Protein AF-0000000082846144 (afdb_homodimer)

Solvent-accessible surface area (backbone atoms only — not comparable to full-atom values): 46382 Å² total; per-residue (Å²): 136,84,80,75,79,77,77,75,76,77,73,80,76,74,81,75,67,91,67,59,71,88,57,47,41,82,61,35,36,38,36,37,28,18,27,33,41,41,39,30,77,47,83,53,80,61,52,72,78,49,59,85,71,36,60,31,34,29,24,36,62,38,24,28,23,16,66,6,35,45,33,17,24,51,48,13,37,52,48,26,40,43,32,32,76,45,82,60,51,71,46,68,79,45,75,40,56,58,28,51,46,40,38,20,42,61,42,59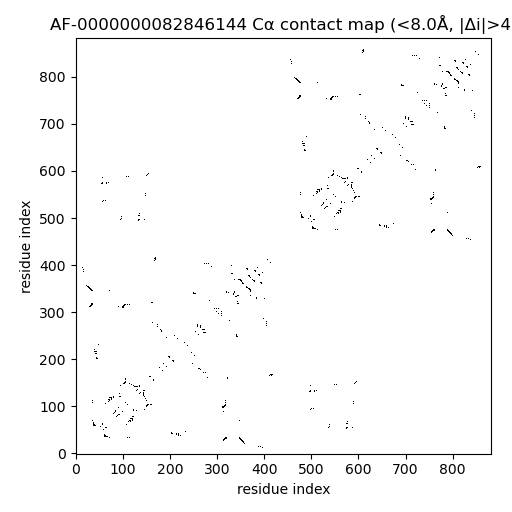,26,18,34,30,21,43,52,24,17,47,36,34,44,57,19,37,73,72,79,59,55,43,74,60,33,42,22,51,75,49,91,79,53,64,74,39,46,52,81,72,50,60,44,39,41,56,47,55,70,31,43,48,55,29,60,82,24,74,35,64,22,56,53,52,41,50,57,56,46,58,67,35,65,74,48,42,55,51,65,65,28,69,67,51,46,50,53,34,52,51,46,20,64,68,30,70,43,92,47,45,88,86,55,43,61,48,54,61,46,29,50,52,35,38,51,75,76,36,40,71,53,43,63,71,62,32,88,82,63,45,74,68,55,50,52,53,52,49,55,53,48,13,55,52,44,32,55,75,56,27,51,65,95,57,87,46,66,54,82,90,32,53,37,24,60,54,38,31,17,57,46,14,10,43,44,38,35,53,54,48,49,53,51,50,50,34,54,52,35,72,74,32,90,79,55,76,56,58,62,54,66,48,35,38,36,40,36,36,25,29,35,37,63,39,54,44,20,47,29,44,56,61,71,45,40,57,73,43,25,94,50,70,46,36,66,39,41,52,38,12,33,39,35,45,35,34,29,31,36,93,84,66,50,51,26,32,30,36,35,36,24,54,28,73,87,49,63,81,40,77,49,26,38,67,29,74,88,30,72,64,26,64,50,23,52,43,66,57,55,48,52,40,29,59,74,23,45,52,93,45,62,63,75,63,41,23,72,49,64,88,64,66,71,75,72,70,68,75,75,71,74,76,75,71,75,76,75,77,72,79,71,81,117,136,84,81,74,79,76,80,76,79,76,73,80,76,75,81,76,68,92,68,60,70,90,58,45,41,83,60,35,38,39,35,37,27,16,26,32,41,39,40,29,77,46,82,53,77,61,51,73,78,49,58,88,70,37,59,32,35,27,23,34,63,40,25,28,23,17,66,6,35,44,33,18,23,52,48,13,37,51,49,27,41,43,32,31,77,44,81,60,50,71,46,69,80,47,75,41,57,58,28,51,47,40,37,20,42,62,42,59,26,18,34,27,20,43,53,24,17,47,36,34,45,59,20,37,72,70,79,60,55,45,75,60,33,41,22,51,74,49,91,79,52,62,74,38,45,51,80,71,51,60,43,37,40,54,48,54,72,30,44,47,55,29,60,82,23,74,33,63,21,56,53,52,42,49,58,55,46,56,69,36,65,73,48,42,54,50,65,66,27,69,67,51,46,49,53,35,54,50,45,19,63,66,29,69,43,91,47,46,90,87,55,44,62,48,53,61,46,29,48,52,34,37,52,74,76,36,42,73,53,44,62,70,61,31,87,81,63,44,73,68,57,49,52,53,52,47,54,54,48,14,55,51,44,32,55,75,56,27,50,67,96,56,87,45,66,54,84,89,32,52,38,24,60,53,38,30,18,57,45,15,10,42,42,38,35,52,54,49,49,53,53,51,49,34,55,52,32,72,75,30,89,78,55,78,56,59,62,53,67,48,36,39,36,39,36,36,24,28,35,38,63,39,53,44,20,48,29,45,55,60,71,44,40,57,72,44,25,92,48,70,48,36,68,37,42,52,37,12,33,39,35,43,36,35,29,30,37,93,84,66,50,48,27,33,31,36,35,36,24,52,28,74,86,49,61,81,42,77,48,24,38,69,29,75,88,29,72,63,25,64,50,22,53,43,65,56,56,48,51,42,28,60,74,24,45,53,95,45,60,61,75,61,41,25,73,48,63,89,65,67,72,74,70,76,66,74,76,74,73,74,76,70,76,74,76,74,76,76,75,71,130

pLDDT: mean 89.88, std 17.76, range [21.3, 98.94]

Radius of gyration: 31.27 Å; Cα contacts (8 Å, |Δi|>4): 1630; chains: 2; bounding box: 77×89×92 Å

Secondary structure (DSSP, 8-state):
--------------------GGG-EEEEEEEEEE---B--S---TT-SS-GGG--GGG-STTPBPHHHHHHHHHHHHHHHHHHTSSS---S-SS--TTTEEEEEESSHHHHHHHHHHHIIIIIS--S-SPBTTTB--STTSPTT------EEE-TTT-TTT-TTS--HHHHHHHHHHTTSHHHHHHHTSHHHHHHHHHHHHHHTS---TTTTTHHHHHHHHHHHH-HHHHHHH-TT--HHHHHHHHHHHHHHHHHHTT--SS--EETTEEHHHHHHHHHTHHHHHHHHHHHHHHHHHHH-TT---HHHHH--EEEEEE-HHHHHHHHHHHT-GGGSSSSTTPPPPTT-EEEEEEEE-TT--EEEEEEEE-STTPPPEE-GGGSGGGTT-SSEEHHHHHHHHHHT--SS-HHHHTTS----GGG------------------/--------------------GGG-EEEEEEEEEE---B--S---TT-SS-GGG--GGG-STTPBPHHHHHHHHHHHHHHHHHHTSSS---S-SS--TTTEEEEEESSHHHHHHHHHHHIIIIIS--S-SPBTTTB--STTSPTT------EEE-TTT-TTT-TTS--HHHHHHHHHHTTSHHHHHHHTSHHHHHHHHHHHHHHTS---TTTTTHHHHHHHHHHHH-HHHHHHH-TT--HHHHHHHHHHHHHHHHHHTT--SS--EETTEEHHHHHHHHHTHHHHHHHHHHHHHHHHHHH-TT---HHHHH--EEEEEE-HHHHHHHHHHHT-GGGSSSSTTPPPPTT-EEEEEEEE-TT--EEEEEEEE-STTPPPEE-GGGSGGGTT-SSEEHHHHHHHHHHT--SS-HHHHTTS----GGG------------------

Foldseek 3Di:
DPPPPPPPPPPPQPDQDFDDPVQKAFFAKEKEWAQFFFAAQDAFQLDPQDQVNQPAPVGGHGAAHVRRLVFLLLVLQQCLCCDCVHDRVPDDLADDQLAAAAEEEPDNRLQSSVQSNVCNNFQPPPVPDDDPPQDDDDPPDDPRGHGDDYHYDHNQLCLQQHVNHQFQQLVLLLVLLCPDPQNVCLCPDPLNVVLQVVCCVQRVHNGGLVCLVSVLSNVVSCCVPPVVCCPVVRPPDDPVSSVSSQVSNLVSLCSSCLHDPDQRDGLNDRSSLLNLLRRQLNNLLVVLVLLVVLLVCVVDVPDPPSSSPNYHYYYYRHHQSSVLSNCVLLPRSCVQDVDRSDTQHHGKMKMWIWIAGPVRFIWIWIWIARTSPGHIDTCQLVRVSQVRHRIRGSVSSVVSSVSSHQPDDSSVSSVDHDDSPPPPVPPPVPPVVPPPPPPPD/DPPPPPPPPPPPQPDQDFDDPVQKAFFAKEKEWAFFFFAAQDAFQLDPQDQVNQPAPVGGHGAAHVRRLVFLLLVLQQCLCCDCVHDRVPDDLADDQLAAAAEEEPDNRLVSSVQSNVCNNFQPPPVPDDDPPQHDDDPPDDPRGHGDDYHYDHNQLCLQQHVNHQFQQLVLLLVQLCPDPQNVCLCPDPLNVVLQVLCCVQRVHNGGLVCLVSVLSNVVSCCVPPVVCCPVPRPSDDPVSSVSSQVSNLVSLCSSCLHDPDQRDDLNDSSSLLNLLRRQLNNLLVVLVLLVVLLVCVVDVPDPPSSSPNYHYYYYRHHQSSVLSNCVLLPRSCVQDVHHSDTQHHGKMKMWIWIAGPVRFIWIWIWIARTSPGHIDTCQLVRVSQVRHRIRGSVSSVVSSVSSHQPDDSSVSSVDHDDNPPPPPPPPVCPVVCPPPCPDD

Structure (mmCIF, N/CA/C/O backbone):
data_AF-0000000082846144-model_v1
#
loop_
_entity.id
_entity.type
_entity.pdbx_description
1 polymer 'Uncharacterized protein'
#
loop_
_atom_site.group_PDB
_atom_site.id
_atom_site.type_symbol
_atom_site.label_atom_id
_atom_site.label_alt_id
_atom_site.label_comp_id
_atom_site.label_asym_id
_atom_site.label_entity_id
_atom_site.label_seq_id
_atom_site.pdbx_PDB_ins_code
_atom_site.Cartn_x
_atom_site.Cartn_y
_atom_site.Cartn_z
_atom_site.occupancy
_atom_site.B_iso_or_equiv
_atom_site.auth_seq_id
_atom_site.auth_comp_id
_atom_site.auth_asym_id
_atom_site.auth_atom_id
_atom_site.pdbx_PDB_model_num
ATOM 1 N N . MET A 1 1 ? 34.188 -11.227 -58.031 1 31.67 1 MET A N 1
ATOM 2 C CA . MET A 1 1 ? 34.75 -11.562 -56.719 1 31.67 1 MET A CA 1
ATOM 3 C C . MET A 1 1 ? 33.781 -11.125 -55.625 1 31.67 1 MET A C 1
ATOM 5 O O . MET A 1 1 ? 33.625 -9.922 -55.375 1 31.67 1 MET A O 1
ATOM 9 N N . LEU A 1 2 ? 32.688 -11.898 -55.344 1 37.56 2 LEU A N 1
ATOM 10 C CA . LEU A 1 2 ? 31.641 -11.766 -54.344 1 37.56 2 LEU A CA 1
ATOM 11 C C . LEU A 1 2 ? 32.219 -11.805 -52.938 1 37.56 2 LEU A C 1
ATOM 13 O O . LEU A 1 2 ? 32.812 -12.805 -52.531 1 37.56 2 LEU A O 1
ATOM 17 N N . ILE A 1 3 ? 32.531 -10.672 -52.281 1 40.47 3 ILE A N 1
ATOM 18 C CA . ILE A 1 3 ? 32.938 -10.523 -50.906 1 40.47 3 ILE A CA 1
ATOM 19 C C . ILE A 1 3 ? 31.875 -11.102 -49.969 1 40.47 3 ILE A C 1
ATOM 21 O O . ILE A 1 3 ? 30.766 -10.586 -49.906 1 40.47 3 ILE A O 1
ATOM 25 N N . LEU A 1 4 ? 31.844 -12.398 -49.75 1 37.06 4 LEU A N 1
ATOM 26 C CA . LEU A 1 4 ? 31.094 -13.039 -48.688 1 37.06 4 LEU A CA 1
ATOM 27 C C . LEU A 1 4 ? 31.453 -12.445 -47.344 1 37.06 4 LEU A C 1
ATOM 29 O O . LEU A 1 4 ? 32.594 -12.562 -46.906 1 37.06 4 LEU A O 1
ATOM 33 N N . TYR A 1 5 ? 30.828 -11.383 -46.906 1 41.66 5 TYR A N 1
ATOM 34 C CA . TYR A 1 5 ? 30.875 -10.914 -45.531 1 41.66 5 TYR A CA 1
ATOM 35 C C . TYR A 1 5 ? 30.469 -12.016 -44.562 1 41.66 5 TYR A C 1
ATOM 37 O O . TYR A 1 5 ? 29.297 -12.43 -44.531 1 41.66 5 TYR A O 1
ATOM 45 N N . LEU A 1 6 ? 31.328 -12.93 -44.188 1 37.22 6 LEU A N 1
ATOM 46 C CA . LEU A 1 6 ? 31.141 -13.82 -43.062 1 37.22 6 LEU A CA 1
ATOM 47 C C . LEU A 1 6 ? 30.844 -13.039 -41.781 1 37.22 6 LEU A C 1
ATOM 49 O O . LEU A 1 6 ? 31.688 -12.289 -41.281 1 37.22 6 LEU A O 1
ATOM 53 N N . LEU A 1 7 ? 29.625 -12.711 -41.469 1 39.38 7 LEU A N 1
ATOM 54 C CA . LEU A 1 7 ? 29.203 -12.266 -40.156 1 39.38 7 LEU A CA 1
ATOM 55 C C . LEU A 1 7 ? 29.578 -13.289 -39.094 1 39.38 7 LEU A C 1
ATOM 57 O O . LEU A 1 7 ? 29.047 -14.398 -39.062 1 39.38 7 LEU A O 1
ATOM 61 N N . SER A 1 8 ? 30.781 -13.305 -38.562 1 36.5 8 SER A N 1
ATOM 62 C CA . SER A 1 8 ? 31.141 -14.07 -37.375 1 36.5 8 SER A CA 1
ATOM 63 C C . SER A 1 8 ? 30.219 -13.75 -36.188 1 36.5 8 SER A C 1
ATOM 65 O O . SER A 1 8 ? 30.141 -12.602 -35.75 1 36.5 8 SER A O 1
ATOM 67 N N . ILE A 1 9 ? 29.203 -14.461 -36.031 1 40.34 9 ILE A N 1
ATOM 68 C CA . ILE A 1 9 ? 28.469 -14.461 -34.75 1 40.34 9 ILE A CA 1
ATOM 69 C C . ILE A 1 9 ? 29.422 -14.773 -33.594 1 40.34 9 ILE A C 1
ATOM 71 O O . ILE A 1 9 ? 29.953 -15.883 -33.5 1 40.34 9 ILE A O 1
ATOM 75 N N . PHE A 1 10 ? 30.094 -13.859 -33 1 38.5 10 PHE A N 1
ATOM 76 C CA . PHE A 1 10 ? 30.812 -14 -31.75 1 38.5 10 PHE A CA 1
ATOM 77 C C . PHE A 1 10 ? 29.922 -14.562 -30.656 1 38.5 10 PHE A C 1
ATOM 79 O O . PHE A 1 10 ? 29.062 -13.852 -30.125 1 38.5 10 PHE A O 1
ATOM 86 N N . ASN A 1 11 ? 29.734 -15.828 -30.688 1 40.91 11 ASN A N 1
ATOM 87 C CA . ASN A 1 11 ? 29.219 -16.453 -29.469 1 40.91 11 ASN A CA 1
ATOM 88 C C . ASN A 1 11 ? 30.062 -16.125 -28.25 1 40.91 11 ASN A C 1
ATOM 90 O O . ASN A 1 11 ? 31.219 -16.547 -28.156 1 40.91 11 ASN A O 1
ATOM 94 N N . VAL A 1 12 ? 29.828 -15.07 -27.547 1 43.41 12 VAL A N 1
ATOM 95 C CA . VAL A 1 12 ? 30.484 -14.805 -26.281 1 43.41 12 VAL A CA 1
ATOM 96 C C . VAL A 1 12 ? 30.312 -16 -25.344 1 43.41 12 VAL A C 1
ATOM 98 O O . VAL A 1 12 ? 29.203 -16.281 -24.891 1 43.41 12 VAL A O 1
ATOM 101 N N . PHE A 1 13 ? 31.188 -16.984 -25.516 1 48.16 13 PHE A N 1
ATOM 102 C CA . PHE A 1 13 ? 31.297 -18.047 -24.531 1 48.16 13 PHE A CA 1
ATOM 103 C C . PHE A 1 13 ? 31.578 -17.484 -23.141 1 48.16 13 PHE A C 1
ATOM 105 O O . PHE A 1 13 ? 32.625 -16.875 -22.906 1 48.16 13 PHE A O 1
ATOM 112 N N . ILE A 1 14 ? 30.547 -17.234 -22.422 1 51.81 14 ILE A N 1
ATOM 113 C CA . ILE A 1 14 ? 30.734 -16.875 -21.016 1 51.81 14 ILE A CA 1
ATOM 114 C C . ILE A 1 14 ? 31.328 -18.047 -20.25 1 51.81 14 ILE A C 1
ATOM 116 O O . ILE A 1 14 ? 30.703 -19.109 -20.156 1 51.81 14 ILE A O 1
ATOM 120 N N . SER A 1 15 ? 32.594 -18.109 -20.047 1 54.03 15 SER A N 1
ATOM 121 C CA . SER A 1 15 ? 33.25 -19.109 -19.203 1 54.03 15 SER A CA 1
ATOM 122 C C . SER A 1 15 ? 32.719 -19.062 -17.781 1 54.03 15 SER A C 1
ATOM 124 O O . SER A 1 15 ? 32.781 -18 -17.141 1 54.03 15 SER A O 1
ATOM 126 N N . VAL A 1 16 ? 31.891 -20.016 -17.375 1 55.59 16 VAL A N 1
ATOM 127 C CA . VAL A 1 16 ? 31.406 -20.109 -16 1 55.59 16 VAL A CA 1
ATOM 128 C C . VAL A 1 16 ? 32.375 -20.938 -15.164 1 55.59 16 VAL A C 1
ATOM 130 O O . VAL A 1 16 ? 32.5 -22.141 -15.352 1 55.59 16 VAL A O 1
ATOM 133 N N . ASN A 1 17 ? 33.312 -20.281 -14.547 1 55.78 17 ASN A N 1
ATOM 134 C CA . ASN A 1 17 ? 34.156 -20.969 -13.586 1 55.78 17 ASN A CA 1
ATOM 135 C C . ASN A 1 17 ? 33.406 -21.281 -12.289 1 55.78 17 ASN A C 1
ATOM 137 O O . ASN A 1 17 ? 32.531 -20.531 -11.891 1 55.78 17 ASN A O 1
ATOM 141 N N . SER A 1 18 ? 33.625 -22.484 -11.688 1 57.5 18 SER A N 1
ATOM 142 C CA . SER A 1 18 ? 33.031 -22.906 -10.43 1 57.5 18 SER A CA 1
ATOM 143 C C . SER A 1 18 ? 33.469 -22.016 -9.281 1 57.5 18 SER A C 1
ATOM 145 O O . SER A 1 18 ? 34.656 -21.734 -9.125 1 57.5 18 SER A O 1
ATOM 147 N N . VAL A 1 19 ? 32.625 -21.203 -8.68 1 65.62 19 VAL A N 1
ATOM 148 C CA . VAL A 1 19 ? 32.906 -20.359 -7.523 1 65.62 19 VAL A CA 1
ATOM 149 C C . VAL A 1 19 ? 32.312 -20.984 -6.27 1 65.62 19 VAL A C 1
ATOM 151 O O . VAL A 1 19 ? 31.219 -21.578 -6.312 1 65.62 19 VAL A O 1
ATOM 154 N N . ASN A 1 20 ? 33.156 -21.078 -5.164 1 67.75 20 ASN A N 1
ATOM 155 C CA . ASN A 1 20 ? 32.719 -21.594 -3.869 1 67.75 20 ASN A CA 1
ATOM 156 C C . ASN A 1 20 ? 32.094 -20.5 -3.008 1 67.75 20 ASN A C 1
ATOM 158 O O . ASN A 1 20 ? 32.5 -19.328 -3.094 1 67.75 20 ASN A O 1
ATOM 162 N N . LEU A 1 21 ? 31.156 -20.859 -2.229 1 74.88 21 LEU A N 1
ATOM 163 C CA . LEU A 1 21 ? 30.422 -19.953 -1.359 1 74.88 21 LEU A CA 1
ATOM 164 C C . LEU A 1 21 ? 31.359 -19.172 -0.452 1 74.88 21 LEU A C 1
ATOM 166 O O . LEU A 1 21 ? 31.141 -18 -0.172 1 74.88 21 LEU A O 1
ATOM 170 N N . GLY A 1 22 ? 32.406 -19.75 -0.037 1 79.75 22 GLY A N 1
ATOM 171 C CA . GLY A 1 22 ? 33.344 -19.109 0.866 1 79.75 22 GLY A CA 1
ATOM 172 C C . GLY A 1 22 ? 34 -17.891 0.265 1 79.75 22 GLY A C 1
ATOM 173 O O . GLY A 1 22 ? 34.469 -17 0.992 1 79.75 22 GLY A O 1
ATOM 174 N N . ASP A 1 23 ? 34.031 -17.828 -1.024 1 85.81 23 ASP A N 1
ATOM 175 C CA . ASP A 1 23 ? 34.688 -16.719 -1.72 1 85.81 23 ASP A CA 1
ATOM 176 C C . ASP A 1 23 ? 33.688 -15.648 -2.121 1 85.81 23 ASP A C 1
ATOM 178 O O . ASP A 1 23 ? 34.031 -14.641 -2.734 1 85.81 23 ASP A O 1
ATOM 182 N N . LEU A 1 24 ? 32.5 -15.867 -1.7 1 94.06 24 LEU A N 1
ATOM 183 C CA . LEU A 1 24 ? 31.422 -14.977 -2.17 1 94.06 24 LEU A CA 1
ATOM 184 C C . LEU A 1 24 ? 30.812 -14.203 -1.009 1 94.06 24 LEU A C 1
ATOM 186 O O . LEU A 1 24 ? 30.719 -14.719 0.108 1 94.06 24 LEU A O 1
ATOM 190 N N . LYS A 1 25 ? 30.516 -13.023 -1.302 1 94.81 25 LYS A N 1
ATOM 191 C CA . LYS A 1 25 ? 29.797 -12.18 -0.351 1 94.81 25 LYS A CA 1
ATOM 192 C C . LYS A 1 25 ? 28.406 -11.844 -0.854 1 94.81 25 LYS A C 1
ATOM 194 O O . LYS A 1 25 ? 28.234 -11.344 -1.97 1 94.81 25 LYS A O 1
ATOM 199 N N . LEU A 1 26 ? 27.391 -12.133 -0.059 1 97.06 26 LEU A N 1
ATOM 200 C CA . LEU A 1 26 ? 26.016 -11.773 -0.378 1 97.06 26 LEU A CA 1
ATOM 201 C C . LEU A 1 26 ? 25.797 -10.273 -0.26 1 97.06 26 LEU A C 1
ATOM 203 O O . LEU A 1 26 ? 26.172 -9.664 0.749 1 97.06 26 LEU A O 1
ATOM 207 N N . VAL A 1 27 ? 25.188 -9.609 -1.326 1 97.56 27 VAL A N 1
ATOM 208 C CA . VAL A 1 27 ? 25.125 -8.156 -1.27 1 97.56 27 VAL A CA 1
ATOM 209 C C . VAL A 1 27 ? 23.672 -7.691 -1.446 1 97.56 27 VAL A C 1
ATOM 211 O O . VAL A 1 27 ? 23.328 -6.57 -1.072 1 97.56 27 VAL A O 1
ATOM 214 N N . LEU A 1 28 ? 22.797 -8.531 -1.996 1 98.75 28 LEU A N 1
ATOM 215 C CA . LEU A 1 28 ? 21.391 -8.195 -2.184 1 98.75 28 LEU A CA 1
ATOM 216 C C . LEU A 1 28 ? 20.547 -9.453 -2.344 1 98.75 28 LEU A C 1
ATOM 218 O O . LEU A 1 28 ? 20.938 -10.391 -3.041 1 98.75 28 LEU A O 1
ATOM 222 N N . VAL A 1 29 ? 19.453 -9.484 -1.709 1 98.81 29 VAL A N 1
ATOM 223 C CA . VAL A 1 29 ? 18.484 -10.555 -1.873 1 98.81 29 VAL A CA 1
ATOM 224 C C . VAL A 1 29 ? 17.141 -9.969 -2.332 1 98.81 29 VAL A C 1
ATOM 226 O O . VAL A 1 29 ? 16.641 -9.023 -1.734 1 98.81 29 VAL A O 1
ATOM 229 N N . GLN A 1 30 ? 16.656 -10.469 -3.406 1 98.88 30 GLN A N 1
ATOM 230 C CA . GLN A 1 30 ? 15.328 -10.102 -3.893 1 98.88 30 GLN A CA 1
ATOM 231 C C . GLN A 1 30 ? 14.398 -11.312 -3.92 1 98.88 30 GLN A C 1
ATOM 233 O O . GLN A 1 30 ? 14.719 -12.328 -4.543 1 98.88 30 GLN A O 1
ATOM 238 N N . ALA A 1 31 ? 13.281 -11.219 -3.266 1 98.88 31 ALA A N 1
ATOM 239 C CA . ALA A 1 31 ? 12.359 -12.344 -3.125 1 98.88 31 ALA A CA 1
ATOM 240 C C . ALA A 1 31 ? 11.047 -12.062 -3.842 1 98.88 31 ALA A C 1
ATOM 242 O O . ALA A 1 31 ? 10.586 -10.922 -3.896 1 98.88 31 ALA A O 1
ATOM 243 N N . ILE A 1 32 ? 10.453 -13.062 -4.402 1 98.94 32 ILE A N 1
ATOM 244 C CA . ILE A 1 32 ? 9.078 -13.094 -4.883 1 98.9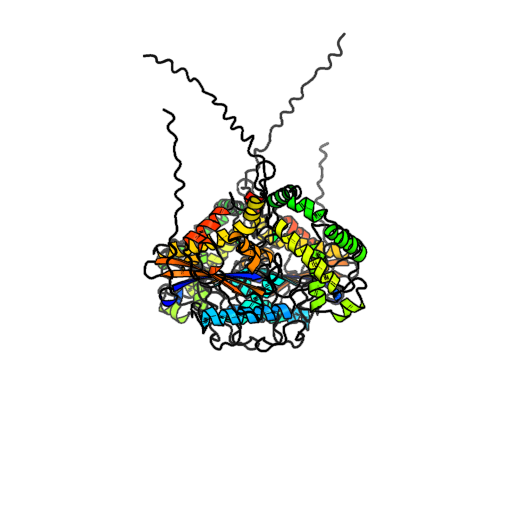4 32 ILE A CA 1
ATOM 245 C C . ILE A 1 32 ? 8.344 -14.281 -4.25 1 98.94 32 ILE A C 1
ATOM 247 O O . ILE A 1 32 ? 8.844 -15.406 -4.266 1 98.94 32 ILE A O 1
ATOM 251 N N . TRP A 1 33 ? 7.215 -14.016 -3.725 1 98.94 33 TRP A N 1
ATOM 252 C CA . TRP A 1 33 ? 6.438 -15.148 -3.234 1 98.94 33 TRP A CA 1
ATOM 253 C C . TRP A 1 33 ? 4.977 -15.031 -3.652 1 98.94 33 TRP A C 1
ATOM 255 O O . TRP A 1 33 ? 4.48 -13.922 -3.881 1 98.94 33 TRP A O 1
ATOM 265 N N . ARG A 1 34 ? 4.328 -16.203 -3.809 1 98.88 34 ARG A N 1
ATOM 266 C CA . ARG A 1 34 ? 2.879 -16.281 -3.973 1 98.88 34 ARG A CA 1
ATOM 267 C C . ARG A 1 34 ? 2.168 -16.094 -2.637 1 98.88 34 ARG A C 1
ATOM 269 O O . ARG A 1 34 ? 2.619 -16.594 -1.611 1 98.88 34 ARG A O 1
ATOM 276 N N . HIS A 1 35 ? 1.115 -15.383 -2.633 1 98.94 35 HIS A N 1
ATOM 277 C CA . HIS A 1 35 ? 0.284 -15.281 -1.438 1 98.94 35 HIS A CA 1
ATOM 278 C C . HIS A 1 35 ? -0.081 -16.656 -0.901 1 98.94 35 HIS A C 1
ATOM 280 O O . HIS A 1 35 ? 0.148 -17.672 -1.568 1 98.94 35 HIS A O 1
ATOM 286 N N . GLY A 1 36 ? -0.609 -16.672 0.334 1 98.88 36 GLY A N 1
ATOM 287 C CA . GLY A 1 36 ? -0.998 -17.922 0.985 1 98.88 36 GLY A CA 1
ATOM 288 C C . GLY A 1 36 ? -2.402 -18.359 0.626 1 98.88 36 GLY A C 1
ATOM 289 O O . GLY A 1 36 ? -3.02 -17.812 -0.289 1 98.88 36 GLY A O 1
ATOM 290 N N . ASP A 1 37 ? -2.814 -19.328 1.391 1 98.81 37 ASP A N 1
ATOM 291 C CA . ASP A 1 37 ? -4.141 -19.922 1.241 1 98.81 37 ASP A CA 1
ATOM 292 C C . ASP A 1 37 ? -5.227 -18.844 1.328 1 98.81 37 ASP A C 1
ATOM 294 O O . ASP A 1 37 ? -5.113 -17.906 2.111 1 98.81 37 ASP A O 1
ATOM 298 N N . ARG A 1 38 ? -6.258 -19.031 0.515 1 98.69 38 ARG A N 1
ATOM 299 C CA . ARG A 1 38 ? -7.32 -18.031 0.41 1 98.69 38 ARG A CA 1
ATOM 300 C C . ARG A 1 38 ? -8.648 -18.688 0.034 1 98.69 38 ARG A C 1
ATOM 302 O O . ARG A 1 38 ? -8.688 -19.859 -0.341 1 98.69 38 ARG A O 1
ATOM 309 N N . ALA A 1 39 ? -9.719 -17.938 0.197 1 98.56 39 ALA A N 1
ATOM 310 C CA . ALA A 1 39 ? -11 -18.281 -0.399 1 98.56 39 ALA A CA 1
ATOM 311 C C . ALA A 1 39 ? -10.961 -18.141 -1.917 1 98.56 39 ALA A C 1
ATOM 313 O O . ALA A 1 39 ? -10.062 -17.5 -2.461 1 98.56 39 ALA A O 1
ATOM 314 N N . PRO A 1 40 ? -11.898 -18.844 -2.602 1 98.06 40 PRO A N 1
ATOM 315 C CA . PRO A 1 40 ? -11.922 -18.703 -4.059 1 98.06 40 PRO A CA 1
ATOM 316 C C . PRO A 1 40 ? -12.133 -17.25 -4.512 1 98.06 40 PRO A C 1
ATOM 318 O O . PRO A 1 40 ? -12.789 -16.469 -3.812 1 98.06 40 PRO A O 1
ATOM 321 N N . GLN A 1 41 ? -11.562 -16.938 -5.648 1 95.56 41 GLN A N 1
ATOM 322 C CA . GLN A 1 41 ? -11.781 -15.594 -6.195 1 95.56 41 GLN A CA 1
ATOM 323 C C . GLN A 1 41 ? -13.227 -15.414 -6.652 1 95.56 41 GLN A C 1
ATOM 325 O O . GLN A 1 41 ? -13.82 -14.352 -6.445 1 95.56 41 GLN A O 1
ATOM 330 N N . THR A 1 42 ? -13.703 -16.469 -7.359 1 93.81 42 THR A N 1
ATOM 331 C CA . THR A 1 42 ? -15.07 -16.453 -7.871 1 93.81 42 THR A CA 1
ATOM 332 C C . THR A 1 42 ? -15.719 -17.828 -7.727 1 93.81 42 THR A C 1
ATOM 334 O O . THR A 1 42 ? -15.055 -18.859 -7.918 1 93.81 42 THR A O 1
ATOM 337 N N . PRO A 1 43 ? -16.969 -17.797 -7.402 1 93.19 43 PRO A N 1
ATOM 338 C CA . PRO A 1 43 ? -17.719 -19.047 -7.449 1 93.19 43 PRO A CA 1
ATOM 339 C C . PRO A 1 43 ? -18.25 -19.375 -8.844 1 93.19 43 PRO A C 1
ATOM 341 O O . PRO A 1 43 ? -18.016 -18.609 -9.789 1 93.19 43 PRO A O 1
ATOM 344 N N . PHE A 1 44 ? -18.75 -20.531 -9.031 1 95.88 44 PHE A N 1
ATOM 345 C CA . PHE A 1 44 ? -19.562 -20.812 -10.203 1 95.88 44 PHE A CA 1
ATOM 346 C C . PHE A 1 44 ? -21.031 -20.953 -9.82 1 95.88 44 PHE A C 1
ATOM 348 O O . PHE A 1 44 ? -21.359 -21.109 -8.641 1 95.88 44 PHE A O 1
ATOM 355 N N . ARG A 1 45 ? -21.938 -20.859 -10.711 1 96.38 45 ARG A N 1
ATOM 356 C CA . ARG A 1 45 ? -23.359 -20.688 -10.469 1 96.38 45 ARG A CA 1
ATOM 357 C C . ARG A 1 45 ? -23.906 -21.797 -9.578 1 96.38 45 ARG A C 1
ATOM 359 O O . ARG A 1 45 ? -24.703 -21.531 -8.664 1 96.38 45 ARG A O 1
ATOM 366 N N . THR A 1 46 ? -23.547 -23 -9.766 1 97.38 46 THR A N 1
ATOM 367 C CA . THR A 1 46 ? -24.109 -24.141 -9.047 1 97.38 46 THR A CA 1
ATOM 368 C C . THR A 1 46 ? -23.266 -24.469 -7.812 1 97.38 46 THR A C 1
ATOM 370 O O . THR A 1 46 ? -23.453 -25.516 -7.188 1 97.38 46 THR A O 1
ATOM 373 N N . ASP A 1 47 ? -22.312 -23.656 -7.484 1 97.31 47 ASP A N 1
ATOM 374 C CA . ASP A 1 47 ? -21.406 -23.922 -6.375 1 97.31 47 ASP A CA 1
ATOM 375 C C . ASP A 1 47 ? -22.172 -24.062 -5.059 1 97.31 47 ASP A C 1
ATOM 377 O O . ASP A 1 47 ? -22.875 -23.141 -4.633 1 97.31 47 ASP A O 1
ATOM 381 N N . PRO A 1 48 ? -22.031 -25.156 -4.371 1 97.5 48 PRO A N 1
ATOM 382 C CA . PRO A 1 48 ? -22.781 -25.344 -3.119 1 97.5 48 PRO A CA 1
ATOM 383 C C . PRO A 1 48 ? -22.188 -24.547 -1.961 1 97.5 48 PRO A C 1
ATOM 385 O O . PRO A 1 48 ? -22.875 -24.312 -0.957 1 97.5 48 PRO A O 1
ATOM 388 N N . ILE A 1 49 ? -20.906 -24.281 -1.978 1 97.94 49 ILE A N 1
ATOM 389 C CA . ILE A 1 49 ? -20.266 -23.469 -0.95 1 97.94 49 ILE A CA 1
ATOM 390 C C . ILE A 1 49 ? -20.406 -21.984 -1.286 1 97.94 49 ILE A C 1
ATOM 392 O O . ILE A 1 49 ? -19.891 -21.531 -2.307 1 97.94 49 ILE A O 1
ATOM 396 N N . LYS A 1 50 ? -21.047 -21.266 -0.436 1 97.25 50 LYS A N 1
ATOM 397 C CA . LYS A 1 50 ? -21.406 -19.875 -0.708 1 97.25 50 LYS A CA 1
ATOM 398 C C . LYS A 1 50 ? -20.438 -18.922 -0.001 1 97.25 50 LYS A C 1
ATOM 400 O O . LYS A 1 50 ? -19.625 -19.344 0.814 1 97.25 50 LYS A O 1
ATOM 405 N N . GLU A 1 51 ? -20.5 -17.703 -0.396 1 96.44 51 GLU A N 1
ATOM 406 C CA . GLU A 1 51 ? -19.609 -16.703 0.18 1 96.44 51 GLU A CA 1
ATOM 407 C C . GLU A 1 51 ? -19.719 -16.672 1.701 1 96.44 51 GLU A C 1
ATOM 409 O O . GLU A 1 51 ? -18.719 -16.484 2.398 1 96.44 51 GLU A O 1
ATOM 414 N N . SER A 1 52 ? -20.969 -16.828 2.219 1 96.19 52 SER A N 1
ATOM 415 C CA . SER A 1 52 ? -21.219 -16.766 3.652 1 96.19 52 SER A CA 1
ATOM 416 C C . SER A 1 52 ? -20.5 -17.891 4.395 1 96.19 52 SER A C 1
ATOM 418 O O . SER A 1 52 ? -20.344 -17.828 5.613 1 96.19 52 SER A O 1
ATOM 420 N N . ASP A 1 53 ? -20.094 -18.922 3.668 1 97.69 53 ASP A N 1
ATOM 421 C CA . ASP A 1 53 ? -19.375 -20.031 4.277 1 97.69 53 ASP A CA 1
ATOM 422 C C . ASP A 1 53 ? -17.906 -19.656 4.523 1 97.69 53 ASP A C 1
ATOM 424 O O . ASP A 1 53 ? -17.25 -20.266 5.367 1 97.69 53 ASP A O 1
ATOM 428 N N . TRP A 1 54 ? -17.422 -18.766 3.777 1 98.06 54 TRP A N 1
ATOM 429 C CA . TRP A 1 54 ? -16.031 -18.344 3.861 1 98.06 54 TRP A CA 1
ATOM 430 C C . TRP A 1 54 ? -15.844 -17.266 4.922 1 98.06 54 TRP A C 1
ATOM 432 O O . TRP A 1 54 ? -15.594 -16.109 4.594 1 98.06 54 TRP A O 1
ATOM 442 N N . ILE A 1 55 ? -15.758 -17.625 6.188 1 96.88 55 ILE A N 1
ATOM 443 C CA . ILE A 1 55 ? -15.781 -16.703 7.32 1 96.88 55 ILE A CA 1
ATOM 444 C C . ILE A 1 55 ? -14.352 -16.453 7.801 1 96.88 55 ILE A C 1
ATOM 446 O O . ILE A 1 55 ? -14.141 -15.734 8.781 1 96.88 55 ILE A O 1
ATOM 450 N N . PHE A 1 56 ? -13.352 -17 7.125 1 96.94 56 PHE A N 1
ATOM 451 C CA . PHE A 1 56 ? -11.977 -17.016 7.605 1 96.94 56 PHE A CA 1
ATOM 452 C C . PHE A 1 56 ? -11.258 -15.719 7.273 1 96.94 56 PHE A C 1
ATOM 454 O O . PHE A 1 56 ? -11.406 -15.188 6.172 1 96.94 56 PHE A O 1
ATOM 461 N N . GLY A 1 57 ? -10.414 -15.25 8.234 1 95.31 57 GLY A N 1
ATOM 462 C CA . GLY A 1 57 ? -9.516 -14.133 8.008 1 95.31 57 GLY A CA 1
ATOM 463 C C . GLY A 1 57 ? -10.234 -12.867 7.586 1 95.31 57 GLY A C 1
ATOM 464 O O . GLY A 1 57 ? -9.844 -12.211 6.621 1 95.31 57 GLY A O 1
ATOM 465 N N . GLY A 1 58 ? -11.344 -12.586 8.188 1 94.62 58 GLY A N 1
ATOM 466 C CA . GLY A 1 58 ? -12.156 -11.43 7.844 1 94.62 58 GLY A CA 1
ATOM 467 C C . GLY A 1 58 ? -13.281 -11.758 6.887 1 94.62 58 GLY A C 1
ATOM 468 O O . GLY A 1 58 ? -14.164 -10.922 6.648 1 94.62 58 GLY A O 1
ATOM 469 N N . GLY A 1 59 ? -13.234 -12.977 6.199 1 95.19 59 GLY A N 1
ATOM 470 C CA . GLY A 1 59 ? -14.328 -13.555 5.441 1 95.19 59 GLY A CA 1
ATOM 471 C C . GLY A 1 59 ? -14.445 -13 4.031 1 95.19 59 GLY A C 1
ATOM 472 O O . GLY A 1 59 ? -13.953 -11.898 3.752 1 95.19 59 GLY A O 1
ATOM 473 N N . GLY A 1 60 ? -15.102 -13.797 3.188 1 96.31 60 GLY A N 1
ATOM 474 C CA . GLY A 1 60 ? -15.414 -13.375 1.833 1 96.31 60 GLY A CA 1
ATOM 475 C C . GLY A 1 60 ? -14.547 -14.039 0.784 1 96.31 60 GLY A C 1
ATOM 476 O O . GLY A 1 60 ? -13.555 -14.688 1.114 1 96.31 60 GLY A O 1
ATOM 477 N N . TYR A 1 61 ? -14.898 -13.875 -0.451 1 97.56 61 TYR A N 1
ATOM 478 C CA . TYR A 1 61 ? -14.172 -14.445 -1.577 1 97.56 61 TYR A CA 1
ATOM 479 C C . TYR A 1 61 ? -12.812 -13.781 -1.743 1 97.56 61 TYR A C 1
ATOM 481 O O . TYR A 1 61 ? -12.688 -12.57 -1.591 1 97.56 61 TYR A O 1
ATOM 489 N N . GLY A 1 62 ? -11.82 -14.602 -1.971 1 97.81 62 GLY A N 1
ATOM 490 C CA . GLY A 1 62 ? -10.492 -14.125 -2.314 1 97.81 62 GLY A CA 1
ATOM 491 C C . GLY A 1 62 ? -9.656 -13.766 -1.101 1 97.81 62 GLY A C 1
ATOM 492 O O . GLY A 1 62 ? -8.445 -13.57 -1.213 1 97.81 62 GLY A O 1
ATOM 493 N N . GLU A 1 63 ? -10.234 -13.727 0.102 1 98.5 63 GLU A N 1
ATOM 494 C CA . GLU A 1 63 ? -9.531 -13.273 1.296 1 98.5 63 GLU A CA 1
ATOM 495 C C . GLU A 1 63 ? -8.594 -14.352 1.831 1 98.5 63 GLU A C 1
ATOM 497 O O . GLU A 1 63 ? -8.906 -15.539 1.76 1 98.5 63 GLU A O 1
ATOM 502 N N . LEU A 1 64 ? -7.477 -13.898 2.344 1 98.81 64 LEU A N 1
ATOM 503 C CA . LEU A 1 64 ? -6.5 -14.805 2.938 1 98.81 64 LEU A CA 1
ATOM 504 C C . LEU A 1 64 ? -7.074 -15.492 4.172 1 98.81 64 LEU A C 1
ATOM 506 O O . LEU A 1 64 ? -7.719 -14.844 5 1 98.81 64 LEU A O 1
ATOM 510 N N . THR A 1 65 ? -6.84 -16.766 4.293 1 98.69 65 THR A N 1
ATOM 511 C CA . THR A 1 65 ? -7.289 -17.516 5.453 1 98.69 65 THR A CA 1
ATOM 512 C C . THR A 1 65 ? -6.199 -17.578 6.52 1 98.69 65 THR A C 1
ATOM 514 O O . THR A 1 65 ? -5.039 -17.25 6.246 1 98.69 65 THR A O 1
ATOM 517 N N . PRO A 1 66 ? -6.535 -18.016 7.742 1 98.25 66 PRO A N 1
ATOM 518 C CA . PRO A 1 66 ? -5.504 -18.234 8.758 1 98.25 66 PRO A CA 1
ATOM 519 C C . PRO A 1 66 ? -4.449 -19.25 8.328 1 98.25 66 PRO A C 1
ATOM 521 O O . PRO A 1 66 ? -3.287 -19.156 8.727 1 98.25 66 PRO A O 1
ATOM 524 N N . ASP A 1 67 ? -4.871 -20.188 7.453 1 98.62 67 ASP A N 1
ATOM 525 C CA . ASP A 1 67 ? -3.887 -21.109 6.898 1 98.62 67 ASP A CA 1
ATOM 526 C C . ASP A 1 67 ? -2.857 -20.375 6.051 1 98.62 67 ASP A C 1
ATOM 528 O O . ASP A 1 67 ? -1.663 -20.672 6.105 1 98.62 67 ASP A O 1
ATOM 532 N N . GLY A 1 68 ? -3.375 -19.469 5.27 1 98.81 68 GLY A N 1
ATOM 533 C CA . GLY A 1 68 ? -2.461 -18.625 4.504 1 98.81 68 GLY A CA 1
ATOM 534 C C . GLY A 1 68 ? -1.534 -17.797 5.371 1 98.81 68 GLY A C 1
ATOM 535 O O . GLY A 1 68 ? -0.348 -17.656 5.066 1 98.81 68 GLY A O 1
ATOM 536 N N . MET A 1 69 ? -2.045 -17.266 6.461 1 98.5 69 MET A N 1
ATOM 537 C CA . MET A 1 69 ? -1.233 -16.516 7.418 1 98.5 69 MET A CA 1
ATOM 538 C C . MET A 1 69 ? -0.145 -17.406 8.016 1 98.5 69 MET A C 1
ATOM 540 O O . MET A 1 69 ? 1.019 -17 8.086 1 98.5 69 MET A O 1
ATOM 544 N N . ARG A 1 70 ? -0.545 -18.562 8.375 1 98.06 70 ARG A N 1
ATOM 545 C CA . ARG A 1 70 ? 0.393 -19.531 8.938 1 98.06 70 ARG A CA 1
ATOM 546 C C . ARG A 1 70 ? 1.499 -19.875 7.945 1 98.06 70 ARG A C 1
ATOM 548 O O . ARG A 1 70 ? 2.676 -19.922 8.312 1 98.06 70 ARG A O 1
ATOM 555 N N . GLN A 1 71 ? 1.083 -20.156 6.723 1 98.75 71 GLN A N 1
ATOM 556 C CA . GLN A 1 71 ? 2.051 -20.484 5.684 1 98.75 71 GLN A CA 1
ATOM 557 C C . GLN A 1 71 ? 3.117 -19.406 5.559 1 98.75 71 GLN A C 1
ATOM 559 O O . GLN A 1 71 ? 4.309 -19.703 5.473 1 98.75 71 GLN A O 1
ATOM 564 N N . HIS A 1 72 ? 2.711 -18.172 5.598 1 98.69 72 HIS A N 1
ATOM 565 C CA . HIS A 1 72 ? 3.656 -17.078 5.422 1 98.69 72 HIS A CA 1
ATOM 566 C C . HIS A 1 72 ? 4.426 -16.797 6.707 1 98.69 72 HIS A C 1
ATOM 568 O O . HIS A 1 72 ? 5.586 -16.391 6.664 1 98.69 72 HIS A O 1
ATOM 574 N N . PHE A 1 73 ? 3.811 -17 7.848 1 97.19 73 PHE A N 1
ATOM 575 C CA . PHE A 1 73 ? 4.562 -16.953 9.094 1 97.19 73 PHE A CA 1
ATOM 576 C C . PHE A 1 73 ? 5.73 -17.938 9.055 1 97.19 73 PHE A C 1
ATOM 578 O O . PHE A 1 73 ? 6.859 -17.578 9.398 1 97.19 73 PHE A O 1
ATOM 585 N N . LYS A 1 74 ? 5.465 -19.109 8.586 1 97.19 74 LYS A N 1
ATOM 586 C CA . LYS A 1 74 ? 6.496 -20.125 8.477 1 97.19 74 LYS A CA 1
ATOM 587 C C . LYS A 1 74 ? 7.555 -19.734 7.445 1 97.19 74 LYS A C 1
ATOM 589 O O . LYS A 1 74 ? 8.742 -19.969 7.656 1 97.19 74 LYS A O 1
ATOM 594 N N . LEU A 1 75 ? 7.086 -19.219 6.359 1 98.44 75 LEU A N 1
ATOM 595 C CA . LEU A 1 75 ? 8.047 -18.734 5.371 1 98.44 75 LEU A CA 1
ATOM 596 C C . LEU A 1 75 ? 8.93 -17.641 5.957 1 98.44 75 LEU A C 1
ATOM 598 O O . LEU A 1 75 ? 10.141 -17.625 5.734 1 98.44 75 LEU A O 1
ATOM 602 N N . GLY A 1 76 ? 8.32 -16.703 6.703 1 96.94 76 GLY A N 1
ATOM 603 C CA . GLY A 1 76 ? 9.102 -15.688 7.379 1 96.94 76 GLY A CA 1
ATOM 604 C C . GLY A 1 76 ? 10.164 -16.25 8.289 1 96.94 76 GLY A C 1
ATOM 605 O O . GLY A 1 76 ? 11.305 -15.789 8.289 1 96.94 76 GLY A O 1
ATOM 606 N N . ARG A 1 77 ? 9.828 -17.25 8.984 1 95.25 77 ARG A N 1
ATOM 607 C CA . ARG A 1 77 ? 10.781 -17.906 9.875 1 95.25 77 ARG A CA 1
ATOM 608 C C . ARG A 1 77 ? 11.906 -18.562 9.086 1 95.25 77 ARG A C 1
ATOM 610 O O . ARG A 1 77 ? 13.07 -18.531 9.5 1 95.25 77 ARG A O 1
ATOM 617 N N . ALA A 1 78 ? 11.531 -19.172 8.008 1 96.69 78 ALA A N 1
ATOM 618 C CA . ALA A 1 78 ? 12.539 -19.812 7.164 1 96.69 78 ALA A CA 1
ATOM 619 C C . ALA A 1 78 ? 13.516 -18.781 6.609 1 96.69 78 ALA A C 1
ATOM 621 O O . ALA A 1 78 ? 14.719 -19.031 6.516 1 96.69 78 ALA A O 1
ATOM 622 N N . ILE A 1 79 ? 12.977 -17.641 6.23 1 97 79 ILE A N 1
ATOM 623 C CA . ILE A 1 79 ? 13.812 -16.562 5.723 1 97 79 ILE A CA 1
ATOM 624 C C . ILE A 1 79 ? 14.75 -16.062 6.824 1 97 79 ILE A C 1
ATOM 626 O O . ILE A 1 79 ? 15.938 -15.828 6.578 1 97 79 ILE A O 1
ATOM 630 N N . ARG A 1 80 ? 14.258 -15.883 7.996 1 95.06 80 ARG A N 1
ATOM 631 C CA . ARG A 1 80 ? 15.078 -15.5 9.133 1 95.06 80 ARG A CA 1
ATOM 632 C C . ARG A 1 80 ? 16.219 -16.484 9.352 1 95.06 80 ARG A C 1
ATOM 634 O O . ARG A 1 80 ? 17.375 -16.094 9.523 1 95.06 80 ARG A O 1
ATOM 641 N N . ASP A 1 81 ? 15.898 -17.75 9.297 1 94.12 81 ASP A N 1
ATOM 642 C CA . ASP A 1 81 ? 16.906 -18.781 9.516 1 94.12 81 ASP A CA 1
ATOM 643 C C . ASP A 1 81 ? 17.984 -18.734 8.445 1 94.12 81 ASP A C 1
ATOM 645 O O . ASP A 1 81 ? 19.172 -18.953 8.742 1 94.12 81 ASP A O 1
ATOM 649 N N . ARG A 1 82 ? 17.625 -18.438 7.297 1 95.62 82 ARG A N 1
ATOM 650 C CA . ARG A 1 82 ? 18.578 -18.453 6.195 1 95.62 82 ARG A CA 1
ATOM 651 C C . ARG A 1 82 ? 19.422 -17.188 6.172 1 95.62 82 ARG A C 1
ATOM 653 O O . ARG A 1 82 ? 20.641 -17.25 5.992 1 95.62 82 ARG A O 1
ATOM 660 N N . TYR A 1 83 ? 18.781 -16.031 6.41 1 96.31 83 TYR A N 1
ATOM 661 C CA . TYR A 1 83 ? 19.469 -14.789 6.074 1 96.31 83 TYR A CA 1
ATOM 662 C C . TYR A 1 83 ? 19.812 -14 7.332 1 96.31 83 TYR A C 1
ATOM 664 O O . TYR A 1 83 ? 20.609 -13.062 7.285 1 96.31 83 TYR A O 1
ATOM 672 N N . ILE A 1 84 ? 19.25 -14.234 8.453 1 93 84 ILE A N 1
ATOM 673 C CA . ILE A 1 84 ? 19.453 -13.422 9.648 1 93 84 ILE A CA 1
ATOM 674 C C . ILE A 1 84 ? 20.219 -14.227 10.695 1 93 84 ILE A C 1
ATOM 676 O O . ILE A 1 84 ? 21.328 -13.844 11.078 1 93 84 ILE A O 1
ATOM 680 N N . SER A 1 85 ? 19.797 -15.414 11.07 1 88.75 85 SER A N 1
ATOM 681 C CA . SER A 1 85 ? 20.359 -16.125 12.219 1 88.75 85 SER A CA 1
ATOM 682 C C . SER A 1 85 ? 21.156 -17.344 11.773 1 88.75 85 SER A C 1
ATOM 684 O O . SER A 1 85 ? 21.906 -17.922 12.555 1 88.75 85 SER A O 1
ATOM 686 N N . GLY A 1 86 ? 21.016 -17.719 10.641 1 84.56 86 GLY A N 1
ATOM 687 C CA . GLY A 1 86 ? 21.594 -18.984 10.219 1 84.56 86 GLY A CA 1
ATOM 688 C C . GLY A 1 86 ? 22.75 -18.828 9.258 1 84.56 86 GLY A C 1
ATOM 689 O O . GLY A 1 86 ? 23.703 -18.094 9.539 1 84.56 86 GLY A O 1
ATOM 690 N N . THR A 1 87 ? 22.5 -19.266 8.023 1 77.31 87 THR A N 1
ATOM 691 C CA . THR A 1 87 ? 23.516 -19.562 7.02 1 77.31 87 THR A CA 1
ATOM 692 C C . THR A 1 87 ? 24.297 -18.312 6.664 1 77.31 87 THR A C 1
ATOM 694 O O . THR A 1 87 ? 25.531 -18.328 6.656 1 77.31 87 THR A O 1
ATOM 697 N N . PHE A 1 88 ? 23.594 -17.172 6.398 1 90.12 88 PHE A N 1
ATOM 698 C CA . PHE A 1 88 ? 24.281 -16.062 5.766 1 90.12 88 PHE A CA 1
ATOM 699 C C . PHE A 1 88 ? 24.547 -14.945 6.777 1 90.12 88 PHE A C 1
ATOM 701 O O . PHE A 1 88 ? 25.5 -14.18 6.629 1 90.12 88 PHE A O 1
ATOM 708 N N . LYS A 1 89 ? 23.656 -14.742 7.82 1 92.62 89 LYS A N 1
ATOM 709 C CA . LYS A 1 89 ? 23.734 -13.625 8.75 1 92.62 89 LYS A CA 1
ATOM 710 C C . LYS A 1 89 ? 23.891 -12.297 8.008 1 92.62 89 LYS A C 1
ATOM 712 O O . LYS A 1 89 ? 24.766 -11.484 8.352 1 92.62 89 LYS A O 1
ATOM 717 N N . PHE A 1 90 ? 23.25 -12.172 6.984 1 96.12 90 PHE A N 1
ATOM 718 C CA . PHE A 1 90 ? 23.328 -11.086 6.016 1 96.12 90 PHE A CA 1
ATOM 719 C C . PHE A 1 90 ? 22.406 -9.938 6.418 1 96.12 90 PHE A C 1
ATOM 721 O O . PHE A 1 90 ? 22.812 -8.773 6.391 1 96.12 90 PHE A O 1
ATOM 728 N N . LEU A 1 91 ? 21.234 -10.227 6.828 1 96 91 LEU A N 1
ATOM 729 C CA . LEU A 1 91 ? 20.25 -9.227 7.25 1 96 91 LEU A CA 1
ATOM 730 C C . LEU A 1 91 ? 20.375 -8.953 8.742 1 96 91 LEU A C 1
ATOM 732 O O . LEU A 1 91 ? 20.797 -9.828 9.508 1 96 91 LEU A O 1
ATOM 736 N N . PRO A 1 92 ? 20.016 -7.703 9.141 1 93.44 92 PRO A N 1
ATOM 737 C CA . PRO A 1 92 ? 20.125 -7.371 10.562 1 93.44 92 PRO A CA 1
ATOM 738 C C . PRO A 1 92 ? 19.156 -8.172 11.43 1 93.44 92 PRO A C 1
ATOM 740 O O . PRO A 1 92 ? 18.078 -8.555 10.961 1 93.44 92 PRO A O 1
ATOM 743 N N . GLU A 1 93 ? 19.5 -8.312 12.633 1 91.31 93 GLU A N 1
ATOM 744 C CA . GLU A 1 93 ? 18.688 -9.062 13.578 1 91.31 93 GLU A CA 1
ATOM 745 C C . GLU A 1 93 ? 17.422 -8.289 13.953 1 91.31 93 GLU A C 1
ATOM 747 O O . GLU A 1 93 ? 16.406 -8.883 14.336 1 91.31 93 GLU A O 1
ATOM 752 N N . THR A 1 94 ? 17.562 -6.977 13.906 1 91.5 94 THR A N 1
ATOM 753 C CA . THR A 1 94 ? 16.406 -6.102 14.109 1 91.5 94 THR A CA 1
ATOM 754 C C . THR A 1 94 ? 16.094 -5.324 12.836 1 91.5 94 THR A C 1
ATOM 756 O O . THR A 1 94 ? 16.984 -5.062 12.023 1 91.5 94 THR A O 1
ATOM 759 N N . TYR A 1 95 ? 14.867 -4.992 12.742 1 93.56 95 TYR A N 1
ATOM 760 C CA . TYR A 1 95 ? 14.414 -4.309 11.531 1 93.56 95 TYR A CA 1
ATOM 761 C C . TYR A 1 95 ? 15.195 -3.02 11.312 1 93.56 95 TYR A C 1
ATOM 763 O O . TYR A 1 95 ? 15.445 -2.266 12.25 1 93.56 95 TYR A O 1
ATOM 771 N N . ASP A 1 96 ? 15.656 -2.807 10.133 1 95.88 96 ASP A N 1
ATOM 772 C CA . ASP A 1 96 ? 16.297 -1.591 9.641 1 95.88 96 ASP A CA 1
ATOM 773 C C . ASP A 1 96 ? 15.578 -1.057 8.398 1 95.88 96 ASP A C 1
ATOM 775 O O . ASP A 1 96 ? 15.609 -1.687 7.34 1 95.88 96 ASP A O 1
ATOM 779 N N . SER A 1 97 ? 15.047 0.151 8.5 1 96.81 97 SER A N 1
ATOM 780 C CA . SER A 1 97 ? 14.172 0.701 7.469 1 96.81 97 SER A CA 1
ATOM 781 C C . SER A 1 97 ? 14.93 0.955 6.172 1 96.81 97 SER A C 1
ATOM 783 O O . SER A 1 97 ? 14.328 1.031 5.098 1 96.81 97 SER A O 1
ATOM 785 N N . LYS A 1 98 ? 16.203 1.1 6.203 1 97.38 98 LYS A N 1
ATOM 786 C CA . LYS A 1 98 ? 17 1.419 5.02 1 97.38 98 LYS A CA 1
ATOM 787 C C . LYS A 1 98 ? 17.391 0.155 4.258 1 97.38 98 LYS A C 1
ATOM 789 O O . LYS A 1 98 ? 17.766 0.221 3.09 1 97.38 98 LYS A O 1
ATOM 794 N N . LYS A 1 99 ? 17.281 -0.983 4.914 1 98.06 99 LYS A N 1
ATOM 795 C CA . LYS A 1 99 ? 17.859 -2.201 4.348 1 98.06 99 LYS A CA 1
ATOM 796 C C . LYS A 1 99 ? 16.766 -3.115 3.795 1 98.06 99 LYS A C 1
ATOM 798 O O . LYS A 1 99 ? 17.047 -4.012 2.996 1 98.06 99 LYS A O 1
ATOM 803 N N . ILE A 1 100 ? 15.562 -2.922 4.262 1 97.62 100 ILE A N 1
ATOM 804 C CA . ILE A 1 100 ? 14.469 -3.844 3.949 1 97.62 100 ILE A CA 1
ATOM 805 C C . ILE A 1 100 ? 13.336 -3.084 3.27 1 97.62 100 ILE A C 1
ATOM 807 O O . ILE A 1 100 ? 12.867 -2.062 3.779 1 97.62 100 ILE A O 1
ATOM 811 N N . HIS A 1 101 ? 12.93 -3.535 2.139 1 98.38 101 HIS A N 1
ATOM 812 C CA . HIS A 1 101 ? 11.781 -2.973 1.435 1 98.38 101 HIS A CA 1
ATOM 813 C C . HIS A 1 101 ? 10.844 -4.07 0.943 1 98.38 101 HIS A C 1
ATOM 815 O O . HIS A 1 101 ? 11.289 -5.035 0.311 1 98.38 101 HIS A O 1
ATOM 821 N N . ILE A 1 102 ? 9.586 -3.938 1.233 1 98.5 102 ILE A N 1
ATOM 822 C CA . ILE A 1 102 ? 8.594 -4.922 0.824 1 98.5 102 ILE A CA 1
ATOM 823 C C . ILE A 1 102 ? 7.5 -4.246 -0 1 98.5 102 ILE A C 1
ATOM 825 O O . ILE A 1 102 ? 6.93 -3.238 0.424 1 98.5 102 ILE A O 1
ATOM 829 N N . ARG A 1 103 ? 7.25 -4.809 -1.095 1 98.12 103 ARG A N 1
ATOM 830 C CA . ARG A 1 103 ? 6.188 -4.359 -1.988 1 98.12 103 ARG A CA 1
ATOM 831 C C . ARG A 1 103 ? 5.199 -5.488 -2.275 1 98.12 103 ARG A C 1
ATOM 833 O O . ARG A 1 103 ? 5.602 -6.637 -2.455 1 98.12 103 ARG A O 1
ATOM 840 N N . SER A 1 104 ? 3.938 -5.168 -2.27 1 98.69 104 SER A N 1
ATOM 841 C CA . SER A 1 104 ? 2.889 -6.137 -2.564 1 98.69 104 SER A CA 1
ATOM 842 C C . SER A 1 104 ? 2.008 -5.668 -3.717 1 98.69 104 SER A C 1
ATOM 844 O O . SER A 1 104 ? 1.896 -4.465 -3.969 1 98.69 104 SER A O 1
ATOM 846 N N . THR A 1 105 ? 1.503 -6.641 -4.461 1 98.62 105 THR A N 1
ATOM 847 C CA . THR A 1 105 ? 0.345 -6.25 -5.262 1 98.62 105 THR A CA 1
ATOM 848 C C . THR A 1 105 ? -0.794 -5.777 -4.363 1 98.62 105 THR A C 1
ATOM 850 O O . THR A 1 105 ? -0.839 -6.109 -3.178 1 98.62 105 THR A O 1
ATOM 853 N N . ASP A 1 106 ? -1.66 -5.004 -4.91 1 98.25 106 ASP A N 1
ATOM 854 C CA . ASP A 1 106 ? -2.645 -4.305 -4.09 1 98.25 106 ASP A CA 1
ATOM 855 C C . ASP A 1 106 ? -3.914 -5.141 -3.924 1 98.25 106 ASP A C 1
ATOM 857 O O . ASP A 1 106 ? -4.992 -4.73 -4.355 1 98.25 106 ASP A O 1
ATOM 861 N N . ARG A 1 107 ? -3.803 -6.238 -3.266 1 98.06 107 ARG A N 1
ATOM 862 C CA . ARG A 1 107 ? -4.887 -7.113 -2.832 1 98.06 107 ARG A CA 1
ATOM 863 C C . ARG A 1 107 ? -4.754 -7.457 -1.351 1 98.06 107 ARG A C 1
ATOM 865 O O . ARG A 1 107 ? -3.643 -7.621 -0.843 1 98.06 107 ARG A O 1
ATOM 872 N N . ASN A 1 108 ? -5.891 -7.633 -0.678 1 98.38 108 ASN A N 1
ATOM 873 C CA . ASN A 1 108 ? -5.848 -7.98 0.738 1 98.38 108 ASN A CA 1
ATOM 874 C C . ASN A 1 108 ? -4.977 -9.211 0.985 1 98.38 108 ASN A C 1
ATOM 876 O O . ASN A 1 108 ? -4.102 -9.195 1.854 1 98.38 108 ASN A O 1
ATOM 880 N N . ARG A 1 109 ? -5.168 -10.211 0.207 1 98.69 109 ARG A N 1
ATOM 881 C CA . ARG A 1 109 ? -4.512 -11.492 0.458 1 98.69 109 ARG A CA 1
ATOM 882 C C . ARG A 1 109 ? -3.002 -11.375 0.292 1 98.69 109 ARG A C 1
ATOM 884 O O . ARG A 1 109 ? -2.24 -12.016 1.023 1 98.69 109 ARG A O 1
ATOM 891 N N . THR A 1 110 ? -2.531 -10.578 -0.67 1 98.88 110 THR A N 1
ATOM 892 C CA . THR A 1 110 ? -1.093 -10.445 -0.874 1 98.88 110 THR A CA 1
ATOM 893 C C . THR A 1 110 ? -0.479 -9.539 0.192 1 98.88 110 THR A C 1
ATOM 895 O O . THR A 1 110 ? 0.621 -9.812 0.681 1 98.88 110 THR A O 1
ATOM 898 N N . ILE A 1 111 ? -1.184 -8.5 0.595 1 98.88 111 ILE A N 1
ATOM 899 C CA . ILE A 1 111 ? -0.701 -7.598 1.635 1 98.88 111 ILE A CA 1
ATOM 900 C C . ILE A 1 111 ? -0.635 -8.336 2.969 1 98.88 111 ILE A C 1
ATOM 902 O O . ILE A 1 111 ? 0.378 -8.273 3.67 1 98.88 111 ILE A O 1
ATOM 906 N N . ILE A 1 112 ? -1.666 -9.062 3.299 1 98.75 112 ILE A N 1
ATOM 907 C CA . ILE A 1 112 ? -1.723 -9.781 4.566 1 98.75 112 ILE A CA 1
ATOM 908 C C . ILE A 1 112 ? -0.686 -10.906 4.574 1 98.75 112 ILE A C 1
ATOM 910 O O . ILE A 1 112 ? -0.079 -11.188 5.609 1 98.75 112 ILE A O 1
ATOM 914 N N . SER A 1 113 ? -0.466 -11.531 3.395 1 98.94 113 SER A N 1
ATOM 915 C CA . SER A 1 113 ? 0.625 -12.492 3.277 1 98.94 113 SER A CA 1
ATOM 916 C C . SER A 1 113 ? 1.966 -11.852 3.623 1 98.94 113 SER A C 1
ATOM 918 O O . SER A 1 113 ? 2.758 -12.43 4.371 1 98.94 113 SER A O 1
ATOM 920 N N . ALA A 1 114 ? 2.189 -10.703 3.107 1 98.88 114 ALA A N 1
ATOM 921 C CA . ALA A 1 114 ? 3.43 -9.992 3.402 1 98.88 114 ALA A CA 1
ATOM 922 C C . ALA A 1 114 ? 3.537 -9.672 4.891 1 98.88 114 ALA A C 1
ATOM 924 O O . ALA A 1 114 ? 4.594 -9.852 5.496 1 98.88 114 ALA A O 1
ATOM 925 N N . LEU A 1 115 ? 2.471 -9.164 5.469 1 97.94 115 LEU A N 1
ATOM 926 C CA . LEU A 1 115 ? 2.463 -8.82 6.887 1 97.94 115 LEU A CA 1
ATOM 927 C C . LEU A 1 115 ? 2.729 -10.055 7.746 1 97.94 115 LEU A C 1
ATOM 929 O O . LEU A 1 115 ? 3.455 -9.977 8.742 1 97.94 115 LEU A O 1
ATOM 933 N N . SER A 1 116 ? 2.162 -11.18 7.359 1 97.75 116 SER A N 1
ATOM 934 C CA . SER A 1 116 ? 2.365 -12.438 8.086 1 97.75 116 SER A CA 1
ATOM 935 C C . SER A 1 116 ? 3.803 -12.93 7.941 1 97.75 116 SER A C 1
ATOM 937 O O . SER A 1 116 ? 4.375 -13.461 8.891 1 97.75 116 SER A O 1
ATOM 939 N N . ASN A 1 117 ? 4.301 -12.742 6.742 1 98 117 ASN A N 1
ATOM 940 C CA . ASN A 1 117 ? 5.688 -13.117 6.48 1 98 117 ASN A CA 1
ATOM 941 C C . ASN A 1 117 ? 6.656 -12.32 7.352 1 98 117 ASN A C 1
ATOM 943 O O . ASN A 1 117 ? 7.523 -12.898 8.008 1 98 117 ASN A O 1
ATOM 947 N N . ILE A 1 118 ? 6.445 -11.023 7.406 1 95.88 118 ILE A N 1
ATOM 948 C CA . ILE A 1 118 ? 7.285 -10.109 8.172 1 95.88 118 ILE A CA 1
ATOM 949 C C . ILE A 1 118 ? 7.168 -10.422 9.664 1 95.88 118 ILE A C 1
ATOM 951 O O . ILE A 1 118 ? 8.148 -10.312 10.406 1 95.88 118 ILE A O 1
ATOM 955 N N . TYR A 1 119 ? 5.973 -10.766 10.031 1 94.44 119 TYR A N 1
ATOM 956 C CA . TYR A 1 119 ? 5.734 -11.141 11.422 1 94.44 119 TYR A CA 1
ATOM 957 C C . TYR A 1 119 ? 6.625 -12.305 11.836 1 94.44 119 TYR A C 1
ATOM 959 O O . TYR A 1 119 ? 7.199 -12.305 12.922 1 94.44 119 TYR A O 1
ATOM 967 N N . GLY A 1 120 ? 6.758 -13.305 10.969 1 94.44 120 GLY A N 1
ATOM 968 C CA . GLY A 1 120 ? 7.633 -14.438 11.227 1 94.44 120 GLY A CA 1
ATOM 969 C C . GLY A 1 120 ? 9.109 -14.078 11.148 1 94.44 120 GLY A C 1
ATOM 970 O O . GLY A 1 120 ? 9.922 -14.633 11.883 1 94.44 120 GLY A O 1
ATOM 971 N N . MET A 1 121 ? 9.398 -13.133 10.344 1 94.06 121 MET A N 1
ATOM 972 C CA . MET A 1 121 ? 10.789 -12.766 10.086 1 94.06 121 MET A CA 1
ATOM 973 C C . MET A 1 121 ? 11.359 -11.953 11.242 1 94.06 121 MET A C 1
ATOM 975 O O . MET A 1 121 ? 12.5 -12.164 11.656 1 94.06 121 MET A O 1
ATOM 979 N N . TYR A 1 122 ? 10.562 -10.93 11.758 1 90.75 122 TYR A N 1
ATOM 980 C CA . TYR A 1 122 ? 11.117 -9.938 12.672 1 90.75 122 TYR A CA 1
ATOM 981 C C . TYR A 1 122 ? 10.289 -9.836 13.945 1 90.75 122 TYR A C 1
ATOM 983 O O . TYR A 1 122 ? 10.75 -9.289 14.953 1 90.75 122 TYR A O 1
ATOM 991 N N . SER A 1 123 ? 9.086 -10.141 14 1 73.69 123 SER A N 1
ATOM 992 C CA . SER A 1 123 ? 8.188 -9.68 15.047 1 73.69 123 SER A CA 1
ATOM 993 C C . SER A 1 123 ? 7.895 -10.789 16.062 1 73.69 123 SER A C 1
ATOM 995 O O . SER A 1 123 ? 7.262 -10.547 17.078 1 73.69 123 SER A O 1
ATOM 997 N N . VAL A 1 124 ? 8.266 -12.031 15.836 1 69 124 VAL A N 1
ATOM 998 C CA . VAL A 1 124 ? 8.094 -13.031 16.891 1 69 124 VAL A CA 1
ATOM 999 C C . VAL A 1 124 ? 9.227 -12.906 17.906 1 69 124 VAL A C 1
ATOM 1001 O O . VAL A 1 124 ? 10.32 -12.445 17.578 1 69 124 VAL A O 1
ATOM 1004 N N . ASN A 1 125 ? 8.688 -12.852 19.172 1 64.69 125 ASN A N 1
ATOM 1005 C CA . ASN A 1 125 ? 9.633 -12.625 20.25 1 64.69 125 ASN A CA 1
ATOM 1006 C C . ASN A 1 125 ? 10.922 -13.414 20.047 1 64.69 125 ASN A C 1
ATOM 1008 O O . ASN A 1 125 ? 10.992 -14.602 20.359 1 64.69 125 ASN A O 1
ATOM 1012 N N . ASN A 1 126 ? 11.727 -12.797 19.172 1 65.44 126 ASN A N 1
ATOM 1013 C CA . ASN A 1 126 ? 13.039 -13.406 18.953 1 65.44 126 ASN A CA 1
ATOM 1014 C C . ASN A 1 126 ? 14.078 -12.867 19.922 1 65.44 126 ASN A C 1
ATOM 1016 O O . ASN A 1 126 ? 15.273 -13.141 19.781 1 65.44 126 ASN A O 1
ATOM 1020 N N . SER A 1 127 ? 13.609 -12.117 20.797 1 66.81 127 SER A N 1
ATOM 1021 C CA . SER A 1 127 ? 14.406 -11.586 21.906 1 66.81 127 SER A CA 1
ATOM 1022 C C . SER A 1 127 ? 15.422 -10.562 21.422 1 66.81 127 SER A C 1
ATOM 1024 O O . SER A 1 127 ? 16.266 -10.109 22.188 1 66.81 127 SER A O 1
ATOM 1026 N N . LYS A 1 128 ? 15.305 -10.141 20.203 1 83.88 128 LYS A N 1
ATOM 1027 C CA . LYS A 1 128 ? 16.328 -9.227 19.703 1 83.88 128 LYS A CA 1
ATOM 1028 C C . LYS A 1 128 ? 15.773 -7.816 19.562 1 83.88 128 LYS A C 1
ATOM 1030 O O . LYS A 1 128 ? 16.516 -6.836 19.688 1 83.88 128 LYS A O 1
ATOM 1035 N N . SER A 1 129 ? 14.539 -7.668 19.359 1 89.25 129 SER A N 1
ATOM 1036 C CA . SER A 1 129 ? 13.93 -6.344 19.281 1 89.25 129 SER A CA 1
ATOM 1037 C C . SER A 1 129 ? 13.906 -5.656 20.641 1 89.25 129 SER A C 1
ATOM 1039 O O . SER A 1 129 ? 13.664 -6.297 21.656 1 89.25 129 SER A O 1
ATOM 1041 N N . ARG A 1 130 ? 14.258 -4.363 20.641 1 93.81 130 ARG A N 1
ATOM 1042 C CA . ARG A 1 130 ? 14.453 -3.631 21.891 1 93.81 130 ARG A CA 1
ATOM 1043 C C . ARG A 1 130 ? 13.203 -2.832 22.266 1 93.81 130 ARG A C 1
ATOM 1045 O O . ARG A 1 130 ? 12.742 -1.998 21.484 1 93.81 130 ARG A O 1
ATOM 1052 N N . SER A 1 131 ? 12.734 -3.021 23.438 1 93.56 131 SER A N 1
ATOM 1053 C CA . SER A 1 131 ? 11.594 -2.275 23.969 1 93.56 131 SER A CA 1
ATOM 1054 C C . SER A 1 131 ? 11.906 -0.786 24.062 1 93.56 131 SER A C 1
ATOM 1056 O O . SER A 1 131 ? 12.977 -0.4 24.531 1 93.56 131 SER A O 1
ATOM 1058 N N . GLY A 1 132 ? 10.961 0.064 23.641 1 95.62 132 GLY A N 1
ATOM 1059 C CA . GLY A 1 132 ? 11.141 1.506 23.719 1 95.62 132 GLY A CA 1
ATOM 1060 C C . GLY A 1 132 ? 12.008 2.062 22.609 1 95.62 132 GLY A C 1
ATOM 1061 O O . GLY A 1 132 ? 12.117 3.279 22.438 1 95.62 132 GLY A O 1
ATOM 1062 N N . ILE A 1 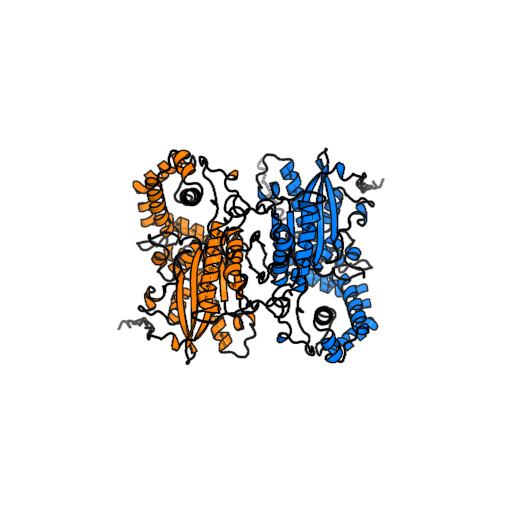133 ? 12.609 1.188 21.812 1 96.19 133 ILE A N 1
ATOM 1063 C CA . ILE A 1 133 ? 13.492 1.615 20.734 1 96.19 133 ILE A CA 1
ATOM 1064 C C . ILE A 1 133 ? 12.93 1.147 19.391 1 96.19 133 ILE A C 1
ATOM 1066 O O . ILE A 1 133 ? 12.719 1.955 18.484 1 96.19 133 ILE A O 1
ATOM 1070 N N . ASP A 1 134 ? 12.633 -0.155 19.312 1 95.38 134 ASP A N 1
ATOM 1071 C CA . ASP A 1 134 ? 12.117 -0.729 18.078 1 95.38 134 ASP A CA 1
ATOM 1072 C C . ASP A 1 134 ? 10.586 -0.769 18.078 1 95.38 134 ASP A C 1
ATOM 1074 O O . ASP A 1 134 ? 9.953 -0.728 17.031 1 95.38 134 ASP A O 1
ATOM 1078 N N . TYR A 1 135 ? 10 -0.924 19.219 1 94.94 135 TYR A N 1
ATOM 1079 C CA . TYR A 1 135 ? 8.562 -0.951 19.438 1 94.94 135 TYR A CA 1
ATOM 1080 C C . TYR A 1 135 ? 8.203 -0.311 20.766 1 94.94 135 TYR A C 1
ATOM 1082 O O . TYR A 1 135 ? 9.07 -0.116 21.625 1 94.94 135 TYR A O 1
ATOM 1090 N N . PRO A 1 136 ? 6.938 0.096 20.969 1 95.81 136 PRO A N 1
ATOM 1091 C CA . PRO A 1 136 ? 6.59 0.794 22.203 1 95.81 136 PRO A CA 1
ATOM 1092 C C . PRO A 1 136 ? 6.648 -0.116 23.438 1 95.81 136 PRO A C 1
ATOM 1094 O O . PRO A 1 136 ? 6.32 -1.302 23.344 1 95.81 136 PRO A O 1
ATOM 1097 N N . ASP A 1 137 ? 7.062 0.451 24.531 1 94.69 137 ASP A N 1
ATOM 1098 C CA . ASP A 1 137 ? 7.039 -0.218 25.828 1 94.69 137 ASP A CA 1
ATOM 1099 C C . ASP A 1 137 ? 5.781 0.154 26.609 1 94.69 137 ASP A C 1
ATOM 1101 O O . ASP A 1 137 ? 5.848 0.929 27.562 1 94.69 137 ASP A O 1
ATOM 1105 N N . ILE A 1 138 ? 4.691 -0.375 26.25 1 93.81 138 ILE A N 1
ATOM 1106 C CA . ILE A 1 138 ? 3.422 -0.02 26.875 1 93.81 138 ILE A CA 1
ATOM 1107 C C . ILE A 1 138 ? 2.574 -1.274 27.078 1 93.81 138 ILE A C 1
ATOM 1109 O O . ILE A 1 138 ? 2.773 -2.279 26.391 1 93.81 138 ILE A O 1
ATOM 1113 N N . ALA A 1 139 ? 1.617 -1.104 27.984 1 91.12 139 ALA A N 1
ATOM 1114 C CA . ALA A 1 139 ? 0.659 -2.186 28.203 1 91.12 139 ALA A CA 1
ATOM 1115 C C . ALA A 1 139 ? -0.216 -2.391 26.969 1 91.12 139 ALA A C 1
ATOM 1117 O O . ALA A 1 139 ? -0.663 -1.422 26.344 1 91.12 139 ALA A O 1
ATOM 1118 N N . GLY A 1 140 ? -0.331 -3.621 26.594 1 88.56 140 GLY A N 1
ATOM 1119 C CA . GLY A 1 140 ? -1.206 -3.943 25.484 1 88.56 140 GLY A CA 1
ATOM 1120 C C . GLY A 1 140 ? -0.455 -4.203 24.188 1 88.56 140 GLY A C 1
ATOM 1121 O O . GLY A 1 140 ? -0.975 -4.859 23.281 1 88.56 140 GLY A O 1
ATOM 1122 N N . TRP A 1 141 ? 0.709 -3.635 24.109 1 91.5 141 TRP A N 1
ATOM 1123 C CA . TRP A 1 141 ? 1.536 -3.926 22.938 1 91.5 141 TRP A CA 1
ATOM 1124 C C . TRP A 1 141 ? 2.289 -5.242 23.125 1 91.5 141 TRP A C 1
ATOM 1126 O O . TRP A 1 141 ? 2.916 -5.465 24.156 1 91.5 141 TRP A O 1
ATOM 1136 N N . THR A 1 142 ? 2.193 -6.121 22.156 1 88.75 142 THR A N 1
ATOM 1137 C CA . THR A 1 142 ? 2.916 -7.387 22.234 1 88.75 142 THR A CA 1
ATOM 1138 C C . THR A 1 142 ? 4.422 -7.156 22.172 1 88.75 142 THR A C 1
ATOM 1140 O O . THR A 1 142 ? 4.934 -6.582 21.203 1 88.75 142 THR A O 1
ATOM 1143 N N . PRO A 1 143 ? 5.098 -7.648 23.203 1 88.75 143 PRO A N 1
ATOM 1144 C CA . PRO A 1 143 ? 6.551 -7.477 23.172 1 88.75 143 PRO A CA 1
ATOM 1145 C C . PRO A 1 143 ? 7.191 -8.094 21.922 1 88.75 143 PRO A C 1
ATOM 1147 O O . PRO A 1 143 ? 6.887 -9.242 21.578 1 88.75 143 PRO A O 1
ATOM 1150 N N . GLY A 1 144 ? 8.008 -7.246 21.297 1 88.5 144 GLY A N 1
ATOM 1151 C CA . GLY A 1 144 ? 8.742 -7.734 20.141 1 88.5 144 GLY A CA 1
ATOM 1152 C C . GLY A 1 144 ? 8.039 -7.453 18.812 1 88.5 144 GLY A C 1
ATOM 1153 O O . GLY A 1 144 ? 8.656 -7.531 17.75 1 88.5 144 GLY A O 1
ATOM 1154 N N . PHE A 1 145 ? 6.777 -7.098 18.844 1 90.69 145 PHE A N 1
ATOM 1155 C CA . PHE A 1 145 ? 6.047 -6.852 17.609 1 90.69 145 PHE A CA 1
ATOM 1156 C C . PHE A 1 145 ? 6.473 -5.527 16.984 1 90.69 145 PHE A C 1
ATOM 1158 O O . PHE A 1 145 ? 6.363 -4.473 17.609 1 90.69 145 PHE A O 1
ATOM 1165 N N . ILE A 1 146 ? 6.941 -5.582 15.797 1 92.25 146 ILE A N 1
ATOM 1166 C CA . ILE A 1 146 ? 7.359 -4.41 15.031 1 92.25 146 ILE A CA 1
ATOM 1167 C C . ILE A 1 146 ? 6.551 -4.324 13.734 1 92.25 146 ILE A C 1
ATOM 1169 O O . ILE A 1 146 ? 6.766 -5.109 12.812 1 92.25 146 ILE A O 1
ATOM 1173 N N . PRO A 1 147 ? 5.641 -3.371 13.625 1 95.06 147 PRO A N 1
ATOM 1174 C CA . PRO A 1 147 ? 4.98 -3.195 12.328 1 95.06 147 PRO A CA 1
ATOM 1175 C C . PRO A 1 147 ? 5.926 -2.682 11.25 1 95.06 147 PRO A C 1
ATOM 1177 O O . PRO A 1 147 ? 6.672 -1.726 11.477 1 95.06 147 PRO A O 1
ATOM 1180 N N . ILE A 1 148 ? 5.984 -3.309 10.156 1 96.88 148 ILE A N 1
ATOM 1181 C CA . ILE A 1 148 ? 6.832 -2.934 9.023 1 96.88 148 ILE A CA 1
ATOM 1182 C C . ILE A 1 148 ? 5.961 -2.613 7.812 1 96.88 148 ILE A C 1
ATOM 1184 O O . ILE A 1 148 ? 4.992 -3.318 7.531 1 96.88 148 ILE A O 1
ATOM 1188 N N . ALA A 1 149 ? 6.293 -1.573 7.121 1 98.44 149 ALA A N 1
ATOM 1189 C CA . ALA A 1 149 ? 5.484 -1.07 6.012 1 98.44 149 ALA A CA 1
ATOM 1190 C C . ALA A 1 149 ? 5.516 -2.033 4.828 1 98.44 149 ALA A C 1
ATOM 1192 O O . ALA A 1 149 ? 6.578 -2.557 4.473 1 98.44 149 ALA A O 1
ATOM 1193 N N . VAL A 1 150 ? 4.379 -2.291 4.281 1 98.69 150 VAL A N 1
ATOM 1194 C CA . VAL A 1 150 ? 4.215 -2.955 2.994 1 98.69 150 VAL A CA 1
ATOM 1195 C C . VAL A 1 150 ? 3.67 -1.964 1.968 1 98.69 150 VAL A C 1
ATOM 1197 O O . VAL A 1 150 ? 2.553 -1.461 2.115 1 98.69 150 VAL A O 1
ATOM 1200 N N . HIS A 1 151 ? 4.445 -1.682 0.983 1 98.56 151 HIS A N 1
ATOM 1201 C CA . HIS A 1 151 ? 4.059 -0.729 -0.051 1 98.56 151 HIS A CA 1
ATOM 1202 C C . HIS A 1 151 ? 3.303 -1.42 -1.182 1 98.56 151 HIS A C 1
ATOM 1204 O O . HIS A 1 151 ? 3.451 -2.627 -1.386 1 98.56 151 HIS A O 1
ATOM 1210 N N . THR A 1 152 ? 2.432 -0.715 -1.863 1 98.19 152 THR A N 1
ATOM 1211 C CA . THR A 1 152 ? 1.7 -1.301 -2.982 1 98.19 152 THR A CA 1
ATOM 1212 C C . THR A 1 152 ? 1.694 -0.354 -4.18 1 98.19 152 THR A C 1
ATOM 1214 O O . THR A 1 152 ? 2.072 0.813 -4.055 1 98.19 152 THR A O 1
ATOM 1217 N N . ARG A 1 153 ? 1.377 -0.868 -5.273 1 95.06 153 ARG A N 1
ATOM 1218 C CA . ARG A 1 153 ? 1.023 -0.136 -6.484 1 95.06 153 ARG A CA 1
ATOM 1219 C C . ARG A 1 153 ? -0.374 -0.515 -6.965 1 95.06 153 ARG A C 1
ATOM 1221 O O . ARG A 1 153 ? -0.881 -1.588 -6.633 1 95.06 153 ARG A O 1
ATOM 1228 N N . ASP A 1 154 ? -0.919 0.421 -7.711 1 93.69 154 ASP A N 1
ATOM 1229 C CA . ASP A 1 154 ? -2.246 0.137 -8.25 1 93.69 154 ASP A CA 1
ATOM 1230 C C . ASP A 1 154 ? -2.277 -1.22 -8.945 1 93.69 154 ASP A C 1
ATOM 1232 O O . ASP A 1 154 ? -1.431 -1.505 -9.797 1 93.69 154 ASP A O 1
ATOM 1236 N N . TYR A 1 155 ? -3.215 -2.004 -8.617 1 95.25 155 TYR A N 1
ATOM 1237 C CA . TYR A 1 155 ? -3.254 -3.404 -9.023 1 95.25 155 TYR A CA 1
ATOM 1238 C C . TYR A 1 155 ? -3.307 -3.529 -10.539 1 95.25 155 TYR A C 1
ATOM 1240 O O . TYR A 1 155 ? -2.572 -4.324 -11.133 1 95.25 155 TYR A O 1
ATOM 1248 N N . ASP A 1 156 ? -4.141 -2.742 -11.211 1 94.88 156 ASP A N 1
ATOM 1249 C CA . ASP A 1 156 ? -4.402 -2.918 -12.633 1 94.88 156 ASP A CA 1
ATOM 1250 C C . ASP A 1 156 ? -3.275 -2.326 -13.477 1 94.88 156 ASP A C 1
ATOM 1252 O O . ASP A 1 156 ? -3.113 -2.686 -14.648 1 94.88 156 ASP A O 1
ATOM 1256 N N . SER A 1 157 ? -2.457 -1.503 -12.852 1 93.44 157 SER A N 1
ATOM 1257 C CA . SER A 1 157 ? -1.398 -0.863 -13.625 1 93.44 157 SER A CA 1
ATOM 1258 C C . SER A 1 157 ? -0.027 -1.406 -13.242 1 93.44 157 SER A C 1
ATOM 1260 O O . SER A 1 157 ? 0.979 -1.072 -13.867 1 93.44 157 SER A O 1
ATOM 1262 N N . ASP A 1 158 ? 0.078 -2.211 -12.219 1 95.75 158 ASP A N 1
ATOM 1263 C CA . ASP A 1 158 ? 1.338 -2.816 -11.805 1 95.75 158 ASP A CA 1
ATOM 1264 C C . ASP A 1 158 ? 1.69 -4.012 -12.688 1 95.75 158 ASP A C 1
ATOM 1266 O O . ASP A 1 158 ? 1.613 -5.16 -12.242 1 95.75 158 ASP A O 1
ATOM 1270 N N . CYS A 1 159 ? 2.25 -3.795 -13.812 1 96.38 159 CYS A N 1
ATOM 1271 C CA . CYS A 1 159 ? 2.523 -4.867 -14.758 1 96.38 159 CYS A CA 1
ATOM 1272 C C . CYS A 1 159 ? 3.824 -5.582 -14.414 1 96.38 159 CYS A C 1
ATOM 1274 O O . CYS A 1 159 ? 4.238 -6.5 -15.125 1 96.38 159 CYS A O 1
ATOM 1276 N N . VAL A 1 160 ? 4.422 -5.188 -13.312 1 96.81 160 VAL A N 1
ATOM 1277 C CA . VAL A 1 160 ? 5.641 -5.859 -12.875 1 96.81 160 VAL A CA 1
ATOM 1278 C C . VAL A 1 160 ? 5.277 -7.043 -11.977 1 96.81 160 VAL A C 1
ATOM 1280 O O . VAL A 1 160 ? 5.688 -8.18 -12.242 1 96.81 160 VAL A O 1
ATOM 1283 N N . ALA A 1 161 ? 4.488 -6.781 -10.945 1 97.62 161 ALA A N 1
ATOM 1284 C CA . ALA A 1 161 ? 4.168 -7.828 -9.977 1 97.62 161 ALA A CA 1
ATOM 1285 C C . ALA A 1 161 ? 2.865 -8.531 -10.344 1 97.62 161 ALA A C 1
ATOM 1287 O O . ALA A 1 161 ? 2.623 -9.664 -9.914 1 97.62 161 ALA A O 1
ATOM 1288 N N . ASN A 1 162 ? 1.997 -7.848 -11.07 1 97.56 162 ASN A N 1
ATOM 1289 C CA . ASN A 1 162 ? 0.732 -8.414 -11.523 1 97.56 162 ASN A CA 1
ATOM 1290 C C . ASN A 1 162 ? 0.759 -8.703 -13.023 1 97.56 162 ASN A C 1
ATOM 1292 O O . ASN A 1 162 ? 0.505 -7.812 -13.836 1 97.56 162 ASN A O 1
ATOM 1296 N N . VAL A 1 163 ? 0.881 -9.922 -13.312 1 95.06 163 VAL A N 1
ATOM 1297 C CA . VAL A 1 163 ? 0.993 -10.344 -14.703 1 95.06 163 VAL A CA 1
ATOM 1298 C C . VAL A 1 163 ? -0.342 -10.141 -15.414 1 95.06 163 VAL A C 1
ATOM 1300 O O . VAL A 1 163 ? -0.388 -10.047 -16.641 1 95.06 163 VAL A O 1
ATOM 1303 N N . GLU A 1 164 ? -1.399 -10.016 -14.703 1 94.5 164 GLU A N 1
ATOM 1304 C CA . GLU A 1 164 ? -2.732 -9.844 -15.273 1 94.5 164 GLU A CA 1
ATOM 1305 C C . GLU A 1 164 ? -3.131 -8.367 -15.305 1 94.5 164 GLU A C 1
ATOM 1307 O O . GLU A 1 164 ? -4.32 -8.047 -15.336 1 94.5 164 GLU A O 1
ATOM 1312 N N . CYS A 1 165 ? -2.193 -7.48 -15.242 1 96.75 165 CYS A N 1
ATOM 1313 C CA . CYS A 1 165 ? -2.461 -6.051 -15.32 1 96.75 165 CYS A CA 1
ATOM 1314 C C . CYS A 1 165 ? -3.225 -5.711 -16.594 1 96.75 165 CYS A C 1
ATOM 1316 O O . CYS A 1 165 ? -3.332 -6.543 -17.5 1 96.75 165 CYS A O 1
ATOM 1318 N N . ASP A 1 166 ? -3.805 -4.555 -16.641 1 96.69 166 ASP A N 1
ATOM 1319 C CA . ASP A 1 166 ? -4.461 -4.098 -17.859 1 96.69 166 ASP A CA 1
ATOM 1320 C C . ASP A 1 166 ? -3.441 -3.859 -18.969 1 96.69 166 ASP A C 1
ATOM 1322 O O . ASP A 1 166 ? -2.615 -2.949 -18.891 1 96.69 166 ASP A O 1
ATOM 1326 N N . CYS A 1 167 ? -3.49 -4.691 -19.969 1 97.5 167 CYS A N 1
ATOM 1327 C CA . CYS A 1 167 ? -2.533 -4.594 -21.078 1 97.5 167 CYS A CA 1
ATOM 1328 C C . CYS A 1 167 ? -3.162 -5.043 -22.391 1 97.5 167 CYS A C 1
ATOM 1330 O O . CYS A 1 167 ? -3.084 -6.219 -22.75 1 97.5 167 CYS A O 1
ATOM 1332 N N . PRO A 1 168 ? -3.689 -4.074 -23.141 1 97.31 168 PRO A N 1
ATOM 1333 C CA . PRO A 1 168 ? -4.309 -4.379 -24.422 1 97.31 168 PRO A CA 1
ATOM 1334 C C . PRO A 1 168 ? -3.35 -5.082 -25.391 1 97.31 168 PRO A C 1
ATOM 1336 O O . PRO A 1 168 ? -3.771 -5.938 -26.172 1 97.31 168 PRO A O 1
ATOM 1339 N N . ARG A 1 169 ? -2.109 -4.742 -25.344 1 97 169 ARG A N 1
ATOM 1340 C CA . ARG A 1 169 ? -1.131 -5.406 -26.203 1 97 169 ARG A CA 1
ATOM 1341 C C . ARG A 1 169 ? -1.08 -6.906 -25.922 1 97 169 ARG A C 1
ATOM 1343 O O . ARG A 1 169 ? -1.069 -7.719 -26.844 1 97 169 ARG A O 1
ATOM 1350 N N . ARG A 1 170 ? -0.998 -7.27 -24.688 1 96.69 170 ARG A N 1
ATOM 1351 C CA . ARG A 1 170 ? -0.988 -8.68 -24.297 1 96.69 170 ARG A CA 1
ATOM 1352 C C . ARG A 1 170 ? -2.238 -9.391 -24.812 1 96.69 170 ARG A C 1
ATOM 1354 O O . ARG A 1 170 ? -2.154 -10.5 -25.328 1 96.69 170 ARG A O 1
ATOM 1361 N N . ASP A 1 171 ? -3.385 -8.742 -24.672 1 96.62 171 ASP A N 1
ATOM 1362 C CA . ASP A 1 171 ? -4.648 -9.336 -25.094 1 96.62 171 ASP A CA 1
ATOM 1363 C C . ASP A 1 171 ? -4.656 -9.594 -26.594 1 96.62 171 ASP A C 1
ATOM 1365 O O . ASP A 1 171 ? -5.098 -10.656 -27.047 1 96.62 171 ASP A O 1
ATOM 1369 N N . ALA A 1 172 ? -4.152 -8.641 -27.281 1 96.81 172 ALA A N 1
ATOM 1370 C CA . ALA A 1 172 ? -4.066 -8.797 -28.719 1 96.81 172 ALA A CA 1
ATOM 1371 C C . ALA A 1 172 ? -3.137 -9.945 -29.109 1 96.81 172 ALA A C 1
ATOM 1373 O O . ALA A 1 172 ? -3.436 -10.719 -30.016 1 96.81 172 ALA A O 1
ATOM 1374 N N . LEU A 1 173 ? -2.035 -10.023 -28.453 1 96.69 173 LEU A N 1
ATOM 1375 C CA . LEU A 1 173 ? -1.078 -11.094 -28.719 1 96.69 173 LEU A CA 1
ATOM 1376 C C . LEU A 1 173 ? -1.68 -12.453 -28.391 1 96.69 173 LEU A C 1
ATOM 1378 O O . LEU A 1 173 ? -1.447 -13.438 -29.094 1 96.69 173 LEU A O 1
ATOM 1382 N N . GLN A 1 174 ? -2.42 -12.484 -27.328 1 95.44 174 GLN A N 1
ATOM 1383 C CA . GLN A 1 174 ? -3.1 -13.719 -26.969 1 95.44 174 GLN A CA 1
ATOM 1384 C C . GLN A 1 174 ? -4.121 -14.125 -28.016 1 95.44 174 GLN A C 1
ATOM 1386 O O . GLN A 1 174 ? -4.246 -15.312 -28.359 1 95.44 174 GLN A O 1
ATOM 1391 N N . ASP A 1 175 ? -4.844 -13.172 -28.5 1 95.81 175 ASP A N 1
ATOM 1392 C CA . ASP A 1 175 ? -5.793 -13.438 -29.562 1 95.81 175 ASP A CA 1
ATOM 1393 C C . ASP A 1 175 ? -5.09 -14.016 -30.797 1 95.81 175 ASP A C 1
ATOM 1395 O O . ASP A 1 175 ? -5.578 -14.961 -31.422 1 95.81 175 ASP A O 1
ATOM 1399 N N . MET A 1 176 ? -3.994 -13.43 -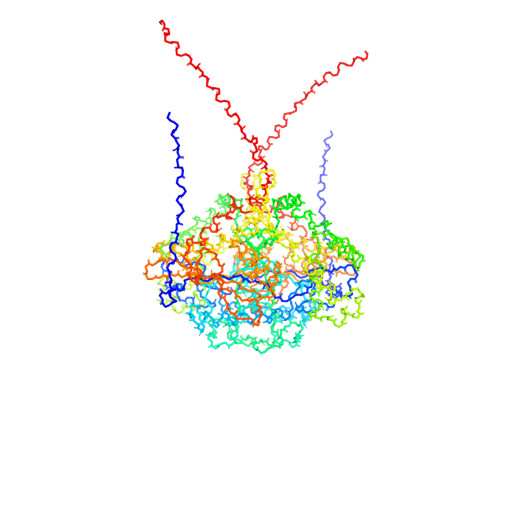31.141 1 95.81 176 MET A N 1
ATOM 1400 C CA . MET A 1 176 ? -3.197 -13.945 -32.25 1 95.81 176 MET A CA 1
ATOM 1401 C C . MET A 1 176 ? -2.734 -15.367 -31.969 1 95.81 176 MET A C 1
ATOM 1403 O O . MET A 1 176 ? -2.793 -16.234 -32.844 1 95.81 176 MET A O 1
ATOM 1407 N N . ALA A 1 177 ? -2.318 -15.594 -30.781 1 95.19 177 ALA A N 1
ATOM 1408 C CA . ALA A 1 177 ? -1.796 -16.906 -30.391 1 95.19 177 ALA A CA 1
ATOM 1409 C C . ALA A 1 177 ? -2.877 -17.969 -30.484 1 95.19 177 ALA A C 1
ATOM 1411 O O . ALA A 1 177 ? -2.574 -19.156 -30.703 1 95.19 177 ALA A O 1
ATOM 1412 N N . HIS A 1 178 ? -4.105 -17.578 -30.406 1 95.25 178 HIS A N 1
ATOM 1413 C CA . HIS A 1 178 ? -5.227 -18.5 -30.469 1 95.25 178 HIS A CA 1
ATOM 1414 C C . HIS A 1 178 ? -5.402 -19.062 -31.875 1 95.25 178 HIS A C 1
ATOM 1416 O O . HIS A 1 178 ? -6.168 -20 -32.094 1 95.25 178 HIS A O 1
ATOM 1422 N N . THR A 1 179 ? -4.66 -18.531 -32.812 1 95.25 179 THR A N 1
ATOM 1423 C CA . THR A 1 179 ? -4.73 -19.031 -34.156 1 95.25 179 THR A CA 1
ATOM 1424 C C . THR A 1 179 ? -3.605 -20.031 -34.438 1 95.25 179 THR A C 1
ATOM 1426 O O . THR A 1 179 ? -3.588 -20.688 -35.469 1 95.25 179 THR A O 1
ATOM 1429 N N . LEU A 1 180 ? -2.67 -20.156 -33.562 1 95.38 180 LEU A N 1
ATOM 1430 C CA . LEU A 1 180 ? -1.546 -21.062 -33.75 1 95.38 180 LEU A CA 1
ATOM 1431 C C . LEU A 1 180 ? -2.02 -22.516 -33.75 1 95.38 180 LEU A C 1
ATOM 1433 O O . LEU A 1 180 ? -2.918 -22.891 -32.969 1 95.38 180 LEU A O 1
ATOM 1437 N N . PRO A 1 181 ? -1.386 -23.328 -34.562 1 93.94 181 PRO A N 1
ATOM 1438 C CA . PRO A 1 181 ? -1.811 -24.734 -34.656 1 93.94 181 PRO A CA 1
ATOM 1439 C C . PRO A 1 181 ? -1.778 -25.453 -33.312 1 93.94 181 PRO A C 1
ATOM 1441 O O . PRO A 1 181 ? -2.676 -26.25 -33 1 93.94 181 PRO A O 1
ATOM 1444 N N . ASP A 1 182 ? -0.758 -25.219 -32.5 1 93.69 182 ASP A N 1
ATOM 1445 C CA . ASP A 1 182 ? -0.641 -25.891 -31.203 1 93.69 182 ASP A CA 1
ATOM 1446 C C . ASP A 1 182 ? -1.86 -25.594 -30.328 1 93.69 182 ASP A C 1
ATOM 1448 O O . ASP A 1 182 ? -2.396 -26.5 -29.688 1 93.69 182 ASP A O 1
ATOM 1452 N N . TYR A 1 183 ? -2.305 -24.406 -30.281 1 95.12 183 TYR A N 1
ATOM 1453 C CA . TYR A 1 183 ? -3.447 -24 -29.469 1 95.12 183 TYR A CA 1
ATOM 1454 C C . TYR A 1 183 ? -4.746 -24.562 -30.047 1 95.12 183 TYR A C 1
ATOM 1456 O O . TYR A 1 183 ? -5.559 -25.125 -29.312 1 95.12 183 TYR A O 1
ATOM 1464 N N . VAL A 1 184 ? -4.926 -24.375 -31.375 1 95.94 184 VAL A N 1
ATOM 1465 C CA . VAL A 1 184 ? -6.145 -24.828 -32.031 1 95.94 184 VAL A CA 1
ATOM 1466 C C . VAL A 1 184 ? -6.293 -26.328 -31.891 1 95.94 184 VAL A C 1
ATOM 1468 O O . VAL A 1 184 ? -7.367 -26.828 -31.531 1 95.94 184 VAL A O 1
ATOM 1471 N N . ASN A 1 185 ? -5.191 -27.047 -32.125 1 95.81 185 ASN A N 1
ATOM 1472 C CA . ASN A 1 185 ? -5.23 -28.5 -32 1 95.81 185 ASN A CA 1
ATOM 1473 C C . ASN A 1 185 ? -5.605 -28.953 -30.594 1 95.81 185 ASN A C 1
ATOM 1475 O O . ASN A 1 185 ? -6.371 -29.906 -30.422 1 95.81 185 ASN A O 1
ATOM 1479 N N . TYR A 1 186 ? -5.059 -28.297 -29.656 1 95.5 186 TYR A N 1
ATOM 1480 C CA . TYR A 1 186 ? -5.344 -28.688 -28.281 1 95.5 186 TYR A CA 1
ATOM 1481 C C . TYR A 1 186 ? -6.781 -28.344 -27.906 1 95.5 186 TYR A C 1
ATOM 1483 O O . TYR A 1 186 ? -7.492 -29.188 -27.328 1 95.5 186 TYR A O 1
ATOM 1491 N N . THR A 1 187 ? -7.301 -27.172 -28.25 1 96.44 187 THR A N 1
ATOM 1492 C CA . THR A 1 187 ? -8.594 -26.672 -27.797 1 96.44 187 THR A CA 1
ATOM 1493 C C . THR A 1 187 ? -9.727 -27.266 -28.641 1 96.44 187 THR A C 1
ATOM 1495 O O . THR A 1 187 ? -10.898 -27.094 -28.312 1 96.44 187 THR A O 1
ATOM 1498 N N . THR A 1 188 ? -9.391 -27.938 -29.688 1 97.19 188 THR A N 1
ATOM 1499 C CA . THR A 1 188 ? -10.406 -28.656 -30.469 1 97.19 188 THR A CA 1
ATOM 1500 C C . THR A 1 188 ? -10.281 -30.156 -30.25 1 97.19 188 THR A C 1
ATOM 1502 O O . THR A 1 188 ? -11 -30.938 -30.875 1 97.19 188 THR A O 1
ATOM 1505 N N . SER A 1 189 ? -9.344 -30.547 -29.438 1 97.44 189 SER A N 1
ATOM 1506 C CA . SER A 1 189 ? -9.195 -31.969 -29.156 1 97.44 189 SER A CA 1
ATOM 1507 C C . SER A 1 189 ? -10.422 -32.531 -28.438 1 97.44 189 SER A C 1
ATOM 1509 O O . SER A 1 189 ? -11.102 -31.797 -27.703 1 97.44 189 SER A O 1
ATOM 1511 N N . PRO A 1 190 ? -10.695 -33.812 -28.594 1 97.5 190 PRO A N 1
ATOM 1512 C CA . PRO A 1 190 ? -11.883 -34.406 -27.969 1 97.5 190 PRO A CA 1
ATOM 1513 C C . PRO A 1 190 ? -11.859 -34.312 -26.438 1 97.5 190 PRO A C 1
ATOM 1515 O O . PRO A 1 190 ? -12.883 -34 -25.828 1 97.5 190 PRO A O 1
ATOM 1518 N N . GLU A 1 191 ? -10.766 -34.531 -25.891 1 96.19 191 GLU A N 1
ATOM 1519 C CA . GLU A 1 191 ? -10.656 -34.469 -24.438 1 96.19 191 GLU A CA 1
ATOM 1520 C C . GLU A 1 191 ? -10.961 -33.094 -23.891 1 96.19 191 GLU A C 1
ATOM 1522 O O . GLU A 1 191 ? -11.695 -32.938 -22.922 1 96.19 191 GLU A O 1
ATOM 1527 N N . PHE A 1 192 ? -10.344 -32.094 -24.5 1 97.38 192 PHE A N 1
ATOM 1528 C CA . PHE A 1 192 ? -10.539 -30.703 -24.078 1 97.38 192 PHE A CA 1
ATOM 1529 C C . PHE A 1 192 ? -12.008 -30.312 -24.188 1 97.38 192 PHE A C 1
ATOM 1531 O O . PHE A 1 192 ? -12.586 -29.781 -23.234 1 97.38 192 PHE A O 1
ATOM 1538 N N . LEU A 1 193 ? -12.602 -30.625 -25.312 1 97.81 193 LEU A N 1
ATOM 1539 C CA . LEU A 1 193 ? -13.984 -30.25 -25.578 1 97.81 193 LEU A CA 1
ATOM 1540 C C . LEU A 1 193 ? -14.938 -30.984 -24.641 1 97.81 193 LEU A C 1
ATOM 1542 O O . LEU A 1 193 ? -15.93 -30.422 -24.188 1 97.81 193 LEU A O 1
ATOM 1546 N N . GLU A 1 194 ? -14.617 -32.219 -24.359 1 97.56 194 GLU A N 1
ATOM 1547 C CA . GLU A 1 194 ? -15.445 -33 -23.453 1 97.56 194 GLU A CA 1
ATOM 1548 C C . GLU A 1 194 ? -15.438 -32.406 -22.047 1 97.56 194 GLU A C 1
ATOM 1550 O O . GLU A 1 194 ? -16.5 -32.25 -21.422 1 97.56 194 GLU A O 1
ATOM 1555 N N . VAL A 1 195 ? -14.32 -32.094 -21.547 1 97.75 195 VAL A N 1
ATOM 1556 C CA . VAL A 1 195 ? -14.211 -31.516 -20.203 1 97.75 195 VAL A CA 1
ATOM 1557 C C . VAL A 1 195 ? -14.938 -30.172 -20.141 1 97.75 195 VAL A C 1
ATOM 1559 O O . VAL A 1 195 ? -15.664 -29.906 -19.188 1 97.75 195 VAL A O 1
ATOM 1562 N N . LEU A 1 196 ? -14.812 -29.297 -21.141 1 98.06 196 LEU A N 1
ATOM 1563 C CA . LEU A 1 196 ? -15.445 -27.984 -21.141 1 98.06 196 LEU A CA 1
ATOM 1564 C C . LEU A 1 196 ? -16.969 -28.109 -21.188 1 98.06 196 LEU A C 1
ATOM 1566 O O . LEU A 1 196 ? -17.672 -27.359 -20.516 1 98.06 196 LEU A O 1
ATOM 1570 N N . GLN A 1 197 ? -17.375 -29.047 -22.016 1 98.06 197 GLN A N 1
ATOM 1571 C CA . GLN A 1 197 ? -18.812 -29.266 -22.094 1 98.06 197 GLN A CA 1
ATOM 1572 C C . GLN A 1 197 ? -19.375 -29.75 -20.75 1 98.06 197 GLN A C 1
ATOM 1574 O O . GLN A 1 197 ? -20.422 -29.281 -20.312 1 98.06 197 GLN A O 1
ATOM 1579 N N . ASN A 1 198 ? -18.688 -30.672 -20.188 1 98.06 198 ASN A N 1
ATOM 1580 C CA . ASN A 1 198 ? -19.094 -31.172 -18.875 1 98.06 198 ASN A CA 1
ATOM 1581 C C . ASN A 1 198 ? -19.109 -30.047 -17.844 1 98.06 198 ASN A C 1
ATOM 1583 O O . ASN A 1 198 ? -20.047 -29.938 -17.062 1 98.06 198 ASN A O 1
ATOM 1587 N N . LEU A 1 199 ? -18.109 -29.234 -17.828 1 98.44 199 LEU A N 1
ATOM 1588 C CA . LEU A 1 199 ? -18.031 -28.141 -16.875 1 98.44 199 LEU A CA 1
ATOM 1589 C C . LEU A 1 199 ? -19.125 -27.109 -17.125 1 98.44 199 LEU A C 1
ATOM 1591 O O . LEU A 1 199 ? -19.719 -26.578 -16.172 1 98.44 199 LEU A O 1
ATOM 1595 N N . THR A 1 200 ? -19.328 -26.812 -18.406 1 98.56 200 THR A N 1
ATOM 1596 C CA . THR A 1 200 ? -20.391 -25.891 -18.75 1 98.56 200 THR A CA 1
ATOM 1597 C C . THR A 1 200 ? -21.734 -26.375 -18.219 1 98.56 200 THR A C 1
ATOM 1599 O O . THR A 1 200 ? -22.484 -25.609 -17.594 1 98.56 200 THR A O 1
ATOM 1602 N N . THR A 1 201 ? -22 -27.609 -18.375 1 98.31 201 THR A N 1
ATOM 1603 C CA . THR A 1 201 ? -23.25 -28.203 -17.906 1 98.31 201 THR A CA 1
ATOM 1604 C C . THR A 1 201 ? -23.312 -28.234 -16.391 1 98.31 201 THR A C 1
ATOM 1606 O O . THR A 1 201 ? -24.297 -27.812 -15.797 1 98.31 201 THR A O 1
ATOM 1609 N N . ASN A 1 202 ? -22.281 -28.672 -15.797 1 97.94 202 ASN A N 1
ATOM 1610 C CA . ASN A 1 202 ? -22.266 -28.938 -14.359 1 97.94 202 ASN A CA 1
ATOM 1611 C C . ASN A 1 202 ? -22.234 -27.641 -13.555 1 97.94 202 ASN A C 1
ATOM 1613 O O . ASN A 1 202 ? -22.812 -27.562 -12.469 1 97.94 202 ASN A O 1
ATOM 1617 N N . THR A 1 203 ? -21.562 -26.594 -14.031 1 98 203 THR A N 1
ATOM 1618 C CA . THR A 1 203 ? -21.406 -25.359 -13.289 1 98 203 THR A CA 1
ATOM 1619 C C . THR A 1 203 ? -22.562 -24.406 -13.594 1 98 203 THR A C 1
ATOM 1621 O O . THR A 1 203 ? -22.781 -23.422 -12.867 1 98 203 THR A O 1
ATOM 1624 N N . GLY A 1 204 ? -23.219 -24.641 -14.742 1 97.31 204 GLY A N 1
ATOM 1625 C CA . GLY A 1 204 ? -24.281 -23.75 -15.172 1 97.31 204 GLY A CA 1
ATOM 1626 C C . GLY A 1 204 ? -23.781 -22.469 -15.805 1 97.31 204 GLY A C 1
ATOM 1627 O O . GLY A 1 204 ? -24.516 -21.484 -15.898 1 97.31 204 GLY A O 1
ATOM 1628 N N . GLU A 1 205 ? -22.516 -22.391 -16.109 1 96.31 205 GLU A N 1
ATOM 1629 C CA . GLU A 1 205 ? -21.875 -21.266 -16.766 1 96.31 205 GLU A CA 1
ATOM 1630 C C . GLU A 1 205 ? -21.172 -21.688 -18.047 1 96.31 205 GLU A C 1
ATOM 1632 O O . GLU A 1 205 ? -20.766 -22.844 -18.188 1 96.31 205 GLU A O 1
ATOM 1637 N N . ASN A 1 206 ? -21.125 -20.781 -18.969 1 97.38 206 ASN A N 1
ATOM 1638 C CA . ASN A 1 206 ? -20.391 -21.078 -20.188 1 97.38 206 ASN A CA 1
ATOM 1639 C C . ASN A 1 206 ? -18.875 -21.094 -19.938 1 97.38 206 ASN A C 1
ATOM 1641 O O . ASN A 1 206 ? -18.25 -20.047 -19.828 1 97.38 206 ASN A O 1
ATOM 1645 N N . ILE A 1 207 ? -18.328 -22.281 -19.828 1 97.62 207 ILE A N 1
ATOM 1646 C CA . ILE A 1 207 ? -16.906 -22.438 -19.562 1 97.62 207 ILE A CA 1
ATOM 1647 C C . ILE A 1 207 ? -16.156 -22.547 -20.891 1 97.62 207 ILE A C 1
ATOM 1649 O O . ILE A 1 207 ? -16.453 -23.438 -21.703 1 97.62 207 ILE A O 1
ATOM 1653 N N . THR A 1 208 ? -15.227 -21.641 -21.125 1 95.06 208 THR A N 1
ATOM 1654 C CA . THR A 1 208 ? -14.352 -21.609 -22.281 1 95.06 208 THR A CA 1
ATOM 1655 C C . THR A 1 208 ? -12.891 -21.719 -21.859 1 95.06 208 THR A C 1
ATOM 1657 O O . THR A 1 208 ? -12.586 -21.844 -20.672 1 95.06 208 THR A O 1
ATOM 1660 N N . ALA A 1 209 ? -11.984 -21.719 -22.812 1 93.69 209 ALA A N 1
ATOM 1661 C CA . ALA A 1 209 ? -10.562 -21.766 -22.5 1 93.69 209 ALA A CA 1
ATOM 1662 C C . ALA A 1 209 ? -10.133 -20.562 -21.672 1 93.69 209 ALA A C 1
ATOM 1664 O O . ALA A 1 209 ? -9.227 -20.672 -20.844 1 93.69 209 ALA A O 1
ATOM 1665 N N . ASP A 1 210 ? -10.836 -19.469 -21.781 1 90.38 210 ASP A N 1
ATOM 1666 C CA . ASP A 1 210 ? -10.445 -18.203 -21.172 1 90.38 210 ASP A CA 1
ATOM 1667 C C . ASP A 1 210 ? -10.82 -18.172 -19.688 1 90.38 210 ASP A C 1
ATOM 1669 O O . ASP A 1 210 ? -10.133 -17.547 -18.875 1 90.38 210 ASP A O 1
ATOM 1673 N N . ASN A 1 211 ? -11.914 -18.797 -19.328 1 94.31 211 ASN A N 1
ATOM 1674 C CA . ASN A 1 211 ? -12.367 -18.703 -17.953 1 94.31 211 ASN A CA 1
ATOM 1675 C C . ASN A 1 211 ? -12.336 -20.078 -17.266 1 94.31 211 ASN A C 1
ATOM 1677 O O . ASN A 1 211 ? -12.797 -20.203 -16.125 1 94.31 211 ASN A O 1
ATOM 1681 N N . LEU A 1 212 ? -11.75 -21.031 -17.922 1 96.06 212 LEU A N 1
ATOM 1682 C CA . LEU A 1 212 ? -11.648 -22.391 -17.391 1 96.06 212 LEU A CA 1
ATOM 1683 C C . LEU A 1 212 ? -11.023 -22.391 -16 1 96.06 212 LEU A C 1
ATOM 1685 O O . LEU A 1 212 ? -11.469 -23.125 -15.117 1 96.06 212 LEU A O 1
ATOM 1689 N N . TRP A 1 213 ? -10.062 -21.547 -15.734 1 94.75 213 TRP A N 1
ATOM 1690 C CA . TRP A 1 213 ? -9.266 -21.516 -14.508 1 94.75 213 TRP A CA 1
ATOM 1691 C C . TRP A 1 213 ? -10.141 -21.266 -13.289 1 94.75 213 TRP A C 1
ATOM 1693 O O . TRP A 1 213 ? -9.781 -21.625 -12.172 1 94.75 213 TRP A O 1
ATOM 1703 N N . THR A 1 214 ? -11.297 -20.656 -13.422 1 96.44 214 THR A N 1
ATOM 1704 C CA . THR A 1 214 ? -12.148 -20.266 -12.305 1 96.44 214 THR A CA 1
ATOM 1705 C C . THR A 1 214 ? -12.664 -21.5 -11.57 1 96.44 214 THR A C 1
ATOM 1707 O O . THR A 1 214 ? -12.875 -21.469 -10.352 1 96.44 214 THR A O 1
ATOM 1710 N N . VAL A 1 215 ? -12.844 -22.578 -12.344 1 97.5 215 VAL A N 1
ATOM 1711 C CA . VAL A 1 215 ? -13.453 -23.766 -11.766 1 97.5 215 VAL A CA 1
ATOM 1712 C C . VAL A 1 215 ? -12.43 -24.484 -10.891 1 97.5 215 VAL A C 1
ATOM 1714 O O . VAL A 1 215 ? -12.68 -24.719 -9.703 1 97.5 215 VAL A O 1
ATOM 1717 N N . PRO A 1 216 ? -11.266 -24.844 -11.453 1 96.44 216 PRO A N 1
ATOM 1718 C CA . PRO A 1 216 ? -10.312 -25.5 -10.562 1 96.44 216 PRO A CA 1
ATOM 1719 C C . PRO A 1 216 ? -9.852 -24.594 -9.414 1 96.44 216 PRO A C 1
ATOM 1721 O O . PRO A 1 216 ? -9.461 -25.078 -8.352 1 96.44 216 PRO A O 1
ATOM 1724 N N . ASP A 1 217 ? -9.859 -23.312 -9.562 1 96.5 217 ASP A N 1
ATOM 1725 C CA . ASP A 1 217 ? -9.547 -22.391 -8.469 1 96.5 217 ASP A CA 1
ATOM 1726 C C . ASP A 1 217 ? -10.531 -22.562 -7.312 1 96.5 217 ASP A C 1
ATOM 1728 O O . ASP A 1 217 ? -10.117 -22.688 -6.16 1 96.5 217 ASP A O 1
ATOM 1732 N N . ALA A 1 218 ? -11.797 -22.484 -7.629 1 97.94 218 ALA A N 1
ATOM 1733 C CA . ALA A 1 218 ? -12.836 -22.656 -6.613 1 97.94 218 ALA A CA 1
ATOM 1734 C C . ALA A 1 218 ? -12.742 -24.031 -5.957 1 97.94 218 ALA A C 1
ATOM 1736 O O . ALA A 1 218 ? -12.773 -24.141 -4.727 1 97.94 218 ALA A O 1
ATOM 1737 N N . LEU A 1 219 ? -12.57 -25.031 -6.758 1 98.12 219 LEU A N 1
ATOM 1738 C CA . LEU A 1 219 ? -12.547 -26.406 -6.254 1 98.12 219 LEU A CA 1
ATOM 1739 C C . LEU A 1 219 ? -11.344 -26.625 -5.348 1 98.12 219 LEU A C 1
ATOM 1741 O O . LEU A 1 219 ? -11.438 -27.344 -4.348 1 98.12 219 LEU A O 1
ATOM 1745 N N . LEU A 1 220 ? -10.203 -26.062 -5.684 1 97.5 220 LEU A N 1
ATOM 1746 C CA . LEU A 1 220 ? -9.016 -26.203 -4.848 1 97.5 220 LEU A CA 1
ATOM 1747 C C . LEU A 1 220 ? -9.273 -25.656 -3.447 1 97.5 220 LEU A C 1
ATOM 1749 O O . LEU A 1 220 ? -8.984 -26.328 -2.451 1 97.5 220 LEU A O 1
ATOM 1753 N N . CYS A 1 221 ? -9.789 -24.469 -3.375 1 98.44 221 CYS A N 1
ATOM 1754 C CA . CYS A 1 221 ? -10.086 -23.828 -2.094 1 98.44 221 CYS A CA 1
ATOM 1755 C C . CYS A 1 221 ? -11.086 -24.672 -1.297 1 98.44 221 CYS A C 1
ATOM 1757 O O . CYS A 1 221 ? -10.906 -24.875 -0.097 1 98.44 221 CYS A O 1
ATOM 1759 N N . GLU A 1 222 ? -12.117 -25.156 -1.965 1 98.5 222 GLU A N 1
ATOM 1760 C CA . GLU A 1 222 ? -13.18 -25.922 -1.319 1 98.5 222 GLU A CA 1
ATOM 1761 C C . GLU A 1 222 ? -12.664 -27.297 -0.863 1 98.5 222 GLU A C 1
ATOM 1763 O O . GLU A 1 222 ? -13.102 -27.812 0.167 1 98.5 222 GLU A O 1
ATOM 1768 N N . ARG A 1 223 ? -11.781 -27.859 -1.634 1 97.88 223 ARG A N 1
ATOM 1769 C CA . ARG A 1 223 ? -11.156 -29.109 -1.236 1 97.88 223 ARG A CA 1
ATOM 1770 C C . ARG A 1 223 ? -10.375 -28.953 0.063 1 97.88 223 ARG A C 1
ATOM 1772 O O . ARG A 1 223 ? -10.375 -29.844 0.908 1 97.88 223 ARG A O 1
ATOM 1779 N N . ILE A 1 224 ? -9.742 -27.844 0.249 1 97.88 224 ILE A N 1
ATOM 1780 C CA . ILE A 1 224 ? -8.898 -27.578 1.409 1 97.88 224 ILE A CA 1
ATOM 1781 C C . ILE A 1 224 ? -9.766 -27.328 2.637 1 97.88 224 ILE A C 1
ATOM 1783 O O . ILE A 1 224 ? -9.477 -27.828 3.729 1 97.88 224 ILE A O 1
ATOM 1787 N N . HIS A 1 225 ? -10.906 -26.703 2.506 1 98 225 HIS A N 1
ATOM 1788 C CA . HIS A 1 225 ? -11.602 -26.188 3.68 1 98 225 HIS A CA 1
ATOM 1789 C C . HIS A 1 225 ? -12.945 -26.875 3.875 1 98 225 HIS A C 1
ATOM 1791 O O . HIS A 1 225 ? -13.492 -26.875 4.98 1 98 225 HIS A O 1
ATOM 1797 N N . PHE A 1 226 ? -13.469 -27.375 2.809 1 98.25 226 PHE A N 1
ATOM 1798 C CA . PHE A 1 226 ? -14.828 -27.906 2.865 1 98.25 226 PHE A CA 1
ATOM 1799 C C . PHE A 1 226 ? -14.93 -29.234 2.125 1 98.25 226 PHE A C 1
ATOM 1801 O O . PHE A 1 226 ? -15.898 -29.484 1.407 1 98.25 226 PHE A O 1
ATOM 1808 N N . TYR A 1 227 ? -13.984 -30.094 2.234 1 97.88 227 TYR A N 1
ATOM 1809 C CA . TYR A 1 227 ? -13.898 -31.312 1.444 1 97.88 227 TYR A CA 1
ATOM 1810 C C . TYR A 1 227 ? -15.141 -32.188 1.624 1 97.88 227 TYR A C 1
ATOM 1812 O O . TYR A 1 227 ? -15.719 -32.656 0.645 1 97.88 227 TYR A O 1
ATOM 1820 N N . ASP A 1 228 ? -15.594 -32.406 2.891 1 97.75 228 ASP A N 1
ATOM 1821 C CA . ASP A 1 228 ? -16.75 -33.25 3.16 1 97.75 228 ASP A CA 1
ATOM 1822 C C . ASP A 1 228 ? -18.016 -32.688 2.498 1 97.75 228 ASP A C 1
ATOM 1824 O O . ASP A 1 228 ? -18.797 -33.438 1.9 1 97.75 228 ASP A O 1
ATOM 1828 N N . ARG A 1 229 ? -18.125 -31.406 2.58 1 97.81 229 ARG A N 1
ATOM 1829 C CA . ARG A 1 229 ? -19.297 -30.766 1.962 1 97.81 229 ARG A CA 1
ATOM 1830 C C . ARG A 1 229 ? -19.188 -30.797 0.441 1 97.81 229 ARG A C 1
ATOM 1832 O O . ARG A 1 229 ? -20.188 -30.984 -0.251 1 97.81 229 ARG A O 1
ATOM 1839 N N . LEU A 1 230 ? -17.969 -30.578 -0.048 1 97.62 230 LEU A N 1
ATOM 1840 C CA . LEU A 1 230 ? -17.75 -30.625 -1.489 1 97.62 230 LEU A CA 1
ATOM 1841 C C . LEU A 1 230 ? -18.188 -31.984 -2.059 1 97.62 230 LEU A C 1
ATOM 1843 O O . LEU A 1 230 ? -18.906 -32.031 -3.053 1 97.62 230 LEU A O 1
ATOM 1847 N N . ILE A 1 231 ? -17.859 -33.031 -1.4 1 96.5 231 ILE A N 1
ATOM 1848 C CA . ILE A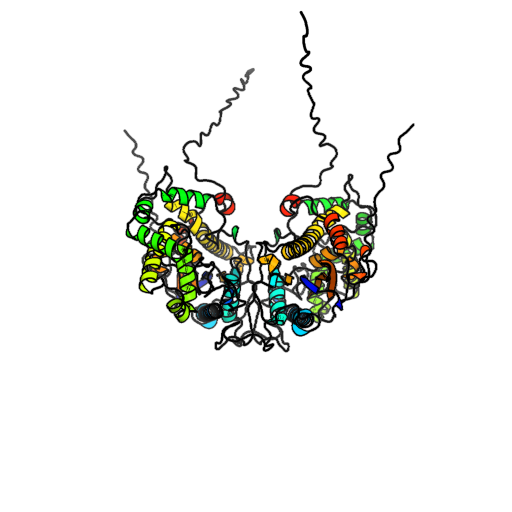 1 231 ? -18.141 -34.375 -1.872 1 96.5 231 ILE A CA 1
ATOM 1849 C C . ILE A 1 231 ? -19.625 -34.688 -1.726 1 96.5 231 ILE A C 1
ATOM 1851 O O . ILE A 1 231 ? -20.219 -35.375 -2.572 1 96.5 231 ILE A O 1
ATOM 1855 N N . SER A 1 232 ? -20.234 -34.156 -0.701 1 97.44 232 SER A N 1
ATOM 1856 C CA . SER A 1 232 ? -21.609 -34.531 -0.404 1 97.44 232 SER A CA 1
ATOM 1857 C C . SER A 1 232 ? -22.594 -33.594 -1.128 1 97.44 232 SER A C 1
ATOM 1859 O O . SER A 1 232 ? -23.672 -34.031 -1.531 1 97.44 232 SER A O 1
ATOM 1861 N N . GLU A 1 233 ? -22.172 -32.344 -1.314 1 97.56 233 GLU A N 1
ATOM 1862 C CA . GLU A 1 233 ? -23.141 -31.359 -1.798 1 97.56 233 GLU A CA 1
ATOM 1863 C C . GLU A 1 233 ? -22.922 -31.062 -3.277 1 97.56 233 GLU A C 1
ATOM 1865 O O . GLU A 1 233 ? -23.844 -30.594 -3.963 1 97.56 233 GLU A O 1
ATOM 1870 N N . ASN A 1 234 ? -21.797 -31.219 -3.793 1 96.94 234 ASN A N 1
ATOM 1871 C CA . ASN A 1 234 ? -21.516 -31.062 -5.215 1 96.94 234 ASN A CA 1
ATOM 1872 C C . ASN A 1 234 ? -21.641 -32.375 -5.961 1 96.94 234 ASN A C 1
ATOM 1874 O O . ASN A 1 234 ? -20.719 -33.188 -5.973 1 96.94 234 ASN A O 1
ATOM 1878 N N . THR A 1 235 ? -22.625 -32.562 -6.727 1 95 235 THR A N 1
ATOM 1879 C CA . THR A 1 235 ? -23.016 -33.875 -7.234 1 95 235 THR A CA 1
ATOM 1880 C C . THR A 1 235 ? -22.156 -34.281 -8.422 1 95 235 THR A C 1
ATOM 1882 O O . THR A 1 235 ? -22.141 -35.438 -8.812 1 95 235 THR A O 1
ATOM 1885 N N . TRP A 1 236 ? -21.453 -33.312 -8.953 1 97.12 236 TRP A N 1
ATOM 1886 C CA . TRP A 1 236 ? -20.656 -33.656 -10.141 1 97.12 236 TRP A CA 1
ATOM 1887 C C . TRP A 1 236 ? -19.172 -33.688 -9.812 1 97.12 236 TRP A C 1
ATOM 1889 O O . TRP A 1 236 ? -18.344 -34.031 -10.664 1 97.12 236 TRP A O 1
ATOM 1899 N N . TYR A 1 237 ? -18.812 -33.312 -8.594 1 97.31 237 TYR A N 1
ATOM 1900 C CA . TYR A 1 237 ? -17.406 -33.344 -8.195 1 97.31 237 TYR A CA 1
ATOM 1901 C C . TYR A 1 237 ? -16.922 -34.75 -7.941 1 97.31 237 TYR A C 1
ATOM 1903 O O . TYR A 1 237 ? -17.625 -35.562 -7.332 1 97.31 237 TYR A O 1
ATOM 1911 N N . SER A 1 238 ? -15.711 -35.125 -8.352 1 97.31 238 SER A N 1
ATOM 1912 C CA . SER A 1 238 ? -14.898 -36.25 -7.953 1 97.31 238 SER A CA 1
ATOM 1913 C C . SER A 1 238 ? -13.414 -35.938 -8.047 1 97.31 238 SER A C 1
ATOM 1915 O O . SER A 1 238 ? -13 -35.094 -8.836 1 97.31 238 SER A O 1
ATOM 1917 N N . ASP A 1 239 ? -12.711 -36.625 -7.262 1 97.25 239 ASP A N 1
ATOM 1918 C CA . ASP A 1 239 ? -11.266 -36.438 -7.305 1 97.25 239 ASP A CA 1
ATOM 1919 C C . ASP A 1 239 ? -10.711 -36.719 -8.695 1 97.25 239 ASP A C 1
ATOM 1921 O O . ASP A 1 239 ? -9.781 -36.062 -9.148 1 97.25 239 ASP A O 1
ATOM 1925 N N . GLU A 1 240 ? -11.242 -37.688 -9.32 1 96.75 240 GLU A N 1
ATOM 1926 C CA . GLU A 1 240 ? -10.812 -38.062 -10.664 1 96.75 240 GLU A CA 1
ATOM 1927 C C . GLU A 1 240 ? -11.109 -36.969 -11.664 1 96.75 240 GLU A C 1
ATOM 1929 O O . GLU A 1 240 ? -10.25 -36.594 -12.484 1 96.75 240 GLU A O 1
ATOM 1934 N N . PHE A 1 241 ? -12.273 -36.438 -11.602 1 97.31 241 PHE A N 1
ATOM 1935 C CA . PHE A 1 241 ? -12.648 -35.375 -12.523 1 97.31 241 PHE A CA 1
ATOM 1936 C C . PHE A 1 241 ? -11.836 -34.125 -12.25 1 97.31 241 PHE A C 1
ATOM 1938 O O . PHE A 1 241 ? -11.406 -33.438 -13.18 1 97.31 241 PHE A O 1
ATOM 1945 N N . TYR A 1 242 ? -11.648 -33.844 -11 1 97.12 242 TYR A N 1
ATOM 1946 C CA . TYR A 1 242 ? -10.82 -32.688 -10.617 1 97.12 242 TYR A CA 1
ATOM 1947 C C . TYR A 1 242 ? -9.422 -32.812 -11.203 1 97.12 242 TYR A C 1
ATOM 1949 O O . TYR A 1 242 ? -8.867 -31.844 -11.719 1 97.12 242 TYR A O 1
ATOM 1957 N N . THR A 1 243 ? -8.859 -33.969 -11.102 1 96 243 THR A N 1
ATOM 1958 C CA . THR A 1 243 ? -7.535 -34.219 -11.656 1 96 243 THR A CA 1
ATOM 1959 C C . THR A 1 243 ? -7.523 -33.969 -13.156 1 96 243 THR A C 1
ATOM 1961 O O . THR A 1 243 ? -6.562 -33.406 -13.695 1 96 243 THR A O 1
ATOM 1964 N N . LYS A 1 244 ? -8.547 -34.375 -13.844 1 96.06 244 LYS A N 1
ATOM 1965 C CA . LYS A 1 244 ? -8.672 -34.125 -15.281 1 96.06 244 LYS A CA 1
ATOM 1966 C C . LYS A 1 244 ? -8.758 -32.656 -15.586 1 96.06 244 LYS A C 1
ATOM 1968 O O . LYS A 1 244 ? -8.125 -32.156 -16.531 1 96.06 244 LYS A O 1
ATOM 1973 N N . ILE A 1 245 ? -9.547 -31.938 -14.797 1 97.31 245 ILE A N 1
ATOM 1974 C CA . ILE A 1 245 ? -9.688 -30.5 -14.961 1 97.31 245 ILE A CA 1
ATOM 1975 C C . ILE A 1 245 ? -8.32 -29.828 -14.789 1 97.31 245 ILE A C 1
ATOM 1977 O O . ILE A 1 245 ? -7.938 -28.969 -15.594 1 97.31 245 ILE A O 1
ATOM 1981 N N . GLN A 1 246 ? -7.602 -30.25 -13.781 1 95.5 246 GLN A N 1
ATOM 1982 C CA . GLN A 1 246 ? -6.293 -29.672 -13.492 1 95.5 246 GLN A CA 1
ATOM 1983 C C . GLN A 1 246 ? -5.324 -29.891 -14.648 1 95.5 246 GLN A C 1
ATOM 1985 O O . GLN A 1 246 ? -4.578 -28.984 -15.023 1 95.5 246 GLN A O 1
ATOM 1990 N N . ARG A 1 247 ? -5.324 -31.031 -15.164 1 94.44 247 ARG A N 1
ATOM 1991 C CA . ARG A 1 247 ? -4.426 -31.359 -16.266 1 94.44 247 ARG A CA 1
ATOM 1992 C C . ARG A 1 247 ? -4.676 -30.453 -17.469 1 94.44 247 ARG A C 1
ATOM 1994 O O . ARG A 1 247 ? -3.729 -29.938 -18.062 1 94.44 247 ARG A O 1
ATOM 2001 N N . ILE A 1 248 ? -5.883 -30.25 -17.797 1 95.25 248 ILE A N 1
ATOM 2002 C CA . ILE A 1 248 ? -6.234 -29.422 -18.938 1 95.25 248 ILE A CA 1
ATOM 2003 C C . ILE A 1 248 ? -5.895 -27.953 -18.625 1 95.25 248 ILE A C 1
ATOM 2005 O O . ILE A 1 248 ? -5.391 -27.234 -19.5 1 95.25 248 ILE A O 1
ATOM 2009 N N . ASN A 1 249 ? -6.184 -27.562 -17.422 1 94.31 249 ASN A N 1
ATOM 2010 C CA . ASN A 1 249 ? -5.875 -26.203 -17 1 94.31 249 ASN A CA 1
ATOM 2011 C C . ASN A 1 249 ? -4.375 -25.922 -17.047 1 94.31 249 ASN A C 1
ATOM 2013 O O . ASN A 1 249 ? -3.953 -24.844 -17.469 1 94.31 249 ASN A O 1
ATOM 2017 N N . HIS A 1 250 ? -3.566 -26.875 -16.625 1 92.44 250 HIS A N 1
ATOM 2018 C CA . HIS A 1 250 ? -2.113 -26.75 -16.656 1 92.44 250 HIS A CA 1
ATOM 2019 C C . HIS A 1 250 ? -1.615 -26.547 -18.094 1 92.44 250 HIS A C 1
ATOM 2021 O O . HIS A 1 250 ? -0.749 -25.703 -18.328 1 92.44 250 HIS A O 1
ATOM 2027 N N . ARG A 1 251 ? -2.129 -27.281 -18.953 1 91.5 251 ARG A N 1
ATOM 2028 C CA . ARG A 1 251 ? -1.713 -27.156 -20.344 1 91.5 251 ARG A CA 1
ATOM 2029 C C . ARG A 1 251 ? -2.096 -25.797 -20.922 1 91.5 251 ARG A C 1
ATOM 2031 O O . ARG A 1 251 ? -1.336 -25.203 -21.688 1 91.5 251 ARG A O 1
ATOM 2038 N N . THR A 1 252 ? -3.244 -25.344 -20.594 1 92.31 252 THR A N 1
ATOM 2039 C CA . THR A 1 252 ? -3.695 -24.047 -21.078 1 92.31 252 THR A CA 1
ATOM 2040 C C . THR A 1 252 ? -2.809 -22.938 -20.547 1 92.31 252 THR A C 1
ATOM 2042 O O . THR A 1 252 ? -2.605 -21.922 -21.203 1 92.31 252 THR A O 1
ATOM 2045 N N . SER A 1 253 ? -2.223 -23.141 -19.359 1 90.12 253 SER A N 1
ATOM 2046 C CA . SER A 1 253 ? -1.337 -22.156 -18.75 1 90.12 253 SER A CA 1
ATOM 2047 C C . SER A 1 253 ? -0.077 -21.953 -19.594 1 90.12 253 SER A C 1
ATOM 2049 O O . SER A 1 253 ? 0.463 -20.844 -19.656 1 90.12 253 SER A O 1
ATOM 2051 N N . TYR A 1 254 ? 0.378 -22.969 -20.266 1 92.31 254 TYR A N 1
ATOM 2052 C CA . TYR A 1 254 ? 1.521 -22.844 -21.156 1 92.31 254 TYR A CA 1
ATOM 2053 C C . TYR A 1 254 ? 1.243 -21.828 -22.266 1 92.31 254 TYR A C 1
ATOM 2055 O O . TYR A 1 254 ? 2.051 -20.922 -22.516 1 92.31 254 TYR A O 1
ATOM 2063 N N . PHE A 1 255 ? 0.088 -22.016 -22.828 1 93.19 255 PHE A N 1
ATOM 2064 C CA . PHE A 1 255 ? -0.271 -21.125 -23.922 1 93.19 255 PHE A CA 1
ATOM 2065 C C . PHE A 1 255 ? -0.409 -19.688 -23.422 1 93.19 255 PHE A C 1
ATOM 2067 O O . PHE A 1 255 ? 0.068 -18.75 -24.062 1 93.19 255 PHE A O 1
ATOM 2074 N N . THR A 1 256 ? -1.014 -19.562 -22.234 1 93.12 256 THR A N 1
ATOM 2075 C CA . THR A 1 256 ? -1.211 -18.25 -21.641 1 93.12 256 THR A CA 1
ATOM 2076 C C . THR A 1 256 ? 0.129 -17.562 -21.375 1 93.12 256 THR A C 1
ATOM 2078 O O . THR A 1 256 ? 0.24 -16.344 -21.5 1 93.12 256 THR A O 1
ATOM 2081 N N . CYS A 1 257 ? 1.153 -18.344 -21.141 1 94.31 257 CYS A N 1
ATOM 2082 C CA . CYS A 1 257 ? 2.457 -17.797 -20.75 1 94.31 257 CYS A CA 1
ATOM 2083 C C . CYS A 1 257 ? 3.373 -17.688 -21.969 1 94.31 257 CYS A C 1
ATOM 2085 O O . CYS A 1 257 ? 4.555 -17.359 -21.828 1 94.31 257 CYS A O 1
ATOM 2087 N N . GLY A 1 258 ? 2.861 -17.969 -23.141 1 94.44 258 GLY A N 1
ATOM 2088 C CA . GLY A 1 258 ? 3.627 -17.781 -24.359 1 94.44 258 GLY A CA 1
ATOM 2089 C C . GLY A 1 258 ? 4.512 -18.969 -24.688 1 94.44 258 GLY A C 1
ATOM 2090 O O . GLY A 1 258 ? 5.477 -18.844 -25.438 1 94.44 258 GLY A O 1
ATOM 2091 N N . ILE A 1 259 ? 4.234 -20.125 -24.141 1 94.25 259 ILE A N 1
ATOM 2092 C CA . ILE A 1 259 ? 5.051 -21.312 -24.359 1 94.25 259 ILE A CA 1
ATOM 2093 C C . ILE A 1 259 ? 4.355 -22.25 -25.328 1 94.25 259 ILE A C 1
ATOM 2095 O O . ILE A 1 259 ? 3.26 -22.75 -25.062 1 94.25 259 ILE A O 1
ATOM 2099 N N . TYR A 1 260 ? 4.988 -22.469 -26.453 1 92.5 260 TYR A N 1
ATOM 2100 C CA . TYR A 1 260 ? 4.461 -23.312 -27.516 1 92.5 260 TYR A CA 1
ATOM 2101 C C . TYR A 1 260 ? 5.508 -24.328 -27.969 1 92.5 260 TYR A C 1
ATOM 2103 O O . TYR A 1 260 ? 6.711 -24.078 -27.859 1 92.5 260 TYR A O 1
ATOM 2111 N N . ALA A 1 261 ? 5.094 -25.406 -28.422 1 85.06 261 ALA A N 1
ATOM 2112 C CA . ALA A 1 261 ? 5.988 -26.469 -28.875 1 85.06 261 ALA A CA 1
ATOM 2113 C C . ALA A 1 261 ? 6.621 -26.125 -30.219 1 85.06 261 ALA A C 1
ATOM 2115 O O . ALA A 1 261 ? 7.734 -26.562 -30.531 1 85.06 261 ALA A O 1
ATOM 2116 N N . LYS A 1 262 ? 5.918 -25.375 -31.109 1 83.19 262 LYS A N 1
ATOM 2117 C CA . LYS A 1 262 ? 6.367 -24.984 -32.438 1 83.19 262 LYS A CA 1
ATOM 2118 C C . LYS A 1 262 ? 6.594 -23.469 -32.531 1 83.19 262 LYS A C 1
ATOM 2120 O O . LYS A 1 262 ? 6.18 -22.734 -31.625 1 83.19 262 LYS A O 1
ATOM 2125 N N . PRO A 1 263 ? 7.258 -23.172 -33.562 1 78.19 263 PRO A N 1
ATOM 2126 C CA . PRO A 1 263 ? 7.441 -21.734 -33.719 1 78.19 263 PRO A CA 1
ATOM 2127 C C . PRO A 1 263 ? 6.133 -20.953 -33.625 1 78.19 263 PRO A C 1
ATOM 2129 O O . PRO A 1 263 ? 5.129 -21.344 -34.219 1 78.19 263 PRO A O 1
ATOM 2132 N N . SER A 1 264 ? 6.082 -20 -32.875 1 91.31 264 SER A N 1
ATOM 2133 C CA . SER A 1 264 ? 4.879 -19.234 -32.562 1 91.31 264 SER A CA 1
ATOM 2134 C C . SER A 1 264 ? 4.816 -17.938 -33.375 1 91.31 264 SER A C 1
ATOM 2136 O O . SER A 1 264 ? 4.641 -16.859 -32.812 1 91.31 264 SER A O 1
ATOM 2138 N N . ILE A 1 265 ? 4.883 -18.156 -34.719 1 93.56 265 ILE A N 1
ATOM 2139 C CA . ILE A 1 265 ? 4.906 -17 -35.594 1 93.56 265 ILE A CA 1
ATOM 2140 C C . ILE A 1 265 ? 3.514 -16.766 -36.188 1 93.56 265 ILE A C 1
ATOM 2142 O O . ILE A 1 265 ? 2.906 -17.672 -36.75 1 93.56 265 ILE A O 1
ATOM 2146 N N . VAL A 1 266 ? 3.014 -15.625 -36 1 94.31 266 VAL A N 1
ATOM 2147 C CA . VAL A 1 266 ? 1.78 -15.141 -36.594 1 94.31 266 VAL A CA 1
ATOM 2148 C C . VAL A 1 266 ? 2.02 -13.781 -37.25 1 94.31 266 VAL A C 1
ATOM 2150 O O . VAL A 1 266 ? 2.43 -12.828 -36.562 1 94.31 266 VAL A O 1
ATOM 2153 N N . ASN A 1 267 ? 1.805 -13.648 -38.531 1 92.12 267 ASN A N 1
ATOM 2154 C CA . ASN A 1 267 ? 1.999 -12.398 -39.281 1 92.12 267 ASN A CA 1
ATOM 2155 C C . ASN A 1 267 ? 3.396 -11.828 -39.031 1 92.12 267 ASN A C 1
ATOM 2157 O O . ASN A 1 267 ? 3.545 -10.656 -38.688 1 92.12 267 ASN A O 1
ATOM 2161 N N . SER A 1 268 ? 4.352 -12.648 -39 1 91.75 268 SER A N 1
ATOM 2162 C CA . SER A 1 268 ? 5.77 -12.312 -38.906 1 91.75 268 SER A CA 1
ATOM 2163 C C . SER A 1 268 ? 6.148 -11.859 -37.5 1 91.75 268 SER A C 1
ATOM 2165 O O . SER A 1 268 ? 7.184 -11.219 -37.312 1 91.75 268 SER A O 1
ATOM 2167 N N . ILE A 1 269 ? 5.262 -12.086 -36.594 1 94.31 269 ILE A N 1
ATOM 2168 C CA . ILE A 1 269 ? 5.523 -11.773 -35.219 1 94.31 269 ILE A CA 1
ATOM 2169 C C . ILE A 1 269 ? 5.688 -13.062 -34.406 1 94.31 269 ILE A C 1
ATOM 2171 O O . ILE A 1 269 ? 4.863 -13.977 -34.5 1 94.31 269 ILE A O 1
ATOM 2175 N N . ASP A 1 270 ? 6.773 -13.164 -33.75 1 95.19 270 ASP A N 1
ATOM 2176 C CA . ASP A 1 270 ? 6.91 -14.25 -32.781 1 95.19 270 ASP A CA 1
ATOM 2177 C C . ASP A 1 270 ? 6.043 -14.008 -31.547 1 95.19 270 ASP A C 1
ATOM 2179 O O . ASP A 1 270 ? 6.527 -13.492 -30.531 1 95.19 270 ASP A O 1
ATOM 2183 N N . VAL A 1 271 ? 4.828 -14.461 -31.578 1 96.06 271 VAL A N 1
ATOM 2184 C CA . VAL A 1 271 ? 3.828 -14.094 -30.578 1 96.06 271 VAL A CA 1
ATOM 2185 C C . VAL A 1 271 ? 4.191 -14.695 -29.234 1 96.06 271 VAL A C 1
ATOM 2187 O O . VAL A 1 271 ? 3.936 -14.094 -28.188 1 96.06 271 VAL A O 1
ATOM 2190 N N . GLY A 1 272 ? 4.738 -15.875 -29.25 1 95.69 272 GLY A N 1
ATOM 2191 C CA . GLY A 1 272 ? 5.191 -16.469 -28 1 95.69 272 GLY A CA 1
ATOM 2192 C C . GLY A 1 272 ? 6.227 -15.617 -27.281 1 95.69 272 GLY A C 1
ATOM 2193 O O . GLY A 1 272 ? 6.074 -15.32 -26.094 1 95.69 272 GLY A O 1
ATOM 2194 N N . LYS A 1 273 ? 7.207 -15.211 -28.016 1 95.62 273 LYS A N 1
ATOM 2195 C CA . LYS A 1 273 ? 8.258 -14.375 -27.438 1 95.62 273 LYS A CA 1
ATOM 2196 C C . LYS A 1 273 ? 7.703 -13.039 -26.953 1 95.62 273 LYS A C 1
ATOM 2198 O O . LYS A 1 273 ? 8.078 -12.555 -25.891 1 95.62 273 LYS A O 1
ATOM 2203 N N . GLU A 1 274 ? 6.828 -12.484 -27.75 1 96.44 274 GLU A N 1
ATOM 2204 C CA . GLU A 1 274 ? 6.246 -11.188 -27.391 1 96.44 274 GLU A CA 1
ATOM 2205 C C . GLU A 1 274 ? 5.398 -11.289 -26.125 1 96.44 274 GLU A C 1
ATOM 2207 O O . GLU A 1 274 ? 5.375 -10.367 -25.312 1 96.44 274 GLU A O 1
ATOM 2212 N N . ILE A 1 275 ? 4.738 -12.414 -26 1 96.81 275 ILE A N 1
ATOM 2213 C CA . ILE A 1 275 ? 3.949 -12.641 -24.797 1 96.81 275 ILE A CA 1
ATOM 2214 C C . ILE A 1 275 ? 4.879 -12.742 -23.578 1 96.81 275 ILE A C 1
ATOM 2216 O O . ILE A 1 275 ? 4.621 -12.133 -22.547 1 96.81 275 ILE A O 1
ATOM 2220 N N . ILE A 1 276 ? 5.949 -13.445 -23.719 1 97.31 276 ILE A N 1
ATOM 2221 C CA . ILE A 1 276 ? 6.91 -13.586 -22.641 1 97.31 276 ILE A CA 1
ATOM 2222 C C . ILE A 1 276 ? 7.527 -12.227 -22.312 1 97.31 276 ILE A C 1
ATOM 2224 O O . ILE A 1 276 ? 7.742 -11.898 -21.141 1 97.31 276 ILE A O 1
ATOM 2228 N N . LYS A 1 277 ? 7.773 -11.375 -23.297 1 97.06 277 LYS A N 1
ATOM 2229 C CA . LYS A 1 277 ? 8.312 -10.039 -23.094 1 97.06 277 LYS A CA 1
ATOM 2230 C C . LYS A 1 277 ? 7.391 -9.203 -22.203 1 97.06 277 LYS A C 1
ATOM 2232 O O . LYS A 1 277 ? 7.859 -8.383 -21.406 1 97.06 277 LYS A O 1
ATOM 2237 N N . ILE A 1 278 ? 6.129 -9.461 -22.344 1 97 278 ILE A N 1
ATOM 2238 C CA . ILE A 1 278 ? 5.16 -8.664 -21.594 1 97 278 ILE A CA 1
ATOM 2239 C C . ILE A 1 278 ? 4.949 -9.266 -20.203 1 97 278 ILE A C 1
ATOM 2241 O O . ILE A 1 278 ? 4.891 -8.547 -19.219 1 97 278 ILE A O 1
ATOM 2245 N N . ARG A 1 279 ? 4.832 -10.57 -20.141 1 96.88 279 ARG A N 1
ATOM 2246 C CA . ARG A 1 279 ? 4.461 -11.234 -18.891 1 96.88 279 ARG A CA 1
ATOM 2247 C C . ARG A 1 279 ? 5.668 -11.391 -17.969 1 96.88 279 ARG A C 1
ATOM 2249 O O . ARG A 1 279 ? 5.555 -11.234 -16.766 1 96.88 279 ARG A O 1
ATOM 2256 N N . SER A 1 280 ? 6.832 -11.68 -18.562 1 97.75 280 SER A N 1
ATOM 2257 C CA . SER A 1 280 ? 8.008 -12.047 -17.781 1 97.75 280 SER A CA 1
ATOM 2258 C C . SER A 1 280 ? 9.047 -10.938 -17.781 1 97.75 280 SER A C 1
ATOM 2260 O O . SER A 1 280 ? 9.852 -10.828 -16.859 1 97.75 280 SER A O 1
ATOM 2262 N N . GLY A 1 281 ? 9.062 -10.188 -18.828 1 98.06 281 GLY A N 1
ATOM 2263 C CA . GLY A 1 281 ? 10.086 -9.18 -19.047 1 98.06 281 GLY A CA 1
ATOM 2264 C C . GLY A 1 281 ? 10.156 -8.156 -17.922 1 98.06 281 GLY A C 1
ATOM 2265 O O . GLY A 1 281 ? 11.234 -7.895 -17.391 1 98.06 281 GLY A O 1
ATOM 2266 N N . PRO A 1 282 ? 9.031 -7.613 -17.562 1 98.19 282 PRO A N 1
ATOM 2267 C CA . PRO A 1 282 ? 9.055 -6.531 -16.578 1 98.19 282 PRO A CA 1
ATOM 2268 C C . PRO A 1 282 ? 9.672 -6.957 -15.25 1 98.19 282 PRO A C 1
ATOM 2270 O O . PRO A 1 282 ? 10.57 -6.281 -14.742 1 98.19 282 PRO A O 1
ATOM 2273 N N . ILE A 1 283 ? 9.273 -8.078 -14.656 1 98.62 283 ILE A N 1
ATOM 2274 C CA . ILE A 1 283 ? 9.781 -8.508 -13.359 1 98.62 283 ILE A CA 1
ATOM 2275 C C . ILE A 1 283 ? 11.25 -8.891 -13.484 1 98.62 283 ILE A C 1
ATOM 2277 O O . ILE A 1 283 ? 12.062 -8.578 -12.609 1 98.62 283 ILE A O 1
ATOM 2281 N N . THR A 1 284 ? 11.617 -9.555 -14.547 1 98.75 284 THR A N 1
ATOM 2282 C CA . THR A 1 284 ? 13 -9.977 -14.766 1 98.75 284 THR A CA 1
ATOM 2283 C C . THR A 1 284 ? 13.922 -8.766 -14.875 1 98.75 284 THR A C 1
ATOM 2285 O O . THR A 1 284 ? 14.992 -8.734 -14.258 1 98.75 284 THR A O 1
ATOM 2288 N N . ASN A 1 285 ? 13.508 -7.801 -15.617 1 98.62 285 ASN A N 1
ATOM 2289 C CA . ASN A 1 285 ? 14.352 -6.629 -15.844 1 98.62 285 ASN A CA 1
ATOM 2290 C C . ASN A 1 285 ? 14.391 -5.727 -14.609 1 98.62 285 ASN A C 1
ATOM 2292 O O . ASN A 1 285 ? 15.406 -5.094 -14.336 1 98.62 285 ASN A O 1
ATOM 2296 N N . GLU A 1 286 ? 13.305 -5.621 -13.867 1 98.31 286 GLU A N 1
ATOM 2297 C CA . GLU A 1 286 ? 13.352 -4.84 -12.633 1 98.31 286 GLU A CA 1
ATOM 2298 C C . GLU A 1 286 ? 14.359 -5.434 -11.648 1 98.31 286 GLU A C 1
ATOM 2300 O O . GLU A 1 286 ? 15.109 -4.699 -11.008 1 98.31 286 GLU A O 1
ATOM 2305 N N . ILE A 1 287 ? 14.344 -6.73 -11.516 1 98.81 287 ILE A N 1
ATOM 2306 C CA . ILE A 1 287 ? 15.273 -7.418 -10.625 1 98.81 287 ILE A CA 1
ATOM 2307 C C . ILE A 1 287 ? 16.703 -7.203 -11.109 1 98.81 287 ILE A C 1
ATOM 2309 O O . ILE A 1 287 ? 17.578 -6.855 -10.32 1 98.81 287 ILE A O 1
ATOM 2313 N N . TYR A 1 288 ? 16.906 -7.348 -12.383 1 98.81 288 TYR A N 1
ATOM 2314 C CA . TYR A 1 288 ? 18.234 -7.156 -12.961 1 98.81 288 TYR A CA 1
ATOM 2315 C C . TYR A 1 288 ? 18.719 -5.719 -12.766 1 98.81 288 TYR A C 1
ATOM 2317 O O . TYR A 1 288 ? 19.859 -5.484 -12.406 1 98.81 288 TYR A O 1
ATOM 2325 N N . ASP A 1 289 ? 17.828 -4.793 -13.055 1 98.38 289 ASP A N 1
ATOM 2326 C CA . ASP A 1 289 ? 18.172 -3.381 -12.922 1 98.38 289 ASP A CA 1
ATOM 2327 C C . ASP A 1 289 ? 18.594 -3.045 -11.5 1 98.38 289 ASP A C 1
ATOM 2329 O O . ASP A 1 289 ? 19.562 -2.307 -11.289 1 98.38 289 ASP A O 1
ATOM 2333 N N . ARG A 1 290 ? 17.891 -3.531 -10.539 1 98.75 290 ARG A N 1
ATOM 2334 C CA . ARG A 1 290 ? 18.234 -3.258 -9.148 1 98.75 290 ARG A CA 1
ATOM 2335 C C . ARG A 1 290 ? 19.594 -3.85 -8.789 1 98.75 290 ARG A C 1
ATOM 2337 O O . ARG A 1 290 ? 20.375 -3.244 -8.047 1 98.75 290 ARG A O 1
ATOM 2344 N N . MET A 1 291 ? 19.906 -5.047 -9.305 1 98.81 291 MET A N 1
ATOM 2345 C CA . MET A 1 291 ? 21.219 -5.641 -9.078 1 98.81 291 MET A CA 1
ATOM 2346 C C . MET A 1 291 ? 22.312 -4.766 -9.672 1 98.81 291 MET A C 1
ATOM 2348 O O . MET A 1 291 ? 23.328 -4.512 -9.023 1 98.81 291 MET A O 1
ATOM 2352 N N . THR A 1 292 ? 22.047 -4.312 -10.859 1 98.19 292 THR A N 1
ATOM 2353 C CA . THR A 1 292 ? 23.047 -3.506 -11.539 1 98.19 292 THR A CA 1
ATOM 2354 C C . THR A 1 292 ? 23.234 -2.168 -10.836 1 98.19 292 THR A C 1
ATOM 2356 O O . THR A 1 292 ? 24.359 -1.681 -10.703 1 98.19 292 THR A O 1
ATOM 2359 N N . GLN A 1 293 ? 22.156 -1.595 -10.43 1 98.31 293 GLN A N 1
ATOM 2360 C CA . GLN A 1 293 ? 22.25 -0.35 -9.672 1 98.31 293 GLN A CA 1
ATOM 2361 C C . GLN A 1 293 ? 23.031 -0.548 -8.375 1 98.31 293 GLN A C 1
ATOM 2363 O O . GLN A 1 293 ? 23.812 0.312 -7.98 1 98.31 293 GLN A O 1
ATOM 2368 N N . LYS A 1 294 ? 22.766 -1.629 -7.711 1 98.25 294 LYS A N 1
ATOM 2369 C CA . LYS A 1 294 ? 23.469 -1.961 -6.477 1 98.25 294 LYS A CA 1
ATOM 2370 C C . LYS A 1 294 ? 24.969 -2.074 -6.715 1 98.25 294 LYS A C 1
ATOM 2372 O O . LYS A 1 294 ? 25.766 -1.538 -5.945 1 98.25 294 LYS A O 1
ATOM 2377 N N . LEU A 1 295 ? 25.391 -2.746 -7.715 1 97.81 295 LEU A N 1
ATOM 2378 C CA . LEU A 1 295 ? 26.797 -2.941 -8.055 1 97.81 295 LEU A CA 1
ATOM 2379 C C . LEU A 1 295 ? 27.453 -1.617 -8.43 1 97.81 295 LEU A C 1
ATOM 2381 O O . LEU A 1 295 ? 28.562 -1.33 -8 1 97.81 295 LEU A O 1
ATOM 2385 N N . ASP A 1 296 ? 26.719 -0.84 -9.211 1 96.81 296 ASP A N 1
ATOM 2386 C CA . ASP A 1 296 ? 27.25 0.454 -9.641 1 96.81 296 ASP A CA 1
ATOM 2387 C C . ASP A 1 296 ? 27.438 1.387 -8.445 1 96.81 296 ASP A C 1
ATOM 2389 O O . ASP A 1 296 ? 28.453 2.1 -8.367 1 96.81 296 ASP A O 1
ATOM 2393 N N . CYS A 1 297 ? 26.484 1.355 -7.617 1 96.19 297 CYS A N 1
ATOM 2394 C CA . CYS A 1 297 ? 26.578 2.205 -6.438 1 96.19 297 CYS A CA 1
ATOM 2395 C C . CYS A 1 297 ? 27.719 1.752 -5.531 1 96.19 297 CYS A C 1
ATOM 2397 O O . CYS A 1 297 ? 28.375 2.576 -4.902 1 96.19 297 CYS A O 1
ATOM 2399 N N . ALA A 1 298 ? 27.984 0.508 -5.43 1 93.69 298 ALA A N 1
ATOM 2400 C CA . ALA A 1 298 ? 29.062 -0.03 -4.602 1 93.69 298 ALA A CA 1
ATOM 2401 C C . ALA A 1 298 ? 30.422 0.403 -5.129 1 93.69 298 ALA A C 1
ATOM 2403 O O . ALA A 1 298 ? 31.359 0.626 -4.348 1 93.69 298 ALA A O 1
ATOM 2404 N N . LYS A 1 299 ? 30.531 0.628 -6.387 1 92.44 299 LYS A N 1
ATOM 2405 C CA . LYS A 1 299 ? 31.797 0.985 -7.027 1 92.44 299 LYS A CA 1
ATOM 2406 C C . LYS A 1 299 ? 32 2.496 -7.016 1 92.44 299 LYS A C 1
ATOM 2408 O O . LYS A 1 299 ? 33.125 2.973 -7.254 1 92.44 299 LYS A O 1
ATOM 2413 N N . ASN A 1 300 ? 30.922 3.174 -6.734 1 93.12 300 ASN A N 1
ATOM 2414 C CA . ASN A 1 300 ? 30.984 4.629 -6.793 1 93.12 300 ASN A CA 1
ATOM 2415 C C . ASN A 1 300 ? 30.781 5.258 -5.414 1 93.12 300 ASN A C 1
ATOM 2417 O O . ASN A 1 300 ? 29.656 5.414 -4.949 1 93.12 300 ASN A O 1
ATOM 2421 N N . PRO A 1 301 ? 31.703 5.75 -4.922 1 89.12 301 PRO A N 1
ATOM 2422 C CA . PRO A 1 301 ? 31.594 6.363 -3.598 1 89.12 301 PRO A CA 1
ATOM 2423 C C . PRO A 1 301 ? 30.688 7.594 -3.594 1 89.12 301 PRO A C 1
ATOM 2425 O O . PRO A 1 301 ? 30.188 7.996 -2.541 1 89.12 301 PRO A O 1
ATOM 2428 N N . LYS A 1 302 ? 30.453 8.156 -4.734 1 91.44 302 LYS A N 1
ATOM 2429 C CA . LYS A 1 302 ? 29.656 9.367 -4.816 1 91.44 302 LYS A CA 1
ATOM 2430 C C . LYS A 1 302 ? 28.188 9.047 -5.145 1 91.44 302 LYS A C 1
ATOM 2432 O O . LYS A 1 302 ? 27.406 9.945 -5.453 1 91.44 302 LYS A O 1
ATOM 2437 N N . CYS A 1 303 ? 27.906 7.773 -5.105 1 93.31 303 CYS A N 1
ATOM 2438 C CA . CYS A 1 303 ? 26.531 7.387 -5.367 1 93.31 303 CYS A CA 1
ATOM 2439 C C . CYS A 1 303 ? 25.578 8.078 -4.398 1 93.31 303 CYS A C 1
ATOM 2441 O O . CYS A 1 303 ? 25.734 7.969 -3.18 1 93.31 303 CYS A O 1
ATOM 2443 N N . THR A 1 304 ? 24.547 8.766 -4.973 1 91.62 304 THR A N 1
ATOM 2444 C CA . THR A 1 304 ? 23.641 9.562 -4.152 1 91.62 304 THR A CA 1
ATOM 2445 C C . THR A 1 304 ? 22.344 8.812 -3.904 1 91.62 304 THR A C 1
ATOM 2447 O O . THR A 1 304 ? 21.516 9.234 -3.084 1 91.62 304 THR A O 1
ATOM 2450 N N . ASN A 1 305 ? 22.156 7.703 -4.578 1 94.94 305 ASN A N 1
ATOM 2451 C CA . ASN A 1 305 ? 20.953 6.898 -4.34 1 94.94 305 ASN A CA 1
ATOM 2452 C C . ASN A 1 305 ? 21.078 6.082 -3.055 1 94.94 305 ASN A C 1
ATOM 2454 O O . ASN A 1 305 ? 21.438 4.906 -3.094 1 94.94 305 ASN A O 1
ATOM 2458 N N . GLN A 1 306 ? 20.656 6.699 -2.002 1 92.56 306 GLN A N 1
ATOM 2459 C CA . GLN A 1 306 ? 20.828 6.09 -0.687 1 92.56 306 GLN A CA 1
ATOM 2460 C C . GLN A 1 306 ? 19.953 4.859 -0.529 1 92.56 306 GLN A C 1
ATOM 2462 O O . GLN A 1 306 ? 20.297 3.916 0.183 1 92.56 306 GLN A O 1
ATOM 2467 N N . PHE A 1 307 ? 18.875 4.859 -1.249 1 95.75 307 PHE A N 1
ATOM 2468 C CA . PHE A 1 307 ? 17.984 3.709 -1.197 1 95.75 307 PHE A CA 1
ATOM 2469 C C . PHE A 1 307 ? 18.688 2.453 -1.689 1 95.75 307 PHE A C 1
ATOM 2471 O O . PHE A 1 307 ? 18.719 1.438 -0.989 1 95.75 307 PHE A O 1
ATOM 2478 N N . ILE A 1 308 ? 19.281 2.529 -2.842 1 97.75 308 ILE A N 1
ATOM 2479 C CA . ILE A 1 308 ? 19.969 1.4 -3.461 1 97.75 308 ILE A CA 1
ATOM 2480 C C . ILE A 1 308 ? 21.219 1.053 -2.656 1 97.75 308 ILE A C 1
ATOM 2482 O O . ILE A 1 308 ? 21.531 -0.124 -2.455 1 97.75 308 ILE A O 1
ATOM 2486 N N . ARG A 1 309 ? 21.922 2.061 -2.217 1 96.19 309 ARG A N 1
ATOM 2487 C CA . ARG A 1 309 ? 23.172 1.863 -1.501 1 96.19 309 ARG A CA 1
ATOM 2488 C C . ARG A 1 309 ? 22.953 1.03 -0.241 1 96.19 309 ARG A C 1
ATOM 2490 O O . ARG A 1 309 ? 23.75 0.136 0.06 1 96.19 309 ARG A O 1
ATOM 2497 N N . ASN A 1 310 ? 21.891 1.294 0.454 1 96.56 310 ASN A N 1
ATOM 2498 C CA . ASN A 1 310 ? 21.672 0.678 1.759 1 96.56 310 ASN A CA 1
ATOM 2499 C C . ASN A 1 310 ? 20.828 -0.597 1.645 1 96.56 310 ASN A C 1
ATOM 2501 O O . ASN A 1 310 ? 20.859 -1.438 2.545 1 96.56 310 ASN A O 1
ATOM 2505 N N . LEU A 1 311 ? 20.141 -0.781 0.546 1 98.5 311 LEU A N 1
ATOM 2506 C CA . LEU A 1 311 ? 19.172 -1.864 0.382 1 98.5 311 LEU A CA 1
ATOM 2507 C C . LEU A 1 311 ? 19.859 -3.223 0.448 1 98.5 311 LEU A C 1
ATOM 2509 O O . LEU A 1 311 ? 20.891 -3.438 -0.215 1 98.5 311 LEU A O 1
ATOM 2513 N N . GLN A 1 312 ? 19.297 -4.152 1.263 1 98.5 312 GLN A N 1
ATOM 2514 C CA . GLN A 1 312 ? 19.812 -5.512 1.353 1 98.5 312 GLN A CA 1
ATOM 2515 C C . GLN A 1 312 ? 18.75 -6.539 0.985 1 98.5 312 GLN A C 1
ATOM 2517 O O . GLN A 1 312 ? 19.078 -7.645 0.547 1 98.5 312 GLN A O 1
ATOM 2522 N N . TYR A 1 313 ? 17.516 -6.211 1.187 1 98.69 313 TYR A N 1
ATOM 2523 C CA . TYR A 1 313 ? 16.422 -7.152 0.982 1 98.69 313 TYR A CA 1
ATOM 2524 C C . TYR A 1 313 ? 15.227 -6.461 0.349 1 98.69 313 TYR A C 1
ATOM 2526 O O . TYR A 1 313 ? 14.727 -5.461 0.875 1 98.69 313 TYR A O 1
ATOM 2534 N N . TYR A 1 314 ? 14.797 -6.914 -0.789 1 98.88 314 TYR A N 1
ATOM 2535 C CA . TYR A 1 314 ? 13.609 -6.445 -1.499 1 98.88 314 TYR A CA 1
ATOM 2536 C C . TYR A 1 314 ? 12.656 -7.598 -1.792 1 98.88 314 TYR A C 1
ATOM 2538 O O . TYR A 1 314 ? 13.031 -8.57 -2.451 1 98.88 314 TYR A O 1
ATOM 2546 N N . ALA A 1 315 ? 11.422 -7.477 -1.373 1 98.81 315 ALA A N 1
ATOM 2547 C CA . ALA A 1 315 ? 10.5 -8.586 -1.586 1 98.81 315 ALA A CA 1
ATOM 2548 C C . ALA A 1 315 ? 9.25 -8.133 -2.344 1 98.81 315 ALA A C 1
ATOM 2550 O O . ALA A 1 315 ? 8.781 -7.012 -2.158 1 98.81 315 ALA A O 1
ATOM 2551 N N . TYR A 1 316 ? 8.773 -9.039 -3.174 1 98.81 316 TYR A N 1
ATOM 2552 C CA . TYR A 1 316 ? 7.48 -8.914 -3.832 1 98.81 316 TYR A CA 1
ATOM 2553 C C . TYR A 1 316 ? 6.488 -9.93 -3.279 1 98.81 316 TYR A C 1
ATOM 2555 O O . TYR A 1 316 ? 6.691 -11.133 -3.404 1 98.81 316 TYR A O 1
ATOM 2563 N N . SER A 1 317 ? 5.477 -9.453 -2.631 1 98.94 317 SER A N 1
ATOM 2564 C CA . SER A 1 317 ? 4.324 -10.289 -2.314 1 98.94 317 SER A CA 1
ATOM 2565 C C . SER A 1 317 ? 3.314 -10.297 -3.457 1 98.94 317 SER A C 1
ATOM 2567 O O . SER A 1 317 ? 2.654 -9.289 -3.715 1 98.94 317 SER A O 1
ATOM 2569 N N . ALA A 1 318 ? 3.199 -11.43 -4.074 1 98.88 318 ALA A N 1
ATOM 2570 C CA . ALA A 1 318 ? 2.52 -11.422 -5.367 1 98.88 318 ALA A CA 1
ATOM 2571 C C . ALA A 1 318 ? 1.771 -12.734 -5.598 1 98.88 318 ALA A C 1
ATOM 2573 O O . ALA A 1 318 ? 1.031 -13.195 -4.723 1 98.88 318 ALA A O 1
ATOM 2574 N N . HIS A 1 319 ? 1.894 -13.258 -6.801 1 98.56 319 HIS A N 1
ATOM 2575 C CA . HIS A 1 319 ? 1.031 -14.359 -7.219 1 98.56 319 HIS A CA 1
ATOM 2576 C C . HIS A 1 319 ? 1.846 -15.508 -7.812 1 98.56 319 HIS A C 1
ATOM 2578 O O . HIS A 1 319 ? 3.061 -15.383 -7.988 1 98.56 319 HIS A O 1
ATOM 2584 N N . ASP A 1 320 ? 1.164 -16.609 -8.016 1 97.62 320 ASP A N 1
ATOM 2585 C CA . ASP A 1 320 ? 1.773 -17.766 -8.664 1 97.62 320 ASP A CA 1
ATOM 2586 C C . ASP A 1 320 ? 2.322 -17.406 -10.039 1 97.62 320 ASP A C 1
ATOM 2588 O O . ASP A 1 320 ? 3.459 -17.75 -10.375 1 97.62 320 ASP A O 1
ATOM 2592 N N . GLU A 1 321 ? 1.572 -16.594 -10.727 1 97 321 GLU A N 1
ATOM 2593 C CA . GLU A 1 321 ? 1.961 -16.219 -12.086 1 97 321 GLU A CA 1
ATOM 2594 C C . GLU A 1 321 ? 3.232 -15.375 -12.086 1 97 321 GLU A C 1
ATOM 2596 O O . GLU A 1 321 ? 4.02 -15.43 -13.031 1 97 321 GLU A O 1
ATOM 2601 N N . THR A 1 322 ? 3.477 -14.609 -11.016 1 98.44 322 THR A N 1
ATOM 2602 C CA . THR A 1 322 ? 4.664 -13.766 -10.945 1 98.44 322 THR A CA 1
ATOM 2603 C C . THR A 1 322 ? 5.926 -14.617 -10.828 1 98.44 322 THR A C 1
ATOM 2605 O O . THR A 1 322 ? 6.91 -14.383 -11.531 1 98.44 322 THR A O 1
ATOM 2608 N N . ILE A 1 323 ? 5.871 -15.609 -9.969 1 98.5 323 ILE A N 1
ATOM 2609 C CA . ILE A 1 323 ? 6.98 -16.547 -9.828 1 98.5 323 ILE A CA 1
ATOM 2610 C C . ILE A 1 323 ? 7.211 -17.281 -11.148 1 98.5 323 ILE A C 1
ATOM 2612 O O . ILE A 1 323 ? 8.344 -17.375 -11.617 1 98.5 323 ILE A O 1
ATOM 2616 N N . TYR A 1 324 ? 6.094 -17.75 -11.68 1 97.44 324 TYR A N 1
ATOM 2617 C CA . TYR A 1 324 ? 6.141 -18.5 -12.93 1 97.44 324 TYR A CA 1
ATOM 2618 C C . TYR A 1 324 ? 6.766 -17.672 -14.047 1 97.44 324 TYR A C 1
ATOM 2620 O O . TYR A 1 324 ? 7.531 -18.188 -14.859 1 97.44 324 TYR A O 1
ATOM 2628 N N . SER A 1 325 ? 6.434 -16.422 -14.055 1 96.88 325 SER A N 1
ATOM 2629 C CA . SER A 1 325 ? 6.957 -15.508 -15.07 1 96.88 325 SER A CA 1
ATOM 2630 C C . SER A 1 325 ? 8.477 -15.375 -14.969 1 96.88 325 SER A C 1
ATOM 2632 O O . SER A 1 325 ? 9.18 -15.414 -15.977 1 96.88 325 SER A O 1
ATOM 2634 N N . LEU A 1 326 ? 8.984 -15.195 -13.805 1 98.31 326 LEU A N 1
ATOM 2635 C CA . LEU A 1 326 ? 10.43 -15.125 -13.656 1 98.31 326 LEU A CA 1
ATOM 2636 C C . LEU A 1 326 ? 11.102 -16.406 -14.141 1 98.31 326 LEU A C 1
ATOM 2638 O O . LEU A 1 326 ? 12.094 -16.359 -14.867 1 98.31 326 LEU A O 1
ATOM 2642 N N . MET A 1 327 ? 10.562 -17.531 -13.812 1 97.88 327 MET A N 1
ATOM 2643 C CA . MET A 1 327 ? 11.117 -18.812 -14.219 1 97.88 327 MET A CA 1
ATOM 2644 C C . MET A 1 327 ? 11.07 -18.969 -15.734 1 97.88 327 MET A C 1
ATOM 2646 O O . MET A 1 327 ? 12.008 -19.5 -16.344 1 97.88 327 MET A O 1
ATOM 2650 N N . THR A 1 328 ? 9.977 -18.5 -16.281 1 97 328 THR A N 1
ATOM 2651 C CA . THR A 1 328 ? 9.797 -18.594 -17.734 1 97 328 THR A CA 1
ATOM 2652 C C . THR A 1 328 ? 10.883 -17.812 -18.469 1 97 328 THR A C 1
ATOM 2654 O O . THR A 1 328 ? 11.352 -18.219 -19.531 1 97 328 THR A O 1
ATOM 2657 N N . SER A 1 329 ? 11.281 -16.688 -17.922 1 97.19 329 SER A N 1
ATOM 2658 C CA . SER A 1 329 ? 12.336 -15.891 -18.547 1 97.19 329 SER A CA 1
ATOM 2659 C C . SER A 1 329 ? 13.625 -16.688 -18.688 1 97.19 329 SER A C 1
ATOM 2661 O O . SER A 1 329 ? 14.391 -16.469 -19.625 1 97.19 329 SER A O 1
ATOM 2663 N N . PHE A 1 330 ? 13.836 -17.641 -17.812 1 97.69 330 PHE A N 1
ATOM 2664 C CA . PHE A 1 330 ? 15.055 -18.438 -17.844 1 97.69 330 PHE A CA 1
ATOM 2665 C C . PHE A 1 330 ? 14.828 -19.766 -18.531 1 97.69 330 PHE A C 1
ATOM 2667 O O . PHE A 1 330 ? 15.758 -20.562 -18.703 1 97.69 330 PHE A O 1
ATOM 2674 N N . GLY A 1 331 ? 13.57 -20.047 -18.859 1 95.12 331 GLY A N 1
ATOM 2675 C CA . GLY A 1 331 ? 13.234 -21.312 -19.484 1 95.12 331 GLY A CA 1
ATOM 2676 C C . GLY A 1 331 ? 13.203 -22.484 -18.531 1 95.12 331 GLY A C 1
ATOM 2677 O O . GLY A 1 331 ? 13.5 -23.609 -18.906 1 95.12 331 GLY A O 1
ATOM 2678 N N . ILE A 1 332 ? 12.883 -22.188 -17.25 1 96.75 332 ILE A N 1
ATOM 2679 C CA . ILE A 1 332 ? 12.93 -23.25 -16.25 1 96.75 332 ILE A CA 1
ATOM 2680 C C . ILE A 1 332 ? 11.586 -23.344 -15.523 1 96.75 332 ILE A C 1
ATOM 2682 O O . ILE A 1 332 ? 11.539 -23.703 -14.352 1 96.75 332 ILE A O 1
ATOM 2686 N N . GLU A 1 333 ? 10.469 -22.906 -16.125 1 95.12 333 GLU A N 1
ATOM 2687 C CA . GLU A 1 333 ? 9.148 -22.812 -15.508 1 95.12 333 GLU A CA 1
ATOM 2688 C C . GLU A 1 333 ? 8.672 -24.188 -15.039 1 95.12 333 GLU A C 1
ATOM 2690 O O . GLU A 1 333 ? 7.883 -24.281 -14.094 1 95.12 333 GLU A O 1
ATOM 2695 N N . ASP A 1 334 ? 9.18 -25.25 -15.562 1 93.69 334 ASP A N 1
ATOM 2696 C CA . ASP A 1 334 ? 8.734 -26.594 -15.203 1 93.69 334 ASP A CA 1
ATOM 2697 C C . ASP A 1 334 ? 9.234 -26.984 -13.812 1 93.69 334 ASP A C 1
ATOM 2699 O O . ASP A 1 334 ? 8.789 -27.969 -13.234 1 93.69 334 ASP A O 1
ATOM 2703 N N . ASN A 1 335 ? 10.125 -26.172 -13.227 1 93.06 335 ASN A N 1
ATOM 2704 C CA . ASN A 1 335 ? 10.586 -26.375 -11.852 1 93.06 335 ASN A CA 1
ATOM 2705 C C . ASN A 1 335 ? 9.594 -25.812 -10.844 1 93.06 335 ASN A C 1
ATOM 2707 O O . ASN A 1 335 ? 9.734 -26.031 -9.641 1 93.06 335 ASN A O 1
ATOM 2711 N N . ALA A 1 336 ? 8.594 -25.109 -11.289 1 91.19 336 ALA A N 1
ATOM 2712 C CA . ALA A 1 336 ? 7.699 -24.359 -10.414 1 91.19 336 ALA A CA 1
ATOM 2713 C C . ALA A 1 336 ? 6.875 -25.297 -9.539 1 91.19 336 ALA A C 1
ATOM 2715 O O . ALA A 1 336 ? 6.566 -24.984 -8.391 1 91.19 336 ALA A O 1
ATOM 2716 N N . ALA A 1 337 ? 6.473 -26.391 -10.094 1 88.75 337 ALA A N 1
ATOM 2717 C CA . ALA A 1 337 ? 5.633 -27.406 -9.469 1 88.75 337 ALA A CA 1
ATOM 2718 C C . ALA A 1 337 ? 5.898 -28.781 -10.055 1 88.75 337 ALA A C 1
ATOM 2720 O O . ALA A 1 337 ? 6.598 -28.906 -11.062 1 88.75 337 ALA A O 1
ATOM 2721 N N . PRO A 1 338 ? 5.434 -29.781 -9.367 1 85.12 338 PRO A N 1
ATOM 2722 C CA . PRO A 1 338 ? 5.758 -31.141 -9.82 1 85.12 338 PRO A CA 1
ATOM 2723 C C . PRO A 1 338 ? 5.227 -31.438 -11.227 1 85.12 338 PRO A C 1
ATOM 2725 O O . PRO A 1 338 ? 5.918 -32.062 -12.031 1 85.12 338 PRO A O 1
ATOM 2728 N N . ASP A 1 339 ? 4.016 -30.969 -11.484 1 85.06 339 ASP A N 1
ATOM 2729 C CA . ASP A 1 339 ? 3.451 -31.203 -12.805 1 85.06 339 ASP A CA 1
ATOM 2730 C C . ASP A 1 339 ? 3.752 -30.047 -13.75 1 85.06 339 ASP A C 1
ATOM 2732 O O . ASP A 1 339 ? 3.635 -28.875 -13.359 1 85.06 339 ASP A O 1
ATOM 2736 N N . PRO A 1 340 ? 4.117 -30.453 -14.992 1 83.69 340 PRO A N 1
ATOM 2737 C CA . PRO A 1 340 ? 4.344 -29.391 -15.969 1 83.69 340 PRO A CA 1
ATOM 2738 C C . PRO A 1 340 ? 3.119 -28.484 -16.156 1 83.69 340 PRO A C 1
ATOM 2740 O O . PRO A 1 340 ? 1.998 -28.984 -16.281 1 83.69 340 PRO A O 1
ATOM 2743 N N . GLY A 1 341 ? 3.373 -27.25 -16.125 1 83.69 341 GLY A N 1
ATOM 2744 C CA . GLY A 1 341 ? 2.297 -26.297 -16.328 1 83.69 341 GLY A CA 1
ATOM 2745 C C . GLY A 1 341 ? 1.542 -25.969 -15.055 1 83.69 341 GLY A C 1
ATOM 2746 O O . GLY A 1 341 ? 0.708 -25.062 -15.031 1 83.69 341 GLY A O 1
ATOM 2747 N N . GLU A 1 342 ? 1.848 -26.734 -14.078 1 91.44 342 GLU A N 1
ATOM 2748 C CA . GLU A 1 342 ? 1.221 -26.453 -12.789 1 91.44 342 GLU A CA 1
ATOM 2749 C C . GLU A 1 342 ? 1.778 -25.188 -12.156 1 91.44 342 GLU A C 1
ATOM 2751 O O . GLU A 1 342 ? 2.984 -24.938 -12.211 1 91.44 342 GLU A O 1
ATOM 2756 N N . TRP A 1 343 ? 0.848 -24.375 -11.594 1 95.06 343 TRP A N 1
ATOM 2757 C CA . TRP A 1 343 ? 1.251 -23.141 -10.93 1 95.06 343 TRP A CA 1
ATOM 2758 C C . TRP A 1 343 ? 1.946 -23.422 -9.609 1 95.06 343 TRP A C 1
ATOM 2760 O O . TRP A 1 343 ? 1.699 -24.453 -8.984 1 95.06 343 TRP A O 1
ATOM 2770 N N . PRO A 1 344 ? 2.855 -22.5 -9.195 1 97.5 344 PRO A N 1
ATOM 2771 C CA . PRO A 1 344 ? 3.438 -22.625 -7.859 1 97.5 344 PRO A CA 1
ATOM 2772 C C . PRO A 1 344 ? 2.379 -22.719 -6.762 1 97.5 344 PRO A C 1
ATOM 2774 O O . PRO A 1 344 ? 1.335 -22.062 -6.855 1 97.5 344 PRO A O 1
ATOM 2777 N N . ALA A 1 345 ? 2.701 -23.453 -5.695 1 97.94 345 ALA A N 1
ATOM 2778 C CA . ALA A 1 345 ? 1.781 -23.625 -4.578 1 97.94 345 ALA A CA 1
ATOM 2779 C C . ALA A 1 345 ? 1.685 -22.359 -3.732 1 97.94 345 ALA A C 1
ATOM 2781 O O . ALA A 1 345 ? 2.449 -21.422 -3.934 1 97.94 345 ALA A O 1
ATOM 2782 N N . TYR A 1 346 ? 0.683 -22.344 -2.83 1 98.56 346 TYR A N 1
ATOM 2783 C CA . TYR A 1 346 ? 0.577 -21.266 -1.866 1 98.56 346 TYR A CA 1
ATOM 2784 C C . TYR A 1 346 ? 1.866 -21.109 -1.068 1 98.56 346 TYR A C 1
ATOM 2786 O O . TYR A 1 346 ? 2.447 -22.094 -0.622 1 98.56 346 TYR A O 1
ATOM 2794 N N . SER A 1 347 ? 2.352 -19.844 -0.935 1 98.75 347 SER A N 1
ATOM 2795 C CA . SER A 1 347 ? 3.527 -19.406 -0.184 1 98.75 347 SER A CA 1
ATOM 2796 C C . SER A 1 347 ? 4.812 -19.891 -0.846 1 98.75 347 SER A C 1
ATOM 2798 O O . SER A 1 347 ? 5.887 -19.828 -0.244 1 98.75 347 SER A O 1
ATOM 2800 N N . ALA A 1 348 ? 4.676 -20.516 -2.064 1 98.81 348 ALA A N 1
ATOM 2801 C CA . ALA A 1 348 ? 5.898 -20.734 -2.836 1 98.81 348 ALA A CA 1
ATOM 2802 C C . ALA A 1 348 ? 6.688 -19.438 -2.984 1 98.81 348 ALA A C 1
ATOM 2804 O O . ALA A 1 348 ? 6.105 -18.344 -3.031 1 98.81 348 ALA A O 1
ATOM 2805 N N . SER A 1 349 ? 8.008 -19.547 -3.041 1 98.81 349 SER A N 1
ATOM 2806 C CA . SER A 1 349 ? 8.852 -18.359 -3.068 1 98.81 349 SER A CA 1
ATOM 2807 C C . SER A 1 349 ? 10.148 -18.609 -3.826 1 98.81 349 SER A C 1
ATOM 2809 O O . SER A 1 349 ? 10.688 -19.719 -3.789 1 98.81 349 SER A O 1
ATOM 2811 N N . ILE A 1 350 ? 10.555 -17.625 -4.523 1 98.88 350 ILE A N 1
ATOM 2812 C CA . ILE A 1 350 ? 11.82 -17.672 -5.258 1 98.88 350 ILE A CA 1
ATOM 2813 C C . ILE A 1 350 ? 12.68 -16.469 -4.859 1 98.88 350 ILE A C 1
ATOM 2815 O O . ILE A 1 350 ? 12.172 -15.367 -4.664 1 98.88 350 ILE A O 1
ATOM 2819 N N . PHE A 1 351 ? 13.977 -16.703 -4.664 1 98.81 351 PHE A N 1
ATOM 2820 C CA . PHE A 1 351 ? 14.938 -15.703 -4.211 1 98.81 351 PHE A CA 1
ATOM 2821 C C . PHE A 1 351 ? 16.062 -15.539 -5.219 1 98.81 351 PHE A C 1
ATOM 2823 O O . PHE A 1 351 ? 16.688 -16.531 -5.637 1 98.81 351 PHE A O 1
ATOM 2830 N N . VAL A 1 352 ? 16.266 -14.312 -5.617 1 98.88 352 VAL A N 1
ATOM 2831 C CA . VAL A 1 352 ? 17.453 -13.953 -6.387 1 98.88 352 VAL A CA 1
ATOM 2832 C C . VAL A 1 352 ? 18.516 -13.359 -5.465 1 98.88 352 VAL A C 1
ATOM 2834 O O . VAL A 1 352 ? 18.328 -12.258 -4.93 1 98.88 352 VAL A O 1
ATOM 2837 N N . GLU A 1 353 ? 19.578 -14.055 -5.332 1 98.62 353 GLU A N 1
ATOM 2838 C CA . GLU A 1 353 ? 20.688 -13.625 -4.48 1 98.62 353 GLU A CA 1
ATOM 2839 C C . GLU A 1 353 ? 21.844 -13.078 -5.312 1 98.62 353 GLU A C 1
ATOM 2841 O O . GLU A 1 353 ? 22.344 -13.758 -6.219 1 98.62 353 GLU A O 1
ATOM 2846 N N . LEU A 1 354 ? 22.203 -11.883 -5.016 1 98.75 354 LEU A N 1
ATOM 2847 C CA . LEU A 1 354 ? 23.344 -11.266 -5.676 1 98.75 354 LEU A CA 1
ATOM 2848 C C . LEU A 1 354 ? 24.594 -11.383 -4.812 1 98.75 354 LEU A C 1
ATOM 2850 O O . LEU A 1 354 ? 24.594 -10.969 -3.65 1 98.75 354 LEU A O 1
ATOM 2854 N N . PHE A 1 355 ? 25.688 -11.93 -5.434 1 97.94 355 PHE A N 1
ATOM 2855 C CA . PHE A 1 355 ? 26.969 -12.117 -4.758 1 97.94 355 PHE A CA 1
ATOM 2856 C C . PHE A 1 355 ? 28.078 -11.383 -5.496 1 97.94 355 PHE A C 1
ATOM 2858 O O . PHE A 1 355 ? 27.984 -11.148 -6.699 1 97.94 355 PHE A O 1
ATOM 2865 N N . THR A 1 356 ? 29.094 -11.031 -4.754 1 97 356 THR A N 1
ATOM 2866 C CA . THR A 1 356 ? 30.344 -10.555 -5.332 1 97 356 THR A CA 1
ATOM 2867 C C . THR A 1 356 ? 31.531 -11.32 -4.75 1 97 356 THR A C 1
ATOM 2869 O O . THR A 1 356 ? 31.453 -11.844 -3.637 1 97 356 THR A O 1
ATOM 2872 N N . ASP A 1 357 ? 32.594 -11.438 -5.523 1 95 357 ASP A N 1
ATOM 2873 C CA . ASP A 1 357 ? 33.812 -12.047 -5.016 1 95 357 ASP A CA 1
ATOM 2874 C C . ASP A 1 357 ? 34.875 -10.984 -4.688 1 95 357 ASP A C 1
ATOM 2876 O O . ASP A 1 357 ? 34.562 -9.789 -4.645 1 95 357 ASP A O 1
ATOM 2880 N N . ASN A 1 358 ? 36.031 -11.43 -4.402 1 91.81 358 ASN A N 1
ATOM 2881 C CA . ASN A 1 358 ? 37.094 -10.531 -3.969 1 91.81 358 ASN A CA 1
ATOM 2882 C C . ASN A 1 358 ? 37.562 -9.617 -5.102 1 91.81 358 ASN A C 1
ATOM 2884 O O . ASN A 1 358 ? 38.188 -8.586 -4.859 1 91.81 358 ASN A O 1
ATOM 2888 N N . LYS A 1 359 ? 37.312 -10.039 -6.344 1 92 359 LYS A N 1
ATOM 2889 C CA . LYS A 1 359 ? 37.688 -9.227 -7.504 1 92 359 LYS A CA 1
ATOM 2890 C C . LYS A 1 359 ? 36.531 -8.352 -7.949 1 92 359 LYS A C 1
ATOM 2892 O O . LYS A 1 359 ? 36.594 -7.719 -9.008 1 92 359 LYS A O 1
ATOM 2897 N N . ASN A 1 360 ? 35.406 -8.398 -7.289 1 90.06 360 ASN A N 1
ATOM 2898 C CA . ASN A 1 360 ? 34.188 -7.609 -7.523 1 90.06 360 ASN A CA 1
ATOM 2899 C C . ASN A 1 360 ? 33.406 -8.133 -8.727 1 90.06 360 ASN A C 1
ATOM 2901 O O . ASN A 1 360 ? 32.625 -7.402 -9.312 1 90.06 360 ASN A O 1
ATOM 2905 N N . ASP A 1 361 ? 33.781 -9.359 -9.086 1 95.31 361 ASP A N 1
ATOM 2906 C CA . ASP A 1 361 ? 32.906 -10.008 -10.055 1 95.31 361 ASP A CA 1
ATOM 2907 C C . ASP A 1 361 ? 31.578 -10.406 -9.422 1 95.31 361 ASP A C 1
ATOM 2909 O O . ASP A 1 361 ? 31.531 -10.805 -8.258 1 95.31 361 ASP A O 1
ATOM 2913 N N . ALA A 1 362 ? 30.547 -10.273 -10.242 1 97.69 362 ALA A N 1
ATOM 2914 C CA . ALA A 1 362 ? 29.219 -10.469 -9.695 1 97.69 362 ALA A CA 1
ATOM 2915 C C . ALA A 1 362 ? 28.625 -11.805 -10.148 1 97.69 362 ALA A C 1
ATOM 2917 O O . ALA A 1 362 ? 28.812 -12.211 -11.297 1 97.69 362 ALA A O 1
ATOM 2918 N N . TYR A 1 363 ? 27.938 -12.469 -9.242 1 97.75 363 TYR A N 1
ATOM 2919 C CA . TYR A 1 363 ? 27.25 -13.734 -9.461 1 97.75 363 TYR A CA 1
ATOM 2920 C C . TYR A 1 363 ? 25.844 -13.695 -8.898 1 97.75 363 TYR A C 1
ATOM 2922 O O . TYR A 1 363 ? 25.531 -12.859 -8.047 1 97.75 363 TYR A O 1
ATOM 2930 N N . PHE A 1 364 ? 24.984 -14.516 -9.461 1 98.38 364 PHE A N 1
ATOM 2931 C CA . PHE A 1 364 ? 23.656 -14.648 -8.875 1 98.38 364 PHE A CA 1
ATOM 2932 C C . PHE A 1 364 ? 23.344 -16.109 -8.586 1 98.38 364 PHE A C 1
ATOM 2934 O O . PHE A 1 364 ? 23.953 -17.016 -9.164 1 98.38 364 PHE A O 1
ATOM 2941 N N . SER A 1 365 ? 22.5 -16.297 -7.629 1 97.94 365 SER A N 1
ATOM 2942 C CA . SER A 1 365 ? 21.875 -17.594 -7.328 1 97.94 365 SER A CA 1
ATOM 2943 C C . SER A 1 365 ? 20.359 -17.469 -7.285 1 97.94 365 SER A C 1
ATOM 2945 O O . SER A 1 365 ? 19.812 -16.469 -6.824 1 97.94 365 SER A O 1
ATOM 2947 N N . LEU A 1 366 ? 19.703 -18.484 -7.879 1 98.31 366 LEU A N 1
ATOM 2948 C CA . LEU A 1 366 ? 18.25 -18.625 -7.805 1 98.31 366 LEU A CA 1
ATOM 2949 C C . LEU A 1 366 ? 17.859 -19.75 -6.844 1 98.31 366 LEU A C 1
ATOM 2951 O O . LEU A 1 366 ? 18.203 -20.906 -7.07 1 98.31 366 LEU A O 1
ATOM 2955 N N . VAL A 1 367 ? 17.141 -19.359 -5.797 1 97.94 367 VAL A N 1
ATOM 2956 C CA . VAL A 1 367 ? 16.734 -20.312 -4.77 1 97.94 367 VAL A CA 1
ATOM 2957 C C . VAL A 1 367 ? 15.219 -20.375 -4.68 1 97.94 367 VAL A C 1
ATOM 2959 O O . VAL A 1 367 ? 14.547 -19.344 -4.77 1 97.94 367 VAL A O 1
ATOM 2962 N N . TYR A 1 368 ? 14.711 -21.578 -4.559 1 98.44 368 TYR A N 1
ATOM 2963 C CA . TYR A 1 368 ? 13.266 -21.781 -4.617 1 98.44 368 TYR A CA 1
ATOM 2964 C C . TYR A 1 368 ? 12.781 -22.609 -3.426 1 98.44 368 TYR A C 1
ATOM 2966 O O . TYR A 1 368 ? 13.438 -23.562 -3.008 1 98.44 368 TYR A O 1
ATOM 2974 N N . ARG A 1 369 ? 11.75 -22.188 -2.783 1 98.44 369 ARG A N 1
ATOM 2975 C CA . ARG A 1 369 ? 10.984 -22.922 -1.774 1 98.44 369 ARG A CA 1
ATOM 2976 C C . ARG A 1 369 ? 9.555 -23.172 -2.244 1 98.44 369 ARG A C 1
ATOM 2978 O O . ARG A 1 369 ? 8.742 -22.25 -2.301 1 98.44 369 ARG A O 1
ATOM 2985 N N . ALA A 1 370 ? 9.188 -24.406 -2.432 1 97.88 370 ALA A N 1
ATOM 2986 C CA . ALA A 1 370 ? 8.023 -24.781 -3.232 1 97.88 370 ALA A CA 1
ATOM 2987 C C . ALA A 1 370 ? 6.734 -24.609 -2.432 1 97.88 370 ALA A C 1
ATOM 2989 O O . ALA A 1 370 ? 5.66 -24.438 -3.006 1 97.88 370 ALA A O 1
ATOM 2990 N N . ASN A 1 371 ? 6.754 -24.766 -1.181 1 96.94 371 ASN A N 1
ATOM 2991 C CA . ASN A 1 371 ? 5.598 -24.656 -0.299 1 96.94 371 ASN A CA 1
ATOM 2992 C C . ASN A 1 371 ? 6.016 -24.578 1.168 1 96.94 371 ASN A C 1
ATOM 2994 O O . ASN A 1 371 ? 7.203 -24.484 1.475 1 96.94 371 ASN A O 1
ATOM 2998 N N . GLU A 1 372 ? 5.102 -24.609 2.117 1 95.75 372 GLU A N 1
ATOM 2999 C CA . GLU A 1 372 ? 5.367 -24.391 3.533 1 95.75 372 GLU A CA 1
ATOM 3000 C C . GLU A 1 372 ? 6.219 -25.5 4.125 1 95.75 372 GLU A C 1
ATOM 3002 O O . GLU A 1 372 ? 6.906 -25.312 5.129 1 95.75 372 GLU A O 1
ATOM 3007 N N . ASN A 1 373 ? 6.191 -26.641 3.516 1 95.56 373 ASN A N 1
ATOM 3008 C CA . ASN A 1 373 ? 6.902 -27.797 4.062 1 95.56 373 ASN A CA 1
ATOM 3009 C C . ASN A 1 373 ? 8.195 -28.062 3.301 1 95.56 373 ASN A C 1
ATOM 3011 O O . ASN A 1 373 ? 8.922 -29.016 3.623 1 95.56 373 ASN A O 1
ATOM 3015 N N . ALA A 1 374 ? 8.469 -27.297 2.357 1 96.31 374 ALA A N 1
ATOM 3016 C CA . ALA A 1 374 ? 9.656 -27.484 1.528 1 96.31 374 ALA A CA 1
ATOM 3017 C C . ALA A 1 374 ? 10.867 -26.781 2.131 1 96.31 374 ALA A C 1
ATOM 3019 O O . ALA A 1 374 ? 10.719 -25.906 2.982 1 96.31 374 ALA A O 1
ATOM 3020 N N . THR A 1 375 ? 12.039 -27.219 1.747 1 96.38 375 THR A N 1
ATOM 3021 C CA . THR A 1 375 ? 13.289 -26.516 2.035 1 96.38 375 THR A CA 1
ATOM 3022 C C . THR A 1 375 ? 13.711 -25.656 0.851 1 96.38 375 THR A C 1
ATOM 3024 O O . THR A 1 375 ? 13.102 -25.719 -0.22 1 96.38 375 THR A O 1
ATOM 3027 N N . PHE A 1 376 ? 14.695 -24.812 1.086 1 96.69 376 PHE A N 1
ATOM 3028 C CA . PHE A 1 376 ? 15.258 -24.016 -0 1 96.69 376 PHE A CA 1
ATOM 3029 C C . PHE A 1 376 ? 16.109 -24.875 -0.916 1 96.69 376 PHE A C 1
ATOM 3031 O O . PHE A 1 376 ? 16.984 -25.625 -0.445 1 96.69 376 PHE A O 1
ATOM 3038 N N . VAL A 1 377 ? 15.898 -24.781 -2.24 1 96.56 377 VAL A N 1
ATOM 3039 C CA . VAL A 1 377 ? 16.672 -25.547 -3.215 1 96.56 377 VAL A CA 1
ATOM 3040 C C . VAL A 1 377 ? 17.203 -24.609 -4.305 1 96.56 377 VAL A C 1
ATOM 3042 O O . VAL A 1 377 ? 16.5 -23.688 -4.73 1 96.56 377 VAL A O 1
ATOM 3045 N N . SER A 1 378 ? 18.375 -24.844 -4.785 1 96.06 378 SER A N 1
ATOM 3046 C CA . SER A 1 378 ? 18.953 -24.031 -5.859 1 96.06 378 SER A CA 1
ATOM 3047 C C . SER A 1 378 ? 18.328 -24.391 -7.207 1 96.06 378 SER A C 1
ATOM 3049 O O . SER A 1 378 ? 18.266 -25.562 -7.574 1 96.06 378 SER A O 1
ATOM 3051 N N . LEU A 1 379 ? 17.875 -23.375 -7.891 1 97.38 379 LEU A N 1
ATOM 3052 C CA . LEU A 1 379 ? 17.406 -23.562 -9.258 1 97.38 379 LEU A CA 1
ATOM 3053 C C . LEU A 1 379 ? 18.438 -23.078 -10.266 1 97.38 379 LEU A C 1
ATOM 3055 O O . LEU A 1 379 ? 18.281 -23.281 -11.477 1 97.38 379 LEU A O 1
ATOM 3059 N N . THR A 1 380 ? 19.5 -22.531 -9.82 1 97.56 380 THR A N 1
ATOM 3060 C CA . THR A 1 380 ? 20.516 -21.938 -10.703 1 97.56 380 THR A CA 1
ATOM 3061 C C . THR A 1 380 ? 21.078 -23 -11.656 1 97.56 380 THR A C 1
ATOM 3063 O O . THR A 1 380 ? 21.234 -22.734 -12.852 1 97.56 380 THR A O 1
ATOM 3066 N N . LYS A 1 381 ? 21.297 -24.141 -11.148 1 95.56 381 LYS A N 1
ATOM 3067 C CA . LYS A 1 381 ? 21.922 -25.219 -11.906 1 95.56 381 LYS A CA 1
ATOM 3068 C C . LYS A 1 381 ? 21.031 -25.688 -13.055 1 95.56 381 LYS A C 1
ATOM 3070 O O . LYS A 1 381 ? 21.5 -26.344 -13.984 1 95.56 381 LYS A O 1
ATOM 3075 N N . THR A 1 382 ? 19.766 -25.359 -12.953 1 96.75 382 THR A N 1
ATOM 3076 C CA . THR A 1 382 ? 18.828 -25.812 -13.977 1 96.75 382 THR A CA 1
ATOM 3077 C C . THR A 1 382 ? 18.781 -24.828 -15.141 1 96.75 382 THR A C 1
ATOM 3079 O O . THR A 1 382 ? 18.203 -25.109 -16.188 1 96.75 382 THR A O 1
ATOM 3082 N N . ILE A 1 383 ? 19.359 -23.688 -15 1 97.5 383 ILE A N 1
ATOM 3083 C CA . ILE A 1 383 ? 19.469 -22.719 -16.094 1 97.5 383 ILE A CA 1
ATOM 3084 C C . ILE A 1 383 ? 20.547 -23.188 -17.062 1 97.5 383 ILE A C 1
ATOM 3086 O O . ILE A 1 383 ? 21.719 -23.328 -16.688 1 97.5 383 ILE A O 1
ATOM 3090 N N . PRO A 1 384 ? 20.266 -23.344 -18.312 1 95.75 384 PRO A N 1
ATOM 3091 C CA . PRO A 1 384 ? 21.219 -23.938 -19.25 1 95.75 384 PRO A CA 1
ATOM 3092 C C . PRO A 1 384 ? 22.531 -23.156 -19.344 1 95.75 384 PRO A C 1
ATOM 3094 O O . PRO A 1 384 ? 23.609 -23.75 -19.328 1 95.75 384 PRO A O 1
ATOM 3097 N N . ASP A 1 385 ? 22.516 -21.875 -19.312 1 96.88 385 ASP A N 1
ATOM 3098 C CA . ASP A 1 385 ? 23.703 -21.047 -19.516 1 96.88 385 ASP A CA 1
ATOM 3099 C C . ASP A 1 385 ? 24.562 -21 -18.25 1 96.88 385 ASP A C 1
ATOM 3101 O O . ASP A 1 385 ? 25.672 -20.484 -18.281 1 96.88 385 ASP A O 1
ATOM 3105 N N . CYS A 1 386 ? 24.078 -21.578 -17.156 1 96.88 386 CYS A N 1
ATOM 3106 C CA . CYS A 1 386 ? 24.828 -21.578 -15.898 1 96.88 386 CYS A CA 1
ATOM 3107 C C . CYS A 1 386 ? 25.656 -22.844 -15.766 1 96.88 386 CYS A C 1
ATOM 3109 O O . CYS A 1 386 ? 26.422 -22.984 -14.805 1 96.88 386 CYS A O 1
ATOM 3111 N N . LYS A 1 387 ? 25.562 -23.75 -16.688 1 93.81 387 LYS A N 1
ATOM 3112 C CA . LYS A 1 387 ? 26.406 -24.938 -16.812 1 93.81 387 LYS A CA 1
ATOM 3113 C C . LYS A 1 387 ? 26.469 -25.719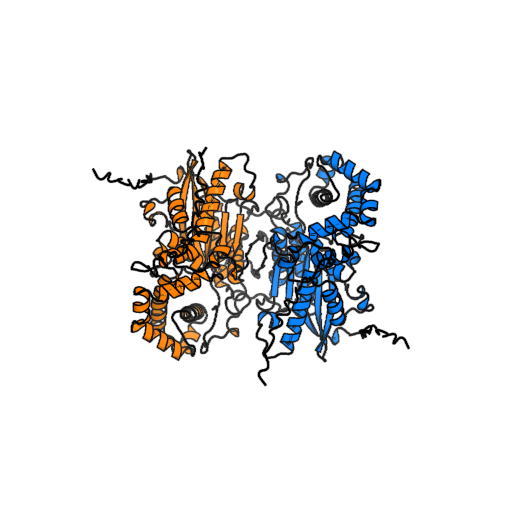 -15.5 1 93.81 387 LYS A C 1
ATOM 3115 O O . LYS A 1 387 ? 27.562 -26.031 -15.008 1 93.81 387 LYS A O 1
ATOM 3120 N N . SER A 1 388 ? 25.391 -25.875 -14.828 1 90.69 388 SER A N 1
ATOM 3121 C CA . SER A 1 388 ? 25.172 -26.703 -13.648 1 90.69 388 SER A CA 1
ATOM 3122 C C . SER A 1 388 ? 25.875 -26.125 -12.43 1 90.69 388 SER A C 1
ATOM 3124 O O . SER A 1 388 ? 26.219 -26.844 -11.492 1 90.69 388 SER A O 1
ATOM 3126 N N . GLN A 1 389 ? 26.156 -24.844 -12.5 1 91.75 389 GLN A N 1
ATOM 3127 C CA . GLN A 1 389 ? 26.75 -24.172 -11.344 1 91.75 389 GLN A CA 1
ATOM 3128 C C . GLN A 1 389 ? 25.688 -23.547 -10.453 1 91.75 389 GLN A C 1
ATOM 3130 O O . GLN A 1 389 ? 24.641 -23.125 -10.938 1 91.75 389 GLN A O 1
ATOM 3135 N N . ASP A 1 390 ? 26 -23.469 -9.18 1 92.5 390 ASP A N 1
ATOM 3136 C CA . ASP A 1 390 ? 25.062 -22.906 -8.211 1 92.5 390 ASP A CA 1
ATOM 3137 C C . ASP A 1 390 ? 25.141 -21.375 -8.172 1 92.5 390 ASP A C 1
ATOM 3139 O O . ASP A 1 390 ? 24.188 -20.719 -7.789 1 92.5 390 ASP A O 1
ATOM 3143 N N . TYR A 1 391 ? 26.25 -20.891 -8.477 1 96.31 391 TYR A N 1
ATOM 3144 C CA . TYR A 1 391 ? 26.484 -19.453 -8.594 1 96.31 391 TYR A CA 1
ATOM 3145 C C . TYR A 1 391 ? 26.922 -19.078 -10.008 1 96.31 391 TYR A C 1
ATOM 3147 O O . TYR A 1 391 ? 27.984 -19.5 -10.477 1 96.31 391 TYR A O 1
ATOM 3155 N N . CYS A 1 392 ? 26.062 -18.359 -10.625 1 97.44 392 CYS A N 1
ATOM 3156 C CA . CYS A 1 392 ? 26.188 -18.078 -12.055 1 97.44 392 CYS A CA 1
ATOM 3157 C C . CYS A 1 392 ? 26.578 -16.641 -12.297 1 97.44 392 CYS A C 1
ATOM 3159 O O . CYS A 1 392 ? 26.078 -15.727 -11.625 1 97.44 392 CYS A O 1
ATOM 3161 N N . PRO A 1 393 ? 27.531 -16.406 -13.266 1 97.56 393 PRO A N 1
ATOM 3162 C CA . PRO A 1 393 ? 27.891 -15.016 -13.562 1 97.56 393 PRO A CA 1
ATOM 3163 C C . PRO A 1 393 ? 26.688 -14.141 -13.906 1 97.56 393 PRO A C 1
ATOM 3165 O O . PRO A 1 393 ? 25.781 -14.594 -14.602 1 97.56 393 PRO A O 1
ATOM 3168 N N . ILE A 1 394 ? 26.703 -12.906 -13.484 1 98 394 ILE A N 1
ATOM 3169 C CA . ILE A 1 394 ? 25.578 -11.984 -13.641 1 98 394 ILE A CA 1
ATOM 3170 C C . ILE A 1 394 ? 25.312 -11.742 -15.125 1 98 394 ILE A C 1
ATOM 3172 O O . ILE A 1 394 ? 24.203 -11.383 -15.516 1 98 394 ILE A O 1
ATOM 3176 N N . GLU A 1 395 ? 26.344 -11.961 -15.992 1 98.12 395 GLU A N 1
ATOM 3177 C CA . GLU A 1 395 ? 26.203 -11.789 -17.438 1 98.12 395 GLU A CA 1
ATOM 3178 C C . GLU A 1 395 ? 25.141 -12.734 -18.016 1 98.12 395 GLU A C 1
ATOM 3180 O O . GLU A 1 395 ? 24.469 -12.398 -18.984 1 98.12 395 GLU A O 1
ATOM 3185 N N . VAL A 1 396 ? 25.016 -13.867 -17.375 1 98.38 396 VAL A N 1
ATOM 3186 C CA . VAL A 1 396 ? 23.984 -14.797 -17.812 1 98.38 396 VAL A CA 1
ATOM 3187 C C . VAL A 1 396 ? 22.594 -14.211 -17.516 1 98.38 396 VAL A C 1
ATOM 3189 O O . VAL A 1 396 ? 21.688 -14.297 -18.359 1 98.38 396 VAL A O 1
ATOM 3192 N N . PHE A 1 397 ? 22.406 -13.656 -16.312 1 98.69 397 PHE A N 1
ATOM 3193 C CA . PHE A 1 397 ? 21.156 -12.984 -16 1 98.69 397 PHE A CA 1
ATOM 3194 C C . PHE A 1 397 ? 20.859 -11.883 -17.016 1 98.69 397 PHE A C 1
ATOM 3196 O O . PHE A 1 397 ? 19.734 -11.75 -17.5 1 98.69 397 PHE A O 1
ATOM 3203 N N . LYS A 1 398 ? 21.875 -11.109 -17.312 1 98.69 398 LYS A N 1
ATOM 3204 C CA . LYS A 1 398 ? 21.766 -10.023 -18.281 1 98.69 398 LYS A CA 1
ATOM 3205 C C . LYS A 1 398 ? 21.234 -10.539 -19.625 1 98.69 398 LYS A C 1
ATOM 3207 O O . LYS A 1 398 ? 20.359 -9.906 -20.234 1 98.69 398 LYS A O 1
ATOM 3212 N N . LYS A 1 399 ? 21.781 -11.594 -20.031 1 98.44 399 LYS A N 1
ATOM 3213 C CA . LYS A 1 399 ? 21.391 -12.188 -21.312 1 98.44 399 LYS A CA 1
ATOM 3214 C C . LYS A 1 399 ? 19.891 -12.43 -21.359 1 98.44 399 LYS A C 1
ATOM 3216 O O . LYS A 1 399 ? 19.219 -12.031 -22.312 1 98.44 399 LYS A O 1
ATOM 3221 N N . TYR A 1 400 ? 19.328 -13.031 -20.359 1 98.25 400 TYR A N 1
ATOM 3222 C CA . TYR A 1 400 ? 17.906 -13.359 -20.328 1 98.25 400 TYR A CA 1
ATOM 3223 C C . TYR A 1 400 ? 17.062 -12.102 -20.125 1 98.25 400 TYR A C 1
ATOM 3225 O O . TYR A 1 400 ? 15.992 -11.969 -20.703 1 98.25 400 TYR A O 1
ATOM 3233 N N . ALA A 1 401 ? 17.531 -11.203 -19.266 1 98.62 401 ALA A N 1
ATOM 3234 C CA . ALA A 1 401 ? 16.828 -9.938 -19.062 1 98.62 401 ALA A CA 1
ATOM 3235 C C . ALA A 1 401 ? 16.703 -9.164 -20.375 1 98.62 401 ALA A C 1
ATOM 3237 O O . ALA A 1 401 ? 15.625 -8.664 -20.703 1 98.62 401 ALA A O 1
ATOM 3238 N N . GLU A 1 402 ? 17.766 -9.148 -21.109 1 98.31 402 GLU A N 1
ATOM 3239 C CA . GLU A 1 402 ? 17.781 -8.406 -22.375 1 98.31 402 GLU A CA 1
ATOM 3240 C C . GLU A 1 402 ? 16.906 -9.094 -23.422 1 98.31 402 GLU A C 1
ATOM 3242 O O . GLU A 1 402 ? 16.219 -8.422 -24.203 1 98.31 402 GLU A O 1
ATOM 3247 N N . MET A 1 403 ? 16.984 -10.344 -23.422 1 97.44 403 MET A N 1
ATOM 3248 C CA . MET A 1 403 ? 16.219 -11.125 -24.391 1 97.44 403 MET A CA 1
ATOM 3249 C C . MET A 1 403 ? 14.734 -10.797 -24.297 1 97.44 403 MET A C 1
ATOM 3251 O O . MET A 1 403 ? 14.047 -10.719 -25.328 1 97.44 403 MET A O 1
ATOM 3255 N N . TYR A 1 404 ? 14.242 -10.531 -23.094 1 97.44 404 TYR A N 1
ATOM 3256 C CA . TYR A 1 404 ? 12.805 -10.359 -22.906 1 97.44 404 TYR A CA 1
ATOM 3257 C C . TYR A 1 404 ? 12.492 -8.953 -22.391 1 97.44 404 TYR A C 1
ATOM 3259 O O . TYR A 1 404 ? 11.438 -8.719 -21.797 1 97.44 404 TYR A O 1
ATOM 3267 N N . LYS A 1 405 ? 13.375 -8.055 -22.562 1 97.5 405 LYS A N 1
ATOM 3268 C CA . LYS A 1 405 ? 13.125 -6.668 -22.172 1 97.5 405 LYS A CA 1
ATOM 3269 C C . LYS A 1 405 ? 12.008 -6.055 -23 1 97.5 405 LYS A C 1
ATOM 3271 O O . LYS A 1 405 ? 12.023 -6.129 -24.234 1 97.5 405 LYS A O 1
ATOM 3276 N N . PRO A 1 406 ? 11.031 -5.473 -22.297 1 94.81 406 PRO A N 1
ATOM 3277 C CA . PRO A 1 406 ? 10.047 -4.711 -23.062 1 94.81 406 PRO A CA 1
ATOM 3278 C C . PRO A 1 406 ? 10.688 -3.615 -23.922 1 94.81 406 PRO A C 1
ATOM 3280 O O . PRO A 1 406 ? 11.68 -3.01 -23.5 1 94.81 406 PRO A O 1
ATOM 3283 N N . ASP A 1 407 ? 10.117 -3.285 -24.984 1 90.12 407 ASP A N 1
ATOM 3284 C CA . ASP A 1 407 ? 10.703 -2.328 -25.922 1 90.12 407 ASP A CA 1
ATOM 3285 C C . ASP A 1 407 ? 10.609 -0.904 -25.391 1 90.12 407 ASP A C 1
ATOM 3287 O O . ASP A 1 407 ? 11.391 -0.033 -25.781 1 90.12 407 ASP A O 1
ATOM 3291 N N . GLN A 1 408 ? 9.633 -0.686 -24.625 1 92 408 GLN A N 1
ATOM 3292 C CA . GLN A 1 408 ? 9.43 0.563 -23.906 1 92 408 GLN A CA 1
ATOM 3293 C C . GLN A 1 408 ? 8.938 0.3 -22.484 1 92 408 GLN A C 1
ATOM 3295 O O . GLN A 1 408 ? 8.812 -0.854 -22.062 1 92 408 GLN A O 1
ATOM 3300 N N . ASP A 1 409 ? 8.789 1.38 -21.75 1 92.62 409 ASP A N 1
ATOM 3301 C CA . ASP A 1 409 ? 8.164 1.206 -20.453 1 92.62 409 ASP A CA 1
ATOM 3302 C C . ASP A 1 409 ? 6.875 0.394 -20.562 1 92.62 409 ASP A C 1
ATOM 3304 O O . ASP A 1 409 ? 6.07 0.616 -21.469 1 92.62 409 ASP A O 1
ATOM 3308 N N . ILE A 1 410 ? 6.723 -0.518 -19.703 1 95.31 410 ILE A N 1
ATOM 3309 C CA . ILE A 1 410 ? 5.691 -1.539 -19.859 1 95.31 410 ILE A CA 1
ATOM 3310 C C . ILE A 1 410 ? 4.316 -0.878 -19.906 1 95.31 410 ILE A C 1
ATOM 3312 O O . ILE A 1 410 ? 3.426 -1.339 -20.625 1 95.31 410 ILE A O 1
ATOM 3316 N N . THR A 1 411 ? 4.113 0.197 -19.109 1 90.94 411 THR A N 1
ATOM 3317 C CA . THR A 1 411 ? 2.826 0.883 -19.109 1 90.94 411 THR A CA 1
ATOM 3318 C C . THR A 1 411 ? 2.52 1.47 -20.484 1 90.94 411 THR A C 1
ATOM 3320 O O . THR A 1 411 ? 1.397 1.35 -20.984 1 90.94 411 THR A O 1
ATOM 3323 N N . SER A 1 412 ? 3.482 2.064 -21.062 1 92.56 412 SER A N 1
ATOM 3324 C CA . SER A 1 412 ? 3.34 2.631 -22.406 1 92.56 412 SER A CA 1
ATOM 3325 C C . SER A 1 412 ? 3.254 1.536 -23.469 1 92.56 412 SER A C 1
ATOM 3327 O O . SER A 1 412 ? 2.457 1.633 -24.406 1 92.56 412 SER A O 1
ATOM 3329 N N . TRP A 1 413 ? 4.094 0.52 -23.266 1 94.69 413 TRP A N 1
ATOM 3330 C CA . TRP A 1 413 ? 4.16 -0.557 -24.25 1 94.69 413 TRP A CA 1
ATOM 3331 C C . TRP A 1 413 ? 2.828 -1.295 -24.344 1 94.69 413 TRP A C 1
ATOM 3333 O O . TRP A 1 413 ? 2.438 -1.757 -25.422 1 94.69 413 TRP A O 1
ATOM 3343 N N . CYS A 1 414 ? 2.156 -1.445 -23.219 1 95.94 414 CYS A N 1
ATOM 3344 C CA . CYS A 1 414 ? 0.874 -2.137 -23.156 1 95.94 414 CYS A CA 1
ATOM 3345 C C . CYS A 1 414 ? -0.163 -1.447 -24.031 1 95.94 414 CYS A C 1
ATOM 3347 O O . CYS A 1 414 ? -1.145 -2.066 -24.453 1 95.94 414 CYS A O 1
ATOM 3349 N N . GLN A 1 415 ? 0.082 -0.182 -24.422 1 94.25 415 GLN A N 1
ATOM 3350 C CA . GLN A 1 415 ? -0.884 0.572 -25.219 1 94.25 415 GLN A CA 1
ATOM 3351 C C . GLN A 1 415 ? -0.565 0.48 -26.703 1 94.25 415 GLN A C 1
ATOM 3353 O O . GLN A 1 415 ? -1.34 0.95 -27.547 1 94.25 415 GLN A O 1
ATOM 3358 N N . VAL A 1 416 ? 0.513 -0.157 -27.078 1 93.75 416 VAL A N 1
ATOM 3359 C CA . VAL A 1 416 ? 0.939 -0.296 -28.469 1 93.75 416 VAL A CA 1
ATOM 3360 C C . VAL A 1 416 ? 0.507 -1.657 -29 1 93.75 416 VAL A C 1
ATOM 3362 O O . VAL A 1 416 ? 1.11 -2.682 -28.672 1 93.75 416 VAL A O 1
ATOM 3365 N N . LEU A 1 417 ? -0.43 -1.679 -29.906 1 93.12 417 LEU A N 1
ATOM 3366 C CA . LEU A 1 417 ? -0.912 -2.936 -30.469 1 93.12 417 LEU A CA 1
ATOM 3367 C C . LEU A 1 417 ? 0.123 -3.541 -31.406 1 93.12 417 LEU A C 1
ATOM 3369 O O . LEU A 1 417 ? 0.878 -2.812 -32.062 1 93.12 417 LEU A O 1
ATOM 3373 N N . PRO A 1 418 ? 0.138 -4.82 -31.406 1 90.69 418 PRO A N 1
ATOM 3374 C CA . PRO A 1 418 ? 1.095 -5.453 -32.312 1 90.69 418 PRO A CA 1
ATOM 3375 C C . PRO A 1 418 ? 0.777 -5.188 -33.781 1 90.69 418 PRO A C 1
ATOM 3377 O O . PRO A 1 418 ? -0.394 -5.168 -34.188 1 90.69 418 PRO A O 1
ATOM 3380 N N . SER A 1 419 ? 1.607 -4.359 -34.469 1 79.12 419 SER A N 1
ATOM 3381 C CA . SER A 1 419 ? 1.382 -4.078 -35.875 1 79.12 419 SER A CA 1
ATOM 3382 C C . SER A 1 419 ? 2.361 -4.852 -36.75 1 79.12 419 SER A C 1
ATOM 3384 O O . SER A 1 419 ? 3.449 -5.219 -36.312 1 79.12 419 SER A O 1
ATOM 3386 N N . ASN A 1 420 ? 1.878 -5.297 -37.812 1 61.62 420 ASN A N 1
ATOM 3387 C CA . ASN A 1 420 ? 2.736 -5.883 -38.844 1 61.62 420 ASN A CA 1
ATOM 3388 C C . ASN A 1 420 ? 3.756 -4.875 -39.375 1 61.62 420 ASN A C 1
ATOM 3390 O O . ASN A 1 420 ? 3.42 -3.717 -39.625 1 61.62 420 ASN A O 1
ATOM 3394 N N . SER A 1 421 ? 4.883 -4.816 -38.781 1 49.5 421 SER A N 1
ATOM 3395 C CA . SER A 1 421 ? 5.969 -3.938 -39.188 1 49.5 421 SER A CA 1
ATOM 3396 C C . SER A 1 421 ? 5.91 -3.664 -40.688 1 49.5 421 SER A C 1
ATOM 3398 O O . SER A 1 421 ? 6.762 -2.953 -41.25 1 49.5 421 SER A O 1
ATOM 3400 N N . SER A 1 422 ? 5.176 -4.23 -41.625 1 38.88 422 SER A N 1
ATOM 3401 C CA . SER A 1 422 ? 5.633 -3.783 -42.938 1 38.88 422 SER A CA 1
ATOM 3402 C C . SER A 1 422 ? 5.539 -2.266 -43.094 1 38.88 422 SER A C 1
ATOM 3404 O O . SER A 1 422 ? 6.223 -1.665 -43.906 1 38.88 422 SER A O 1
ATOM 3406 N N . ARG A 1 423 ? 4.43 -1.68 -42.781 1 37.97 423 ARG A N 1
ATOM 3407 C CA . ARG A 1 423 ? 4.25 -0.387 -43.438 1 37.97 423 ARG A CA 1
ATOM 3408 C C . ARG A 1 423 ? 5.02 0.708 -42.688 1 37.97 423 ARG A C 1
ATOM 3410 O O . ARG A 1 423 ? 4.422 1.551 -42.031 1 37.97 423 ARG A O 1
ATOM 3417 N N . GLN A 1 424 ? 5.934 0.414 -41.812 1 37.28 424 GLN A N 1
ATOM 3418 C CA . GLN A 1 424 ? 6.531 1.704 -41.469 1 37.28 424 GLN A CA 1
ATOM 3419 C C . GLN A 1 424 ? 7.035 2.414 -42.719 1 37.28 424 GLN A C 1
ATOM 3421 O O . GLN A 1 424 ? 8.117 2.1 -43.219 1 37.28 424 GLN A O 1
ATOM 3426 N N . PHE A 1 425 ? 6.211 2.627 -43.719 1 31.03 425 PHE A N 1
ATOM 3427 C CA . PHE A 1 425 ? 6.613 3.559 -44.781 1 31.03 425 PHE A CA 1
ATOM 3428 C C . PHE A 1 425 ? 7.07 4.883 -44.188 1 31.03 425 PHE A C 1
ATOM 3430 O O . PHE A 1 425 ? 6.289 5.574 -43.531 1 31.03 425 PHE A O 1
ATOM 3437 N N . PHE A 1 426 ? 8.328 4.93 -43.844 1 34.25 426 PHE A N 1
ATOM 3438 C CA . PHE A 1 426 ? 8.992 6.215 -43.656 1 34.25 426 PHE A CA 1
ATOM 3439 C C . PHE A 1 426 ? 8.703 7.148 -44.812 1 34.25 426 PHE A C 1
ATOM 3441 O O . PHE A 1 426 ? 9.25 6.969 -45.906 1 34.25 426 PHE A O 1
ATOM 3448 N N . GLY A 1 427 ? 7.473 7.465 -45.156 1 29.28 427 GLY A N 1
ATOM 3449 C CA . GLY A 1 427 ? 7.336 8.5 -46.188 1 29.28 427 GLY A CA 1
ATOM 3450 C C . GLY A 1 427 ? 8.062 9.781 -45.844 1 29.28 427 GLY A C 1
ATOM 3451 O O . GLY A 1 427 ? 7.523 10.641 -45.125 1 29.28 427 GLY A O 1
ATOM 3452 N N . PHE A 1 428 ? 9.312 9.672 -45.312 1 33.28 428 PHE A N 1
ATOM 3453 C CA . PHE A 1 428 ? 10.062 10.922 -45.281 1 33.28 428 PHE A CA 1
ATOM 3454 C C . PHE A 1 428 ? 10.094 11.562 -46.656 1 33.28 428 PHE A C 1
ATOM 3456 O O . PHE A 1 428 ? 10.672 11 -47.594 1 33.28 428 PHE A O 1
ATOM 3463 N N . SER A 1 429 ? 9.016 12.211 -47.031 1 28.09 429 SER A N 1
ATOM 3464 C CA . SER A 1 429 ? 9.078 13.086 -48.188 1 28.09 429 SER A CA 1
ATOM 3465 C C . SER A 1 429 ? 10.289 14.016 -48.125 1 28.09 429 SER A C 1
ATOM 3467 O O . SER A 1 429 ? 10.445 14.758 -47.156 1 28.09 429 SER A O 1
ATOM 3469 N N . ALA A 1 430 ? 11.43 13.602 -48.656 1 28.09 430 ALA A N 1
ATOM 3470 C CA . ALA A 1 430 ? 12.602 14.398 -49.031 1 28.09 430 ALA A CA 1
ATOM 3471 C C . ALA A 1 430 ? 12.18 15.711 -49.688 1 28.09 430 ALA A C 1
ATOM 3473 O O . ALA A 1 430 ? 11.703 15.727 -50.812 1 28.09 430 ALA A O 1
ATOM 3474 N N . VAL A 1 431 ? 11.398 16.641 -49 1 25.97 431 VAL A N 1
ATOM 3475 C CA . VAL A 1 431 ? 11.289 17.984 -49.594 1 25.97 431 VAL A CA 1
ATOM 3476 C C . VAL A 1 431 ? 12.68 18.562 -49.812 1 25.97 431 VAL A C 1
ATOM 3478 O O . VAL A 1 431 ? 13.422 18.812 -48.875 1 25.97 431 VAL A O 1
ATOM 3481 N N . VAL A 1 432 ? 13.414 17.953 -50.781 1 27 432 VAL A N 1
ATOM 3482 C CA . VAL A 1 432 ? 14.625 18.562 -51.312 1 27 432 VAL A CA 1
ATOM 3483 C C . VAL A 1 432 ? 14.359 20 -51.719 1 27 432 VAL A C 1
ATOM 3485 O O . VAL A 1 432 ? 13.586 20.266 -52.625 1 27 432 VAL A O 1
ATOM 3488 N N . VAL A 1 433 ? 14.133 20.875 -50.688 1 24.61 433 VAL A N 1
ATOM 3489 C CA . VAL A 1 433 ? 14.117 22.297 -51.031 1 24.61 433 VAL A CA 1
ATOM 3490 C C . VAL A 1 433 ? 15.398 22.641 -51.812 1 24.61 433 VAL A C 1
ATOM 3492 O O . VAL A 1 433 ? 16.5 22.469 -51.281 1 24.61 433 VAL A O 1
ATOM 3495 N N . ALA A 1 434 ? 15.422 22.438 -53.094 1 26.66 434 ALA A N 1
ATOM 3496 C CA . ALA A 1 434 ? 16.375 22.938 -54.062 1 26.66 434 ALA A CA 1
ATOM 3497 C C . ALA A 1 434 ? 16.641 24.438 -53.875 1 26.66 434 ALA A C 1
ATOM 3499 O O . ALA A 1 434 ? 15.781 25.266 -54.188 1 26.66 434 ALA A O 1
ATOM 3500 N N . ILE A 1 435 ? 17.047 24.859 -52.656 1 26.23 435 ILE A N 1
ATOM 3501 C CA . ILE A 1 435 ? 17.406 26.266 -52.562 1 26.23 435 ILE A CA 1
ATOM 3502 C C . ILE A 1 435 ? 18.547 26.562 -53.562 1 26.23 435 ILE A C 1
ATOM 3504 O O . ILE A 1 435 ? 19.625 25.953 -53.469 1 26.23 435 ILE A O 1
ATOM 3508 N N . PHE A 1 436 ? 18.188 26.828 -54.875 1 25.55 436 PHE A N 1
ATOM 3509 C CA . PHE A 1 436 ? 18.953 27.375 -55.969 1 25.55 436 PHE A CA 1
ATOM 3510 C C . PHE A 1 436 ? 19.797 28.562 -55.531 1 25.55 436 PHE A C 1
ATOM 3512 O O . PHE A 1 436 ? 19.25 29.609 -55.125 1 25.55 436 PHE A O 1
ATOM 3519 N N . SER A 1 437 ? 20.812 28.266 -54.688 1 23.33 437 SER A N 1
ATOM 3520 C CA . SER A 1 437 ? 21.797 29.328 -54.438 1 23.33 437 SER A CA 1
ATOM 3521 C C . SER A 1 437 ? 22.344 29.906 -55.719 1 23.33 437 SER A C 1
ATOM 3523 O O . SER A 1 437 ? 22.844 29.172 -56.562 1 23.33 437 SER A O 1
ATOM 3525 N N . ILE A 1 438 ? 21.672 30.875 -56.312 1 26.25 438 ILE A N 1
ATOM 3526 C CA . ILE A 1 438 ? 22.188 31.797 -57.312 1 26.25 438 ILE A CA 1
ATOM 3527 C C . ILE A 1 438 ? 23.547 32.344 -56.875 1 26.25 438 ILE A C 1
ATOM 3529 O O . ILE A 1 438 ? 23.656 33.031 -55.844 1 26.25 438 ILE A O 1
ATOM 3533 N N . PHE A 1 439 ? 24.625 31.484 -56.938 1 23.48 439 PHE A N 1
ATOM 3534 C CA . PHE A 1 439 ? 26.016 31.859 -56.75 1 23.48 439 PHE A CA 1
ATOM 3535 C C . PHE A 1 439 ? 26.375 33.062 -57.625 1 23.48 439 PHE A C 1
ATOM 3537 O O . PHE A 1 439 ? 26.312 33 -58.844 1 23.48 439 PHE A O 1
ATOM 3544 N N . ARG A 1 440 ? 25.922 34.25 -57.25 1 22.31 440 ARG A N 1
ATOM 3545 C CA . ARG A 1 440 ? 26.609 35.406 -57.781 1 22.31 440 ARG A CA 1
ATOM 3546 C C . ARG A 1 440 ? 28.109 35.344 -57.531 1 22.31 440 ARG A C 1
ATOM 3548 O O . ARG A 1 440 ? 28.547 35.5 -56.375 1 22.31 440 ARG A O 1
ATOM 3555 N N . ILE A 1 441 ? 28.781 34.188 -57.875 1 21.3 441 ILE A N 1
ATOM 3556 C CA . ILE A 1 441 ? 30.125 34.656 -58.156 1 21.3 441 ILE A CA 1
ATOM 3557 C C . ILE A 1 441 ? 30.141 35.531 -59.375 1 21.3 441 ILE A C 1
ATOM 3559 O O . ILE A 1 441 ? 29.562 35.188 -60.406 1 21.3 441 ILE A O 1
ATOM 3563 N N . MET B 1 1 ? -38.969 51.469 -21.547 1 31.41 1 MET B N 1
ATOM 3564 C CA . MET B 1 1 ? -39.375 50.562 -20.484 1 31.41 1 MET B CA 1
ATOM 3565 C C . MET B 1 1 ? -38.344 49.438 -20.297 1 31.41 1 MET B C 1
ATOM 3567 O O . MET B 1 1 ? -38.188 48.594 -21.172 1 31.41 1 MET B O 1
ATOM 3571 N N . LEU B 1 2 ? -37.219 49.719 -19.594 1 37.81 2 LEU B N 1
ATOM 3572 C CA . LEU B 1 2 ? -36.062 48.875 -19.234 1 37.81 2 LEU B CA 1
ATOM 3573 C C . LEU B 1 2 ? -36.5 47.719 -18.344 1 37.81 2 LEU B C 1
ATOM 3575 O O . LEU B 1 2 ? -37.031 47.938 -17.25 1 37.81 2 LEU B O 1
ATOM 3579 N N . ILE B 1 3 ? -36.781 46.531 -18.875 1 41 3 ILE B N 1
ATOM 3580 C CA . ILE B 1 3 ? -37.062 45.312 -18.172 1 41 3 ILE B CA 1
ATOM 3581 C C . ILE B 1 3 ? -35.906 44.938 -17.266 1 41 3 ILE B C 1
ATOM 3583 O O . ILE B 1 3 ? -34.812 44.656 -17.75 1 41 3 ILE B O 1
ATOM 3587 N N . LEU B 1 4 ? -35.812 45.469 -16.094 1 36.69 4 LEU B N 1
ATOM 3588 C CA . LEU B 1 4 ? -34.938 45 -15.023 1 36.69 4 LEU B CA 1
ATOM 3589 C C . LEU B 1 4 ? -35.188 43.562 -14.695 1 36.69 4 LEU B C 1
ATOM 3591 O O . LEU B 1 4 ? -36.281 43.188 -14.25 1 36.69 4 LEU B O 1
ATOM 3595 N N . TYR B 1 5 ? -34.531 42.625 -15.367 1 41.94 5 TYR B N 1
ATOM 3596 C CA . TYR B 1 5 ? -34.469 41.219 -14.953 1 41.94 5 TYR B CA 1
ATOM 3597 C C . TYR B 1 5 ? -33.938 41.094 -13.539 1 41.94 5 TYR B C 1
ATOM 3599 O O . TYR B 1 5 ? -32.75 41.375 -13.289 1 41.94 5 TYR B O 1
ATOM 3607 N N . LEU B 1 6 ? -34.719 41.25 -12.508 1 36.44 6 LEU B N 1
ATOM 3608 C CA . LEU B 1 6 ? -34.406 40.875 -11.141 1 36.44 6 LEU B CA 1
ATOM 3609 C C . LEU B 1 6 ? -33.969 39.406 -11.07 1 36.44 6 LEU B C 1
ATOM 3611 O O . LEU B 1 6 ? -34.812 38.531 -11.312 1 36.44 6 LEU B O 1
ATOM 3615 N N . LEU B 1 7 ? -32.75 39.062 -11.234 1 39.22 7 LEU B N 1
ATOM 3616 C CA . LEU B 1 7 ? -32.188 37.75 -10.867 1 39.22 7 LEU B CA 1
ATOM 3617 C C . LEU B 1 7 ? -32.438 37.469 -9.391 1 39.22 7 LEU B C 1
ATOM 3619 O O . LEU B 1 7 ? -31.891 38.125 -8.516 1 39.22 7 LEU B O 1
ATOM 3623 N N . SER B 1 8 ? -33.562 36.938 -8.984 1 36.38 8 SER B N 1
ATOM 3624 C CA . SER B 1 8 ? -33.781 36.406 -7.648 1 36.38 8 SER B CA 1
ATOM 3625 C C . SER B 1 8 ? -32.75 35.344 -7.293 1 36.38 8 SER B C 1
ATOM 3627 O O . SER B 1 8 ? -32.656 34.312 -7.961 1 36.38 8 SER B O 1
ATOM 3629 N N . ILE B 1 9 ? -31.703 35.688 -6.691 1 39.59 9 ILE B N 1
ATOM 3630 C CA . ILE B 1 9 ? -30.828 34.719 -6.016 1 39.59 9 ILE B CA 1
ATOM 3631 C C . ILE B 1 9 ? -31.625 33.906 -5 1 39.59 9 ILE B C 1
ATOM 3633 O O . ILE B 1 9 ? -32.125 34.469 -4.008 1 39.59 9 ILE B O 1
ATOM 3637 N N . PHE B 1 10 ? -32.281 32.844 -5.324 1 38.53 10 PHE B N 1
ATOM 3638 C CA . PHE B 1 10 ? -32.844 31.875 -4.406 1 38.53 10 PHE B CA 1
ATOM 3639 C C . PHE B 1 10 ? -31.812 31.375 -3.41 1 38.53 10 PHE B C 1
ATOM 3641 O O . PHE B 1 10 ? -30.938 30.578 -3.766 1 38.53 10 PHE B O 1
ATOM 3648 N N . ASN B 1 11 ? -31.562 32.125 -2.418 1 40.5 11 ASN B N 1
ATOM 3649 C CA . ASN B 1 11 ? -30.859 31.562 -1.266 1 40.5 11 ASN B CA 1
ATOM 3650 C C . ASN B 1 11 ? -31.594 30.344 -0.715 1 40.5 11 ASN B C 1
ATOM 3652 O O . ASN B 1 11 ? -32.719 30.453 -0.198 1 40.5 11 ASN B O 1
ATOM 3656 N N . VAL B 1 12 ? -31.344 29.172 -1.19 1 42.06 12 VAL B N 1
ATOM 3657 C CA . VAL B 1 12 ? -31.875 27.953 -0.576 1 42.06 12 VAL B CA 1
ATOM 3658 C C . VAL B 1 12 ? -31.531 27.938 0.911 1 42.06 12 VAL B C 1
ATOM 3660 O O . VAL B 1 12 ? -30.359 27.797 1.28 1 42.06 12 VAL B O 1
ATOM 3663 N N . PHE B 1 13 ? -32.344 28.594 1.702 1 47.22 13 PHE B N 1
ATOM 3664 C CA . PHE B 1 13 ? -32.312 28.438 3.15 1 47.22 13 PHE B CA 1
ATOM 3665 C C . PHE B 1 13 ? -32.469 26.969 3.537 1 47.22 13 PHE B C 1
ATOM 3667 O O . PHE B 1 13 ? -33.531 26.375 3.312 1 47.22 13 PHE B O 1
ATOM 3674 N N . ILE B 1 14 ? -31.375 26.297 3.639 1 51.12 14 ILE B N 1
ATOM 3675 C CA . ILE B 1 14 ? -31.453 24.938 4.195 1 51.12 14 ILE B CA 1
ATOM 3676 C C . ILE B 1 14 ? -31.891 25 5.652 1 51.12 14 ILE B C 1
ATOM 3678 O O . ILE B 1 14 ? -31.203 25.594 6.496 1 51.12 14 ILE B O 1
ATOM 3682 N N . SER B 1 15 ? -33.125 24.781 5.961 1 53.44 15 SER B N 1
ATOM 3683 C CA . SER B 1 15 ? -33.625 24.688 7.332 1 53.44 15 SER B CA 1
ATOM 3684 C C . SER B 1 15 ? -32.938 23.531 8.078 1 53.44 15 SER B C 1
ATOM 3686 O O . SER B 1 15 ? -32.969 22.391 7.625 1 53.44 15 SER B O 1
ATOM 3688 N N . VAL B 1 16 ? -32.031 23.844 8.984 1 55 16 VAL B N 1
ATOM 3689 C CA . VAL B 1 16 ? -31.406 22.828 9.82 1 55 16 VAL B CA 1
ATOM 3690 C C . VAL B 1 16 ? -32.219 22.609 11.078 1 55 16 VAL B C 1
ATOM 3692 O O . VAL B 1 16 ? -32.312 23.484 11.945 1 55 16 VAL B O 1
ATOM 3695 N N . ASN B 1 17 ? -33.125 21.672 11.031 1 55.84 17 ASN B N 1
ATOM 3696 C CA . ASN B 1 17 ? -33.844 21.266 12.242 1 55.84 17 ASN B CA 1
ATOM 3697 C C . ASN B 1 17 ? -32.938 20.453 13.172 1 55.84 17 ASN B C 1
ATOM 3699 O O . ASN B 1 17 ? -32.062 19.734 12.719 1 55.84 17 ASN B O 1
ATOM 3703 N N . SER B 1 18 ? -33.031 20.703 14.539 1 57.53 18 SER B N 1
ATOM 3704 C CA . SER B 1 18 ? -32.281 19.969 15.555 1 57.53 18 SER B CA 1
ATOM 3705 C C . SER B 1 18 ? -32.625 18.5 15.555 1 57.53 18 SER B C 1
ATOM 3707 O O . SER B 1 18 ? -33.812 18.125 15.547 1 57.53 18 SER B O 1
ATOM 3709 N N . VAL B 1 19 ? -31.766 17.578 15.148 1 65.19 19 VAL B N 1
ATOM 3710 C CA . VAL B 1 19 ? -31.969 16.125 15.172 1 65.19 19 VAL B CA 1
ATOM 3711 C C . VAL B 1 19 ? -31.219 15.523 16.359 1 65.19 19 VAL B C 1
ATOM 3713 O O . VAL B 1 19 ? -30.125 15.969 16.703 1 65.19 19 VAL B O 1
ATOM 3716 N N . ASN B 1 20 ? -31.938 14.641 17.172 1 67.31 20 ASN B N 1
ATOM 3717 C CA . ASN B 1 20 ? -31.344 13.93 18.297 1 67.31 20 ASN B CA 1
ATOM 3718 C C . ASN B 1 20 ? -30.703 12.617 17.859 1 67.31 20 ASN B C 1
ATOM 3720 O O . ASN B 1 20 ? -31.172 11.977 16.922 1 67.31 20 ASN B O 1
ATOM 3724 N N . LEU B 1 21 ? -29.641 12.234 18.5 1 74.62 21 LEU B N 1
ATOM 3725 C CA . LEU B 1 21 ? -28.875 11.039 18.203 1 74.62 21 LEU B CA 1
ATOM 3726 C C . LEU B 1 21 ? -29.766 9.797 18.219 1 74.62 21 LEU B C 1
ATOM 3728 O O . LEU B 1 21 ? -29.578 8.883 17.406 1 74.62 21 LEU B O 1
ATOM 3732 N N . GLY B 1 22 ? -30.719 9.758 19.031 1 79.31 22 GLY B N 1
ATOM 3733 C CA . GLY B 1 22 ? -31.594 8.602 19.141 1 79.31 22 GLY B CA 1
ATOM 3734 C C . GLY B 1 22 ? -32.375 8.328 17.875 1 79.31 22 GLY B C 1
ATOM 3735 O O . GLY B 1 22 ? -32.781 7.191 17.625 1 79.31 22 GLY B O 1
ATOM 3736 N N . ASP B 1 23 ? -32.531 9.32 17.062 1 85.69 23 ASP B N 1
ATOM 3737 C CA . ASP B 1 23 ? -33.312 9.195 15.844 1 85.69 23 ASP B CA 1
ATOM 3738 C C . ASP B 1 23 ? -32.438 8.93 14.641 1 85.69 23 ASP B C 1
ATOM 3740 O O . ASP B 1 23 ? -32.906 8.805 13.508 1 85.69 23 ASP B O 1
ATOM 3744 N N . LEU B 1 24 ? -31.188 8.773 14.938 1 94 24 LEU B N 1
ATOM 3745 C CA . LEU B 1 24 ? -30.234 8.68 13.836 1 94 24 LEU B CA 1
ATOM 3746 C C . LEU B 1 24 ? -29.531 7.316 13.828 1 94 24 LEU B C 1
ATOM 3748 O O . LEU B 1 24 ? -29.297 6.73 14.891 1 94 24 LEU B O 1
ATOM 3752 N N . LYS B 1 25 ? -29.328 6.875 12.695 1 94.81 25 LYS B N 1
ATOM 3753 C CA . LYS B 1 25 ? -28.578 5.645 12.492 1 94.81 25 LYS B CA 1
ATOM 3754 C C . LYS B 1 25 ? -27.25 5.926 11.781 1 94.81 25 LYS B C 1
ATOM 3756 O O . LYS B 1 25 ? -27.234 6.535 10.711 1 94.81 25 LYS B O 1
ATOM 3761 N N . LEU B 1 26 ? -26.156 5.512 12.375 1 97.06 26 LEU B N 1
ATOM 3762 C CA . LEU B 1 26 ? -24.844 5.633 11.758 1 97.06 26 LEU B CA 1
ATOM 3763 C C . LEU B 1 26 ? -24.688 4.652 10.602 1 97.06 26 LEU B C 1
ATOM 3765 O O . LEU B 1 26 ? -24.969 3.461 10.75 1 97.06 26 LEU B O 1
ATOM 3769 N N . VAL B 1 27 ? -24.234 5.141 9.375 1 97.56 27 VAL B N 1
ATOM 3770 C CA . VAL B 1 27 ? -24.234 4.227 8.234 1 97.56 27 VAL B CA 1
ATOM 3771 C C . VAL B 1 27 ? -22.844 4.176 7.605 1 97.56 27 VAL B C 1
ATOM 3773 O O . VAL B 1 27 ? -22.516 3.227 6.891 1 97.56 27 VAL B O 1
ATOM 3776 N N . LEU B 1 28 ? -21.984 5.176 7.863 1 98.75 28 LEU B N 1
ATOM 3777 C CA . LEU B 1 28 ? -20.625 5.199 7.336 1 98.75 28 LEU B CA 1
ATOM 3778 C C . LEU B 1 28 ? -19.734 6.125 8.156 1 98.75 28 LEU B C 1
ATOM 3780 O O . LEU B 1 28 ? -20.156 7.223 8.539 1 98.75 28 LEU B O 1
ATOM 3784 N N . VAL B 1 29 ? -18.594 5.691 8.445 1 98.81 29 VAL B N 1
ATOM 3785 C CA . VAL B 1 29 ? -17.578 6.516 9.109 1 98.81 29 VAL B CA 1
ATOM 3786 C C . VAL B 1 29 ? -16.328 6.605 8.227 1 98.81 29 VAL B C 1
ATOM 3788 O O . VAL B 1 29 ? -15.82 5.586 7.766 1 98.81 29 VAL B O 1
ATOM 3791 N N . GLN B 1 30 ? -15.938 7.793 7.941 1 98.88 30 GLN B N 1
ATOM 3792 C CA . GLN B 1 30 ? -14.688 8.039 7.219 1 98.88 30 GLN B CA 1
ATOM 3793 C C . GLN B 1 30 ? -13.703 8.828 8.078 1 98.88 30 GLN B C 1
ATOM 3795 O O . GLN B 1 30 ? -14.031 9.914 8.555 1 98.88 30 GLN B O 1
ATOM 3800 N N . ALA B 1 31 ? -12.531 8.297 8.273 1 98.88 31 ALA B N 1
ATOM 3801 C CA . ALA B 1 31 ? -11.547 8.906 9.156 1 98.88 31 ALA B CA 1
ATOM 3802 C C . ALA B 1 31 ? -10.32 9.383 8.375 1 98.88 31 ALA B C 1
ATOM 3804 O O . ALA B 1 31 ? -9.938 8.766 7.379 1 98.88 31 ALA B O 1
ATOM 3805 N N . ILE B 1 32 ? -9.742 10.461 8.781 1 98.94 32 ILE B N 1
ATOM 3806 C CA . ILE B 1 32 ? -8.422 10.938 8.383 1 98.94 32 ILE B CA 1
ATOM 3807 C C . ILE B 1 32 ? -7.562 11.18 9.625 1 98.94 32 ILE B C 1
ATOM 3809 O O . ILE B 1 32 ? -8 11.844 10.57 1 98.94 32 ILE B O 1
ATOM 3813 N N . TRP B 1 33 ? -6.406 10.656 9.594 1 98.94 33 TRP B N 1
ATOM 3814 C CA . TRP B 1 33 ? -5.523 10.984 10.711 1 98.94 33 TRP B CA 1
ATOM 3815 C C . TRP B 1 33 ? -4.121 11.32 10.211 1 98.94 33 TRP B C 1
ATOM 3817 O O . TRP B 1 33 ? -3.713 10.875 9.133 1 98.94 33 TRP B O 1
ATOM 3827 N N . ARG B 1 34 ? -3.434 12.172 10.992 1 98.88 34 ARG B N 1
ATOM 3828 C CA . ARG B 1 34 ? -2.008 12.422 10.805 1 98.88 34 ARG B CA 1
ATOM 3829 C C . ARG B 1 34 ? -1.171 11.281 11.367 1 98.88 34 ARG B C 1
ATOM 3831 O O . ARG B 1 34 ? -1.483 10.742 12.43 1 98.88 34 ARG B O 1
ATOM 3838 N N . HIS B 1 35 ? -0.161 10.914 10.695 1 98.94 35 HIS B N 1
ATOM 3839 C CA . HIS B 1 35 ? 0.785 9.945 11.227 1 98.94 35 HIS B CA 1
ATOM 3840 C C . HIS B 1 35 ? 1.275 10.352 12.617 1 98.94 35 HIS B C 1
ATOM 3842 O O . HIS B 1 35 ? 1.03 11.477 13.055 1 98.94 35 HIS B O 1
ATOM 3848 N N . GLY B 1 36 ? 1.934 9.406 13.297 1 98.88 36 GLY B N 1
ATOM 3849 C CA . GLY B 1 36 ? 2.453 9.648 14.633 1 98.88 36 GLY B CA 1
ATOM 3850 C C . GLY B 1 36 ? 3.836 10.273 14.633 1 98.88 36 GLY B C 1
ATOM 3851 O O . GLY B 1 36 ? 4.328 10.703 13.586 1 98.88 36 GLY B O 1
ATOM 3852 N N . ASP B 1 37 ? 4.375 10.258 15.828 1 98.81 37 ASP B N 1
ATOM 3853 C CA . ASP B 1 37 ? 5.711 10.797 16.062 1 98.81 37 ASP B CA 1
ATOM 3854 C C . ASP B 1 37 ? 6.738 10.148 15.148 1 98.81 37 ASP B C 1
ATOM 3856 O O . ASP B 1 37 ? 6.656 8.953 14.867 1 98.81 37 ASP B O 1
ATOM 3860 N N . ARG B 1 38 ? 7.676 10.969 14.711 1 98.75 38 ARG B N 1
ATOM 3861 C CA . ARG B 1 38 ? 8.664 10.516 13.734 1 98.75 38 ARG B CA 1
ATOM 3862 C C . ARG B 1 38 ? 9.977 11.273 13.898 1 98.75 38 ARG B C 1
ATOM 3864 O O . ARG B 1 38 ? 10.039 12.273 14.617 1 98.75 38 ARG B O 1
ATOM 3871 N N . ALA B 1 39 ? 11.023 10.75 13.281 1 98.56 39 ALA B N 1
ATOM 3872 C CA . ALA B 1 39 ? 12.258 11.508 13.07 1 98.56 39 ALA B CA 1
ATOM 3873 C C . ALA B 1 39 ? 12.047 12.633 12.062 1 98.56 39 ALA B C 1
ATOM 3875 O O . ALA B 1 39 ? 11.062 12.633 11.32 1 98.56 39 ALA B O 1
ATOM 3876 N N . PRO B 1 40 ? 12.938 13.656 12.125 1 98 40 PRO B N 1
ATOM 3877 C CA . PRO B 1 40 ? 12.797 14.742 11.148 1 98 40 PRO B CA 1
ATOM 3878 C C . PRO B 1 40 ? 12.883 14.25 9.711 1 98 40 PRO B C 1
ATOM 3880 O O . PRO B 1 40 ? 13.555 13.258 9.43 1 98 40 PRO B O 1
ATOM 3883 N N . GLN B 1 41 ? 12.188 14.938 8.836 1 95.56 41 GLN B N 1
ATOM 3884 C CA . GLN B 1 41 ? 12.273 14.594 7.426 1 95.56 41 GLN B CA 1
ATOM 3885 C C . GLN B 1 41 ? 13.648 14.93 6.859 1 95.56 41 GLN B C 1
ATOM 3887 O O . GLN B 1 41 ? 14.203 14.164 6.066 1 95.56 41 GLN B O 1
ATOM 3892 N N . THR B 1 42 ? 14.102 16.141 7.23 1 93.62 42 THR B N 1
ATOM 3893 C CA . THR B 1 42 ? 15.406 16.609 6.777 1 93.62 42 THR B CA 1
ATOM 3894 C C . THR B 1 42 ? 16.125 17.359 7.898 1 93.62 42 THR B C 1
ATOM 3896 O O . THR B 1 42 ? 15.508 18.078 8.68 1 93.62 42 THR B O 1
ATOM 3899 N N . PRO B 1 43 ? 17.406 17.141 7.918 1 93 43 PRO B N 1
ATOM 3900 C CA . PRO B 1 43 ? 18.219 17.969 8.82 1 93 43 PRO B CA 1
ATOM 3901 C C . PRO B 1 43 ? 18.609 19.312 8.203 1 93 43 PRO B C 1
ATOM 3903 O O . PRO B 1 43 ? 18.234 19.594 7.059 1 93 43 PRO B O 1
ATOM 3906 N N . PHE B 1 44 ? 19.141 20.172 8.969 1 95.69 44 PHE B N 1
ATOM 3907 C CA . PHE B 1 44 ? 19.859 21.328 8.414 1 95.69 44 PHE B CA 1
ATOM 3908 C C . PHE B 1 44 ? 21.359 21.172 8.602 1 95.69 44 PHE B C 1
ATOM 3910 O O . PHE B 1 44 ? 21.812 20.344 9.391 1 95.69 44 PHE B O 1
ATOM 3917 N N . ARG B 1 45 ? 22.156 21.875 7.922 1 96.25 45 ARG B N 1
ATOM 3918 C CA . ARG B 1 45 ? 23.594 21.656 7.77 1 96.25 45 ARG B CA 1
ATOM 3919 C C . ARG B 1 45 ? 24.281 21.625 9.125 1 96.25 45 ARG B C 1
ATOM 3921 O O . ARG B 1 45 ? 25.141 20.781 9.375 1 96.25 45 ARG B O 1
ATOM 3928 N N . THR B 1 46 ? 23.969 22.484 10.016 1 97.25 46 THR B N 1
ATOM 3929 C CA . THR B 1 46 ? 24.672 22.625 11.289 1 97.25 46 THR B CA 1
ATOM 3930 C C . THR B 1 46 ? 23.984 21.797 12.367 1 97.25 46 THR B C 1
ATOM 3932 O O . THR B 1 46 ? 24.297 21.922 13.555 1 97.25 46 THR B O 1
ATOM 3935 N N . ASP B 1 47 ? 23.016 21 12.008 1 97.25 47 ASP B N 1
ATOM 3936 C CA . ASP B 1 47 ? 22.25 20.219 12.961 1 97.25 47 ASP B CA 1
ATOM 3937 C C . ASP B 1 47 ? 23.156 19.297 13.781 1 97.25 47 ASP B C 1
ATOM 3939 O O . ASP B 1 47 ? 23.844 18.438 13.219 1 97.25 47 ASP B O 1
ATOM 3943 N N . PRO B 1 48 ? 23.156 19.391 15.086 1 97.44 48 PRO B N 1
ATOM 3944 C CA . PRO B 1 48 ? 24.031 18.531 15.891 1 97.44 48 PRO B CA 1
ATOM 3945 C C . PRO B 1 48 ? 23.531 17.094 15.984 1 97.44 48 PRO B C 1
ATOM 3947 O O . PRO B 1 48 ? 24.297 16.188 16.328 1 97.44 48 PRO B O 1
ATOM 3950 N N . ILE B 1 49 ? 22.25 16.875 15.906 1 97.94 49 ILE B N 1
ATOM 3951 C CA . ILE B 1 49 ? 21.672 15.539 15.938 1 97.94 49 ILE B CA 1
ATOM 3952 C C . ILE B 1 49 ? 21.703 14.93 14.531 1 97.94 49 ILE B C 1
ATOM 3954 O O . ILE B 1 49 ? 21.062 15.453 13.617 1 97.94 49 ILE B O 1
ATOM 3958 N N . LYS B 1 50 ? 22.391 13.852 14.391 1 97.25 50 LYS B N 1
ATOM 3959 C CA . LYS B 1 50 ? 22.625 13.266 13.078 1 97.25 50 LYS B CA 1
ATOM 3960 C C . LYS B 1 50 ? 21.703 12.078 12.828 1 97.25 50 LYS B C 1
ATOM 3962 O O . LYS B 1 50 ? 21 11.633 13.742 1 97.25 50 LYS B O 1
ATOM 3967 N N . GLU B 1 51 ? 21.656 11.672 11.609 1 96.44 51 GLU B N 1
ATOM 3968 C CA . GLU B 1 51 ? 20.766 10.57 11.25 1 96.44 51 GLU B CA 1
ATOM 3969 C C . GLU B 1 51 ? 21.047 9.336 12.109 1 96.44 51 GLU B C 1
ATOM 3971 O O . GLU B 1 51 ? 20.109 8.617 12.477 1 96.44 51 GLU B O 1
ATOM 3976 N N . SER B 1 52 ? 22.344 9.078 12.406 1 96.25 52 SER B N 1
ATOM 3977 C CA . SER B 1 52 ? 22.75 7.906 13.172 1 96.25 52 SER B CA 1
ATOM 3978 C C . SER B 1 52 ? 22.172 7.938 14.578 1 96.25 52 SER B C 1
ATOM 3980 O O . SER B 1 52 ? 22.125 6.914 15.266 1 96.25 52 SER B O 1
ATOM 3982 N N . ASP B 1 53 ? 21.766 9.125 15.016 1 97.75 53 ASP B N 1
ATOM 3983 C CA . ASP B 1 53 ? 21.156 9.258 16.344 1 97.75 53 ASP B CA 1
ATOM 3984 C C . ASP B 1 53 ? 19.719 8.766 16.328 1 97.75 53 ASP B C 1
ATOM 3986 O O . ASP B 1 53 ? 19.172 8.406 17.391 1 97.75 53 ASP B O 1
ATOM 3990 N N . TRP B 1 54 ? 19.094 8.789 15.242 1 98.06 54 TRP B N 1
ATOM 3991 C CA . TRP B 1 54 ? 17.703 8.406 15.109 1 98.06 54 TRP B CA 1
ATOM 3992 C C . TRP B 1 54 ? 17.562 6.902 14.883 1 98.06 54 TRP B C 1
ATOM 3994 O O . TRP B 1 54 ? 17.234 6.461 13.781 1 98.06 54 TRP B O 1
ATOM 4004 N N . ILE B 1 55 ? 17.641 6.102 15.922 1 97 55 ILE B N 1
ATOM 4005 C CA . ILE B 1 55 ? 17.734 4.645 15.852 1 97 55 ILE B CA 1
ATOM 4006 C C . ILE B 1 55 ? 16.359 4.027 16.078 1 97 55 ILE B C 1
ATOM 4008 O O . ILE B 1 55 ? 16.203 2.805 16.094 1 97 55 ILE B O 1
ATOM 4012 N N . PHE B 1 56 ? 15.312 4.832 16.234 1 97 56 PHE B N 1
ATOM 4013 C CA . PHE B 1 56 ? 14 4.387 16.688 1 97 56 PHE B CA 1
ATOM 4014 C C . PHE B 1 56 ? 13.188 3.834 15.523 1 97 56 PHE B C 1
ATOM 4016 O O . PHE B 1 56 ? 13.188 4.41 14.43 1 97 56 PHE B O 1
ATOM 4023 N N . GLY B 1 57 ? 12.422 2.744 15.805 1 95.38 57 GLY B N 1
ATOM 4024 C CA . GLY B 1 57 ? 11.445 2.209 14.875 1 95.38 57 GLY B CA 1
ATOM 4025 C C . GLY B 1 57 ? 12.047 1.824 13.531 1 95.38 57 GLY B C 1
ATOM 4026 O O . GLY B 1 57 ? 11.477 2.119 12.484 1 95.38 57 GLY B O 1
ATOM 4027 N N . GLY B 1 58 ? 13.203 1.247 13.539 1 94.75 58 GLY B N 1
ATOM 4028 C CA . GLY B 1 58 ? 13.906 0.876 12.328 1 94.75 58 GLY B CA 1
ATOM 4029 C C . GLY B 1 58 ? 14.945 1.898 11.898 1 94.75 58 GLY B C 1
ATOM 4030 O O . GLY B 1 58 ? 15.742 1.642 11 1 94.75 58 GLY B O 1
ATOM 4031 N N . GLY B 1 59 ? 14.883 3.172 12.477 1 95.31 59 GLY B N 1
ATOM 4032 C CA . GLY B 1 59 ? 15.922 4.184 12.375 1 95.31 59 GLY B CA 1
ATOM 4033 C C . GLY B 1 59 ? 15.852 4.984 11.086 1 95.31 59 GLY B C 1
ATOM 4034 O O . GLY B 1 59 ? 15.281 4.527 10.102 1 95.31 59 GLY B O 1
ATOM 4035 N N . GLY B 1 60 ? 16.453 6.172 11.164 1 96.31 60 GLY B N 1
ATOM 4036 C CA . GLY B 1 60 ? 16.609 7.02 9.984 1 96.31 60 GLY B CA 1
ATOM 4037 C C . GLY B 1 60 ? 15.672 8.211 9.992 1 96.31 60 GLY B C 1
ATOM 4038 O O . GLY B 1 60 ? 14.758 8.289 10.82 1 96.31 60 GLY B O 1
ATOM 4039 N N . TYR B 1 61 ? 15.883 9.125 9.094 1 97.56 61 TYR B N 1
ATOM 4040 C CA . TYR B 1 61 ? 15.078 10.336 8.969 1 97.56 61 TYR B CA 1
ATOM 4041 C C . TYR B 1 61 ? 13.672 10 8.484 1 97.56 61 TYR B C 1
ATOM 4043 O O . TYR B 1 61 ? 13.492 9.148 7.609 1 97.56 61 TYR B O 1
ATOM 4051 N N . GLY B 1 62 ? 12.711 10.617 9.109 1 97.81 62 GLY B N 1
ATOM 4052 C CA . GLY B 1 62 ? 11.328 10.539 8.664 1 97.81 62 GLY B CA 1
ATOM 4053 C C . GLY B 1 62 ? 10.609 9.305 9.188 1 97.81 62 GLY B C 1
ATOM 4054 O O . GLY B 1 62 ? 9.383 9.219 9.094 1 97.81 62 GLY B O 1
ATOM 4055 N N . GLU B 1 63 ? 11.312 8.359 9.797 1 98.44 63 GLU B N 1
ATOM 4056 C CA . GLU B 1 63 ? 10.719 7.09 10.211 1 98.44 63 GLU B CA 1
ATOM 4057 C C . GLU B 1 63 ? 9.898 7.25 11.492 1 98.44 63 GLU B C 1
ATOM 4059 O O . GLU B 1 63 ? 10.273 8.031 12.375 1 98.44 63 GLU B O 1
ATOM 4064 N N . LEU B 1 64 ? 8.812 6.504 11.539 1 98.81 64 LEU B N 1
ATOM 4065 C CA . LEU B 1 64 ? 7.957 6.516 12.719 1 98.81 64 LEU B CA 1
ATOM 4066 C C . LEU B 1 64 ? 8.695 5.965 13.93 1 98.81 64 LEU B C 1
ATOM 4068 O O . LEU B 1 64 ? 9.383 4.949 13.836 1 98.81 64 LEU B O 1
ATOM 4072 N N . THR B 1 65 ? 8.539 6.617 15.055 1 98.69 65 THR B N 1
ATOM 4073 C CA . THR B 1 65 ? 9.148 6.16 16.297 1 98.69 65 THR B CA 1
ATOM 4074 C C . THR B 1 65 ? 8.18 5.281 17.078 1 98.69 65 THR B C 1
ATOM 4076 O O . THR B 1 65 ? 6.988 5.246 16.781 1 98.69 65 THR B O 1
ATOM 4079 N N . PRO B 1 66 ? 8.672 4.578 18.125 1 98.25 66 PRO B N 1
ATOM 4080 C CA . PRO B 1 66 ? 7.766 3.84 19 1 98.25 66 PRO B CA 1
ATOM 4081 C C . PRO B 1 66 ? 6.73 4.742 19.672 1 98.25 66 PRO B C 1
ATOM 4083 O O . PRO B 1 66 ? 5.613 4.297 19.953 1 98.25 66 PRO B O 1
ATOM 4086 N N . ASP B 1 67 ? 7.098 6.027 19.875 1 98.62 67 ASP B N 1
ATOM 4087 C CA . ASP B 1 67 ? 6.109 6.969 20.391 1 98.62 67 ASP B CA 1
ATOM 4088 C C . ASP B 1 67 ? 4.957 7.152 19.406 1 98.62 67 ASP B C 1
ATOM 4090 O O . ASP B 1 67 ? 3.795 7.223 19.797 1 98.62 67 ASP B O 1
ATOM 4094 N N . GLY B 1 68 ? 5.34 7.25 18.156 1 98.81 68 GLY B N 1
ATOM 4095 C CA . GLY B 1 68 ? 4.309 7.324 17.141 1 98.81 68 GLY B CA 1
ATOM 4096 C C . GLY B 1 68 ? 3.436 6.086 17.078 1 98.81 68 GLY B C 1
ATOM 4097 O O . GLY B 1 68 ? 2.217 6.184 16.922 1 98.81 68 GLY B O 1
ATOM 4098 N N . MET B 1 69 ? 4.039 4.918 17.234 1 98.44 69 MET B N 1
ATOM 4099 C CA . MET B 1 69 ? 3.293 3.664 17.281 1 98.44 69 MET B CA 1
ATOM 4100 C C . MET B 1 69 ? 2.322 3.662 18.469 1 98.44 69 MET B C 1
ATOM 4102 O O . MET B 1 69 ? 1.151 3.309 18.312 1 98.44 69 MET B O 1
ATOM 4106 N N . ARG B 1 70 ? 2.814 4.094 19.562 1 98 70 ARG B N 1
ATOM 4107 C CA . ARG B 1 70 ? 1.993 4.164 20.766 1 98 70 ARG B CA 1
ATOM 4108 C C . ARG B 1 70 ? 0.806 5.102 20.562 1 98 70 ARG B C 1
ATOM 4110 O O . ARG B 1 70 ? -0.322 4.773 20.938 1 98 70 ARG B O 1
ATOM 4117 N N . GLN B 1 71 ? 1.103 6.273 20.031 1 98.75 71 GLN B N 1
ATOM 4118 C CA . GLN B 1 71 ? 0.05 7.254 19.797 1 98.75 71 GLN B CA 1
ATOM 4119 C C . GLN B 1 71 ? -1.079 6.652 18.953 1 98.75 71 GLN B C 1
ATOM 4121 O O . GLN B 1 71 ? -2.256 6.832 19.281 1 98.75 71 GLN B O 1
ATOM 4126 N N . HIS B 1 72 ? -0.74 5.902 17.953 1 98.69 72 HIS B N 1
ATOM 4127 C CA . HIS B 1 72 ? -1.754 5.344 17.062 1 98.69 72 HIS B CA 1
ATOM 4128 C C . HIS B 1 72 ? -2.396 4.102 17.688 1 98.69 72 HIS B C 1
ATOM 4130 O O . HIS B 1 72 ? -3.576 3.83 17.453 1 98.69 72 HIS B O 1
ATOM 4136 N N . PHE B 1 73 ? -1.648 3.344 18.453 1 97.25 73 PHE B N 1
ATOM 4137 C CA . PHE B 1 73 ? -2.268 2.279 19.234 1 97.25 73 PHE B CA 1
ATOM 4138 C C . PHE B 1 73 ? -3.381 2.832 20.109 1 97.25 73 PHE B C 1
ATOM 4140 O O . PHE B 1 73 ? -4.484 2.289 20.141 1 97.25 73 PHE B O 1
ATOM 4147 N N . LYS B 1 74 ? -3.1 3.914 20.75 1 97.12 74 LYS B N 1
ATOM 4148 C CA . LYS B 1 74 ? -4.082 4.566 21.609 1 97.12 74 LYS B CA 1
ATOM 4149 C C . LYS B 1 74 ? -5.262 5.094 20.797 1 97.12 74 LYS B C 1
ATOM 4151 O O . LYS B 1 74 ? -6.41 5.004 21.234 1 97.12 74 LYS B O 1
ATOM 4156 N N . LEU B 1 75 ? -4.953 5.68 19.703 1 98.38 75 LEU B N 1
ATOM 4157 C CA . LEU B 1 75 ? -6.035 6.133 18.828 1 98.38 75 LEU B CA 1
ATOM 4158 C C . LEU B 1 75 ? -6.91 4.961 18.391 1 98.38 75 LEU B C 1
ATOM 4160 O O . LEU B 1 75 ? -8.141 5.07 18.375 1 98.38 75 LEU B O 1
ATOM 4164 N N . GLY B 1 76 ? -6.258 3.848 18.016 1 96.88 76 GLY B N 1
ATOM 4165 C CA . GLY B 1 76 ? -7.02 2.654 17.688 1 96.88 76 GLY B CA 1
ATOM 4166 C C . GLY B 1 76 ? -7.953 2.207 18.797 1 96.88 76 GLY B C 1
ATOM 4167 O O . GLY B 1 76 ? -9.109 1.872 18.531 1 96.88 76 GLY B O 1
ATOM 4168 N N . ARG B 1 77 ? -7.492 2.26 19.953 1 95.19 77 ARG B N 1
ATOM 4169 C CA . ARG B 1 77 ? -8.305 1.892 21.109 1 95.19 77 ARG B CA 1
ATOM 4170 C C . ARG B 1 77 ? -9.477 2.857 21.281 1 95.19 77 ARG B C 1
ATOM 4172 O O . ARG B 1 77 ? -10.586 2.443 21.625 1 95.19 77 ARG B O 1
ATOM 4179 N N . ALA B 1 78 ? -9.188 4.102 21.109 1 96.62 78 ALA B N 1
ATOM 4180 C CA . ALA B 1 78 ? -10.25 5.105 21.219 1 96.62 78 ALA B CA 1
ATOM 4181 C C . ALA B 1 78 ? -11.328 4.875 20.156 1 96.62 78 ALA B C 1
ATOM 4183 O O . ALA B 1 78 ? -12.516 5.031 20.438 1 96.62 78 ALA B O 1
ATOM 4184 N N . ILE B 1 79 ? -10.898 4.539 18.969 1 97 79 ILE B N 1
ATOM 4185 C CA . ILE B 1 79 ? -11.836 4.254 17.891 1 97 79 ILE B CA 1
ATOM 4186 C C . ILE B 1 79 ? -12.672 3.027 18.25 1 97 79 ILE B C 1
ATOM 4188 O O . ILE B 1 79 ? -13.883 3.016 18.031 1 97 79 ILE B O 1
ATOM 4192 N N . ARG B 1 80 ? -12.062 2.004 18.75 1 95 80 ARG B N 1
ATOM 4193 C CA . ARG B 1 80 ? -12.781 0.816 19.188 1 95 80 ARG B CA 1
ATOM 4194 C C . ARG B 1 80 ? -13.836 1.175 20.234 1 95 80 ARG B C 1
ATOM 4196 O O . ARG B 1 80 ? -14.984 0.737 20.141 1 95 80 ARG B O 1
ATOM 4203 N N . ASP B 1 81 ? -13.469 1.978 21.172 1 94 81 ASP B N 1
ATOM 4204 C CA . ASP B 1 81 ? -14.383 2.375 22.234 1 94 81 ASP B CA 1
ATOM 4205 C C . ASP B 1 81 ? -15.578 3.139 21.672 1 94 81 ASP B C 1
ATOM 4207 O O . ASP B 1 81 ? -16.703 2.965 22.141 1 94 81 ASP B O 1
ATOM 4211 N N . ARG B 1 82 ? -15.359 3.902 20.734 1 95.62 82 ARG B N 1
ATOM 4212 C CA . ARG B 1 82 ? -16.422 4.75 20.203 1 95.62 82 ARG B CA 1
ATOM 4213 C C . ARG B 1 82 ? -17.328 3.965 19.266 1 95.62 82 ARG B C 1
ATOM 4215 O O . ARG B 1 82 ? -18.562 4.078 19.328 1 95.62 82 ARG B O 1
ATOM 4222 N N . TYR B 1 83 ? -16.734 3.119 18.422 1 96.19 83 TYR B N 1
ATOM 4223 C CA . TYR B 1 83 ? -17.516 2.609 17.297 1 96.19 83 TYR B CA 1
ATOM 4224 C C . TYR B 1 83 ? -17.766 1.112 17.438 1 96.19 83 TYR B C 1
ATOM 4226 O O . TYR B 1 83 ? -18.609 0.549 16.734 1 96.19 83 TYR B O 1
ATOM 4234 N N . ILE B 1 84 ? -17.062 0.383 18.219 1 93 84 ILE B N 1
ATOM 4235 C CA . ILE B 1 84 ? -17.172 -1.069 18.297 1 93 84 ILE B CA 1
ATOM 4236 C C . ILE B 1 84 ? -17.797 -1.471 19.641 1 93 84 ILE B C 1
ATOM 4238 O O . ILE B 1 84 ? -18.875 -2.068 19.672 1 93 84 ILE B O 1
ATOM 4242 N N . SER B 1 85 ? -17.266 -1.045 20.766 1 88.5 85 SER B N 1
ATOM 4243 C CA . SER B 1 85 ? -17.656 -1.569 22.078 1 88.5 85 SER B CA 1
ATOM 4244 C C . SER B 1 85 ? -18.422 -0.526 22.875 1 88.5 85 SER B C 1
ATOM 4246 O O . SER B 1 85 ? -19.047 -0.852 23.891 1 88.5 85 SER B O 1
ATOM 4248 N N . GLY B 1 86 ? -18.406 0.624 22.484 1 84.38 86 GLY B N 1
ATOM 4249 C CA . GLY B 1 86 ? -18.953 1.687 23.312 1 84.38 86 GLY B CA 1
ATOM 4250 C C . GLY B 1 86 ? -20.219 2.297 22.734 1 84.38 86 GLY B C 1
ATOM 4251 O O . GLY B 1 86 ? -21.172 1.583 22.422 1 84.38 86 GLY B O 1
ATOM 4252 N N . THR B 1 87 ? -20.078 3.557 22.344 1 77.25 87 THR B N 1
ATOM 4253 C CA . THR B 1 87 ? -21.172 4.484 22.094 1 77.25 87 THR B CA 1
ATOM 4254 C C . THR B 1 87 ? -22.062 3.98 20.953 1 77.25 87 THR B C 1
ATOM 4256 O O . THR B 1 87 ? -23.281 3.932 21.094 1 77.25 87 THR B O 1
ATOM 4259 N N . PHE B 1 88 ? -21.453 3.555 19.812 1 89.94 88 PHE B N 1
ATOM 4260 C CA . PHE B 1 88 ? -22.266 3.355 18.625 1 89.94 88 PHE B CA 1
ATOM 4261 C C . PHE B 1 88 ? -22.469 1.869 18.344 1 89.94 88 PHE B C 1
ATOM 4263 O O . PHE B 1 88 ? -23.469 1.476 17.734 1 89.94 88 PHE B O 1
ATOM 4270 N N . LYS B 1 89 ? -21.484 0.959 18.703 1 92.44 89 LYS B N 1
ATOM 4271 C CA . LYS B 1 89 ? -21.516 -0.46 18.359 1 92.44 89 LYS B CA 1
ATOM 4272 C C . LYS B 1 89 ? -21.812 -0.662 16.875 1 92.44 89 LYS B C 1
ATOM 4274 O O . LYS B 1 89 ? -22.688 -1.462 16.516 1 92.44 89 LYS B O 1
ATOM 4279 N N . PHE B 1 90 ? -21.297 0.122 16.109 1 96.19 90 PHE B N 1
ATOM 4280 C CA . PHE B 1 90 ? -21.531 0.247 14.68 1 96.19 90 PHE B CA 1
ATOM 4281 C C . PHE B 1 90 ? -20.641 -0.712 13.898 1 96.19 90 PHE B C 1
ATOM 4283 O O . PHE B 1 90 ? -21.109 -1.405 12.992 1 96.19 90 PHE B O 1
ATOM 4290 N N . LEU B 1 91 ? -19.406 -0.806 14.25 1 96.06 91 LEU B N 1
ATOM 4291 C CA . LEU B 1 91 ? -18.438 -1.688 13.602 1 96.06 91 LEU B CA 1
ATOM 4292 C C . LEU B 1 91 ? -18.422 -3.057 14.273 1 96.06 91 LEU B C 1
ATOM 4294 O O . LEU B 1 91 ? -18.719 -3.176 15.461 1 96.06 91 LEU B O 1
ATOM 4298 N N . PRO B 1 92 ? -18.078 -4.094 13.469 1 93.38 92 PRO B N 1
ATOM 4299 C CA . PRO B 1 92 ? -18.062 -5.438 14.047 1 93.38 92 PRO B CA 1
ATOM 4300 C C . PRO B 1 92 ? -16.969 -5.602 15.109 1 93.38 92 PRO B C 1
ATOM 4302 O O . PRO B 1 92 ? -15.922 -4.945 15.031 1 93.38 92 PRO B O 1
ATOM 4305 N N . GLU B 1 93 ? -17.188 -6.496 15.953 1 91.19 93 GLU B N 1
ATOM 4306 C CA . GLU B 1 93 ? -16.234 -6.762 17.031 1 91.19 93 GLU B CA 1
ATOM 4307 C C . GLU B 1 93 ? -14.984 -7.461 16.5 1 91.19 93 GLU B C 1
ATOM 4309 O O . GLU B 1 93 ? -13.914 -7.359 17.109 1 91.19 93 GLU B O 1
ATOM 4314 N N . THR B 1 94 ? -15.195 -8.211 15.438 1 91.44 94 THR B N 1
ATOM 4315 C CA . THR B 1 94 ? -14.078 -8.828 14.734 1 91.44 94 THR B CA 1
ATOM 4316 C C . THR B 1 94 ? -13.938 -8.258 13.328 1 91.44 94 THR B C 1
ATOM 4318 O O . THR B 1 94 ? -14.922 -7.816 12.727 1 91.44 94 THR B O 1
ATOM 4321 N N . TYR B 1 95 ? -12.742 -8.312 12.883 1 93.56 95 TYR B N 1
ATOM 4322 C CA . TYR B 1 95 ? -12.453 -7.73 11.578 1 93.56 95 TYR B CA 1
ATOM 4323 C C . TYR B 1 95 ? -13.32 -8.359 10.492 1 93.56 95 TYR B C 1
ATOM 4325 O O . TYR B 1 95 ? -13.516 -9.578 10.469 1 93.56 95 TYR B O 1
ATOM 4333 N N . ASP B 1 96 ? -13.906 -7.57 9.68 1 95.88 96 ASP B N 1
ATOM 4334 C CA . ASP B 1 96 ? -14.664 -7.934 8.484 1 95.88 96 ASP B CA 1
ATOM 4335 C C . ASP B 1 96 ? -14.117 -7.227 7.246 1 95.88 96 ASP B C 1
ATOM 4337 O O . ASP B 1 96 ? -14.219 -6.004 7.129 1 95.88 96 ASP B O 1
ATOM 4341 N N . SER B 1 97 ? -13.641 -8 6.277 1 96.81 97 SER B N 1
ATOM 4342 C CA . SER B 1 97 ? -12.906 -7.461 5.137 1 96.81 97 SER B CA 1
ATOM 4343 C C . SER B 1 97 ? -13.812 -6.613 4.246 1 96.81 97 SER B C 1
ATOM 4345 O O . SER B 1 97 ? -13.336 -5.77 3.488 1 96.81 97 SER B O 1
ATOM 4347 N N . LYS B 1 98 ? -15.078 -6.785 4.297 1 97.44 98 LYS B N 1
ATOM 4348 C CA . LYS B 1 98 ? -16.016 -6.074 3.428 1 97.44 98 LYS B CA 1
ATOM 4349 C C . LYS B 1 98 ? -16.422 -4.734 4.035 1 97.44 98 LYS B C 1
ATOM 4351 O O . LYS B 1 98 ? -16.922 -3.857 3.332 1 97.44 98 LYS B O 1
ATOM 4356 N N . LYS B 1 99 ? -16.172 -4.57 5.316 1 98.06 99 LYS B N 1
ATOM 4357 C CA . LYS B 1 99 ? -16.734 -3.42 6.02 1 98.06 99 LYS B CA 1
ATOM 4358 C C . LYS B 1 99 ? -15.672 -2.373 6.312 1 98.06 99 LYS B C 1
ATOM 4360 O O . LYS B 1 99 ? -15.984 -1.216 6.594 1 98.06 99 LYS B O 1
ATOM 4365 N N . ILE B 1 100 ? -14.43 -2.801 6.309 1 97.62 100 ILE B N 1
ATOM 4366 C CA . ILE B 1 100 ? -13.328 -1.944 6.746 1 97.62 100 ILE B CA 1
ATOM 4367 C C . ILE B 1 100 ? -12.312 -1.791 5.617 1 97.62 100 ILE B C 1
ATOM 4369 O O . ILE B 1 100 ? -11.852 -2.783 5.051 1 97.62 100 ILE B O 1
ATOM 4373 N N . HIS B 1 101 ? -12.008 -0.592 5.27 1 98.44 101 HIS B N 1
ATOM 4374 C CA . HIS B 1 101 ? -10.977 -0.302 4.281 1 98.44 101 HIS B CA 1
ATOM 4375 C C . HIS B 1 101 ? -10.039 0.796 4.77 1 98.44 101 HIS B C 1
ATOM 4377 O O . HIS B 1 101 ? -10.492 1.855 5.211 1 98.44 101 HIS B O 1
ATOM 4383 N N . ILE B 1 102 ? -8.766 0.543 4.703 1 98.5 102 ILE B N 1
ATOM 4384 C CA . ILE B 1 102 ? -7.766 1.513 5.148 1 98.5 102 ILE B CA 1
ATOM 4385 C C . ILE B 1 102 ? -6.805 1.828 4.004 1 98.5 102 ILE B C 1
ATOM 4387 O O . ILE B 1 102 ? -6.25 0.919 3.385 1 98.5 102 ILE B O 1
ATOM 4391 N N . ARG B 1 103 ? -6.641 3.047 3.783 1 98.12 103 ARG B N 1
ATOM 4392 C CA . ARG B 1 103 ? -5.699 3.555 2.787 1 98.12 103 ARG B CA 1
ATOM 4393 C C . ARG B 1 103 ? -4.691 4.504 3.42 1 98.12 103 ARG B C 1
ATOM 4395 O O . ARG B 1 103 ? -5.047 5.312 4.285 1 98.12 103 ARG B O 1
ATOM 4402 N N . SER B 1 104 ? -3.459 4.375 3.035 1 98.69 104 SER B N 1
ATOM 4403 C CA . SER B 1 104 ? -2.395 5.242 3.527 1 98.69 104 SER B CA 1
ATOM 4404 C C . SER B 1 104 ? -1.666 5.934 2.379 1 98.69 104 SER B C 1
ATOM 4406 O O . SER B 1 104 ? -1.638 5.418 1.258 1 98.69 104 SER B O 1
ATOM 4408 N N . THR B 1 105 ? -1.202 7.145 2.664 1 98.62 105 THR B N 1
ATOM 4409 C CA . THR B 1 105 ? -0.156 7.609 1.763 1 98.62 105 THR B CA 1
ATOM 4410 C C . THR B 1 105 ? 1.045 6.672 1.793 1 98.62 105 THR B C 1
ATOM 4412 O O . THR B 1 105 ? 1.233 5.926 2.758 1 98.62 105 THR B O 1
ATOM 4415 N N . ASP B 1 106 ? 1.812 6.695 0.763 1 98.25 106 ASP B N 1
ATOM 4416 C CA . ASP B 1 106 ? 2.838 5.672 0.584 1 98.25 106 ASP B CA 1
ATOM 4417 C C . ASP B 1 106 ? 4.16 6.102 1.215 1 98.25 106 ASP B C 1
ATOM 4419 O O . ASP B 1 106 ? 5.164 6.262 0.517 1 98.25 106 ASP B O 1
ATOM 4423 N N . ARG B 1 107 ? 4.184 6.223 2.492 1 98.06 107 ARG B N 1
ATOM 4424 C CA . ARG B 1 107 ? 5.352 6.457 3.336 1 98.06 107 ARG B CA 1
ATOM 4425 C C . ARG B 1 107 ? 5.395 5.469 4.496 1 98.06 107 ARG B C 1
ATOM 4427 O O . ARG B 1 107 ? 4.352 5.102 5.043 1 98.06 107 ARG B O 1
ATOM 4434 N N . ASN B 1 108 ? 6.602 5.086 4.91 1 98.38 108 ASN B N 1
ATOM 4435 C CA . ASN B 1 108 ? 6.727 4.16 6.031 1 98.38 108 ASN B CA 1
ATOM 4436 C C . ASN B 1 108 ? 5.957 4.652 7.25 1 98.38 108 ASN B C 1
ATOM 4438 O O . ASN B 1 108 ? 5.18 3.902 7.844 1 98.38 108 ASN B O 1
ATOM 4442 N N . ARG B 1 109 ? 6.113 5.895 7.566 1 98.69 109 ARG B N 1
ATOM 4443 C CA . ARG B 1 109 ? 5.559 6.422 8.812 1 98.69 109 ARG B CA 1
ATOM 4444 C C . ARG B 1 109 ? 4.035 6.406 8.781 1 98.69 109 ARG B C 1
ATOM 4446 O O . ARG B 1 109 ? 3.391 6.156 9.805 1 98.69 109 ARG B O 1
ATOM 4453 N N . THR B 1 110 ? 3.428 6.668 7.629 1 98.88 110 THR B N 1
ATOM 4454 C CA . THR B 1 110 ? 1.972 6.672 7.551 1 98.88 110 THR B CA 1
ATOM 4455 C C . THR B 1 110 ? 1.426 5.25 7.523 1 98.88 110 THR B C 1
ATOM 4457 O O . THR B 1 110 ? 0.401 4.957 8.141 1 98.88 110 THR B O 1
ATOM 4460 N N . ILE B 1 111 ? 2.104 4.348 6.852 1 98.88 111 ILE B N 1
ATOM 4461 C CA . ILE B 1 111 ? 1.684 2.951 6.793 1 98.88 111 ILE B CA 1
ATOM 4462 C C . ILE B 1 111 ? 1.797 2.322 8.18 1 98.88 111 ILE B C 1
ATOM 4464 O O . ILE B 1 111 ? 0.863 1.669 8.648 1 98.88 111 ILE B O 1
ATOM 4468 N N . ILE B 1 112 ? 2.9 2.539 8.844 1 98.75 112 ILE B N 1
ATOM 4469 C CA . ILE B 1 112 ? 3.127 1.955 10.164 1 98.75 112 ILE B CA 1
ATOM 4470 C C . ILE B 1 112 ? 2.154 2.564 11.172 1 98.75 112 ILE B C 1
ATOM 4472 O O . ILE B 1 112 ? 1.675 1.875 12.078 1 98.75 112 ILE B O 1
ATOM 4476 N N . SER B 1 113 ? 1.846 3.877 11.008 1 98.94 113 SER B N 1
ATOM 4477 C CA . SER B 1 113 ? 0.8 4.488 11.82 1 98.94 113 SER B CA 1
ATOM 4478 C C . SER B 1 113 ? -0.529 3.76 11.648 1 98.94 113 SER B C 1
ATOM 4480 O O . SER B 1 113 ? -1.208 3.457 12.633 1 98.94 113 SER B O 1
ATOM 4482 N N . ALA B 1 114 ? -0.863 3.471 10.453 1 98.88 114 ALA B N 1
ATOM 4483 C CA . ALA B 1 114 ? -2.102 2.742 10.18 1 98.88 114 ALA B CA 1
ATOM 4484 C C . ALA B 1 114 ? -2.07 1.354 10.812 1 98.88 114 ALA B C 1
ATOM 4486 O O . ALA B 1 114 ? -3.047 0.923 11.43 1 98.88 114 ALA B O 1
ATOM 4487 N N . LEU B 1 115 ? -0.976 0.645 10.641 1 97.88 115 LEU B N 1
ATOM 4488 C CA . LEU B 1 115 ? -0.84 -0.695 11.203 1 97.88 115 LEU B CA 1
ATOM 4489 C C . LEU B 1 115 ? -0.949 -0.663 12.719 1 97.88 115 LEU B C 1
ATOM 4491 O O . LEU B 1 115 ? -1.567 -1.544 13.32 1 97.88 115 LEU B O 1
ATOM 4495 N N . SER B 1 116 ? -0.367 0.348 13.328 1 97.62 116 SER B N 1
ATOM 4496 C CA . SER B 1 116 ? -0.429 0.504 14.781 1 97.62 116 SER B CA 1
ATOM 4497 C C . SER B 1 116 ? -1.845 0.833 15.242 1 97.62 116 SER B C 1
ATOM 4499 O O . SER B 1 116 ? -2.287 0.359 16.281 1 97.62 116 SER B O 1
ATOM 4501 N N . ASN B 1 117 ? -2.477 1.663 14.445 1 97.94 117 ASN B N 1
ATOM 4502 C CA . ASN B 1 117 ? -3.861 2.023 14.734 1 97.94 117 ASN B CA 1
ATOM 4503 C C . ASN B 1 117 ? -4.773 0.801 14.711 1 97.94 117 ASN B C 1
ATOM 4505 O O . ASN B 1 117 ? -5.535 0.571 15.648 1 97.94 117 ASN B O 1
ATOM 4509 N N . ILE B 1 118 ? -4.637 -0.006 13.688 1 95.88 118 ILE B N 1
ATOM 4510 C CA . ILE B 1 118 ? -5.441 -1.207 13.492 1 95.88 118 ILE B CA 1
ATOM 4511 C C . ILE B 1 118 ? -5.148 -2.209 14.609 1 95.88 118 ILE B C 1
ATOM 4513 O O . ILE B 1 118 ? -6.047 -2.922 15.062 1 95.88 118 ILE B O 1
ATOM 4517 N N . TYR B 1 119 ? -3.904 -2.238 14.969 1 94.31 119 TYR B N 1
ATOM 4518 C CA . TYR B 1 119 ? -3.502 -3.113 16.062 1 94.31 119 TYR B CA 1
ATOM 4519 C C . TYR B 1 119 ? -4.285 -2.793 17.328 1 94.31 119 TYR B C 1
ATOM 4521 O O . TYR B 1 119 ? -4.742 -3.701 18.031 1 94.31 119 TYR B O 1
ATOM 4529 N N . GLY B 1 120 ? -4.453 -1.518 17.641 1 94.38 120 GLY B N 1
ATOM 4530 C CA . GLY B 1 120 ? -5.234 -1.093 18.781 1 94.38 120 GLY B CA 1
ATOM 4531 C C . GLY B 1 120 ? -6.727 -1.324 18.609 1 94.38 120 GLY B C 1
ATOM 4532 O O . GLY B 1 120 ? -7.43 -1.616 19.578 1 94.38 120 GLY B O 1
ATOM 4533 N N . MET B 1 121 ? -7.156 -1.263 17.406 1 94.06 121 MET B N 1
ATOM 4534 C CA . MET B 1 121 ? -8.578 -1.359 17.109 1 94.06 121 MET B CA 1
ATOM 4535 C C . MET B 1 121 ? -9.062 -2.805 17.203 1 94.06 121 MET B C 1
ATOM 4537 O O . MET B 1 121 ? -10.141 -3.072 17.734 1 94.06 121 MET B O 1
ATOM 4541 N N . TYR B 1 122 ? -8.258 -3.773 16.609 1 90.75 122 TYR B N 1
ATOM 4542 C CA . TYR B 1 122 ? -8.766 -5.125 16.406 1 90.75 122 TYR B CA 1
ATOM 4543 C C . TYR B 1 122 ? -7.809 -6.16 16.984 1 90.75 122 TYR B C 1
ATOM 4545 O O . TYR B 1 122 ? -8.188 -7.32 17.188 1 90.75 122 TYR B O 1
ATOM 4553 N N . SER B 1 123 ? -6.586 -5.934 17.141 1 73.94 123 SER B N 1
ATOM 4554 C CA . SER B 1 123 ? -5.598 -7.004 17.266 1 73.94 123 SER B CA 1
ATOM 4555 C C . SER B 1 123 ? -5.117 -7.145 18.703 1 73.94 123 SER B C 1
ATOM 4557 O O . SER B 1 123 ? -4.348 -8.055 19.016 1 73.94 123 SER B O 1
ATOM 4559 N N . VAL B 1 124 ? -5.48 -6.27 19.625 1 69.69 124 VAL B N 1
ATOM 4560 C CA . VAL B 1 124 ? -5.125 -6.52 21.016 1 69.69 124 VAL B CA 1
ATOM 4561 C C . VAL B 1 124 ? -6.137 -7.477 21.641 1 69.69 124 VAL B C 1
ATOM 4563 O O . VAL B 1 124 ? -7.297 -7.527 21.219 1 69.69 124 VAL B O 1
ATOM 4566 N N . ASN B 1 125 ? -5.457 -8.477 22.25 1 65 125 ASN B N 1
ATOM 4567 C CA . ASN B 1 125 ? -6.285 -9.539 22.812 1 65 125 ASN B CA 1
ATOM 4568 C C . ASN B 1 125 ? -7.531 -8.977 23.484 1 65 125 ASN B C 1
ATOM 4570 O O . ASN B 1 125 ? -7.477 -8.539 24.625 1 65 125 ASN B O 1
ATOM 4574 N N . ASN B 1 126 ? -8.516 -8.719 22.594 1 65.31 126 ASN B N 1
ATOM 4575 C CA . ASN B 1 126 ? -9.789 -8.25 23.125 1 65.31 126 ASN B CA 1
ATOM 4576 C C . ASN B 1 126 ? -10.758 -9.406 23.359 1 65.31 126 ASN B C 1
ATOM 4578 O O . ASN B 1 126 ? -11.945 -9.188 23.609 1 65.31 126 ASN B O 1
ATOM 4582 N N . SER B 1 127 ? -10.242 -10.5 23.172 1 65.88 127 SER B N 1
ATOM 4583 C CA . SER B 1 127 ? -10.945 -11.742 23.469 1 65.88 127 SER B CA 1
ATOM 4584 C C . SER B 1 127 ? -12.078 -11.992 22.469 1 65.88 127 SER B C 1
ATOM 4586 O O . SER B 1 127 ? -12.906 -12.875 22.688 1 65.88 127 SER B O 1
ATOM 4588 N N . LYS B 1 128 ? -12.117 -11.273 21.422 1 83.25 128 LYS B N 1
ATOM 4589 C CA . LYS B 1 128 ? -13.234 -11.461 20.5 1 83.25 128 LYS B CA 1
ATOM 4590 C C . LYS B 1 128 ? -12.781 -12.148 19.219 1 83.25 128 LYS B C 1
ATOM 4592 O O . LYS B 1 128 ? -13.562 -12.844 18.578 1 83.25 128 LYS B O 1
ATOM 4597 N N . SER B 1 129 ? -11.57 -12 18.891 1 89.25 129 SER B N 1
ATOM 4598 C CA . SER B 1 129 ? -11.039 -12.688 17.719 1 89.25 129 SER B CA 1
ATOM 4599 C C . SER B 1 129 ? -10.906 -14.18 17.969 1 89.25 129 SER B C 1
ATOM 4601 O O . SER B 1 129 ? -10.516 -14.609 19.062 1 89.25 129 SER B O 1
ATOM 4603 N N . ARG B 1 130 ? -11.367 -15.031 17 1 93.31 130 ARG B N 1
ATOM 4604 C CA . ARG B 1 130 ? -11.469 -16.484 17.172 1 93.31 130 ARG B CA 1
ATOM 4605 C C . ARG B 1 130 ? -10.234 -17.172 16.609 1 93.31 130 ARG B C 1
ATOM 4607 O O . ARG B 1 130 ? -9.906 -17.016 15.422 1 93.31 130 ARG B O 1
ATOM 4614 N N . SER B 1 131 ? -9.586 -17.938 17.391 1 93.5 131 SER B N 1
ATOM 4615 C CA . SER B 1 131 ? -8.438 -18.734 16.984 1 93.5 131 SER B CA 1
ATOM 4616 C C . SER B 1 131 ? -8.82 -19.719 15.883 1 93.5 131 SER B C 1
ATOM 4618 O O . SER B 1 131 ? -9.852 -20.391 15.977 1 93.5 131 SER B O 1
ATOM 4620 N N . GLY B 1 132 ? -7.988 -19.828 14.836 1 95.62 132 GLY B N 1
ATOM 4621 C CA . GLY B 1 132 ? -8.234 -20.75 13.75 1 95.62 132 GLY B CA 1
ATOM 4622 C C . GLY B 1 132 ? -9.242 -20.25 12.734 1 95.62 132 GLY B C 1
ATOM 4623 O O . GLY B 1 132 ? -9.438 -20.844 11.68 1 95.62 132 GLY B O 1
ATOM 4624 N N . ILE B 1 133 ? -9.875 -19.141 13.023 1 96.19 133 ILE B N 1
ATOM 4625 C CA . ILE B 1 133 ? -10.891 -18.578 12.148 1 96.19 133 ILE B CA 1
ATOM 4626 C C . ILE B 1 133 ? -10.453 -17.203 11.672 1 96.19 133 ILE B C 1
ATOM 4628 O O . ILE B 1 133 ? -10.383 -16.938 10.469 1 96.19 133 ILE B O 1
ATOM 4632 N N . ASP B 1 134 ? -10.102 -16.344 12.648 1 95.31 134 ASP B N 1
ATOM 4633 C CA . ASP B 1 134 ? -9.688 -14.984 12.32 1 95.31 134 ASP B CA 1
ATOM 4634 C C . ASP B 1 134 ? -8.172 -14.883 12.195 1 95.31 134 ASP B C 1
ATOM 4636 O O . ASP B 1 134 ? -7.652 -14.031 11.469 1 95.31 134 ASP B O 1
ATOM 4640 N N . TYR B 1 135 ? -7.457 -15.672 12.93 1 95 135 TYR B N 1
ATOM 4641 C CA . TYR B 1 135 ? -6 -15.758 12.93 1 95 135 TYR B CA 1
ATOM 4642 C C . TYR B 1 135 ? -5.539 -17.188 13.172 1 95 135 TYR B C 1
ATOM 4644 O O . TYR B 1 135 ? -6.324 -18.031 13.602 1 95 135 TYR B O 1
ATOM 4652 N N . PRO B 1 136 ? -4.289 -17.516 12.836 1 95.88 136 PRO B N 1
ATOM 4653 C CA . PRO B 1 136 ? -3.854 -18.906 12.977 1 95.88 136 PRO B CA 1
ATOM 4654 C C . PRO B 1 136 ? -3.738 -19.344 14.43 1 95.88 136 PRO B C 1
ATOM 4656 O O . PRO B 1 136 ? -3.367 -18.547 15.297 1 95.88 136 PRO B O 1
ATOM 4659 N N . ASP B 1 137 ? -4.043 -20.594 14.664 1 94.75 137 ASP B N 1
ATOM 4660 C CA . ASP B 1 137 ? -3.844 -21.234 15.961 1 94.75 137 ASP B CA 1
ATOM 4661 C C . ASP B 1 137 ? -2.533 -22.016 15.992 1 94.75 137 ASP B C 1
ATOM 4663 O O . ASP B 1 137 ? -2.541 -23.25 15.945 1 94.75 137 ASP B O 1
ATOM 4667 N N . ILE B 1 138 ? -1.472 -21.359 16.078 1 93.94 138 ILE B N 1
ATOM 4668 C CA . ILE B 1 138 ? -0.164 -22 16.031 1 93.94 138 ILE B CA 1
ATOM 4669 C C . ILE B 1 138 ? 0.762 -21.375 17.078 1 93.94 138 ILE B C 1
ATOM 4671 O O . ILE B 1 138 ? 0.546 -20.234 17.5 1 93.94 138 ILE B O 1
ATOM 4675 N N . ALA B 1 139 ? 1.799 -22.156 17.375 1 91.31 139 ALA B N 1
ATOM 4676 C CA . ALA B 1 139 ? 2.826 -21.625 18.266 1 91.31 139 ALA B CA 1
ATOM 4677 C C . ALA B 1 139 ? 3.58 -20.469 17.609 1 91.31 139 ALA B C 1
ATOM 4679 O O . ALA B 1 139 ? 3.91 -20.531 16.422 1 91.31 139 ALA B O 1
ATOM 4680 N N . GLY B 1 140 ? 3.717 -19.438 18.375 1 88.75 140 GLY B N 1
ATOM 4681 C CA . GLY B 1 140 ? 4.484 -18.297 17.875 1 88.75 140 GLY B CA 1
ATOM 4682 C C . GLY B 1 140 ? 3.617 -17.156 17.406 1 88.75 140 GLY B C 1
ATOM 4683 O O . GLY B 1 140 ? 4.074 -16.016 17.328 1 88.75 140 GLY B O 1
ATOM 4684 N N . TRP B 1 141 ? 2.42 -17.484 17.016 1 91.62 141 TRP B N 1
ATOM 4685 C CA . TRP B 1 141 ? 1.492 -16.422 16.656 1 91.62 141 TRP B CA 1
ATOM 4686 C C . TRP B 1 141 ? 0.833 -15.828 17.891 1 91.62 141 TRP B C 1
ATOM 4688 O O . TRP B 1 141 ? 0.331 -16.562 18.75 1 91.62 141 TRP B O 1
ATOM 4698 N N . THR B 1 142 ? 0.87 -14.508 18.016 1 88.81 142 THR B N 1
ATOM 4699 C CA . THR B 1 142 ? 0.229 -13.852 19.141 1 88.81 142 THR B CA 1
ATOM 4700 C C . THR B 1 142 ? -1.286 -14.031 19.078 1 88.81 142 THR B C 1
ATOM 4702 O O . THR B 1 142 ? -1.926 -13.633 18.109 1 88.81 142 THR B O 1
ATOM 4705 N N . PRO B 1 143 ? -1.824 -14.594 20.156 1 88.81 143 PRO B N 1
ATOM 4706 C CA . PRO B 1 143 ? -3.281 -14.75 20.156 1 88.81 143 PRO B CA 1
ATOM 4707 C C . PRO B 1 143 ? -4.012 -13.414 19.984 1 88.81 143 PRO B C 1
ATOM 4709 O O . PRO B 1 143 ? -3.691 -12.438 20.656 1 88.81 143 PRO B O 1
ATOM 4712 N N . GLY B 1 144 ? -4.941 -13.445 19.016 1 88.38 144 GLY B N 1
ATOM 4713 C CA . GLY B 1 144 ? -5.762 -12.273 18.797 1 88.38 144 GLY B CA 1
ATOM 4714 C C . GLY B 1 144 ? -5.219 -11.352 17.719 1 88.38 144 GLY B C 1
ATOM 4715 O O . GLY B 1 144 ? -5.938 -10.492 17.203 1 88.38 144 GLY B O 1
ATOM 4716 N N . PHE B 1 145 ? -3.971 -11.523 17.312 1 90.75 145 PHE B N 1
ATOM 4717 C CA . PHE B 1 145 ? -3.387 -10.641 16.312 1 90.75 145 PHE B CA 1
ATOM 4718 C C . PHE B 1 145 ? -3.943 -10.953 14.922 1 90.75 145 PHE B C 1
ATOM 4720 O O . PHE B 1 145 ? -3.814 -12.07 14.43 1 90.75 145 PHE B O 1
ATOM 4727 N N . ILE B 1 146 ? -4.531 -10.008 14.312 1 92.38 146 ILE B N 1
ATOM 4728 C CA . ILE B 1 146 ? -5.086 -10.109 12.961 1 92.38 146 ILE B CA 1
ATOM 4729 C C . ILE B 1 146 ? -4.422 -9.086 12.047 1 92.38 146 ILE B C 1
ATOM 4731 O O . ILE B 1 146 ? -4.688 -7.883 12.156 1 92.38 146 ILE B O 1
ATOM 4735 N N . PRO B 1 147 ? -3.58 -9.508 11.133 1 95.06 147 PRO B N 1
ATOM 4736 C CA . PRO B 1 147 ? -3.064 -8.539 10.156 1 95.06 147 PRO B CA 1
ATOM 4737 C C . PRO B 1 147 ? -4.145 -8.031 9.203 1 95.06 147 PRO B C 1
ATOM 4739 O O . PRO B 1 147 ? -4.91 -8.82 8.656 1 95.06 147 PRO B O 1
ATOM 4742 N N . ILE B 1 148 ? -4.277 -6.777 9.078 1 96.88 148 ILE B N 1
ATOM 4743 C CA . ILE B 1 148 ? -5.258 -6.145 8.203 1 96.88 148 ILE B CA 1
ATOM 4744 C C . ILE B 1 148 ? -4.543 -5.316 7.137 1 96.88 148 ILE B C 1
ATOM 4746 O O . ILE B 1 148 ? -3.57 -4.621 7.43 1 96.88 148 ILE B O 1
ATOM 4750 N N . ALA B 1 149 ? -5.008 -5.398 5.93 1 98.44 149 ALA B N 1
ATOM 4751 C CA . ALA B 1 149 ? -4.352 -4.77 4.785 1 98.44 149 ALA B CA 1
ATOM 4752 C C . ALA B 1 149 ? -4.457 -3.25 4.859 1 98.44 149 ALA B C 1
ATOM 4754 O O . ALA B 1 149 ? -5.52 -2.711 5.176 1 98.44 149 ALA B O 1
ATOM 4755 N N . VAL B 1 150 ? -3.373 -2.596 4.637 1 98.69 150 VAL B N 1
ATOM 4756 C CA . VAL B 1 150 ? -3.312 -1.159 4.391 1 98.69 150 VAL B CA 1
ATOM 4757 C C . VAL B 1 150 ? -2.93 -0.899 2.934 1 98.69 150 VAL B C 1
ATOM 4759 O O . VAL B 1 150 ? -1.83 -1.255 2.502 1 98.69 150 VAL B O 1
ATOM 4762 N N . HIS B 1 151 ? -3.812 -0.321 2.205 1 98.56 151 HIS B N 1
ATOM 4763 C CA . HIS B 1 151 ? -3.586 -0.044 0.792 1 98.56 151 HIS B CA 1
ATOM 4764 C C . HIS B 1 151 ? -2.92 1.313 0.596 1 98.56 151 HIS B C 1
ATOM 4766 O O . HIS B 1 151 ? -3.033 2.195 1.451 1 98.56 151 HIS B O 1
ATOM 4772 N N . THR B 1 152 ? -2.148 1.476 -0.458 1 98.19 152 THR B N 1
ATOM 4773 C CA . THR B 1 152 ? -1.509 2.758 -0.727 1 98.19 152 THR B CA 1
ATOM 4774 C C . THR B 1 152 ? -1.676 3.148 -2.191 1 98.19 152 THR B C 1
ATOM 4776 O O . THR B 1 152 ? -2.088 2.33 -3.016 1 98.19 152 THR B O 1
ATOM 4779 N N . ARG B 1 153 ? -1.456 4.352 -2.461 1 95.06 153 ARG B N 1
ATOM 4780 C CA . ARG B 1 153 ? -1.271 4.902 -3.799 1 95.06 153 ARG B CA 1
ATOM 4781 C C . ARG B 1 153 ? 0.086 5.586 -3.928 1 95.06 153 ARG B C 1
ATOM 4783 O O . ARG B 1 153 ? 0.688 5.977 -2.926 1 95.06 153 ARG B O 1
ATOM 4790 N N . ASP B 1 154 ? 0.499 5.672 -5.172 1 93.81 154 ASP B N 1
ATOM 4791 C CA . ASP B 1 154 ? 1.773 6.344 -5.402 1 93.81 154 ASP B CA 1
ATOM 4792 C C . ASP B 1 154 ? 1.799 7.715 -4.727 1 93.81 154 ASP B C 1
ATOM 4794 O O . ASP B 1 154 ? 0.884 8.523 -4.91 1 93.81 154 ASP B O 1
ATOM 4798 N N . TYR B 1 155 ? 2.809 7.953 -4.004 1 95.31 155 TYR B N 1
ATOM 4799 C CA . TYR B 1 155 ? 2.877 9.117 -3.125 1 95.31 155 TYR B CA 1
ATOM 4800 C C . TYR B 1 155 ? 2.771 10.406 -3.926 1 95.31 155 TYR B C 1
ATOM 4802 O O . TYR B 1 155 ? 2.021 11.32 -3.557 1 95.31 155 TYR B O 1
ATOM 4810 N N . ASP B 1 156 ? 3.494 10.523 -5.039 1 94.94 156 ASP B N 1
ATOM 4811 C CA . ASP B 1 156 ? 3.609 11.781 -5.766 1 94.94 156 ASP B CA 1
ATOM 4812 C C . ASP B 1 156 ? 2.369 12.039 -6.617 1 94.94 156 ASP B C 1
ATOM 4814 O O . ASP B 1 156 ? 2.1 13.18 -7 1 94.94 156 ASP B O 1
ATOM 4818 N N . SER B 1 157 ? 1.573 11.008 -6.832 1 93.44 157 SER B N 1
ATOM 4819 C CA . SER B 1 157 ? 0.404 11.188 -7.688 1 93.44 157 SER B CA 1
ATOM 4820 C C . SER B 1 157 ? -0.887 11.133 -6.879 1 93.44 157 SER B C 1
ATOM 4822 O O . SER B 1 157 ? -1.971 11.383 -7.41 1 93.44 157 SER B O 1
ATOM 4824 N N . ASP B 1 158 ? -0.836 10.789 -5.617 1 95.75 158 ASP B N 1
ATOM 4825 C CA . ASP B 1 158 ? -2.01 10.75 -4.75 1 95.75 158 ASP B CA 1
ATOM 4826 C C . ASP B 1 158 ? -2.391 12.156 -4.277 1 95.75 158 ASP B C 1
ATOM 4828 O O . ASP B 1 158 ? -2.205 12.492 -3.107 1 95.75 158 ASP B O 1
ATOM 4832 N N . CYS B 1 159 ? -3.076 12.898 -5.051 1 96.31 159 CYS B N 1
ATOM 4833 C CA . CYS B 1 159 ? -3.393 14.281 -4.727 1 96.31 159 CYS B CA 1
ATOM 4834 C C . CYS B 1 159 ? -4.609 14.367 -3.811 1 96.31 159 CYS B C 1
ATOM 4836 O O . CYS B 1 159 ? -5.051 15.461 -3.455 1 96.31 159 CYS B O 1
ATOM 4838 N N . VAL B 1 160 ? -5.113 13.211 -3.416 1 96.81 160 VAL B N 1
ATOM 4839 C CA . VAL B 1 160 ? -6.238 13.195 -2.488 1 96.81 160 VAL B CA 1
ATOM 4840 C C . VAL B 1 160 ? -5.723 13.195 -1.051 1 96.81 160 VAL B C 1
ATOM 4842 O O . VAL B 1 160 ? -6.098 14.062 -0.255 1 96.81 160 VAL B O 1
ATOM 4845 N N . ALA B 1 161 ? -4.84 12.242 -0.743 1 97.62 161 ALA B N 1
ATOM 4846 C CA . ALA B 1 161 ? -4.363 12.117 0.633 1 97.62 161 ALA B CA 1
ATOM 4847 C C . ALA B 1 161 ? -3.074 12.906 0.845 1 97.62 161 ALA B C 1
ATOM 4849 O O . ALA B 1 161 ? -2.73 13.25 1.977 1 97.62 161 ALA B O 1
ATOM 4850 N N . ASN B 1 162 ? -2.326 13.125 -0.217 1 97.56 162 ASN B N 1
ATOM 4851 C CA . ASN B 1 162 ? -1.09 13.898 -0.17 1 97.56 162 ASN B CA 1
ATOM 4852 C C . ASN B 1 162 ? -1.26 15.273 -0.82 1 97.56 162 ASN B C 1
ATOM 4854 O O . ASN B 1 162 ? -1.146 15.398 -2.039 1 97.56 162 ASN B O 1
ATOM 4858 N N . VAL B 1 163 ? -1.348 16.234 0.012 1 95 163 VAL B N 1
ATOM 4859 C CA . VAL B 1 163 ? -1.583 17.594 -0.453 1 95 163 VAL B CA 1
ATOM 4860 C C . VAL B 1 163 ? -0.344 18.109 -1.176 1 95 163 VAL B C 1
ATOM 4862 O O . VAL B 1 163 ? -0.43 19.047 -1.974 1 95 163 VAL B O 1
ATOM 4865 N N . GLU B 1 164 ? 0.777 17.531 -0.976 1 94.5 164 GLU B N 1
ATOM 4866 C CA . GLU B 1 164 ? 2.033 17.953 -1.589 1 94.5 164 GLU B CA 1
ATOM 4867 C C . GLU B 1 164 ? 2.35 17.109 -2.826 1 94.5 164 GLU B C 1
ATOM 4869 O O . GLU B 1 164 ? 3.512 17 -3.229 1 94.5 164 GLU B O 1
ATOM 4874 N N . CYS B 1 165 ? 1.376 16.484 -3.404 1 96.69 165 CYS B N 1
ATOM 4875 C CA . CYS B 1 165 ? 1.56 15.703 -4.629 1 96.69 165 CYS B CA 1
ATOM 4876 C C . CYS B 1 165 ? 2.166 16.562 -5.73 1 96.69 165 CYS B C 1
ATOM 4878 O O . CYS B 1 165 ? 2.219 17.797 -5.609 1 96.69 165 CYS B O 1
ATOM 4880 N N . ASP B 1 166 ? 2.684 15.945 -6.734 1 96.69 166 ASP B N 1
ATOM 4881 C CA . ASP B 1 166 ? 3.184 16.688 -7.891 1 96.69 166 ASP B CA 1
ATOM 4882 C C . ASP B 1 166 ? 2.045 17.375 -8.633 1 96.69 166 ASP B C 1
ATOM 4884 O O . ASP B 1 166 ? 1.188 16.719 -9.219 1 96.69 166 ASP B O 1
ATOM 4888 N N . CYS B 1 167 ? 2.02 18.672 -8.555 1 97.5 167 CYS B N 1
ATOM 4889 C CA . CYS B 1 167 ? 0.952 19.438 -9.18 1 97.5 167 CYS B CA 1
ATOM 4890 C C . CYS B 1 167 ? 1.463 20.797 -9.664 1 97.5 167 CYS B C 1
ATOM 4892 O O . CYS B 1 167 ? 1.403 21.781 -8.93 1 97.5 167 CYS B O 1
ATOM 4894 N N . PRO B 1 168 ? 1.866 20.844 -10.93 1 97.31 168 PRO B N 1
ATOM 4895 C CA . PRO B 1 168 ? 2.365 22.094 -11.508 1 97.31 168 PRO B CA 1
ATOM 4896 C C . PRO B 1 168 ? 1.352 23.234 -11.422 1 97.31 168 PRO B C 1
ATOM 4898 O O . PRO B 1 168 ? 1.734 24.391 -11.242 1 97.31 168 PRO B O 1
ATOM 4901 N N . ARG B 1 169 ? 0.106 22.938 -11.547 1 97 169 ARG B N 1
ATOM 4902 C CA . ARG B 1 169 ? -0.919 23.969 -11.422 1 97 169 ARG B CA 1
ATOM 4903 C C . ARG B 1 169 ? -0.865 24.625 -10.047 1 97 169 ARG B C 1
ATOM 4905 O O . ARG B 1 169 ? -0.933 25.859 -9.938 1 97 169 ARG B O 1
ATOM 4912 N N . ARG B 1 170 ? -0.803 23.844 -9.016 1 96.69 170 ARG B N 1
ATOM 4913 C CA . ARG B 1 170 ? -0.701 24.375 -7.664 1 96.69 170 ARG B CA 1
ATOM 4914 C C . ARG B 1 170 ? 0.523 25.281 -7.52 1 96.69 170 ARG B C 1
ATOM 4916 O O . ARG B 1 170 ? 0.441 26.359 -6.93 1 96.69 170 ARG B O 1
ATOM 4923 N N . ASP B 1 171 ? 1.641 24.844 -8.062 1 96.62 171 ASP B N 1
ATOM 4924 C CA . ASP B 1 171 ? 2.881 25.609 -7.961 1 96.62 171 ASP B CA 1
ATOM 4925 C C . ASP B 1 171 ? 2.75 26.969 -8.648 1 96.62 171 ASP B C 1
ATOM 4927 O O . ASP B 1 171 ? 3.197 27.984 -8.117 1 96.62 171 ASP B O 1
ATOM 4931 N N . ALA B 1 172 ? 2.139 26.906 -9.766 1 96.81 172 ALA B N 1
ATOM 4932 C CA . ALA B 1 172 ? 1.913 28.156 -10.484 1 96.81 172 ALA B CA 1
ATOM 4933 C C . ALA B 1 172 ? 1.008 29.094 -9.695 1 96.81 172 ALA B C 1
ATOM 4935 O O . ALA B 1 172 ? 1.25 30.297 -9.641 1 96.81 172 ALA B O 1
ATOM 4936 N N . LEU B 1 173 ? -0.023 28.562 -9.141 1 96.75 173 LEU B N 1
ATOM 4937 C CA . LEU B 1 173 ? -0.946 29.375 -8.344 1 96.75 173 LEU B CA 1
ATOM 4938 C C . LEU B 1 173 ? -0.245 29.938 -7.113 1 96.75 173 LEU B C 1
ATOM 4940 O O . LEU B 1 173 ? -0.501 31.094 -6.727 1 96.75 173 LEU B O 1
ATOM 4944 N N . GLN B 1 174 ? 0.603 29.156 -6.555 1 95.44 174 GLN B N 1
ATOM 4945 C CA . GLN B 1 174 ? 1.379 29.641 -5.414 1 95.44 174 GLN B CA 1
ATOM 4946 C C . GLN B 1 174 ? 2.305 30.781 -5.82 1 95.44 174 GLN B C 1
ATOM 4948 O O . GLN B 1 174 ? 2.451 31.766 -5.082 1 95.44 174 GLN B O 1
ATOM 4953 N N . ASP B 1 175 ? 2.924 30.641 -6.934 1 95.81 175 ASP B N 1
ATOM 4954 C CA . ASP B 1 175 ? 3.771 31.703 -7.445 1 95.81 175 ASP B CA 1
ATOM 4955 C C . ASP B 1 175 ? 2.973 33 -7.645 1 95.81 175 ASP B C 1
ATOM 4957 O O . ASP B 1 175 ? 3.441 34.094 -7.305 1 95.81 175 ASP B O 1
ATOM 4961 N N . MET B 1 176 ? 1.824 32.844 -8.195 1 95.81 176 MET B N 1
ATOM 4962 C CA . MET B 1 176 ? 0.941 34 -8.359 1 95.81 176 MET B CA 1
ATOM 4963 C C . MET B 1 176 ? 0.583 34.625 -7 1 95.81 176 MET B C 1
ATOM 4965 O O . MET B 1 176 ? 0.593 35.844 -6.84 1 95.81 176 MET B O 1
ATOM 4969 N N . ALA B 1 177 ? 0.299 33.781 -6.07 1 95.19 177 ALA B N 1
ATOM 4970 C CA . ALA B 1 177 ? -0.112 34.219 -4.738 1 95.19 177 ALA B CA 1
ATOM 4971 C C . ALA B 1 177 ? 1.006 35 -4.047 1 95.19 177 ALA B C 1
ATOM 4973 O O . ALA B 1 177 ? 0.744 35.844 -3.197 1 95.19 177 ALA B O 1
ATOM 4974 N N . HIS B 1 178 ? 2.211 34.75 -4.441 1 95.19 178 HIS B N 1
ATOM 4975 C CA . HIS B 1 178 ? 3.369 35.406 -3.854 1 95.19 178 HIS B CA 1
ATOM 4976 C C . HIS B 1 178 ? 3.42 36.875 -4.258 1 95.19 178 HIS B C 1
ATOM 4978 O O . HIS B 1 178 ? 4.199 37.656 -3.699 1 95.19 178 HIS B O 1
ATOM 4984 N N . THR B 1 179 ? 2.561 37.281 -5.148 1 95.25 179 THR B N 1
ATOM 4985 C CA . THR B 1 179 ? 2.512 38.656 -5.559 1 95.25 179 THR B CA 1
ATOM 4986 C C . THR B 1 179 ? 1.416 39.406 -4.801 1 95.25 179 THR B C 1
ATOM 4988 O O . THR B 1 179 ? 1.322 40.656 -4.887 1 95.25 179 THR B O 1
ATOM 4991 N N . LEU B 1 180 ? 0.583 38.75 -4.094 1 95.38 180 LEU B N 1
ATOM 4992 C CA . LEU B 1 180 ? -0.506 39.375 -3.354 1 95.38 180 LEU B CA 1
ATOM 4993 C C . LEU B 1 180 ? 0.036 40.25 -2.24 1 95.38 180 LEU B C 1
ATOM 4995 O O . LEU B 1 180 ? 1.027 39.906 -1.593 1 95.38 180 LEU B O 1
ATOM 4999 N N . PRO B 1 181 ? -0.629 41.344 -1.993 1 93.88 181 PRO B N 1
ATOM 5000 C CA . PRO B 1 181 ? -0.149 42.281 -0.975 1 93.88 181 PRO B CA 1
ATOM 5001 C C . PRO B 1 181 ? -0.002 41.656 0.4 1 93.88 181 PRO B C 1
ATOM 5003 O O . PRO B 1 181 ? 0.961 41.938 1.119 1 93.88 181 PRO B O 1
ATOM 5006 N N . ASP B 1 182 ? -0.941 40.812 0.794 1 93.69 182 ASP B N 1
ATOM 5007 C CA . ASP B 1 182 ? -0.887 40.156 2.1 1 93.69 182 ASP B CA 1
ATOM 5008 C C . ASP B 1 182 ? 0.4 39.344 2.26 1 93.69 182 ASP B C 1
ATOM 5010 O O . ASP B 1 182 ? 1.046 39.406 3.309 1 93.69 182 ASP B O 1
ATOM 5014 N N . TYR B 1 183 ? 0.781 38.625 1.282 1 95 183 TYR B N 1
ATOM 5015 C CA . TYR B 1 183 ? 1.981 37.812 1.304 1 95 183 TYR B CA 1
ATOM 5016 C C . TYR B 1 183 ? 3.238 38.656 1.284 1 95 183 TYR B C 1
ATOM 5018 O O . TYR B 1 183 ? 4.152 38.469 2.088 1 95 183 TYR B O 1
ATOM 5026 N N . VAL B 1 184 ? 3.271 39.625 0.339 1 95.81 184 VAL B N 1
ATOM 5027 C CA . VAL B 1 184 ? 4.434 40.5 0.177 1 95.81 184 VAL B CA 1
ATOM 5028 C C . VAL B 1 184 ? 4.672 41.281 1.463 1 95.81 184 VAL B C 1
ATOM 5030 O O . VAL B 1 184 ? 5.801 41.344 1.955 1 95.81 184 VAL B O 1
ATOM 5033 N N . ASN B 1 185 ? 3.6 41.844 2.012 1 95.69 185 ASN B N 1
ATOM 5034 C CA . ASN B 1 185 ? 3.725 42.625 3.238 1 95.69 185 ASN B CA 1
ATOM 5035 C C . ASN B 1 185 ? 4.27 41.781 4.387 1 95.69 185 ASN B C 1
ATOM 5037 O O . ASN B 1 185 ? 5.098 42.25 5.168 1 95.69 185 ASN B O 1
ATOM 5041 N N . TYR B 1 186 ? 3.791 40.594 4.48 1 95.44 186 TYR B N 1
ATOM 5042 C CA . TYR B 1 186 ? 4.238 39.719 5.57 1 95.44 186 TYR B CA 1
ATOM 5043 C C . TYR B 1 186 ? 5.688 39.312 5.371 1 95.44 186 TYR B C 1
ATOM 5045 O O . TYR B 1 186 ? 6.496 39.375 6.301 1 95.44 186 TYR B O 1
ATOM 5053 N N . THR B 1 187 ? 6.098 38.906 4.172 1 96.25 187 THR B N 1
ATOM 5054 C CA . THR B 1 187 ? 7.406 38.312 3.906 1 96.25 187 THR B CA 1
ATOM 5055 C C . THR B 1 187 ? 8.469 39.406 3.77 1 96.25 187 THR B C 1
ATOM 5057 O O . THR B 1 187 ? 9.664 39.094 3.686 1 96.25 187 THR B O 1
ATOM 5060 N N . THR B 1 188 ? 8.078 40.625 3.721 1 97.06 188 THR B N 1
ATOM 5061 C CA . THR B 1 188 ? 9.039 41.719 3.734 1 97.06 188 THR B CA 1
ATOM 5062 C C . THR B 1 188 ? 9.016 42.438 5.078 1 97.06 188 THR B C 1
ATOM 5064 O O . THR B 1 188 ? 9.703 43.469 5.262 1 97.06 188 THR B O 1
ATOM 5067 N N . SER B 1 189 ? 8.188 41.969 5.953 1 97.31 189 SER B N 1
ATOM 5068 C CA . SER B 1 189 ? 8.141 42.594 7.277 1 97.31 189 SER B CA 1
ATOM 5069 C C . SER B 1 189 ? 9.469 42.406 8.008 1 97.31 189 SER B C 1
ATOM 5071 O O . SER B 1 189 ? 10.18 41.438 7.793 1 97.31 189 SER B O 1
ATOM 5073 N N . PRO B 1 190 ? 9.797 43.312 8.922 1 97.44 190 PRO B N 1
ATOM 5074 C CA . PRO B 1 190 ? 11.07 43.25 9.648 1 97.44 190 PRO B CA 1
ATOM 5075 C C . PRO B 1 190 ? 11.203 41.969 10.477 1 97.44 190 PRO B C 1
ATOM 5077 O O . PRO B 1 190 ? 12.273 41.344 10.484 1 97.44 190 PRO B O 1
ATOM 5080 N N . GLU B 1 191 ? 10.188 41.594 11.094 1 96.06 191 GLU B N 1
ATOM 5081 C CA . GLU B 1 191 ? 10.234 40.406 11.93 1 96.06 191 GLU B CA 1
ATOM 5082 C C . GLU B 1 191 ? 10.516 39.156 11.094 1 96.06 191 GLU B C 1
ATOM 5084 O O . GLU B 1 191 ? 11.344 38.344 11.477 1 96.06 191 GLU B O 1
ATOM 5089 N N . PHE B 1 192 ? 9.773 39 10.016 1 97.25 192 PHE B N 1
ATOM 5090 C CA . PHE B 1 192 ? 9.945 37.844 9.133 1 97.25 192 PHE B CA 1
ATOM 5091 C C . PHE B 1 192 ? 11.367 37.781 8.594 1 97.25 192 PHE B C 1
ATOM 5093 O O . PHE B 1 192 ? 12.023 36.75 8.672 1 97.25 192 PHE B O 1
ATOM 5100 N N . LEU B 1 193 ? 11.867 38.906 8.125 1 97.69 193 LEU B N 1
ATOM 5101 C CA . LEU B 1 193 ? 13.195 38.969 7.52 1 97.69 193 LEU B CA 1
ATOM 5102 C C . LEU B 1 193 ? 14.273 38.719 8.562 1 97.69 193 LEU B C 1
ATOM 5104 O O . LEU B 1 193 ? 15.281 38.062 8.266 1 97.69 193 LEU B O 1
ATOM 5108 N N . GLU B 1 194 ? 14.047 39.188 9.734 1 97.44 194 GLU B N 1
ATOM 5109 C CA . GLU B 1 194 ? 15.016 38.969 10.812 1 97.44 194 GLU B CA 1
ATOM 5110 C C . GLU B 1 194 ? 15.133 37.5 11.156 1 97.44 194 GLU B C 1
ATOM 5112 O O . GLU B 1 194 ? 16.234 36.969 11.305 1 97.44 194 GLU B O 1
ATOM 5117 N N . VAL B 1 195 ? 14.055 36.844 11.328 1 97.69 195 VAL B N 1
ATOM 5118 C CA . VAL B 1 195 ? 14.047 35.438 11.68 1 97.69 195 VAL B CA 1
ATOM 5119 C C . VAL B 1 195 ? 14.711 34.625 10.562 1 97.69 195 VAL B C 1
ATOM 5121 O O . VAL B 1 195 ? 15.516 33.75 10.828 1 97.69 195 VAL B O 1
ATOM 5124 N N . LEU B 1 196 ? 14.43 34.875 9.289 1 98 196 LEU B N 1
ATOM 5125 C CA . LEU B 1 196 ? 14.984 34.125 8.172 1 98 196 LEU B CA 1
ATOM 5126 C C . LEU B 1 196 ? 16.5 34.312 8.086 1 98 196 LEU B C 1
ATOM 5128 O O . LEU B 1 196 ? 17.234 33.375 7.805 1 98 196 LEU B O 1
ATOM 5132 N N . GLN B 1 197 ? 16.875 35.562 8.273 1 98 197 GLN B N 1
ATOM 5133 C CA . GLN B 1 197 ? 18.312 35.844 8.258 1 98 197 GLN B CA 1
ATOM 5134 C C . GLN B 1 197 ? 19.031 35.094 9.367 1 98 197 GLN B C 1
ATOM 5136 O O . GLN B 1 197 ? 20.094 34.531 9.148 1 98 197 GLN B O 1
ATOM 5141 N N . ASN B 1 198 ? 18.453 35.156 10.523 1 98 198 ASN B N 1
ATOM 5142 C CA . ASN B 1 198 ? 19.016 34.438 11.648 1 98 198 ASN B CA 1
ATOM 5143 C C . ASN B 1 198 ? 19.094 32.938 11.359 1 98 198 ASN B C 1
ATOM 5145 O O . ASN B 1 198 ? 20.109 32.312 11.641 1 98 198 ASN B O 1
ATOM 5149 N N . LEU B 1 199 ? 18.062 32.375 10.836 1 98.38 199 LEU B N 1
ATOM 5150 C CA . LEU B 1 199 ? 18.016 30.938 10.523 1 98.38 199 LEU B CA 1
ATOM 5151 C C . LEU B 1 199 ? 19.031 30.594 9.438 1 98.38 199 LEU B C 1
ATOM 5153 O O . LEU B 1 199 ? 19.688 29.547 9.508 1 98.38 199 LEU B O 1
ATOM 5157 N N . THR B 1 200 ? 19.078 31.453 8.43 1 98.56 200 THR B N 1
ATOM 5158 C CA . THR B 1 200 ? 20.047 31.234 7.367 1 98.56 200 THR B CA 1
ATOM 5159 C C . THR B 1 200 ? 21.469 31.172 7.93 1 98.56 200 THR B C 1
ATOM 5161 O O . THR B 1 200 ? 22.234 30.266 7.605 1 98.56 200 THR B O 1
ATOM 5164 N N . THR B 1 201 ? 21.781 32.062 8.797 1 98.25 201 THR B N 1
ATOM 5165 C CA . THR B 1 201 ? 23.109 32.125 9.414 1 98.25 201 THR B CA 1
ATOM 5166 C C . THR B 1 201 ? 23.328 30.906 10.32 1 98.25 201 THR B C 1
ATOM 5168 O O . THR B 1 201 ? 24.359 30.234 10.227 1 98.25 201 THR B O 1
ATOM 5171 N N . ASN B 1 202 ? 22.391 30.641 11.133 1 97.88 202 ASN B N 1
ATOM 5172 C CA . ASN B 1 202 ? 22.547 29.656 12.188 1 97.88 202 ASN B CA 1
ATOM 5173 C C . ASN B 1 202 ? 22.531 28.234 11.633 1 97.88 202 ASN B C 1
ATOM 5175 O O . ASN B 1 202 ? 23.219 27.344 12.148 1 97.88 202 ASN B O 1
ATOM 5179 N N . THR B 1 203 ? 21.734 27.953 10.609 1 98 203 THR B N 1
ATOM 5180 C CA . THR B 1 203 ? 21.609 26.609 10.062 1 98 203 THR B CA 1
ATOM 5181 C C . THR B 1 203 ? 22.672 26.344 8.992 1 98 203 THR B C 1
ATOM 5183 O O . THR B 1 203 ? 22.906 25.188 8.625 1 98 203 THR B O 1
ATOM 5186 N N . GLY B 1 204 ? 23.219 27.438 8.438 1 97.25 204 GLY B N 1
ATOM 5187 C CA . GLY B 1 204 ? 24.188 27.312 7.363 1 97.25 204 GLY B CA 1
ATOM 5188 C C . GLY B 1 204 ? 23.547 27.031 6.02 1 97.25 204 GLY B C 1
ATOM 5189 O O . GLY B 1 204 ? 24.219 26.547 5.102 1 97.25 204 GLY B O 1
ATOM 5190 N N . GLU B 1 205 ? 22.25 27.156 5.922 1 96.25 205 GLU B N 1
ATOM 5191 C CA . GLU B 1 205 ? 21.469 26.969 4.695 1 96.25 205 GLU B CA 1
ATOM 5192 C C . GLU B 1 205 ? 20.672 28.219 4.348 1 96.25 205 GLU B C 1
ATOM 5194 O O . GLU B 1 205 ? 20.328 29 5.234 1 96.25 205 GLU B O 1
ATOM 5199 N N . ASN B 1 206 ? 20.484 28.391 3.086 1 97.25 206 ASN B N 1
ATOM 5200 C CA . ASN B 1 206 ? 19.625 29.516 2.68 1 97.25 206 ASN B CA 1
ATOM 5201 C C . ASN B 1 206 ? 18.172 29.234 3.006 1 97.25 206 ASN B C 1
ATOM 5203 O O . ASN B 1 206 ? 17.5 28.484 2.295 1 97.25 206 ASN B O 1
ATOM 5207 N N . ILE B 1 207 ? 17.688 29.828 4.062 1 97.5 207 ILE B N 1
ATOM 5208 C CA . ILE B 1 207 ? 16.297 29.641 4.488 1 97.5 207 ILE B CA 1
ATOM 5209 C C . ILE B 1 207 ? 15.43 30.734 3.887 1 97.5 207 ILE B C 1
ATOM 5211 O O . ILE B 1 207 ? 15.688 31.922 4.086 1 97.5 207 ILE B O 1
ATOM 5215 N N . THR B 1 208 ? 14.438 30.328 3.121 1 94.94 208 THR B N 1
ATOM 5216 C CA . THR B 1 208 ? 13.445 31.203 2.504 1 94.94 208 THR B CA 1
ATOM 5217 C C . THR B 1 208 ? 12.039 30.859 3.002 1 94.94 208 THR B C 1
ATOM 5219 O O . THR B 1 208 ? 11.875 29.969 3.84 1 94.94 208 THR B O 1
ATOM 5222 N N . ALA B 1 209 ? 11.047 31.578 2.521 1 93.38 209 ALA B N 1
ATOM 5223 C CA . ALA B 1 209 ? 9.664 31.281 2.896 1 93.38 209 ALA B CA 1
ATOM 5224 C C . ALA B 1 209 ? 9.266 29.875 2.473 1 93.38 209 ALA B C 1
ATOM 5226 O O . ALA B 1 209 ? 8.445 29.234 3.135 1 93.38 209 ALA B O 1
ATOM 5227 N N . ASP B 1 210 ? 9.898 29.344 1.463 1 90.25 210 ASP B N 1
ATOM 5228 C CA . ASP B 1 210 ? 9.508 28.078 0.856 1 90.25 210 ASP B CA 1
ATOM 5229 C C . ASP B 1 210 ? 10.031 26.891 1.668 1 90.25 210 ASP B C 1
ATOM 5231 O O . ASP B 1 210 ? 9.398 25.828 1.719 1 90.25 210 ASP B O 1
ATOM 5235 N N . ASN B 1 211 ? 11.195 27.031 2.252 1 94.19 211 ASN B N 1
ATOM 5236 C CA . ASN B 1 211 ? 11.781 25.891 2.945 1 94.19 211 ASN B CA 1
ATOM 5237 C C . ASN B 1 211 ? 11.891 26.141 4.445 1 94.19 211 ASN B C 1
ATOM 5239 O O . ASN B 1 211 ? 12.469 25.344 5.176 1 94.19 211 ASN B O 1
ATOM 5243 N N . LEU B 1 212 ? 11.305 27.234 4.891 1 95.88 212 LEU B N 1
ATOM 5244 C CA . LEU B 1 212 ? 11.336 27.609 6.297 1 95.88 212 LEU B CA 1
ATOM 5245 C C . LEU B 1 212 ? 10.859 26.469 7.18 1 95.88 212 LEU B C 1
ATOM 5247 O O . LEU B 1 212 ? 11.43 26.219 8.242 1 95.88 212 LEU B O 1
ATOM 5251 N N . TRP B 1 213 ? 9.883 25.688 6.762 1 94.62 213 TRP B N 1
ATOM 5252 C CA . TRP B 1 213 ? 9.211 24.656 7.543 1 94.62 213 TRP B CA 1
ATOM 5253 C C . TRP B 1 213 ? 10.195 23.562 7.961 1 94.62 213 TRP B C 1
ATOM 5255 O O . TRP B 1 213 ? 9.977 22.875 8.953 1 94.62 213 TRP B O 1
ATOM 5265 N N . THR B 1 214 ? 11.297 23.375 7.27 1 96.38 214 THR B N 1
ATOM 5266 C CA . THR B 1 214 ? 12.234 22.281 7.535 1 96.38 214 THR B CA 1
ATOM 5267 C C . THR B 1 214 ? 12.898 22.453 8.898 1 96.38 214 THR B C 1
ATOM 5269 O O . THR B 1 214 ? 13.234 21.469 9.562 1 96.38 214 THR B O 1
ATOM 5272 N N . VAL B 1 215 ? 13.055 23.734 9.273 1 97.44 215 VAL B N 1
ATOM 5273 C CA . VAL B 1 215 ? 13.781 24.016 10.5 1 97.44 215 VAL B CA 1
ATOM 5274 C C . VAL B 1 215 ? 12.898 23.688 11.711 1 97.44 215 VAL B C 1
ATOM 5276 O O . VAL B 1 215 ? 13.281 22.891 12.57 1 97.44 215 VAL B O 1
ATOM 5279 N N . PRO B 1 216 ? 11.695 24.281 11.781 1 96.38 216 PRO B N 1
ATOM 5280 C CA . PRO B 1 216 ? 10.875 23.906 12.938 1 96.38 216 PRO B CA 1
ATOM 5281 C C . PRO B 1 216 ? 10.492 22.438 12.938 1 96.38 216 PRO B C 1
ATOM 5283 O O . PRO B 1 216 ? 10.242 21.859 13.992 1 96.38 216 PRO B O 1
ATOM 5286 N N . ASP B 1 217 ? 10.422 21.781 11.836 1 96.44 217 ASP B N 1
ATOM 5287 C CA . ASP B 1 217 ? 10.172 20.344 11.773 1 96.44 217 ASP B CA 1
ATOM 5288 C C . ASP B 1 217 ? 11.281 19.562 12.477 1 96.44 217 ASP B C 1
ATOM 5290 O O . ASP B 1 217 ? 11.008 18.703 13.312 1 96.44 217 ASP B O 1
ATOM 5294 N N . ALA B 1 218 ? 12.508 19.844 12.094 1 97.88 218 ALA B N 1
ATOM 5295 C CA . ALA B 1 218 ? 13.656 19.188 12.711 1 97.88 218 ALA B CA 1
ATOM 5296 C C . ALA B 1 218 ? 13.703 19.469 14.211 1 97.88 218 ALA B C 1
ATOM 5298 O O . ALA B 1 218 ? 13.867 18.562 15.023 1 97.88 218 ALA B O 1
ATOM 5299 N N . LEU B 1 219 ? 13.508 20.719 14.562 1 98.06 219 LEU B N 1
ATOM 5300 C CA . LEU B 1 219 ? 13.602 21.125 15.961 1 98.06 219 LEU B CA 1
ATOM 5301 C C . LEU B 1 219 ? 12.516 20.469 16.797 1 98.06 219 LEU B C 1
ATOM 5303 O O . LEU B 1 219 ? 12.742 20.109 17.953 1 98.06 219 LEU B O 1
ATOM 5307 N N . LEU B 1 220 ? 11.32 20.344 16.281 1 97.44 220 LEU B N 1
ATOM 5308 C CA . LEU B 1 220 ? 10.234 19.688 17 1 97.44 220 LEU B CA 1
ATOM 5309 C C . LEU B 1 220 ? 10.609 18.266 17.359 1 97.44 220 LEU B C 1
ATOM 5311 O O . LEU B 1 220 ? 10.461 17.844 18.516 1 97.44 220 LEU B O 1
ATOM 5315 N N . CYS B 1 221 ? 11.062 17.516 16.406 1 98.44 221 CYS B N 1
ATOM 5316 C CA . CYS B 1 221 ? 11.461 16.125 16.625 1 98.44 221 CYS B CA 1
ATOM 5317 C C . CYS B 1 221 ? 12.578 16.047 17.656 1 98.44 221 CYS B C 1
ATOM 5319 O O . CYS B 1 221 ? 12.539 15.195 18.547 1 98.44 221 CYS B O 1
ATOM 5321 N N . GLU B 1 222 ? 13.555 16.922 17.531 1 98.5 222 GLU B N 1
ATOM 5322 C CA . GLU B 1 222 ? 14.719 16.922 18.422 1 98.5 222 GLU B CA 1
ATOM 5323 C C . GLU B 1 222 ? 14.328 17.344 19.844 1 98.5 222 GLU B C 1
ATOM 5325 O O . GLU B 1 222 ? 14.898 16.859 20.812 1 98.5 222 GLU B O 1
ATOM 5330 N N . ARG B 1 223 ? 13.406 18.25 19.938 1 97.88 223 ARG B N 1
ATOM 5331 C CA . ARG B 1 223 ? 12.891 18.641 21.234 1 97.88 223 ARG B CA 1
ATOM 5332 C C . ARG B 1 223 ? 12.242 17.453 21.953 1 97.88 223 ARG B C 1
ATOM 5334 O O . ARG B 1 223 ? 12.375 17.312 23.172 1 97.88 223 ARG B O 1
ATOM 5341 N N . ILE B 1 224 ? 11.578 16.625 21.25 1 97.88 224 ILE B N 1
ATOM 5342 C CA . ILE B 1 224 ? 10.844 15.492 21.812 1 97.88 224 ILE B CA 1
ATOM 5343 C C . ILE B 1 224 ? 11.828 14.398 22.234 1 97.88 224 ILE B C 1
ATOM 5345 O O . ILE B 1 224 ? 11.68 13.805 23.312 1 97.88 224 ILE B O 1
ATOM 5349 N N . HIS B 1 225 ? 12.906 14.203 21.547 1 98.06 225 HIS B N 1
ATOM 5350 C CA . HIS B 1 225 ? 13.688 12.992 21.75 1 98.06 225 HIS B CA 1
ATOM 5351 C C . HIS B 1 225 ? 15.086 13.312 22.266 1 98.06 225 HIS B C 1
ATOM 5353 O O . HIS B 1 225 ? 15.75 12.453 22.859 1 98.06 225 HIS B O 1
ATOM 5359 N N . PHE B 1 226 ? 15.523 14.5 22 1 98.25 226 PHE B N 1
ATOM 5360 C CA . PHE B 1 226 ? 16.906 14.836 22.297 1 98.25 226 PHE B CA 1
ATOM 5361 C C . PHE B 1 226 ? 17 16.234 22.922 1 98.25 226 PHE B C 1
ATOM 5363 O O . PHE B 1 226 ? 17.906 17 22.594 1 98.25 226 PHE B O 1
ATOM 5370 N N . TYR B 1 227 ? 16.125 16.609 23.766 1 97.88 227 TYR B N 1
ATOM 5371 C CA . TYR B 1 227 ? 16.016 17.969 24.297 1 97.88 227 TYR B CA 1
ATOM 5372 C C . TYR B 1 227 ? 17.328 18.391 24.953 1 97.88 227 TYR B C 1
ATOM 5374 O O . TYR B 1 227 ? 17.812 19.5 24.703 1 97.88 227 TYR B O 1
ATOM 5382 N N . ASP B 1 228 ? 17.922 17.531 25.828 1 97.69 228 ASP B N 1
ATOM 5383 C CA . ASP B 1 228 ? 19.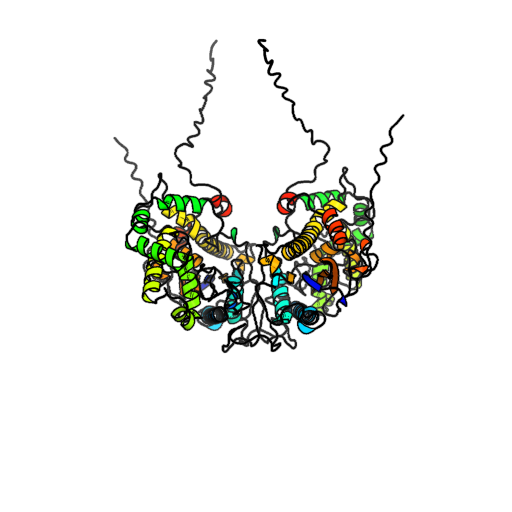141 17.875 26.547 1 97.69 228 ASP B CA 1
ATOM 5384 C C . ASP B 1 228 ? 20.281 18.141 25.578 1 97.69 228 ASP B C 1
ATOM 5386 O O . ASP B 1 228 ? 21.031 19.109 25.734 1 97.69 228 ASP B O 1
ATOM 5390 N N . ARG B 1 229 ? 20.344 17.328 24.594 1 97.81 229 ARG B N 1
ATOM 5391 C CA . ARG B 1 229 ? 21.406 17.516 23.609 1 97.81 229 ARG B CA 1
ATOM 5392 C C . ARG B 1 229 ? 21.141 18.75 22.734 1 97.81 229 ARG B C 1
ATOM 5394 O O . ARG B 1 229 ? 22.062 19.469 22.375 1 97.81 229 ARG B O 1
ATOM 5401 N N . LEU B 1 230 ? 19.875 18.938 22.406 1 97.62 230 LEU B N 1
ATOM 5402 C CA . LEU B 1 230 ? 19.5 20.109 21.625 1 97.62 230 LEU B CA 1
ATOM 5403 C C . LEU B 1 230 ? 19.938 21.391 22.312 1 97.62 230 LEU B C 1
ATOM 5405 O O . LEU B 1 230 ? 20.562 22.25 21.703 1 97.62 230 LEU B O 1
ATOM 5409 N N . ILE B 1 231 ? 19.75 21.469 23.594 1 96.44 231 ILE B N 1
ATOM 5410 C CA . ILE B 1 231 ? 20.047 22.672 24.359 1 96.44 231 ILE B CA 1
ATOM 5411 C C . ILE B 1 231 ? 21.562 22.812 24.531 1 96.44 231 ILE B C 1
ATOM 5413 O O . ILE B 1 231 ? 22.094 23.922 24.531 1 96.44 231 ILE B O 1
ATOM 5417 N N . SER B 1 232 ? 22.234 21.719 24.656 1 97.31 232 SER B N 1
ATOM 5418 C CA . SER B 1 232 ? 23.656 21.766 24.969 1 97.31 232 SER B CA 1
ATOM 5419 C C . SER B 1 232 ? 24.5 21.844 23.703 1 97.31 232 SER B C 1
ATOM 5421 O O . SER B 1 232 ? 25.547 22.484 23.703 1 97.31 232 SER B O 1
ATOM 5423 N N . GLU B 1 233 ? 24.016 21.234 22.625 1 97.5 233 GLU B N 1
ATOM 5424 C CA . GLU B 1 233 ? 24.859 21.094 21.453 1 97.5 233 GLU B CA 1
ATOM 5425 C C . GLU B 1 233 ? 24.469 22.078 20.359 1 97.5 233 GLU B C 1
ATOM 5427 O O . GLU B 1 233 ? 25.281 22.406 19.484 1 97.5 233 GLU B O 1
ATOM 5432 N N . ASN B 1 234 ? 23.312 22.516 20.297 1 96.88 234 ASN B N 1
ATOM 5433 C CA . ASN B 1 234 ? 22.875 23.547 19.359 1 96.88 234 ASN B CA 1
ATOM 5434 C C . ASN B 1 234 ? 22.984 24.938 19.969 1 96.88 234 ASN B C 1
ATOM 5436 O O . ASN B 1 234 ? 22.094 25.391 20.688 1 96.88 234 ASN B O 1
ATOM 5440 N N . THR B 1 235 ? 23.875 25.703 19.562 1 94.81 235 THR B N 1
ATOM 5441 C CA . THR B 1 235 ? 24.297 26.922 20.281 1 94.81 235 THR B CA 1
ATOM 5442 C C . THR B 1 235 ? 23.328 28.062 20 1 94.81 235 THR B C 1
ATOM 5444 O O . THR B 1 235 ? 23.328 29.078 20.703 1 94.81 235 THR B O 1
ATOM 5447 N N . TRP B 1 236 ? 22.516 27.891 18.969 1 97.06 236 TRP B N 1
ATOM 5448 C CA . TRP B 1 236 ? 21.641 28.984 18.625 1 97.06 236 TRP B CA 1
ATOM 5449 C C . TRP B 1 236 ? 20.188 28.672 19.016 1 97.06 236 TRP B C 1
ATOM 5451 O O . TRP B 1 236 ? 19.297 29.516 18.859 1 97.06 236 TRP B O 1
ATOM 5461 N N . TYR B 1 237 ? 19.938 27.469 19.469 1 97.25 237 TYR B N 1
ATOM 5462 C CA . TYR B 1 237 ? 18.594 27.078 19.859 1 97.25 237 TYR B CA 1
ATOM 5463 C C . TYR B 1 237 ? 18.219 27.703 21.203 1 97.25 237 TYR B C 1
ATOM 5465 O O . TYR B 1 237 ? 19.016 27.719 22.125 1 97.25 237 TYR B O 1
ATOM 5473 N N . SER B 1 238 ? 17 28.172 21.359 1 97.25 238 SER B N 1
ATOM 5474 C CA . SER B 1 238 ? 16.297 28.5 22.594 1 97.25 238 SER B CA 1
ATOM 5475 C C . SER B 1 238 ? 14.789 28.312 22.453 1 97.25 238 SER B C 1
ATOM 5477 O O . SER B 1 238 ? 14.25 28.406 21.344 1 97.25 238 SER B O 1
ATOM 5479 N N . ASP B 1 239 ? 14.203 28.047 23.531 1 97.19 239 ASP B N 1
ATOM 5480 C CA . ASP B 1 239 ? 12.75 27.891 23.5 1 97.19 239 ASP B CA 1
ATOM 5481 C C . ASP B 1 239 ? 12.062 29.141 22.984 1 97.19 239 ASP B C 1
ATOM 5483 O O . ASP B 1 239 ? 11.055 29.062 22.281 1 97.19 239 ASP B O 1
ATOM 5487 N N . GLU B 1 240 ? 12.57 30.25 23.344 1 96.62 240 GLU B N 1
ATOM 5488 C CA . GLU B 1 240 ? 12.023 31.531 22.891 1 96.62 240 GLU B CA 1
ATOM 5489 C C . GLU B 1 240 ? 12.148 31.688 21.375 1 96.62 240 GLU B C 1
ATOM 5491 O O . GLU B 1 240 ? 11.195 32.094 20.703 1 96.62 240 GLU B O 1
ATOM 5496 N N . PHE B 1 241 ? 13.289 31.391 20.891 1 97.19 241 PHE B N 1
ATOM 5497 C CA . PHE B 1 241 ? 13.5 31.516 19.453 1 97.19 241 PHE B CA 1
ATOM 5498 C C . PHE B 1 241 ? 12.656 30.5 18.688 1 97.19 241 PHE B C 1
ATOM 5500 O O . PHE B 1 241 ? 12.102 30.812 17.641 1 97.19 241 PHE B O 1
ATOM 5507 N N . TYR B 1 242 ? 12.586 29.312 19.219 1 97.06 242 TYR B N 1
ATOM 5508 C CA . TYR B 1 242 ? 11.742 28.281 18.609 1 97.06 242 TYR B CA 1
ATOM 5509 C C . TYR B 1 242 ? 10.297 28.766 18.516 1 97.06 242 TYR B C 1
ATOM 5511 O O . TYR B 1 242 ? 9.648 28.562 17.484 1 97.06 242 TYR B O 1
ATOM 5519 N N . THR B 1 243 ? 9.82 29.328 19.562 1 95.88 243 THR B N 1
ATOM 5520 C CA . THR B 1 243 ? 8.461 29.844 19.562 1 95.88 243 THR B CA 1
ATOM 5521 C C . THR B 1 243 ? 8.281 30.906 18.484 1 95.88 243 THR B C 1
ATOM 5523 O O . THR B 1 243 ? 7.242 30.953 17.812 1 95.88 243 THR B O 1
ATOM 5526 N N . LYS B 1 244 ? 9.242 31.75 18.297 1 96 244 LYS B N 1
ATOM 5527 C CA . LYS B 1 244 ? 9.203 32.781 17.25 1 96 244 LYS B CA 1
ATOM 5528 C C . LYS B 1 244 ? 9.18 32.125 15.867 1 96 244 LYS B C 1
ATOM 5530 O O . LYS B 1 244 ? 8.43 32.562 14.992 1 96 244 LYS B O 1
ATOM 5535 N N . ILE B 1 245 ? 10.008 31.109 15.68 1 97.19 245 ILE B N 1
ATOM 5536 C CA . ILE B 1 245 ? 10.047 30.375 14.422 1 97.19 245 ILE B CA 1
ATOM 5537 C C . ILE B 1 245 ? 8.68 29.766 14.125 1 97.19 245 ILE B C 1
ATOM 5539 O O . ILE B 1 245 ? 8.164 29.891 13.008 1 97.19 245 ILE B O 1
ATOM 5543 N N . GLN B 1 246 ? 8.086 29.172 15.125 1 95.38 246 GLN B N 1
ATOM 5544 C CA . GLN B 1 246 ? 6.789 28.531 14.977 1 95.38 246 GLN B CA 1
ATOM 5545 C C . GLN B 1 246 ? 5.719 29.547 14.57 1 95.38 246 GLN B C 1
ATOM 5547 O O . GLN B 1 246 ? 4.887 29.266 13.703 1 95.38 246 GLN B O 1
ATOM 5552 N N . ARG B 1 247 ? 5.723 30.625 15.188 1 94.25 247 ARG B N 1
ATOM 5553 C CA . ARG B 1 247 ? 4.734 31.656 14.891 1 94.25 247 ARG B CA 1
ATOM 5554 C C . ARG B 1 247 ? 4.805 32.094 13.43 1 94.25 247 ARG B C 1
ATOM 5556 O O . ARG B 1 247 ? 3.777 32.219 12.766 1 94.25 247 ARG B O 1
ATOM 5563 N N . ILE B 1 248 ? 5.957 32.312 12.945 1 95.12 248 ILE B N 1
ATOM 5564 C CA . ILE B 1 248 ? 6.141 32.75 11.57 1 95.12 248 ILE B CA 1
ATOM 5565 C C . ILE B 1 248 ? 5.762 31.609 10.617 1 95.12 248 ILE B C 1
ATOM 5567 O O . ILE B 1 248 ? 5.129 31.844 9.586 1 95.12 248 ILE B O 1
ATOM 5571 N N . ASN B 1 249 ? 6.156 30.422 10.977 1 94.12 249 ASN B N 1
ATOM 5572 C CA . ASN B 1 249 ? 5.824 29.25 10.172 1 94.12 249 ASN B CA 1
ATOM 5573 C C . ASN B 1 249 ? 4.316 29.047 10.078 1 94.12 249 ASN B C 1
ATOM 5575 O O . ASN B 1 249 ? 3.797 28.719 9.008 1 94.12 249 ASN B O 1
ATOM 5579 N N . HIS B 1 250 ? 3.609 29.219 11.172 1 92.12 250 HIS B N 1
ATOM 5580 C CA . HIS B 1 250 ? 2.156 29.094 11.203 1 92.12 250 HIS B CA 1
ATOM 5581 C C . HIS B 1 250 ? 1.499 30.094 10.25 1 92.12 250 HIS B C 1
ATOM 5583 O O . HIS B 1 250 ? 0.567 29.734 9.523 1 92.12 250 HIS B O 1
ATOM 5589 N N . ARG B 1 251 ? 1.958 31.266 10.266 1 91.25 251 ARG B N 1
ATOM 5590 C CA . ARG B 1 251 ? 1.392 32.281 9.391 1 91.25 251 ARG B CA 1
ATOM 5591 C C . ARG B 1 251 ? 1.637 31.938 7.922 1 91.25 251 ARG B C 1
ATOM 5593 O O . ARG B 1 251 ? 0.772 32.156 7.074 1 91.25 251 ARG B O 1
ATOM 5600 N N . THR B 1 252 ? 2.789 31.469 7.645 1 92.12 252 THR B N 1
ATOM 5601 C CA . THR B 1 252 ? 3.115 31.109 6.27 1 92.12 252 THR B CA 1
ATOM 5602 C C . THR B 1 252 ? 2.23 29.969 5.789 1 92.12 252 THR B C 1
ATOM 5604 O O . THR B 1 252 ? 1.906 29.875 4.602 1 92.12 252 THR B O 1
ATOM 5607 N N . SER B 1 253 ? 1.776 29.109 6.703 1 89.94 253 SER B N 1
ATOM 5608 C CA . SER B 1 253 ? 0.906 27.984 6.363 1 89.94 253 SER B CA 1
ATOM 5609 C C . SER B 1 253 ? -0.44 28.469 5.836 1 89.94 253 SER B C 1
ATOM 5611 O O . SER B 1 253 ? -1.039 27.844 4.965 1 89.94 253 SER B O 1
ATOM 5613 N N . TYR B 1 254 ? -0.912 29.609 6.297 1 92.12 254 TYR B N 1
ATOM 5614 C CA . TYR B 1 254 ? -2.146 30.188 5.785 1 92.12 254 TYR B CA 1
ATOM 5615 C C . TYR B 1 254 ? -2.033 30.484 4.293 1 92.12 254 TYR B C 1
ATOM 5617 O O . TYR B 1 254 ? -2.902 30.094 3.51 1 92.12 254 TYR B O 1
ATOM 5625 N N . PHE B 1 255 ? -0.933 31.109 3.994 1 93.06 255 PHE B N 1
ATOM 5626 C CA . PHE B 1 255 ? -0.734 31.453 2.594 1 93.06 255 PHE B CA 1
ATOM 5627 C C . PHE B 1 255 ? -0.614 30.203 1.731 1 93.06 255 PHE B C 1
ATOM 5629 O O . PHE B 1 255 ? -1.204 30.125 0.652 1 93.06 255 PHE B O 1
ATOM 5636 N N . THR B 1 256 ? 0.105 29.219 2.266 1 93 256 THR B N 1
ATOM 5637 C CA . THR B 1 256 ? 0.296 27.969 1.551 1 93 256 THR B CA 1
ATOM 5638 C C . THR B 1 256 ? -1.044 27.281 1.29 1 93 256 THR B C 1
ATOM 5640 O O . THR B 1 256 ? -1.228 26.641 0.256 1 93 256 THR B O 1
ATOM 5643 N N . CYS B 1 257 ? -2.004 27.484 2.164 1 94.19 257 CYS B N 1
ATOM 5644 C CA . CYS B 1 257 ? -3.285 26.797 2.096 1 94.19 257 CYS B CA 1
ATOM 5645 C C . CYS B 1 257 ? -4.328 27.656 1.38 1 94.19 257 CYS B C 1
ATOM 5647 O O . CYS B 1 257 ? -5.504 27.281 1.328 1 94.19 257 CYS B O 1
ATOM 5649 N N . GLY B 1 258 ? -3.928 28.781 0.862 1 94.44 258 GLY B N 1
ATOM 5650 C CA . GLY B 1 258 ? -4.824 29.625 0.078 1 94.44 258 GLY B CA 1
ATOM 5651 C C . GLY B 1 258 ? -5.676 30.547 0.928 1 94.44 258 GLY B C 1
ATOM 5652 O O . GLY B 1 258 ? -6.723 31.016 0.482 1 94.44 258 GLY B O 1
ATOM 5653 N N . ILE B 1 259 ? -5.277 30.812 2.135 1 94.19 259 ILE B N 1
ATOM 5654 C CA . ILE B 1 259 ? -6.043 31.641 3.057 1 94.19 259 ILE B CA 1
ATOM 5655 C C . ILE B 1 259 ? -5.406 33.031 3.154 1 94.19 259 ILE B C 1
ATOM 5657 O O . ILE B 1 259 ? -4.266 33.156 3.6 1 94.19 259 ILE B O 1
ATOM 5661 N N . TYR B 1 260 ? -6.145 34.031 2.738 1 92.5 260 TYR B N 1
ATOM 5662 C CA . TYR B 1 260 ? -5.691 35.406 2.738 1 92.5 260 TYR B CA 1
ATOM 5663 C C . TYR B 1 260 ? -6.727 36.312 3.381 1 92.5 260 TYR B C 1
ATOM 5665 O O . TYR B 1 260 ? -7.922 36 3.375 1 92.5 260 TYR B O 1
ATOM 5673 N N . ALA B 1 261 ? -6.312 37.344 3.943 1 85.19 261 ALA B N 1
ATOM 5674 C CA . ALA B 1 261 ? -7.191 38.281 4.629 1 85.19 261 ALA B CA 1
ATOM 5675 C C . ALA B 1 261 ? -7.984 39.125 3.627 1 85.19 261 ALA B C 1
ATOM 5677 O O . ALA B 1 261 ? -9.094 39.562 3.92 1 85.19 261 ALA B O 1
ATOM 5678 N N . LYS B 1 262 ? -7.418 39.438 2.434 1 83.31 262 LYS B N 1
ATOM 5679 C CA . LYS B 1 262 ? -8.031 40.25 1.377 1 83.31 262 LYS B CA 1
ATOM 5680 C C . LYS B 1 262 ? -8.336 39.406 0.149 1 83.31 262 LYS B C 1
ATOM 5682 O O . LYS B 1 262 ? -7.863 38.281 0.037 1 83.31 262 LYS B O 1
ATOM 5687 N N . PRO B 1 263 ? -9.117 40.031 -0.646 1 77.94 263 PRO B N 1
ATOM 5688 C CA . PRO B 1 263 ? -9.391 39.281 -1.876 1 77.94 263 PRO B CA 1
ATOM 5689 C C . PRO B 1 263 ? -8.117 38.812 -2.578 1 77.94 263 PRO B C 1
ATOM 5691 O O . PRO B 1 263 ? -7.172 39.562 -2.73 1 77.94 263 PRO B O 1
ATOM 5694 N N . SER B 1 264 ? -8.039 37.625 -2.91 1 90.88 264 SER B N 1
ATOM 5695 C CA . SER B 1 264 ? -6.852 37 -3.465 1 90.88 264 SER B CA 1
ATOM 5696 C C . SER B 1 264 ? -6.945 36.875 -4.984 1 90.88 264 SER B C 1
ATOM 5698 O O . SER B 1 264 ? -6.777 35.781 -5.539 1 90.88 264 SER B O 1
ATOM 5700 N N . ILE B 1 265 ? -7.137 38.062 -5.609 1 93.5 265 ILE B N 1
ATOM 5701 C CA . ILE B 1 265 ? -7.316 38.094 -7.059 1 93.5 265 ILE B CA 1
ATOM 5702 C C . ILE B 1 265 ? -6.008 38.469 -7.738 1 93.5 265 ILE B C 1
ATOM 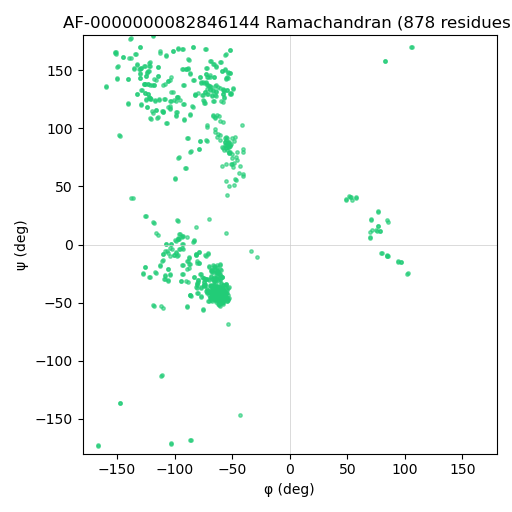5704 O O . ILE B 1 265 ? -5.418 39.5 -7.406 1 93.5 265 ILE B O 1
ATOM 5708 N N . VAL B 1 266 ? -5.543 37.688 -8.586 1 94.19 266 VAL B N 1
ATOM 5709 C CA . VAL B 1 266 ? -4.406 37.969 -9.461 1 94.19 266 VAL B CA 1
ATOM 5710 C C . VAL B 1 266 ? -4.781 37.656 -10.906 1 94.19 266 VAL B C 1
ATOM 5712 O O . VAL B 1 266 ? -5.164 36.5 -11.227 1 94.19 266 VAL B O 1
ATOM 5715 N N . ASN B 1 267 ? -4.703 38.625 -11.789 1 92.06 267 ASN B N 1
ATOM 5716 C CA . ASN B 1 267 ? -5.035 38.438 -13.203 1 92.06 267 ASN B CA 1
ATOM 5717 C C . ASN B 1 267 ? -6.43 37.844 -13.375 1 92.06 267 ASN B C 1
ATOM 5719 O O . ASN B 1 267 ? -6.605 36.844 -14.086 1 92.06 267 ASN B O 1
ATOM 5723 N N . SER B 1 268 ? -7.332 38.25 -12.594 1 91.62 268 SER B N 1
ATOM 5724 C CA . SER B 1 268 ? -8.75 37.906 -12.656 1 91.62 268 SER B CA 1
ATOM 5725 C C . SER B 1 268 ? -9 36.5 -12.148 1 91.62 268 SER B C 1
ATOM 5727 O O . SER B 1 268 ? -10.039 35.906 -12.438 1 91.62 268 SER B O 1
ATOM 5729 N N . ILE B 1 269 ? -8.023 35.938 -11.539 1 94.25 269 ILE B N 1
ATOM 5730 C CA . ILE B 1 269 ? -8.156 34.625 -10.938 1 94.25 269 ILE B CA 1
ATOM 5731 C C . ILE B 1 269 ? -8.164 34.75 -9.414 1 94.25 269 ILE B C 1
ATOM 5733 O O . ILE B 1 269 ? -7.312 35.406 -8.836 1 94.25 269 ILE B O 1
ATOM 5737 N N . ASP B 1 270 ? -9.164 34.219 -8.836 1 95.12 270 ASP B N 1
ATOM 5738 C CA . ASP B 1 270 ? -9.148 34.094 -7.383 1 95.12 270 ASP B CA 1
ATOM 5739 C C . ASP B 1 270 ? -8.164 33 -6.945 1 95.12 270 ASP B C 1
ATOM 5741 O O . ASP B 1 270 ? -8.57 31.859 -6.703 1 95.12 270 ASP B O 1
ATOM 5745 N N . VAL B 1 271 ? -6.938 33.344 -6.719 1 96 271 VAL B N 1
ATOM 5746 C CA . VAL B 1 271 ? -5.859 32.375 -6.531 1 96 271 VAL B CA 1
ATOM 5747 C C . VAL B 1 271 ? -6.047 31.641 -5.211 1 96 271 VAL B C 1
ATOM 5749 O O . VAL B 1 271 ? -5.715 30.469 -5.102 1 96 271 VAL B O 1
ATOM 5752 N N . GLY B 1 272 ? -6.527 32.344 -4.227 1 95.62 272 GLY B N 1
ATOM 5753 C CA . GLY B 1 272 ? -6.812 31.672 -2.969 1 95.62 272 GLY B CA 1
ATOM 5754 C C . GLY B 1 272 ? -7.809 30.531 -3.113 1 95.62 272 GLY B C 1
ATOM 5755 O O . GLY B 1 272 ? -7.547 29.406 -2.674 1 95.62 272 GLY B O 1
ATOM 5756 N N . LYS B 1 273 ? -8.883 30.828 -3.771 1 95.56 273 LYS B N 1
ATOM 5757 C CA . LYS B 1 273 ? -9.914 29.812 -3.992 1 95.56 273 LYS B CA 1
ATOM 5758 C C . LYS B 1 273 ? -9.375 28.656 -4.836 1 95.56 273 LYS B C 1
ATOM 5760 O O . LYS B 1 273 ? -9.664 27.5 -4.555 1 95.56 273 LYS B O 1
ATOM 5765 N N . GLU B 1 274 ? -8.617 29 -5.836 1 96.38 274 GLU B N 1
ATOM 5766 C CA . GLU B 1 274 ? -8.07 27.984 -6.719 1 96.38 274 GLU B CA 1
ATOM 5767 C C . GLU B 1 274 ? -7.09 27.078 -5.977 1 96.38 274 GLU B C 1
ATOM 5769 O O . GLU B 1 274 ? -7.027 25.875 -6.242 1 96.38 274 GLU B O 1
ATOM 5774 N N . ILE B 1 275 ? -6.359 27.672 -5.078 1 96.81 275 ILE B N 1
ATOM 5775 C CA . ILE B 1 275 ? -5.441 26.875 -4.27 1 96.81 275 ILE B CA 1
ATOM 5776 C C . ILE B 1 275 ? -6.234 25.922 -3.377 1 96.81 275 ILE B C 1
ATOM 5778 O O . ILE B 1 275 ? -5.902 24.734 -3.277 1 96.81 275 ILE B O 1
ATOM 5782 N N . ILE B 1 276 ? -7.27 26.391 -2.791 1 97.31 276 ILE B N 1
ATOM 5783 C CA . ILE B 1 276 ? -8.109 25.562 -1.933 1 97.31 276 ILE B CA 1
ATOM 5784 C C . ILE B 1 276 ? -8.758 24.453 -2.762 1 97.31 276 ILE B C 1
ATOM 5786 O O . ILE B 1 276 ? -8.859 23.312 -2.311 1 97.31 276 ILE B O 1
ATOM 5790 N N . LYS B 1 277 ? -9.148 24.719 -3.996 1 97 277 LYS B N 1
ATOM 5791 C CA . LYS B 1 277 ? -9.734 23.719 -4.891 1 97 277 LYS B CA 1
ATOM 5792 C C . LYS B 1 277 ? -8.766 22.562 -5.125 1 97 277 LYS B C 1
ATOM 5794 O O . LYS B 1 277 ? -9.195 21.422 -5.262 1 97 277 LYS B O 1
ATOM 5799 N N . ILE B 1 278 ? -7.516 22.891 -5.137 1 97 278 ILE B N 1
ATOM 5800 C CA . ILE B 1 278 ? -6.516 21.875 -5.434 1 97 278 ILE B CA 1
ATOM 5801 C C . ILE B 1 278 ? -6.133 21.141 -4.152 1 97 278 ILE B C 1
ATOM 5803 O O . ILE B 1 278 ? -6.012 19.906 -4.145 1 97 278 ILE B O 1
ATOM 5807 N N . ARG B 1 279 ? -5.941 21.875 -3.08 1 96.88 279 ARG B N 1
ATOM 5808 C CA . ARG B 1 279 ? -5.406 21.297 -1.852 1 96.88 279 ARG B CA 1
ATOM 5809 C C . ARG B 1 279 ? -6.504 20.594 -1.057 1 96.88 279 ARG B C 1
ATOM 5811 O O . ARG B 1 279 ? -6.27 19.531 -0.472 1 96.88 279 ARG B O 1
ATOM 5818 N N . SER B 1 280 ? -7.707 21.156 -1.061 1 97.69 280 SER B N 1
ATOM 5819 C CA . SER B 1 280 ? -8.766 20.703 -0.177 1 97.69 280 SER B CA 1
ATOM 5820 C C . SER B 1 280 ? -9.867 19.984 -0.961 1 97.69 280 SER B C 1
ATOM 5822 O O . SER B 1 280 ? -10.578 19.141 -0.416 1 97.69 280 SER B O 1
ATOM 5824 N N . GLY B 1 281 ? -10.031 20.375 -2.178 1 98.06 281 GLY B N 1
ATOM 5825 C CA . GLY B 1 281 ? -11.125 19.891 -3.004 1 98.06 281 GLY B CA 1
ATOM 5826 C C . GLY B 1 281 ? -11.133 18.375 -3.152 1 98.06 281 GLY B C 1
ATOM 5827 O O . GLY B 1 281 ? -12.156 17.734 -2.932 1 98.06 281 GLY B O 1
ATOM 5828 N N . PRO B 1 282 ? -10.008 17.828 -3.494 1 98.19 282 PRO B N 1
ATOM 5829 C CA . PRO B 1 282 ? -9.977 16.391 -3.781 1 98.19 282 PRO B CA 1
ATOM 5830 C C . PRO B 1 282 ? -10.43 15.539 -2.592 1 98.19 282 PRO B C 1
ATOM 5832 O O . PRO B 1 282 ? -11.305 14.68 -2.734 1 98.19 282 PRO B O 1
ATOM 5835 N N . ILE B 1 283 ? -9.906 15.758 -1.391 1 98.62 283 ILE B N 1
ATOM 5836 C CA . ILE B 1 283 ? -10.25 14.945 -0.227 1 98.62 283 ILE B CA 1
ATOM 5837 C C . ILE B 1 283 ? -11.711 15.195 0.162 1 98.62 283 ILE B C 1
ATOM 5839 O O . ILE B 1 283 ? -12.438 14.266 0.51 1 98.62 283 ILE B O 1
ATOM 5843 N N . THR B 1 284 ? -12.156 16.422 0.103 1 98.75 284 THR B N 1
ATOM 5844 C CA . THR B 1 284 ? -13.523 16.781 0.459 1 98.75 284 THR B CA 1
ATOM 5845 C C . THR B 1 284 ? -14.516 16.094 -0.479 1 98.75 284 THR B C 1
ATOM 5847 O O . THR B 1 284 ? -15.516 15.531 -0.03 1 98.75 284 THR B O 1
ATOM 5850 N N . ASN B 1 285 ? -14.234 16.141 -1.729 1 98.62 285 ASN B N 1
ATOM 5851 C CA . ASN B 1 285 ? -15.156 15.57 -2.711 1 98.62 285 ASN B CA 1
ATOM 5852 C C . ASN B 1 285 ? -15.109 14.047 -2.703 1 98.62 285 ASN B C 1
ATOM 5854 O O . ASN B 1 285 ? -16.125 13.391 -2.938 1 98.62 285 ASN B O 1
ATOM 5858 N N . GLU B 1 286 ? -13.961 13.445 -2.465 1 98.31 286 GLU B N 1
ATOM 5859 C CA . GLU B 1 286 ? -13.922 11.984 -2.355 1 98.31 286 GLU B CA 1
ATOM 5860 C C . GLU B 1 286 ? -14.789 11.5 -1.198 1 98.31 286 GLU B C 1
ATOM 5862 O O . GLU B 1 286 ? -15.508 10.508 -1.33 1 98.31 286 GLU B O 1
ATOM 5867 N N . ILE B 1 287 ? -14.688 12.164 -0.082 1 98.81 287 ILE B N 1
ATOM 5868 C CA . ILE B 1 287 ? -15.477 11.812 1.09 1 98.81 287 ILE B CA 1
ATOM 5869 C C . ILE B 1 287 ? -16.969 12 0.782 1 98.81 287 ILE B C 1
ATOM 5871 O O . ILE B 1 287 ? -17.781 11.109 1.062 1 98.81 287 ILE B O 1
ATOM 5875 N N . TYR B 1 288 ? -17.297 13.102 0.169 1 98.81 288 TYR B N 1
ATOM 5876 C CA . TYR B 1 288 ? -18.688 13.375 -0.183 1 98.81 288 TYR B CA 1
ATOM 5877 C C . TYR B 1 288 ? -19.219 12.344 -1.172 1 98.81 288 TYR B C 1
ATOM 5879 O O . TYR B 1 288 ? -20.328 11.852 -1.024 1 98.81 288 TYR B O 1
ATOM 5887 N N . ASP B 1 289 ? -18.422 12.062 -2.172 1 98.38 289 ASP B N 1
ATOM 5888 C CA . ASP B 1 289 ? -18.828 11.094 -3.191 1 98.38 289 ASP B CA 1
ATOM 5889 C C . ASP B 1 289 ? -19.109 9.727 -2.574 1 98.38 289 ASP B C 1
ATOM 5891 O O . ASP B 1 289 ? -20.078 9.07 -2.939 1 98.38 289 ASP B O 1
ATOM 5895 N N . ARG B 1 290 ? -18.281 9.297 -1.696 1 98.75 290 ARG B N 1
ATOM 5896 C CA . ARG B 1 290 ? -18.5 8 -1.058 1 98.75 290 ARG B CA 1
ATOM 5897 C C . ARG B 1 290 ? -19.781 7.996 -0.232 1 98.75 290 ARG B C 1
ATOM 5899 O O . ARG B 1 290 ? -20.5 6.996 -0.195 1 98.75 290 ARG B O 1
ATOM 5906 N N . MET B 1 291 ? -20.062 9.102 0.465 1 98.81 291 MET B N 1
ATOM 5907 C CA . MET B 1 291 ? -21.312 9.211 1.211 1 98.81 291 MET B CA 1
ATOM 5908 C C . MET B 1 291 ? -22.516 9.109 0.277 1 98.81 291 MET B C 1
ATOM 5910 O O . MET B 1 291 ? -23.469 8.383 0.562 1 98.81 291 MET B O 1
ATOM 5914 N N . THR B 1 292 ? -22.406 9.797 -0.82 1 98.19 292 THR B N 1
ATOM 5915 C CA . THR B 1 292 ? -23.516 9.805 -1.762 1 98.19 292 THR B CA 1
ATOM 5916 C C . THR B 1 292 ? -23.703 8.43 -2.396 1 98.19 292 THR B C 1
ATOM 5918 O O . THR B 1 292 ? -24.828 7.973 -2.59 1 98.19 292 THR B O 1
ATOM 5921 N N . GLN B 1 293 ? -22.609 7.816 -2.723 1 98.31 293 GLN B N 1
ATOM 5922 C CA . GLN B 1 293 ? -22.688 6.461 -3.266 1 98.31 293 GLN B CA 1
ATOM 5923 C C . GLN B 1 293 ? -23.312 5.5 -2.258 1 98.31 293 GLN B C 1
ATOM 5925 O O . GLN B 1 293 ? -24.094 4.629 -2.631 1 98.31 293 GLN B O 1
ATOM 5930 N N . LYS B 1 294 ? -22.922 5.633 -1.029 1 98.25 294 LYS B N 1
ATOM 5931 C CA . LYS B 1 294 ? -23.469 4.809 0.038 1 98.25 294 LYS B CA 1
ATOM 5932 C C . LYS B 1 294 ? -24.984 4.984 0.144 1 98.25 294 LYS B C 1
ATOM 5934 O O . LYS B 1 294 ? -25.719 4.004 0.252 1 98.25 294 LYS B O 1
ATOM 5939 N N . LEU B 1 295 ? -25.469 6.172 0.141 1 97.81 295 LEU B N 1
ATOM 5940 C CA . LEU B 1 295 ? -26.891 6.484 0.245 1 97.81 295 LEU B CA 1
ATOM 5941 C C . LEU B 1 295 ? -27.656 5.965 -0.97 1 97.81 295 LEU B C 1
ATOM 5943 O O . LEU B 1 295 ? -28.734 5.387 -0.83 1 97.81 295 LEU B O 1
ATOM 5947 N N . ASP B 1 296 ? -27.062 6.152 -2.129 1 96.81 296 ASP B N 1
ATOM 5948 C CA . ASP B 1 296 ? -27.688 5.695 -3.361 1 96.81 296 ASP B CA 1
ATOM 5949 C C . ASP B 1 296 ? -27.812 4.172 -3.385 1 96.81 296 ASP B C 1
ATOM 5951 O O . ASP B 1 296 ? -28.828 3.633 -3.805 1 96.81 296 ASP B O 1
ATOM 5955 N N . CYS B 1 297 ? -26.766 3.578 -2.959 1 96.25 297 CYS B N 1
ATOM 5956 C CA . CYS B 1 297 ? -26.781 2.121 -2.934 1 96.25 297 CYS B CA 1
ATOM 5957 C C . CYS B 1 297 ? -27.797 1.605 -1.918 1 96.25 297 CYS B C 1
ATOM 5959 O O . CYS B 1 297 ? -28.438 0.572 -2.137 1 96.25 297 CYS B O 1
ATOM 5961 N N . ALA B 1 298 ? -27.984 2.254 -0.837 1 93.69 298 ALA B N 1
ATOM 5962 C CA . ALA B 1 298 ? -28.938 1.855 0.194 1 93.69 298 ALA B CA 1
ATOM 5963 C C . ALA B 1 298 ? -30.375 1.947 -0.32 1 93.69 298 ALA B C 1
ATOM 5965 O O . ALA B 1 298 ? -31.219 1.142 0.057 1 93.69 298 ALA B O 1
ATOM 5966 N N . LYS B 1 299 ? -30.625 2.82 -1.222 1 92.38 299 LYS B N 1
ATOM 5967 C CA . LYS B 1 299 ? -31.953 3.055 -1.754 1 92.38 299 LYS B CA 1
ATOM 5968 C C . LYS B 1 299 ? -32.25 2.135 -2.938 1 92.38 299 LYS B C 1
ATOM 5970 O O . LYS B 1 299 ? -33.406 1.984 -3.346 1 92.38 299 LYS B O 1
ATOM 5975 N N . ASN B 1 300 ? -31.172 1.539 -3.428 1 93.06 300 ASN B N 1
ATOM 5976 C CA . ASN B 1 300 ? -31.312 0.714 -4.621 1 93.06 300 ASN B CA 1
ATOM 5977 C C . ASN B 1 300 ? -31 -0.752 -4.328 1 93.06 300 ASN B C 1
ATOM 5979 O O . ASN B 1 300 ? -29.844 -1.157 -4.297 1 93.06 300 ASN B O 1
ATOM 5983 N N . PRO B 1 301 ? -31.906 -1.482 -4.328 1 88.81 301 PRO B N 1
ATOM 5984 C CA . PRO B 1 301 ? -31.688 -2.902 -4.051 1 88.81 301 PRO B CA 1
ATOM 5985 C C . PRO B 1 301 ? -30.844 -3.592 -5.129 1 88.81 301 PRO B C 1
ATOM 5987 O O . PRO B 1 301 ? -30.25 -4.645 -4.879 1 88.81 301 PRO B O 1
ATOM 5990 N N . LYS B 1 302 ? -30.781 -2.996 -6.266 1 91.25 302 LYS B N 1
ATOM 5991 C CA . LYS B 1 302 ? -30.062 -3.617 -7.371 1 91.25 302 LYS B CA 1
ATOM 5992 C C . LYS B 1 302 ? -28.625 -3.088 -7.465 1 91.25 302 LYS B C 1
ATOM 5994 O O . LYS B 1 302 ? -27.922 -3.34 -8.453 1 91.25 302 LYS B O 1
ATOM 5999 N N . CYS B 1 303 ? -28.25 -2.342 -6.457 1 93.19 303 CYS B N 1
ATOM 6000 C CA . CYS B 1 303 ? -26.875 -1.825 -6.453 1 93.19 303 CYS B CA 1
ATOM 6001 C C . CYS B 1 303 ? -25.875 -2.961 -6.535 1 93.19 303 CYS B C 1
ATOM 6003 O O . CYS B 1 303 ? -25.891 -3.877 -5.711 1 93.19 303 CYS B O 1
ATOM 6005 N N . THR B 1 304 ? -24.953 -2.857 -7.547 1 91.88 304 THR B N 1
ATOM 6006 C CA . THR B 1 304 ? -24.016 -3.939 -7.801 1 91.88 304 THR B CA 1
ATOM 6007 C C . THR B 1 304 ? -22.641 -3.621 -7.188 1 91.88 304 THR B C 1
ATOM 6009 O O . THR B 1 304 ? -21.766 -4.488 -7.125 1 91.88 304 THR B O 1
ATOM 6012 N N . ASN B 1 305 ? -22.484 -2.406 -6.715 1 95.06 305 ASN B N 1
ATOM 6013 C CA . ASN B 1 305 ? -21.234 -2.055 -6.051 1 95.06 305 ASN B CA 1
ATOM 6014 C C . ASN B 1 305 ? -21.172 -2.604 -4.629 1 95.06 305 ASN B C 1
ATOM 6016 O O . ASN B 1 305 ? -21.484 -1.892 -3.672 1 95.06 305 ASN B O 1
ATOM 6020 N N . GLN B 1 306 ? -20.672 -3.809 -4.547 1 92.69 306 GLN B N 1
ATOM 6021 C CA . GLN B 1 306 ? -20.672 -4.508 -3.268 1 92.69 306 GLN B CA 1
ATOM 6022 C C . GLN B 1 306 ? -19.719 -3.85 -2.281 1 92.69 306 GLN B C 1
ATOM 6024 O O . GLN B 1 306 ? -19.953 -3.867 -1.071 1 92.69 306 GLN B O 1
ATOM 6029 N N . PHE B 1 307 ? -18.719 -3.225 -2.824 1 95.81 307 PHE B N 1
ATOM 6030 C CA . PHE B 1 307 ? -17.766 -2.533 -1.964 1 95.81 307 PHE B CA 1
ATOM 6031 C C . PHE B 1 307 ? -18.453 -1.425 -1.176 1 95.81 307 PHE B C 1
ATOM 6033 O O . PHE B 1 307 ? -18.359 -1.382 0.053 1 95.81 307 PHE B O 1
ATOM 6040 N N . ILE B 1 308 ? -19.172 -0.57 -1.853 1 97.75 308 ILE B N 1
ATOM 6041 C CA . ILE B 1 308 ? -19.859 0.564 -1.244 1 97.75 308 ILE B CA 1
ATOM 6042 C C . ILE B 1 308 ? -21 0.064 -0.36 1 97.75 308 ILE B C 1
ATOM 6044 O O . ILE B 1 308 ? -21.219 0.589 0.733 1 97.75 308 ILE B O 1
ATOM 6048 N N . ARG B 1 309 ? -21.703 -0.93 -0.824 1 96.25 309 ARG B N 1
ATOM 6049 C CA . ARG B 1 309 ? -22.859 -1.453 -0.109 1 96.25 309 ARG B CA 1
ATOM 6050 C C . ARG B 1 309 ? -22.469 -1.956 1.276 1 96.25 309 ARG B C 1
ATOM 6052 O O . ARG B 1 309 ? -23.172 -1.705 2.256 1 96.25 309 ARG B O 1
ATOM 6059 N N . ASN B 1 310 ? -21.344 -2.617 1.355 1 96.56 310 ASN B N 1
ATOM 6060 C CA . ASN B 1 310 ? -20.953 -3.283 2.594 1 96.56 310 ASN B CA 1
ATOM 6061 C C . ASN B 1 310 ? -20.078 -2.385 3.459 1 96.56 310 ASN B C 1
ATOM 6063 O O . ASN B 1 310 ? -19.953 -2.605 4.664 1 96.56 310 ASN B O 1
ATOM 6067 N N . LEU B 1 311 ? -19.5 -1.349 2.885 1 98.5 311 LEU B N 1
ATOM 6068 C CA . LEU B 1 311 ? -18.5 -0.52 3.553 1 98.5 311 LEU B CA 1
ATOM 6069 C C . LEU B 1 311 ? -19.109 0.202 4.75 1 98.5 311 LEU B C 1
ATOM 6071 O O . LEU B 1 311 ? -20.172 0.804 4.641 1 98.5 311 LEU B O 1
ATOM 6075 N N . GLN B 1 312 ? -18.391 0.135 5.91 1 98.5 312 GLN B N 1
ATOM 6076 C CA . GLN B 1 312 ? -18.828 0.847 7.105 1 98.5 312 GLN B CA 1
ATOM 6077 C C . GLN B 1 312 ? -17.75 1.812 7.598 1 98.5 312 GLN B C 1
ATOM 6079 O O . GLN B 1 312 ? -18.062 2.809 8.25 1 98.5 312 GLN B O 1
ATOM 6084 N N . TYR B 1 313 ? -16.531 1.518 7.336 1 98.69 313 TYR B N 1
ATOM 6085 C CA . TYR B 1 313 ? -15.414 2.303 7.852 1 98.69 313 TYR B CA 1
ATOM 6086 C C . TYR B 1 313 ? -14.32 2.461 6.797 1 98.69 313 TYR B C 1
ATOM 6088 O O . TYR B 1 313 ? -13.828 1.472 6.258 1 98.69 313 TYR B O 1
ATOM 6096 N N . TYR B 1 314 ? -13.992 3.672 6.441 1 98.88 314 TYR B N 1
ATOM 6097 C CA . TYR B 1 314 ? -12.922 4.023 5.523 1 98.88 314 TYR B CA 1
ATOM 6098 C C . TYR B 1 314 ? -11.945 5 6.172 1 98.88 314 TYR B C 1
ATOM 6100 O O . TYR B 1 314 ? -12.336 6.086 6.598 1 98.88 314 TYR B O 1
ATOM 6108 N N . ALA B 1 315 ? -10.68 4.652 6.191 1 98.81 315 ALA B N 1
ATOM 6109 C CA . ALA B 1 315 ? -9.727 5.535 6.859 1 98.81 315 ALA B CA 1
ATOM 6110 C C . ALA B 1 315 ? -8.594 5.938 5.918 1 98.81 315 ALA B C 1
ATOM 6112 O O . ALA B 1 315 ? -8.164 5.145 5.082 1 98.81 315 ALA B O 1
ATOM 6113 N N . TYR B 1 316 ? -8.156 7.164 6.102 1 98.81 316 TYR B N 1
ATOM 6114 C CA . TYR B 1 316 ? -6.945 7.688 5.477 1 98.81 316 TYR B CA 1
ATOM 6115 C C . TYR B 1 316 ? -5.848 7.902 6.512 1 98.81 316 TYR B C 1
ATOM 6117 O O . TYR B 1 316 ? -5.996 8.711 7.43 1 98.81 316 TYR B O 1
ATOM 6125 N N . SER B 1 317 ? -4.797 7.148 6.406 1 98.94 317 SER B N 1
ATOM 6126 C CA . SER B 1 317 ? -3.578 7.457 7.148 1 98.94 317 SER B CA 1
ATOM 6127 C C . SER B 1 317 ? -2.691 8.43 6.371 1 98.94 317 SER B C 1
ATOM 6129 O O . SER B 1 317 ? -2.113 8.062 5.348 1 98.94 317 SER B O 1
ATOM 6131 N N . ALA B 1 318 ? -2.59 9.602 6.898 1 98.88 318 ALA B N 1
ATOM 6132 C CA . ALA B 1 318 ? -2.049 10.664 6.062 1 98.88 318 ALA B CA 1
ATOM 6133 C C . ALA B 1 318 ? -1.261 11.672 6.898 1 98.88 318 ALA B C 1
ATOM 6135 O O . ALA B 1 318 ? -0.416 11.289 7.707 1 98.88 318 ALA B O 1
ATOM 6136 N N . HIS B 1 319 ? -1.482 12.945 6.621 1 98.56 319 HIS B N 1
ATOM 6137 C CA . HIS B 1 319 ? -0.613 13.984 7.164 1 98.56 319 HIS B CA 1
ATOM 6138 C C . HIS B 1 319 ? -1.424 15.102 7.816 1 98.56 319 HIS B C 1
ATOM 6140 O O . HIS B 1 319 ? -2.654 15.102 7.742 1 98.56 319 HIS B O 1
ATOM 6146 N N . ASP B 1 320 ? -0.71 15.961 8.508 1 97.56 320 ASP B N 1
ATOM 6147 C CA . ASP B 1 320 ? -1.321 17.141 9.117 1 97.56 320 ASP B CA 1
ATOM 6148 C C . ASP B 1 320 ? -2.029 18 8.07 1 97.56 320 ASP B C 1
ATOM 6150 O O . ASP B 1 320 ? -3.174 18.406 8.273 1 97.56 320 ASP B O 1
ATOM 6154 N N . GLU B 1 321 ? -1.399 18.109 6.938 1 96.94 321 GLU B N 1
ATOM 6155 C CA . GLU B 1 321 ? -1.949 18.953 5.883 1 96.94 321 GLU B CA 1
ATOM 6156 C C . GLU B 1 321 ? -3.254 18.375 5.34 1 96.94 321 GLU B C 1
ATOM 6158 O O . GLU B 1 321 ? -4.137 19.125 4.91 1 96.94 321 GLU B O 1
ATOM 6163 N N . THR B 1 322 ? -3.42 17.047 5.379 1 98.44 322 THR B N 1
ATOM 6164 C CA . THR B 1 322 ? -4.637 16.422 4.875 1 98.44 322 THR B CA 1
ATOM 6165 C C . THR B 1 322 ? -5.832 16.766 5.758 1 98.44 322 THR B C 1
ATOM 6167 O O . THR B 1 322 ? -6.895 17.125 5.254 1 98.44 322 THR B O 1
ATOM 6170 N N . ILE B 1 323 ? -5.633 16.672 7.051 1 98.44 323 ILE B N 1
ATOM 6171 C CA . ILE B 1 323 ? -6.672 17.062 8 1 98.44 323 ILE B CA 1
ATOM 6172 C C . ILE B 1 323 ? -7.004 18.531 7.828 1 98.44 323 ILE B C 1
ATOM 6174 O O . ILE B 1 323 ? -8.18 18.906 7.742 1 98.44 323 ILE B O 1
ATOM 6178 N N . TYR B 1 324 ? -5.934 19.312 7.781 1 97.38 324 TYR B N 1
ATOM 6179 C CA . TYR B 1 324 ? -6.07 20.766 7.66 1 97.38 324 TYR B CA 1
ATOM 6180 C C . TYR B 1 324 ? -6.852 21.125 6.402 1 97.38 324 TYR B C 1
ATOM 6182 O O . TYR B 1 324 ? -7.672 22.047 6.422 1 97.38 324 TYR B O 1
ATOM 6190 N N . SER B 1 325 ? -6.586 20.406 5.352 1 96.81 325 SER B N 1
ATOM 6191 C CA . SER B 1 325 ? -7.262 20.641 4.082 1 96.81 325 SER B CA 1
ATOM 6192 C C . SER B 1 325 ? -8.766 20.406 4.199 1 96.81 325 SER B C 1
ATOM 6194 O O . SER B 1 325 ? -9.562 21.203 3.707 1 96.81 325 SER B O 1
ATOM 6196 N N . LEU B 1 326 ? -9.156 19.344 4.793 1 98.25 326 LEU B N 1
ATOM 6197 C CA . LEU B 1 326 ? -10.586 19.094 4.977 1 98.25 326 LEU B CA 1
ATOM 6198 C C . LEU B 1 326 ? -11.227 20.219 5.785 1 98.25 326 LEU B C 1
ATOM 6200 O O . LEU B 1 326 ? -12.297 20.703 5.422 1 98.25 326 LEU B O 1
ATOM 6204 N N . MET B 1 327 ? -10.609 20.656 6.828 1 97.81 327 MET B N 1
ATOM 6205 C CA . MET B 1 327 ? -11.133 21.719 7.676 1 97.81 327 MET B CA 1
ATOM 6206 C C . MET B 1 327 ? -11.234 23.031 6.898 1 97.81 327 MET B C 1
ATOM 6208 O O . MET B 1 327 ? -12.203 23.781 7.059 1 97.81 327 MET B O 1
ATOM 6212 N N . THR B 1 328 ? -10.234 23.25 6.078 1 96.94 328 THR B N 1
ATOM 6213 C CA . THR B 1 328 ? -10.203 24.469 5.285 1 96.94 328 THR B CA 1
ATOM 6214 C C . THR B 1 328 ? -11.398 24.531 4.34 1 96.94 328 THR B C 1
ATOM 6216 O O . THR B 1 328 ? -11.953 25.609 4.102 1 96.94 328 THR B O 1
ATOM 6219 N N . SER B 1 329 ? -11.789 23.406 3.805 1 97.12 329 SER B N 1
ATOM 6220 C CA . SER B 1 329 ? -12.945 23.375 2.906 1 97.12 329 SER B CA 1
ATOM 6221 C C . SER B 1 329 ? -14.195 23.891 3.596 1 97.12 329 SER B C 1
ATOM 6223 O O . SER B 1 329 ? -15.07 24.469 2.949 1 97.12 329 SER B O 1
ATOM 6225 N N . PHE B 1 330 ? -14.266 23.75 4.898 1 97.62 330 PHE B N 1
ATOM 6226 C CA . PHE B 1 330 ? -15.438 24.172 5.652 1 97.62 330 PHE B CA 1
ATOM 6227 C C . PHE B 1 330 ? -15.219 25.531 6.285 1 97.62 330 PHE B C 1
ATOM 6229 O O . PHE B 1 330 ? -16.125 26.094 6.914 1 97.62 330 PHE B O 1
ATOM 6236 N N . GLY B 1 331 ? -13.984 26.031 6.18 1 95.06 331 GLY B N 1
ATOM 6237 C CA . GLY B 1 331 ? -13.648 27.312 6.777 1 95.06 331 GLY B CA 1
ATOM 6238 C C . GLY B 1 331 ? -13.453 27.234 8.281 1 95.06 331 GLY B C 1
ATOM 6239 O O . GLY B 1 331 ? -13.734 28.203 9 1 95.06 331 GLY B O 1
ATOM 6240 N N . ILE B 1 332 ? -13.031 26.062 8.766 1 96.69 332 ILE B N 1
ATOM 6241 C CA . ILE B 1 332 ? -12.922 25.891 10.211 1 96.69 332 ILE B CA 1
ATOM 6242 C C . ILE B 1 332 ? -11.508 25.438 10.57 1 96.69 332 ILE B C 1
ATOM 6244 O O . ILE B 1 332 ? -11.312 24.703 11.555 1 96.69 332 ILE B O 1
ATOM 6248 N N . GLU B 1 333 ? -10.477 25.719 9.75 1 94.94 333 GLU B N 1
ATOM 6249 C CA . GLU B 1 333 ? -9.109 25.234 9.914 1 94.94 333 GLU B CA 1
ATOM 6250 C C . GLU B 1 333 ? -8.508 25.703 11.234 1 94.94 333 GLU B C 1
ATOM 6252 O O . GLU B 1 333 ? -7.625 25.047 11.789 1 94.94 333 GLU B O 1
ATOM 6257 N N . ASP B 1 334 ? -9.008 26.734 11.828 1 93.5 334 ASP B N 1
ATOM 6258 C CA . ASP B 1 334 ? -8.469 27.281 13.07 1 93.5 334 ASP B CA 1
ATOM 6259 C C . ASP B 1 334 ? -8.797 26.359 14.25 1 93.5 334 ASP B C 1
ATOM 6261 O O . ASP B 1 334 ? -8.242 26.516 15.336 1 93.5 334 ASP B O 1
ATOM 6265 N N . ASN B 1 335 ? -9.656 25.359 14.047 1 92.81 335 ASN B N 1
ATOM 6266 C CA . ASN B 1 335 ? -9.953 24.359 15.07 1 92.81 335 ASN B CA 1
ATOM 6267 C C . ASN B 1 335 ? -8.891 23.266 15.109 1 92.81 335 ASN B C 1
ATOM 6269 O O . ASN B 1 335 ? -8.898 22.422 16 1 92.81 335 ASN B O 1
ATOM 6273 N N . ALA B 1 336 ? -7.984 23.25 14.18 1 90.88 336 ALA B N 1
ATOM 6274 C CA . ALA B 1 336 ? -7.043 22.141 14.008 1 90.88 336 ALA B CA 1
ATOM 6275 C C . ALA B 1 336 ? -6.09 22.047 15.188 1 90.88 336 ALA B C 1
ATOM 6277 O O . ALA B 1 336 ? -5.688 20.953 15.586 1 90.88 336 ALA B O 1
ATOM 6278 N N . ALA B 1 337 ? -5.684 23.172 15.688 1 88.31 337 ALA B N 1
ATOM 6279 C CA . ALA B 1 337 ? -4.727 23.312 16.781 1 88.31 337 ALA B CA 1
ATOM 6280 C C . ALA B 1 337 ? -4.98 24.594 17.578 1 88.31 337 ALA B C 1
ATOM 6282 O O . ALA B 1 337 ? -5.773 25.438 17.156 1 88.31 337 ALA B O 1
ATOM 6283 N N . PRO B 1 338 ? -4.402 24.641 18.734 1 84.31 338 PRO B N 1
ATOM 6284 C CA . PRO B 1 338 ? -4.703 25.797 19.594 1 84.31 338 PRO B CA 1
ATOM 6285 C C . PRO B 1 338 ? -4.305 27.125 18.938 1 84.31 338 PRO B C 1
ATOM 6287 O O . PRO B 1 338 ? -5.043 28.109 19.047 1 84.31 338 PRO B O 1
ATOM 6290 N N . ASP B 1 339 ? -3.154 27.125 18.297 1 85.06 339 ASP B N 1
ATOM 6291 C CA . ASP B 1 339 ? -2.725 28.359 17.641 1 85.06 339 ASP B CA 1
ATOM 6292 C C . ASP B 1 339 ? -3.184 28.406 16.188 1 85.06 339 ASP B C 1
ATOM 6294 O O . ASP B 1 339 ? -3.084 27.406 15.469 1 85.06 339 ASP B O 1
ATOM 6298 N N . PRO B 1 340 ? -3.662 29.625 15.828 1 83.38 340 PRO B N 1
ATOM 6299 C CA . PRO B 1 340 ? -4.047 29.75 14.414 1 83.38 340 PRO B CA 1
ATOM 6300 C C . PRO B 1 340 ? -2.896 29.453 13.461 1 83.38 340 PRO B C 1
ATOM 6302 O O . PRO B 1 340 ? -1.772 29.906 13.672 1 83.38 340 PRO B O 1
ATOM 6305 N N . GLY B 1 341 ? -3.203 28.688 12.508 1 83.56 341 GLY B N 1
ATOM 6306 C CA . GLY B 1 341 ? -2.205 28.328 11.508 1 83.56 341 GLY B CA 1
ATOM 6307 C C . GLY B 1 341 ? -1.338 27.156 11.914 1 83.56 341 GLY B C 1
ATOM 6308 O O . GLY B 1 341 ? -0.554 26.641 11.109 1 83.56 341 GLY B O 1
ATOM 6309 N N . GLU B 1 342 ? -1.485 26.797 13.133 1 91.38 342 GLU B N 1
ATOM 6310 C CA . GLU B 1 342 ? -0.742 25.641 13.609 1 91.38 342 GLU B CA 1
ATOM 6311 C C . GLU B 1 342 ? -1.299 24.344 13.016 1 91.38 342 GLU B C 1
ATOM 6313 O O . GLU B 1 342 ? -2.516 24.188 12.914 1 91.38 342 GLU B O 1
ATOM 6318 N N . TRP B 1 343 ? -0.362 23.453 12.609 1 95 343 TRP B N 1
ATOM 6319 C CA . TRP B 1 343 ? -0.762 22.172 12.039 1 95 343 TRP B CA 1
ATOM 6320 C C . TRP B 1 343 ? -1.297 21.25 13.125 1 95 343 TRP B C 1
ATOM 6322 O O . TRP B 1 343 ? -0.929 21.375 14.297 1 95 343 TRP B O 1
ATOM 6332 N N . PRO B 1 344 ? -2.203 20.328 12.719 1 97.5 344 PRO B N 1
ATOM 6333 C CA . PRO B 1 344 ? -2.635 19.297 13.664 1 97.5 344 PRO B CA 1
ATOM 6334 C C . PRO B 1 344 ? -1.463 18.531 14.266 1 97.5 344 PRO B C 1
ATOM 6336 O O . PRO B 1 344 ? -0.471 18.266 13.578 1 97.5 344 PRO B O 1
ATOM 6339 N N . ALA B 1 345 ? -1.628 18.109 15.523 1 97.88 345 ALA B N 1
ATOM 6340 C CA . ALA B 1 345 ? -0.587 17.359 16.234 1 97.88 345 ALA B CA 1
ATOM 6341 C C . ALA B 1 345 ? -0.471 15.938 15.703 1 97.88 345 ALA B C 1
ATOM 6343 O O . ALA B 1 345 ? -1.304 15.492 14.906 1 97.88 345 ALA B O 1
ATOM 6344 N N . TYR B 1 346 ? 0.615 15.258 16.109 1 98.56 346 TYR B N 1
ATOM 6345 C CA . TYR B 1 346 ? 0.766 13.836 15.797 1 98.56 346 TYR B CA 1
ATOM 6346 C C . TYR B 1 346 ? -0.439 13.039 16.281 1 98.56 346 TYR B C 1
ATOM 6348 O O . TYR B 1 346 ? -0.919 13.25 17.406 1 98.56 346 TYR B O 1
ATOM 6356 N N . SER B 1 347 ? -0.973 12.141 15.383 1 98.75 347 SER B N 1
ATOM 6357 C CA . SER B 1 347 ? -2.084 11.219 15.609 1 98.75 347 SER B CA 1
ATOM 6358 C C . SER B 1 347 ? -3.404 11.969 15.742 1 98.75 347 SER B C 1
ATOM 6360 O O . SER B 1 347 ? -4.41 11.398 16.172 1 98.75 347 SER B O 1
ATOM 6362 N N . ALA B 1 348 ? -3.365 13.328 15.523 1 98.81 348 ALA B N 1
ATOM 6363 C CA . ALA B 1 348 ? -4.648 14.016 15.375 1 98.81 348 ALA B CA 1
ATOM 6364 C C . ALA B 1 348 ? -5.516 13.32 14.328 1 98.81 348 ALA B C 1
ATOM 6366 O O . ALA B 1 348 ? -5.004 12.742 13.367 1 98.81 348 ALA B O 1
ATOM 6367 N N . SER B 1 349 ? -6.828 13.359 14.523 1 98.81 349 SER B N 1
ATOM 6368 C CA . SER B 1 349 ? -7.73 12.633 13.641 1 98.81 349 SER B CA 1
ATOM 6369 C C . SER B 1 349 ? -9.086 13.32 13.539 1 98.81 349 SER B C 1
ATOM 6371 O O . SER B 1 349 ? -9.555 13.922 14.5 1 98.81 349 SER B O 1
ATOM 6373 N N . ILE B 1 350 ? -9.617 13.273 12.383 1 98.88 350 ILE B N 1
ATOM 6374 C CA . ILE B 1 350 ? -10.945 13.812 12.117 1 98.88 350 ILE B CA 1
ATOM 6375 C C . ILE B 1 350 ? -11.82 12.742 11.477 1 98.88 350 ILE B C 1
ATOM 6377 O O . ILE B 1 350 ? -11.352 11.953 10.648 1 98.88 350 ILE B O 1
ATOM 6381 N N . PHE B 1 351 ? -13.078 12.656 11.906 1 98.81 351 PHE B N 1
ATOM 6382 C CA . PHE B 1 351 ? -14.031 11.641 11.469 1 98.81 351 PHE B CA 1
ATOM 6383 C C . PHE B 1 351 ? -15.266 12.289 10.859 1 98.81 351 PHE B C 1
ATOM 6385 O O . PHE B 1 351 ? -15.867 13.18 11.469 1 98.81 351 PHE B O 1
ATOM 6392 N N . VAL B 1 352 ? -15.578 11.867 9.672 1 98.88 352 VAL B N 1
ATOM 6393 C CA . VAL B 1 352 ? -16.859 12.211 9.055 1 98.88 352 VAL B CA 1
ATOM 6394 C C . VAL B 1 352 ? -17.844 11.055 9.234 1 98.88 352 VAL B C 1
ATOM 6396 O O . VAL B 1 352 ? -17.656 9.984 8.648 1 98.88 352 VAL B O 1
ATOM 6399 N N . GLU B 1 353 ? -18.844 11.312 9.977 1 98.62 353 GLU B N 1
ATOM 6400 C CA . GLU B 1 353 ? -19.875 10.312 10.258 1 98.62 353 GLU B CA 1
ATOM 6401 C C . GLU B 1 353 ? -21.141 10.594 9.453 1 98.62 353 GLU B C 1
ATOM 6403 O O . GLU B 1 353 ? -21.688 11.695 9.508 1 98.62 353 GLU B O 1
ATOM 6408 N N . LEU B 1 354 ? -21.531 9.617 8.703 1 98.75 354 LEU B N 1
ATOM 6409 C CA . LEU B 1 354 ? -22.766 9.719 7.941 1 98.75 354 LEU B CA 1
ATOM 6410 C C . LEU B 1 354 ? -23.906 9.023 8.672 1 98.75 354 LEU B C 1
ATOM 6412 O O . LEU B 1 354 ? -23.812 7.848 9.023 1 98.75 354 LEU B O 1
ATOM 6416 N N . PHE B 1 355 ? -25.031 9.797 8.867 1 97.94 355 PHE B N 1
ATOM 6417 C CA . PHE B 1 355 ? -26.234 9.297 9.547 1 97.94 355 PHE B CA 1
ATOM 6418 C C . PHE B 1 355 ? -27.453 9.391 8.641 1 97.94 355 PHE B C 1
ATOM 6420 O O . PHE B 1 355 ? -27.5 10.227 7.734 1 97.94 355 PHE B O 1
ATOM 6427 N N . THR B 1 356 ? -28.391 8.531 8.906 1 97 356 THR B N 1
ATOM 6428 C CA . THR B 1 356 ? -29.719 8.648 8.312 1 97 356 THR B CA 1
ATOM 6429 C C . THR B 1 356 ? -30.797 8.57 9.398 1 97 356 THR B C 1
ATOM 6431 O O . THR B 1 356 ? -30.578 7.992 10.461 1 97 356 THR B O 1
ATOM 6434 N N . ASP B 1 357 ? -31.938 9.211 9.148 1 94.94 357 ASP B N 1
ATOM 6435 C CA . ASP B 1 357 ? -33.062 9.102 10.07 1 94.94 357 ASP B CA 1
ATOM 6436 C C . ASP B 1 357 ? -34.125 8.148 9.523 1 94.94 357 ASP B C 1
ATOM 6438 O O . ASP B 1 357 ? -33.875 7.422 8.562 1 94.94 357 ASP B O 1
ATOM 6442 N N . ASN B 1 358 ? -35.219 8.125 10.172 1 91.81 358 ASN B N 1
ATOM 6443 C CA . ASN B 1 358 ? -36.281 7.188 9.828 1 91.81 358 ASN B CA 1
ATOM 6444 C C . ASN B 1 358 ? -36.906 7.527 8.477 1 91.81 358 ASN B C 1
ATOM 6446 O O . ASN B 1 358 ? -37.562 6.684 7.855 1 91.81 358 ASN B O 1
ATOM 6450 N N . LYS B 1 359 ? -36.781 8.789 8.047 1 91.88 359 LYS B N 1
ATOM 6451 C CA . LYS B 1 359 ? -37.312 9.219 6.762 1 91.88 359 LYS B CA 1
ATOM 6452 C C . LYS B 1 359 ? -36.25 9.117 5.664 1 91.88 359 LYS B C 1
ATOM 6454 O O . LYS B 1 359 ? -36.438 9.586 4.547 1 91.88 359 LYS B O 1
ATOM 6459 N N . ASN B 1 360 ? -35.062 8.672 5.973 1 90.12 360 ASN B N 1
ATOM 6460 C CA . ASN B 1 360 ? -33.938 8.453 5.074 1 90.12 360 ASN B CA 1
ATOM 6461 C C . ASN B 1 360 ? -33.25 9.773 4.695 1 90.12 360 ASN B C 1
ATOM 6463 O O . ASN B 1 360 ? -32.562 9.844 3.684 1 90.12 360 ASN B O 1
ATOM 6467 N N . ASP B 1 361 ? -33.594 10.773 5.508 1 95.31 361 ASP B N 1
ATOM 6468 C CA . ASP B 1 361 ? -32.781 11.992 5.359 1 95.31 361 ASP B CA 1
ATOM 6469 C C . ASP B 1 361 ? -31.375 11.789 5.91 1 95.31 361 ASP B C 1
ATOM 6471 O O . ASP B 1 361 ? -31.188 11.094 6.914 1 95.31 361 ASP B O 1
ATOM 6475 N N . ALA B 1 362 ? -30.469 12.406 5.219 1 97.62 362 ALA B N 1
ATOM 6476 C CA . ALA B 1 362 ? -29.062 12.156 5.559 1 97.62 362 ALA B CA 1
ATOM 6477 C C . ALA B 1 362 ? -28.453 13.352 6.297 1 97.62 362 ALA B C 1
ATOM 6479 O O . ALA B 1 362 ? -28.734 14.5 5.961 1 97.62 362 ALA B O 1
ATOM 6480 N N . TYR B 1 363 ? -27.641 13.062 7.289 1 97.75 363 TYR B N 1
ATOM 6481 C CA . TYR B 1 363 ? -26.922 14.031 8.102 1 97.75 363 TYR B CA 1
ATOM 6482 C C . TYR B 1 363 ? -25.453 13.633 8.25 1 97.75 363 TYR B C 1
ATOM 6484 O O . TYR B 1 363 ? -25.109 12.469 8.055 1 97.75 363 TYR B O 1
ATOM 6492 N N . PHE B 1 364 ? -24.625 14.609 8.492 1 98.38 364 PHE B N 1
ATOM 6493 C CA . PHE B 1 364 ? -23.25 14.289 8.805 1 98.38 364 PHE B CA 1
ATOM 6494 C C . PHE B 1 364 ? -22.828 14.945 10.117 1 98.38 364 PHE B C 1
ATOM 6496 O O . PHE B 1 364 ? -23.438 15.914 10.555 1 98.38 364 PHE B O 1
ATOM 6503 N N . SER B 1 365 ? -21.875 14.336 10.742 1 97.88 365 SER B N 1
ATOM 6504 C CA . SER B 1 365 ? -21.156 14.898 11.883 1 97.88 365 SER B CA 1
ATOM 6505 C C . SER B 1 365 ? -19.656 14.875 11.664 1 97.88 365 SER B C 1
ATOM 6507 O O . SER B 1 365 ? -19.109 13.93 11.07 1 97.88 365 SER B O 1
ATOM 6509 N N . LEU B 1 366 ? -19 15.977 12.047 1 98.31 366 LEU B N 1
ATOM 6510 C CA . LEU B 1 366 ? -17.547 16.094 12.055 1 98.31 366 LEU B CA 1
ATOM 6511 C C . LEU B 1 366 ? -17.016 16 13.477 1 98.31 366 LEU B C 1
ATOM 6513 O O . LEU B 1 366 ? -17.312 16.859 14.312 1 98.31 366 LEU B O 1
ATOM 6517 N N . VAL B 1 367 ? -16.188 14.977 13.695 1 97.88 367 VAL B N 1
ATOM 6518 C CA . VAL B 1 367 ? -15.641 14.742 15.023 1 97.88 367 VAL B CA 1
ATOM 6519 C C . VAL B 1 367 ? -14.109 14.789 14.961 1 97.88 367 VAL B C 1
ATOM 6521 O O . VAL B 1 367 ? -13.508 14.281 14.016 1 97.88 367 VAL B O 1
ATOM 6524 N N . TYR B 1 368 ? -13.547 15.438 15.945 1 98.44 368 TYR B N 1
ATOM 6525 C CA . TYR B 1 368 ? -12.109 15.688 15.922 1 98.44 368 TYR B CA 1
ATOM 6526 C C . TYR B 1 368 ? -11.453 15.242 17.234 1 98.44 368 TYR B C 1
ATOM 6528 O O . TYR B 1 368 ? -12.016 15.438 18.312 1 98.44 368 TYR B O 1
ATOM 6536 N N . ARG B 1 369 ? -10.383 14.539 17.172 1 98.44 369 ARG B N 1
ATOM 6537 C CA . ARG B 1 369 ? -9.484 14.211 18.266 1 98.44 369 ARG B CA 1
ATOM 6538 C C . ARG B 1 369 ? -8.094 14.812 18.047 1 98.44 369 ARG B C 1
ATOM 6540 O O . ARG B 1 369 ? -7.344 14.344 17.188 1 98.44 369 ARG B O 1
ATOM 6547 N N . ALA B 1 370 ? -7.688 15.719 18.891 1 97.81 370 ALA B N 1
ATOM 6548 C CA . ALA B 1 370 ? -6.59 16.641 18.594 1 97.81 370 ALA B CA 1
ATOM 6549 C C . ALA B 1 370 ? -5.238 15.953 18.797 1 97.81 370 ALA B C 1
ATOM 6551 O O . ALA B 1 370 ? -4.238 16.375 18.203 1 97.81 370 ALA B O 1
ATOM 6552 N N . ASN B 1 371 ? -5.121 15.039 19.672 1 96.94 371 ASN B N 1
ATOM 6553 C CA . ASN B 1 371 ? -3.887 14.328 19.969 1 96.94 371 ASN B CA 1
ATOM 6554 C C . ASN B 1 371 ? -4.152 13.086 20.828 1 96.94 371 ASN B C 1
ATOM 6556 O O . ASN B 1 371 ? -5.305 12.719 21.047 1 96.94 371 ASN B O 1
ATOM 6560 N N . GLU B 1 372 ? -3.131 12.406 21.312 1 95.75 372 GLU B N 1
ATOM 6561 C CA . GLU B 1 372 ? -3.258 11.117 21.984 1 95.75 372 GLU B CA 1
ATOM 6562 C C . GLU B 1 372 ? -3.984 11.266 23.312 1 95.75 372 GLU B C 1
ATOM 6564 O O . GLU B 1 372 ? -4.57 10.305 23.828 1 95.75 372 GLU B O 1
ATOM 6569 N N . ASN B 1 373 ? -3.967 12.422 23.875 1 95.5 373 ASN B N 1
ATOM 6570 C CA . ASN B 1 373 ? -4.559 12.633 25.203 1 95.5 373 ASN B CA 1
ATOM 6571 C C . ASN B 1 373 ? -5.906 13.336 25.094 1 95.5 373 ASN B C 1
ATOM 6573 O O . ASN B 1 373 ? -6.547 13.602 26.125 1 95.5 373 ASN B O 1
ATOM 6577 N N . ALA B 1 374 ? -6.312 13.625 23.953 1 96.25 374 ALA B N 1
ATOM 6578 C CA . ALA B 1 374 ? -7.566 14.344 23.75 1 96.25 374 ALA B CA 1
ATOM 6579 C C . ALA B 1 374 ? -8.742 13.383 23.656 1 96.25 374 ALA B C 1
ATOM 6581 O O . ALA B 1 374 ? -8.555 12.18 23.438 1 96.25 374 ALA B O 1
ATOM 6582 N N . THR B 1 375 ? -9.93 13.891 23.891 1 96.38 375 THR B N 1
ATOM 6583 C CA . THR B 1 375 ? -11.172 13.18 23.641 1 96.38 375 THR B CA 1
ATOM 6584 C C . THR B 1 375 ? -11.766 13.586 22.297 1 96.38 375 THR B C 1
ATOM 6586 O O . THR B 1 375 ? -11.273 14.523 21.656 1 96.38 375 THR B O 1
ATOM 6589 N N . PHE B 1 376 ? -12.758 12.844 21.859 1 96.69 376 PHE B N 1
ATOM 6590 C CA . PHE B 1 376 ? -13.477 13.211 20.641 1 96.69 376 PHE B CA 1
ATOM 6591 C C . PHE B 1 376 ? -14.383 14.414 20.891 1 96.69 376 PHE B C 1
ATOM 6593 O O . PHE B 1 376 ? -15.148 14.43 21.844 1 96.69 376 PHE B O 1
ATOM 6600 N N . VAL B 1 377 ? -14.312 15.43 20.016 1 96.56 377 VAL B N 1
ATOM 6601 C CA . VAL B 1 377 ? -15.148 16.625 20.141 1 96.56 377 VAL B CA 1
ATOM 6602 C C . VAL B 1 377 ? -15.828 16.906 18.797 1 96.56 377 VAL B C 1
ATOM 6604 O O . VAL B 1 377 ? -15.227 16.734 17.734 1 96.56 377 VAL B O 1
ATOM 6607 N N . SER B 1 378 ? -17.031 17.359 18.812 1 96 378 SER B N 1
ATOM 6608 C CA . SER B 1 378 ? -17.766 17.719 17.594 1 96 378 SER B CA 1
ATOM 6609 C C . SER B 1 378 ? -17.266 19.031 17.031 1 96 378 SER B C 1
ATOM 6611 O O . SER B 1 378 ? -17.172 20.031 17.75 1 96 378 SER B O 1
ATOM 6613 N N . LEU B 1 379 ? -16.953 19.016 15.773 1 97.38 379 LEU B N 1
ATOM 6614 C CA . LEU B 1 379 ? -16.609 20.25 15.07 1 97.38 379 LEU B CA 1
ATOM 6615 C C . LEU B 1 379 ? -17.766 20.703 14.188 1 97.38 379 LEU B C 1
ATOM 6617 O O . LEU B 1 379 ? -17.719 21.797 13.617 1 97.38 379 LEU B O 1
ATOM 6621 N N . THR B 1 380 ? -18.812 19.969 14.117 1 97.5 380 THR B N 1
ATOM 6622 C CA . THR B 1 380 ? -19.938 20.266 13.234 1 97.5 380 THR B CA 1
ATOM 6623 C C . THR B 1 380 ? -20.531 21.625 13.57 1 97.5 380 THR B C 1
ATOM 6625 O O . THR B 1 380 ? -20.828 22.422 12.672 1 97.5 380 THR B O 1
ATOM 6628 N N . LYS B 1 381 ? -20.641 21.906 14.812 1 95.5 381 LYS B N 1
ATOM 6629 C CA . LYS B 1 381 ? -21.297 23.109 15.289 1 95.5 381 LYS B CA 1
ATOM 6630 C C . LYS B 1 381 ? -20.5 24.359 14.898 1 95.5 381 LYS B C 1
ATOM 6632 O O . LYS B 1 381 ? -21.031 25.469 14.922 1 95.5 381 LYS B O 1
ATOM 6637 N N . THR B 1 382 ? -19.266 24.141 14.555 1 96.62 382 THR B N 1
ATOM 6638 C CA . THR B 1 382 ? -18.406 25.281 14.219 1 96.62 382 THR B CA 1
ATOM 6639 C C . THR B 1 382 ? -18.531 25.641 12.734 1 96.62 382 THR B C 1
ATOM 6641 O O . THR B 1 382 ? -18.047 26.672 12.297 1 96.62 382 THR B O 1
ATOM 6644 N N . ILE B 1 383 ? -19.141 24.797 11.969 1 97.44 383 ILE B N 1
ATOM 6645 C CA . ILE B 1 383 ? -19.422 25.094 10.562 1 97.44 383 ILE B CA 1
ATOM 6646 C C . ILE B 1 383 ? -20.562 26.094 10.469 1 97.44 383 ILE B C 1
ATOM 6648 O O . ILE B 1 383 ? -21.672 25.828 10.938 1 97.44 383 ILE B O 1
ATOM 6652 N N . PRO B 1 384 ? -20.391 27.203 9.836 1 95.62 384 PRO B N 1
ATOM 6653 C CA . PRO B 1 384 ? -21.406 28.266 9.852 1 95.62 384 PRO B CA 1
ATOM 6654 C C . PRO B 1 384 ? -22.75 27.797 9.32 1 95.62 384 PRO B C 1
ATOM 6656 O O . PRO B 1 384 ? -23.797 28.094 9.914 1 95.62 384 PRO B O 1
ATOM 6659 N N . ASP B 1 385 ? -22.828 27.016 8.32 1 96.81 385 ASP B N 1
ATOM 6660 C CA . ASP B 1 385 ? -24.062 26.625 7.66 1 96.81 385 ASP B CA 1
ATOM 6661 C C . ASP B 1 385 ? -24.797 25.531 8.453 1 96.81 385 ASP B C 1
ATOM 6663 O O . ASP B 1 385 ? -25.938 25.188 8.148 1 96.81 385 ASP B O 1
ATOM 6667 N N . CYS B 1 386 ? -24.156 25.016 9.508 1 96.81 386 CYS B N 1
ATOM 6668 C CA . CYS B 1 386 ? -24.781 23.969 10.32 1 96.81 386 CYS B CA 1
ATOM 6669 C C . CYS B 1 386 ? -25.531 24.578 11.5 1 96.81 386 CYS B C 1
ATOM 6671 O O . CYS B 1 386 ? -26.172 23.844 12.258 1 96.81 386 CYS B O 1
ATOM 6673 N N . LYS B 1 387 ? -25.469 25.875 11.695 1 93.62 387 LYS B N 1
ATOM 6674 C CA . LYS B 1 387 ? -26.266 26.625 12.648 1 93.62 387 LYS B CA 1
ATOM 6675 C C . LYS B 1 387 ? -26.156 26.047 14.055 1 93.62 387 LYS B C 1
ATOM 6677 O O . LYS B 1 387 ? -27.156 25.781 14.711 1 93.62 387 LYS B O 1
ATOM 6682 N N . SER B 1 388 ? -25 25.656 14.469 1 90.38 388 SER B N 1
ATOM 6683 C CA . SER B 1 388 ? -24.609 25.219 15.805 1 90.38 388 SER B CA 1
ATOM 6684 C C . SER B 1 388 ? -25.219 23.844 16.125 1 90.38 388 SER B C 1
ATOM 6686 O O . SER B 1 388 ? -25.422 23.516 17.297 1 90.38 388 SER B O 1
ATOM 6688 N N . GLN B 1 389 ? -25.562 23.125 15.094 1 91.62 389 GLN B N 1
ATOM 6689 C CA . GLN B 1 389 ? -26.078 21.766 15.305 1 91.62 389 GLN B CA 1
ATOM 6690 C C . GLN B 1 389 ? -24.953 20.75 15.219 1 91.62 389 GLN B C 1
ATOM 6692 O O . GLN B 1 389 ? -23.984 20.938 14.484 1 91.62 389 GLN B O 1
ATOM 6697 N N . ASP B 1 390 ? -25.141 19.656 15.938 1 92.31 390 ASP B N 1
ATOM 6698 C CA . ASP B 1 390 ? -24.141 18.594 15.961 1 92.31 390 ASP B CA 1
ATOM 6699 C C . ASP B 1 390 ? -24.297 17.656 14.766 1 92.31 390 ASP B C 1
ATOM 6701 O O . ASP B 1 390 ? -23.344 17 14.359 1 92.31 390 ASP B O 1
ATOM 6705 N N . TYR B 1 391 ? -25.453 17.562 14.305 1 96.25 391 TYR B N 1
ATOM 6706 C CA . TYR B 1 391 ? -25.766 16.781 13.109 1 96.25 391 TYR B CA 1
ATOM 6707 C C . TYR B 1 391 ? -26.359 17.672 12.023 1 96.25 391 TYR B C 1
ATOM 6709 O O . TYR B 1 391 ? -27.438 18.25 12.203 1 96.25 391 TYR B O 1
ATOM 6717 N N . CYS B 1 392 ? -25.625 17.766 10.984 1 97.44 392 CYS B N 1
ATOM 6718 C CA . CYS B 1 392 ? -25.906 18.75 9.938 1 97.44 392 CYS B CA 1
ATOM 6719 C C . CYS B 1 392 ? -26.391 18.062 8.672 1 97.44 392 CYS B C 1
ATOM 6721 O O . CYS B 1 392 ? -25.891 17 8.297 1 97.44 392 CYS B O 1
ATOM 6723 N N . PRO B 1 393 ? -27.438 18.641 8.023 1 97.56 393 PRO B N 1
ATOM 6724 C CA . PRO B 1 393 ? -27.922 18.031 6.781 1 97.56 393 PRO B CA 1
ATOM 6725 C C . PRO B 1 393 ? -26.797 17.844 5.75 1 97.56 393 PRO B C 1
ATOM 6727 O O . PRO B 1 393 ? -25.953 18.719 5.605 1 97.56 393 PRO B O 1
ATOM 6730 N N . ILE B 1 394 ? -26.844 16.781 5 1 98 394 ILE B N 1
ATOM 6731 C CA . ILE B 1 394 ? -25.797 16.422 4.059 1 98 394 ILE B CA 1
ATOM 6732 C C . ILE B 1 394 ? -25.703 17.469 2.959 1 98 394 ILE B C 1
ATOM 6734 O O . ILE B 1 394 ? -24.656 17.625 2.32 1 98 394 ILE B O 1
ATOM 6738 N N . GLU B 1 395 ? -26.781 18.25 2.734 1 98.12 395 GLU B N 1
ATOM 6739 C CA . GLU B 1 395 ? -26.812 19.297 1.731 1 98.12 395 GLU B CA 1
ATOM 6740 C C . GLU B 1 395 ? -25.781 20.375 2.041 1 98.12 395 GLU B C 1
ATOM 6742 O O . GLU B 1 395 ? -25.234 21 1.128 1 98.12 395 GLU B O 1
ATOM 6747 N N . VAL B 1 396 ? -25.531 20.562 3.307 1 98.31 396 VAL B N 1
ATOM 6748 C CA . VAL B 1 396 ? -24.5 21.516 3.689 1 98.31 396 VAL B CA 1
ATOM 6749 C C . VAL B 1 396 ? -23.125 21.016 3.25 1 98.31 396 VAL B C 1
ATOM 6751 O O . VAL B 1 396 ? -22.312 21.781 2.727 1 98.31 396 VAL B O 1
ATOM 6754 N N . PHE B 1 397 ? -22.844 19.719 3.492 1 98.69 397 PHE B N 1
ATOM 6755 C CA . PHE B 1 397 ? -21.594 19.125 3.006 1 98.69 397 PHE B CA 1
ATOM 6756 C C . PHE B 1 397 ? -21.469 19.297 1.497 1 98.69 397 PHE B C 1
ATOM 6758 O O . PHE B 1 397 ? -20.391 19.656 0.996 1 98.69 397 PHE B O 1
ATOM 6765 N N . LYS B 1 398 ? -22.531 19.031 0.807 1 98.69 398 LYS B N 1
ATOM 6766 C CA . LYS B 1 398 ? -22.594 19.172 -0.646 1 98.69 398 LYS B CA 1
ATOM 6767 C C . LYS B 1 398 ? -22.172 20.562 -1.085 1 98.69 398 LYS B C 1
ATOM 6769 O O . LYS B 1 398 ? -21.406 20.719 -2.037 1 98.69 398 LYS B O 1
ATOM 6774 N N . LYS B 1 399 ? -22.719 21.5 -0.419 1 98.44 399 LYS B N 1
ATOM 6775 C CA . LYS B 1 399 ? -22.422 22.891 -0.746 1 98.44 399 LYS B CA 1
ATOM 6776 C C . LYS B 1 399 ? -20.922 23.156 -0.735 1 98.44 399 LYS B C 1
ATOM 6778 O O . LYS B 1 399 ? -20.375 23.719 -1.69 1 98.44 399 LYS B O 1
ATOM 6783 N N . TYR B 1 400 ? -20.234 22.75 0.287 1 98.19 400 TYR B N 1
ATOM 6784 C CA . TYR B 1 400 ? -18.797 22.984 0.417 1 98.19 400 TYR B CA 1
ATOM 6785 C C . TYR B 1 400 ? -18.016 22.125 -0.553 1 98.19 400 TYR B C 1
ATOM 6787 O O . TYR B 1 400 ? -17 22.562 -1.114 1 98.19 400 TYR B O 1
ATOM 6795 N N . ALA B 1 401 ? -18.422 20.875 -0.728 1 98.62 401 ALA B N 1
ATOM 6796 C CA . ALA B 1 401 ? -17.781 20 -1.696 1 98.62 401 ALA B CA 1
ATOM 6797 C C . ALA B 1 401 ? -17.828 20.594 -3.1 1 98.62 401 ALA B C 1
ATOM 6799 O O . ALA B 1 401 ? -16.828 20.609 -3.811 1 98.62 401 ALA B O 1
ATOM 6800 N N . GLU B 1 402 ? -18.969 21.109 -3.447 1 98.25 402 GLU B N 1
ATOM 6801 C CA . GLU B 1 402 ? -19.156 21.672 -4.781 1 98.25 402 GLU B CA 1
ATOM 6802 C C . GLU B 1 402 ? -18.359 22.969 -4.945 1 98.25 402 GLU B C 1
ATOM 6804 O O . GLU B 1 402 ? -17.797 23.234 -6.012 1 98.25 402 GLU B O 1
ATOM 6809 N N . MET B 1 403 ? -18.391 23.719 -3.928 1 97.38 403 MET B N 1
ATOM 6810 C CA . MET B 1 403 ? -17.688 25 -3.957 1 97.38 403 MET B CA 1
ATOM 6811 C C . MET B 1 403 ? -16.219 24.812 -4.316 1 97.38 403 MET B C 1
ATOM 6813 O O . MET B 1 403 ? -15.648 25.625 -5.047 1 97.38 403 MET B O 1
ATOM 6817 N N . TYR B 1 404 ? -15.609 23.719 -3.871 1 97.38 404 TYR B N 1
ATOM 6818 C CA . TYR B 1 404 ? -14.172 23.531 -4.047 1 97.38 404 TYR B CA 1
ATOM 6819 C C . TYR B 1 404 ? -13.883 22.312 -4.91 1 97.38 404 TYR B C 1
ATOM 6821 O O . TYR B 1 404 ? -12.789 21.75 -4.859 1 97.38 404 TYR B O 1
ATOM 6829 N N . LYS B 1 405 ? -14.82 21.859 -5.629 1 97.44 405 LYS B N 1
ATOM 6830 C CA . LYS B 1 405 ? -14.617 20.734 -6.535 1 97.44 405 LYS B CA 1
ATOM 6831 C C . LYS B 1 405 ? -13.617 21.078 -7.633 1 97.44 405 LYS B C 1
ATOM 6833 O O . LYS B 1 405 ? -13.758 22.109 -8.297 1 97.44 405 LYS B O 1
ATOM 6838 N N . PRO B 1 406 ? -12.602 20.219 -7.781 1 94.75 406 PRO B N 1
ATOM 6839 C CA . PRO B 1 406 ? -11.75 20.438 -8.953 1 94.75 406 PRO B CA 1
ATOM 6840 C C . PRO B 1 406 ? -12.523 20.438 -10.266 1 94.75 406 PRO B C 1
ATOM 6842 O O . PRO B 1 406 ? -13.5 19.688 -10.406 1 94.75 406 PRO B O 1
ATOM 6845 N N . ASP B 1 407 ? -12.078 21.125 -11.227 1 90.06 407 ASP B N 1
ATOM 6846 C CA . ASP B 1 407 ? -12.805 21.281 -12.484 1 90.06 407 ASP B CA 1
ATOM 6847 C C . ASP B 1 407 ? -12.734 20 -13.312 1 90.06 407 ASP B C 1
ATOM 6849 O O . ASP B 1 407 ? -13.586 19.766 -14.172 1 90.06 407 ASP B O 1
ATOM 6853 N N . GLN B 1 408 ? -11.688 19.312 -13.141 1 91.94 408 GLN B N 1
ATOM 6854 C CA . GLN B 1 408 ? -11.477 17.984 -13.734 1 91.94 408 GLN B CA 1
ATOM 6855 C C . GLN B 1 408 ? -10.836 17.031 -12.742 1 91.94 408 GLN B C 1
ATOM 6857 O O . GLN B 1 408 ? -10.609 17.391 -11.578 1 91.94 408 GLN B O 1
ATOM 6862 N N . ASP B 1 409 ? -10.664 15.828 -13.203 1 92.62 409 ASP B N 1
ATOM 6863 C CA . ASP B 1 409 ? -9.891 14.914 -12.359 1 92.62 409 ASP B CA 1
ATOM 6864 C C . ASP B 1 409 ? -8.586 15.562 -11.906 1 92.62 409 ASP B C 1
ATOM 6866 O O . ASP B 1 409 ? -7.891 16.188 -12.703 1 92.62 409 ASP B O 1
ATOM 6870 N N . ILE B 1 410 ? -8.312 15.43 -10.688 1 95.31 410 ILE B N 1
ATOM 6871 C CA . ILE B 1 410 ? -7.25 16.219 -10.07 1 95.31 410 ILE B CA 1
ATOM 6872 C C . ILE B 1 410 ? -5.922 15.938 -10.773 1 95.31 410 ILE B C 1
ATOM 6874 O O . ILE B 1 410 ? -5.09 16.828 -10.922 1 95.31 410 ILE B O 1
ATOM 6878 N N . THR B 1 411 ? -5.691 14.672 -11.172 1 91 411 THR B N 1
ATOM 6879 C CA . THR B 1 411 ? -4.449 14.32 -11.852 1 91 411 THR B CA 1
ATOM 6880 C C . THR B 1 411 ? -4.312 15.086 -13.164 1 91 411 THR B C 1
ATOM 6882 O O . THR B 1 411 ? -3.242 15.609 -13.477 1 91 411 THR B O 1
ATOM 6885 N N . SER B 1 412 ? -5.352 15.164 -13.891 1 92.56 412 SER B N 1
ATOM 6886 C CA . SER B 1 412 ? -5.379 15.898 -15.148 1 92.56 412 SER B CA 1
ATOM 6887 C C . SER B 1 412 ? -5.344 17.406 -14.906 1 92.56 412 SER B C 1
ATOM 6889 O O . SER B 1 412 ? -4.66 18.141 -15.617 1 92.56 412 SER B O 1
ATOM 6891 N N . TRP B 1 413 ? -6.113 17.812 -13.891 1 94.69 413 TRP B N 1
ATOM 6892 C CA . TRP B 1 413 ? -6.227 19.234 -13.602 1 94.69 413 TRP B CA 1
ATOM 6893 C C . TRP B 1 413 ? -4.875 19.828 -13.203 1 94.69 413 TRP B C 1
ATOM 6895 O O . TRP B 1 413 ? -4.574 20.984 -13.508 1 94.69 413 TRP B O 1
ATOM 6905 N N . CYS B 1 414 ? -4.086 19.047 -12.492 1 96 414 CYS B N 1
ATOM 6906 C CA . CYS B 1 414 ? -2.77 19.469 -12.031 1 96 414 CYS B CA 1
ATOM 6907 C C . CYS B 1 414 ? -1.866 19.812 -13.203 1 96 414 CYS B C 1
ATOM 6909 O O . CYS B 1 414 ? -0.899 20.562 -13.055 1 96 414 CYS B O 1
ATOM 6911 N N . GLN B 1 415 ? -2.215 19.375 -14.414 1 94.31 415 GLN B N 1
ATOM 6912 C CA . GLN B 1 415 ? -1.377 19.609 -15.594 1 94.31 415 GLN B CA 1
ATOM 6913 C C . GLN B 1 415 ? -1.841 20.828 -16.359 1 94.31 415 GLN B C 1
ATOM 6915 O O . GLN B 1 415 ? -1.181 21.266 -17.312 1 94.31 415 GLN B O 1
ATOM 6920 N N . VAL B 1 416 ? -2.916 21.453 -15.953 1 93.81 416 VAL B N 1
ATOM 6921 C CA . VAL B 1 416 ? -3.475 22.625 -16.625 1 93.81 416 VAL B CA 1
ATOM 6922 C C . VAL B 1 416 ? -3.029 23.891 -15.898 1 93.81 416 VAL B C 1
ATOM 6924 O O . VAL B 1 416 ? -3.539 24.203 -14.82 1 93.81 416 VAL B O 1
ATOM 6927 N N . LEU B 1 417 ? -2.195 24.672 -16.516 1 93.12 417 LEU B N 1
ATOM 6928 C CA . LEU B 1 417 ? -1.709 25.906 -15.891 1 93.12 417 LEU B CA 1
ATOM 6929 C C . LEU B 1 417 ? -2.803 26.969 -15.859 1 93.12 417 LEU B C 1
ATOM 6931 O O . LEU B 1 417 ? -3.656 27.016 -16.75 1 93.12 417 LEU B O 1
ATOM 6935 N N . PRO B 1 418 ? -2.744 27.734 -14.836 1 90.75 418 PRO B N 1
ATOM 6936 C CA . PRO B 1 418 ? -3.756 28.797 -14.773 1 90.75 418 PRO B CA 1
ATOM 6937 C C . PRO B 1 418 ? -3.605 29.828 -15.891 1 90.75 418 PRO B C 1
ATOM 6939 O O . PRO B 1 418 ? -2.482 30.172 -16.266 1 90.75 418 PRO B O 1
ATOM 6942 N N . SER B 1 419 ? -4.512 29.859 -16.859 1 79.5 419 SER B N 1
ATOM 6943 C CA . SER B 1 419 ? -4.445 30.828 -17.938 1 79.5 419 SER B CA 1
ATOM 6944 C C . SER B 1 419 ? -5.465 31.953 -17.734 1 79.5 419 SER B C 1
ATOM 6946 O O . SER B 1 419 ? -6.484 31.75 -17.078 1 79.5 419 SER B O 1
ATOM 6948 N N . ASN B 1 420 ? -5.062 33.125 -18.125 1 60.47 420 ASN B N 1
ATOM 6949 C CA . ASN B 1 420 ? -5.969 34.25 -18.172 1 60.47 420 ASN B CA 1
ATOM 6950 C C . ASN B 1 420 ? -7.098 34.031 -19.172 1 60.47 420 ASN B C 1
ATOM 6952 O O . ASN B 1 420 ? -6.863 33.562 -20.281 1 60.47 420 ASN B O 1
ATOM 6956 N N . SER B 1 421 ? -8.148 33.531 -18.766 1 48.53 421 SER B N 1
ATOM 6957 C CA . SER B 1 421 ? -9.305 33.312 -19.625 1 48.53 421 SER B CA 1
ATOM 6958 C C . SER B 1 421 ? -9.406 34.406 -20.688 1 48.53 421 SER B C 1
ATOM 6960 O O . SER B 1 421 ? -10.383 34.469 -21.438 1 48.53 421 SER B O 1
ATOM 6962 N N . SER B 1 422 ? -8.656 35.531 -20.828 1 41.75 422 SER B N 1
ATOM 6963 C CA . SER B 1 422 ? -9.25 36.438 -21.812 1 41.75 422 SER B CA 1
ATOM 6964 C C . SER B 1 422 ? -9.484 35.688 -23.141 1 41.75 422 SER B C 1
ATOM 6966 O O . SER B 1 422 ? -10.469 35.969 -23.828 1 41.75 422 SER B O 1
ATOM 6968 N N . ARG B 1 423 ? -8.375 35.312 -23.859 1 37.09 423 ARG B N 1
ATOM 6969 C CA . ARG B 1 423 ? -8.445 35.375 -25.312 1 37.09 423 ARG B CA 1
ATOM 6970 C C . ARG B 1 423 ? -9.094 34.094 -25.875 1 37.09 423 ARG B C 1
ATOM 6972 O O . ARG B 1 423 ? -8.984 33.812 -27.078 1 37.09 423 ARG B O 1
ATOM 6979 N N . GLN B 1 424 ? -9.508 33.219 -25.078 1 36.69 424 GLN B N 1
ATOM 6980 C CA . GLN B 1 424 ? -9.852 32.125 -25.984 1 36.69 424 GLN B CA 1
ATOM 6981 C C . GLN B 1 424 ? -11.078 32.469 -26.812 1 36.69 424 GLN B C 1
ATOM 6983 O O . GLN B 1 424 ? -12.148 31.875 -26.641 1 36.69 424 GLN B O 1
ATOM 6988 N N . PHE B 1 425 ? -11.422 33.781 -27 1 32.19 425 PHE B N 1
ATOM 6989 C CA . PHE B 1 425 ? -12.492 33.938 -27.969 1 32.19 425 PHE B CA 1
ATOM 6990 C C . PHE B 1 425 ? -12.086 33.344 -29.312 1 32.19 425 PHE B C 1
ATOM 6992 O O . PHE B 1 425 ? -11.227 33.875 -30.016 1 32.19 425 PHE B O 1
ATOM 6999 N N . PHE B 1 426 ? -11.922 32.062 -29.469 1 33.41 426 PHE B N 1
ATOM 7000 C CA . PHE B 1 426 ? -11.859 31.594 -30.844 1 33.41 426 PHE B CA 1
ATOM 7001 C C . PHE B 1 426 ? -13 32.188 -31.672 1 33.41 426 PHE B C 1
ATOM 7003 O O . PHE B 1 426 ? -14.172 32.062 -31.312 1 33.41 426 PHE B O 1
ATOM 7010 N N . GLY B 1 427 ? -12.727 33.375 -32.344 1 28.78 427 GLY B N 1
ATOM 7011 C CA . GLY B 1 427 ? -13.5 33.969 -33.406 1 28.78 427 GLY B CA 1
ATOM 7012 C C . GLY B 1 427 ? -14.023 32.969 -34.406 1 28.78 427 GLY B C 1
ATOM 7013 O O . GLY B 1 427 ? -13.258 32.375 -35.188 1 28.78 427 GLY B O 1
ATOM 7014 N N . PHE B 1 428 ? -14.805 32 -34 1 33.44 428 PHE B N 1
ATOM 7015 C CA . PHE B 1 428 ? -15.516 31.266 -35.031 1 33.44 428 PHE B CA 1
ATOM 7016 C C . PHE B 1 428 ? -16.156 32.219 -36.031 1 33.44 428 PHE B C 1
ATOM 7018 O O . PHE B 1 428 ? -17.062 32.969 -35.688 1 33.44 428 PHE B O 1
ATOM 7025 N N . SER B 1 429 ? -15.32 32.812 -36.938 1 29.16 429 SER B N 1
ATOM 7026 C CA . SER B 1 429 ? -15.805 33.5 -38.125 1 29.16 429 SER B CA 1
ATOM 7027 C C . SER B 1 429 ? -16.875 32.688 -38.844 1 29.16 429 SER B C 1
ATOM 7029 O O . SER B 1 429 ? -16.609 31.562 -39.281 1 29.16 429 SER B O 1
ATOM 7031 N N . ALA B 1 430 ? -18.078 32.719 -38.375 1 29.61 430 ALA B N 1
ATOM 7032 C CA . ALA B 1 430 ? -19.266 32.312 -39.125 1 29.61 430 ALA B CA 1
ATOM 7033 C C . ALA B 1 430 ? -19.234 32.844 -40.531 1 29.61 430 ALA B C 1
ATOM 7035 O O . ALA B 1 430 ? -19.391 34.062 -40.781 1 29.61 430 ALA B O 1
ATOM 7036 N N . VAL B 1 431 ? -18.203 32.438 -41.344 1 27.27 431 VAL B N 1
ATOM 7037 C CA . VAL B 1 431 ? -18.344 32.719 -42.781 1 27.27 431 VAL B CA 1
ATOM 7038 C C . VAL B 1 431 ? -19.703 32.219 -43.25 1 27.27 431 VAL B C 1
ATOM 7040 O O . VAL B 1 431 ? -19.969 31.016 -43.281 1 27.27 431 VAL B O 1
ATOM 7043 N N . VAL B 1 432 ? -20.734 32.906 -42.781 1 27.77 432 VAL B N 1
ATOM 7044 C CA . VAL B 1 432 ? -22.062 32.75 -43.375 1 27.77 432 VAL B CA 1
ATOM 7045 C C . VAL B 1 432 ? -21.984 32.906 -44.875 1 27.77 432 VAL B C 1
ATOM 7047 O O . VAL B 1 432 ? -21.641 33.969 -45.375 1 27.77 432 VAL B O 1
ATOM 7050 N N . VAL B 1 433 ? -21.5 31.828 -45.594 1 26.41 433 VAL B N 1
ATOM 7051 C CA . VAL B 1 433 ? -21.625 31.812 -47.031 1 26.41 433 VAL B CA 1
ATOM 7052 C C . VAL B 1 433 ? -23.062 32.125 -47.438 1 26.41 433 VAL B C 1
ATOM 7054 O O . VAL B 1 433 ? -24 31.453 -47.031 1 26.41 433 VAL B O 1
ATOM 7057 N N . ALA B 1 434 ? -23.344 33.406 -47.656 1 27.16 434 ALA B N 1
ATOM 7058 C CA . ALA B 1 434 ? -24.516 34 -48.281 1 27.16 434 ALA B CA 1
ATOM 7059 C C . ALA B 1 434 ? -24.844 33.312 -49.594 1 27.16 434 ALA B C 1
ATOM 7061 O O . ALA B 1 434 ? -24.141 33.469 -50.594 1 27.16 434 ALA B O 1
ATOM 7062 N N . ILE B 1 435 ? -24.953 31.953 -49.594 1 27.78 435 ILE B N 1
ATOM 7063 C CA . ILE B 1 435 ? -25.422 31.422 -50.875 1 27.78 435 ILE B CA 1
ATOM 7064 C C . ILE B 1 435 ? -26.719 32.125 -51.281 1 27.78 435 ILE B C 1
ATOM 7066 O O . ILE B 1 435 ? -27.719 32.031 -50.562 1 27.78 435 ILE B O 1
ATOM 7070 N N . PHE B 1 436 ? -26.625 33.375 -51.844 1 25.56 436 PHE B N 1
ATOM 7071 C CA . PHE B 1 436 ? -27.609 34.188 -52.531 1 25.56 436 PHE B CA 1
ATOM 7072 C C . PHE B 1 436 ? -28.453 33.312 -53.469 1 25.56 436 PHE B C 1
ATOM 7074 O O . PHE B 1 436 ? -27.922 32.531 -54.25 1 25.56 436 PHE B O 1
ATOM 7081 N N . SER B 1 437 ? -29.703 33.031 -52.969 1 24.27 437 SER B N 1
ATOM 7082 C CA . SER B 1 437 ? -30.859 32.438 -53.625 1 24.27 437 SER B CA 1
ATOM 7083 C C . SER B 1 437 ? -31.141 33.125 -54.938 1 24.27 437 SER B C 1
ATOM 7085 O O . SER B 1 437 ? -31.531 34.312 -54.969 1 24.27 437 SER B O 1
ATOM 7087 N N . ILE B 1 438 ? -30.312 33.031 -55.938 1 26.31 438 ILE B N 1
ATOM 7088 C CA . ILE B 1 438 ? -30.703 33.5 -57.25 1 26.31 438 ILE B CA 1
ATOM 7089 C C . ILE B 1 438 ? -32.094 32.969 -57.625 1 26.31 438 ILE B C 1
ATOM 7091 O O . ILE B 1 438 ? -32.281 31.766 -57.781 1 26.31 438 ILE B O 1
ATOM 7095 N N . PHE B 1 439 ? -33.188 33.5 -56.906 1 23.77 439 PHE B N 1
ATOM 7096 C CA . PHE B 1 439 ? -34.5 33.312 -57.469 1 23.77 439 PHE B CA 1
ATOM 7097 C C . PHE B 1 439 ? -34.594 33.844 -58.906 1 23.77 439 PHE B C 1
ATOM 7099 O O . PHE B 1 439 ? -35.094 34.938 -59.125 1 23.77 439 PHE B O 1
ATOM 7106 N N . ARG B 1 440 ? -33.438 34.219 -59.562 1 21.3 440 ARG B N 1
ATOM 7107 C CA . ARG B 1 440 ? -33.812 34.875 -60.812 1 21.3 440 ARG B CA 1
ATOM 7108 C C . ARG B 1 440 ? -34.938 34.094 -61.5 1 21.3 440 ARG B C 1
ATOM 7110 O O . ARG B 1 440 ? -35.188 32.938 -61.188 1 21.3 440 ARG B O 1
ATOM 7117 N N . ILE B 1 441 ? -34.75 34.219 -62.781 1 23.48 441 ILE B N 1
ATOM 7118 C CA . ILE B 1 441 ? -35.406 34.156 -64.125 1 23.48 441 ILE B CA 1
ATOM 7119 C C . ILE B 1 441 ? -35.812 32.719 -64.438 1 23.48 441 ILE B C 1
ATOM 7121 O O . ILE B 1 441 ? -35 31.781 -64.312 1 23.48 441 ILE B O 1
#

InterPro domains:
  IPR000560 Histidine phosphatase superfamily, clade-2 [PF00328] (26-368)
  IPR000560 Histidine phosphatase superfamily, clade-2 [cd07061] (25-364)
  IPR029033 Histidine phosphatase superfamily [G3DSA:3.40.50.1240] (25-421)
  IPR029033 Histidine phosphatase superfamily [SSF53254] (23-416)
  IPR033379 Histidine acid phosphatase active site [PS00616] (26-40)
  IPR050645 Histidine Acid Phosphatase [PTHR11567] (21-416)

Nearest PDB structures (foldseek):
  3it1-assembly1_A  TM=8.693E-01  e=1.284E-19  Francisella tularensis subsp. holarctica LVS
  8xm1-assembly1_A  TM=6.253E-01  e=1.456E-12  Yersinia intermedia
  3zhc-assembly1_A  TM=6.309E-01  e=2.616E-12  Citrobacter braakii
  4arv-assembly2_B  TM=6.126E-01  e=4.226E-12  Yersinia kristensenii
  6rmr-assembly1_B  TM=6.223E-01  e=3.602E-12  Escherichia coli K-12

Organism: NCBI:txid2654633

Sequence (882 aa):
MLILYLLSIFNVFISVNSVNLGDLKLVLVQAIWRHGDRAPQTPFRTDPIKESDWIFGGGGYGELTPDGMRQHFKLGRAIRDRYISGTFKFLPETYDSKKIHIRSTDRNRTIISALSNIYGMYSVNNSKSRSGIDYPDIAGWTPGFIPIAVHTRDYDSDCVANVECDCPRRDALQDMAHTLPDYVNYTTSPEFLEVLQNLTTNTGENITADNLWTVPDALLCERIHFYDRLISENTWYSDEFYTKIQRINHRTSYFTCGIYAKPSIVNSIDVGKEIIKIRSGPITNEIYDRMTQKLDCAKNPKCTNQFIRNLQYYAYSAHDETIYSLMTSFGIEDNAAPDPGEWPAYSASIFVELFTDNKNDAYFSLVYRANENATFVSLTKTIPDCKSQDYCPIEVFKKYAEMYKPDQDITSWCQVLPSNSSRQFFGFSAVVVAIFSIFRIMLILYLLSIFNVFISVNSVNLGDLKLVLVQAIWRHGDRAPQTPFRTDPIKESDWIFGGGGYGELTPDGMRQHFKLGRAIRDRYISGTFKFLPETYDSKKIHIRSTDRNRTIISALSNIYGMYSVNNSKSRSGIDYPDIAGWTPGFIPIAVHTRDYDSDCVANVECDCPRRDALQDMAHTLPDYVNYTTSPEFLEVLQNLTTNTGENITADNLWTVPDALLCERIHFYDRLISENTWYSDEFYTKIQRINHRTSYFTCGIYAKPSIVNSIDVGKEIIKIRSGPITNEIYDRMTQKLDCAKNPKCTNQFIRNLQYYAYSAHDETIYSLMTSFGIEDNAAPDPGEWPAYSASIFVELFTDNKNDAYFSLVYRANENATFVSLTKTIPDCKSQDYCPIEVFKKYAEMYKPDQDITSWCQVLPSNSSRQFFGFSAVVVAIFSIFRI